Protein AF-A0A1C4RDP5-F1 (afdb_monomer)

Radius of gyration: 45.04 Å; Cα contacts (8 Å, |Δi|>4): 1096; chains: 1; bounding box: 138×126×124 Å

Foldseek 3Di:
DDPPDWDPALLVQQVPDDPVLVVLLCVLQVVLVVPHDPGSVSSRVVLLDLVSLVSNLLQFFQQLNLLLLLCLLADAFHALVLSLCQALFPPPPDDDVSVVVSVLSVVQVVVSVVSCVSNSQWGTDNGGIHGRPSSSVVAPADPVDQHPLLAHAALCVLCVPPDLVLLQLLCVLLVHDRDPDPVVSSVSLLVQLQDLVSVVVVCVPADPVLVVVCVCSLRHNQKDFADLDGDPSVVSCPSNSCWGDPDSTMTGGHRSNSCSVVNNYSHPRNPSDFQDFDFPDFADQVLWLLQLLVLQLLLLVLLVQLQVVCQQPADFADPQGADDPVRLVVSCVSSVHDSLVSLVSLLLCQLLQQWDWQPDPRIGIHGAPVVVVLLPDDSLLNLLSSVVSVLLAQFDSVQAQPADPVRHGDHRRGPPRGHQCLNVLLLVLVVSLVVDDRRTATDLVSSLSSQCSSRVVQQPDADVVRGGPSSVSNVSSQVSCSSSSCTGPRHGHPLVSCCSPVRSVRSSVSSVVSHDDAALAWADDQQQKTKAQHHHDPVLVVLLVQQFDWPDDDNITITGGDLRSLLSNVVVPDALVNVQVSNCRRYPDHHHPVNNVSNVVSNFQPCFPPDDDQLAKAFDPDLVVVVVCVVPPLCVVQCWDDPDSGMIGGPDHQVVVCVSVVVVPDHDAAADPVGHHDDDGDRGDHHYRDDRDDRDHPRPDDPVDDPVPPPDDDDDDDDDDDDDDDDDDDDDDDDDDDDDDDDDDDDDDDDDDDDDDDDDDDDYDDDDDDDDDDDDDDDDDDDDDDDDDDDDDDDDDDDDDDDDDDDDDDDDDDDDDDDDDDDDDDDDDDDDDDDDDDYDDDDDDDDDDDDDDDDDDDDDDDDDDDDDDDDDVPPPPPDDDDDDDDDDDDDDDDDDDDDDDDDDDDDDDDDDDDDDDDDDDDDDYDDDGDRDDYDDDDDDDDDDDDD

Secondary structure (DSSP, 8-state):
----PPPSSHHHHHHTS-HHHHHHHHHH-GGGGSS--SSHHHHHHHHTSHHHHHHHHTTS-HHHHHHHHHHHHS-SSB-HHHHHHHHH--SSS--TTTHHHHHHHHHHHHHHHHHHHHTTSEES-GGGBEE-HHHHHHHS--SSS--TT-----HHHHHTT--HHHHHHHHHHTTPPP-S-HHHHHHHHHHHHH-HHHHHHHHHTS-HHHHHHHHHHHSS-SEEE--SS--HHHHHHHHTTSSEESSSSEEE--HHHHHHTTTT-S-SS---SPPP--EEEE--HHHHHHHHHHHHHHHHHHHHHHHHHHTTT-PBPPTTSS--HHHHHHHHHHTTS-HHHHHHHHHHHHHTTSEEE--STT-BEEE-HHHHHHHTS-HHHHHHHHHHHHTT--B-GGGTTSB-TTSPBPPTT-GGGB-TTHHHHHHHHHHHHHHSPTTEEEPHHHHHHHHHHTSGGGS-S--TTS--HHHHHHHHHHHHHHHTTSEETTEE-HHHHHHHHT-HHHHHHHHGGGSPPPBS-BEEETTTEEEESSPBPHHHHHHHHHHSEEEEESSSEEEE--TTHHHHHHHTT--HHHHHHHHHHSBSSPPPHHHHHHHHHHHHHTT-S-----SEEEE-S-HHHHHHHHHSGGGGGGT-EEEETTEEEESS-HHHHHHHHHHHT----PPPTTSS----------PPP-PPPPP--SSPPPTT--STT-----PPPPP----------------------PPPPP------------------------------------------------------------------------------------------------------------------PPP-------S-TTSSSSS--------------------------------------------------------------------

Solvent-accessible surface area (backbone atoms only — not comparable to full-atom values): 58852 Å² total; per-residue (Å²): 134,81,87,77,76,78,56,89,45,66,37,49,53,54,69,73,51,56,69,70,56,54,51,46,25,48,67,75,43,50,76,60,52,70,69,73,60,93,45,62,60,56,43,37,54,48,52,53,32,64,74,50,37,50,55,50,58,43,68,25,33,46,36,37,42,52,51,52,40,36,49,30,72,45,60,88,57,26,35,50,68,60,50,49,28,23,58,63,21,69,83,82,87,76,58,82,91,45,55,66,55,38,53,44,39,65,70,31,46,66,57,30,50,47,51,35,38,49,67,56,45,34,41,63,54,62,76,39,33,34,65,38,65,53,54,28,76,67,38,29,45,42,101,90,44,79,19,93,55,24,45,33,43,42,54,64,69,48,46,66,89,59,57,63,67,60,53,45,52,26,29,58,62,64,74,42,84,80,66,96,45,62,67,61,48,44,50,52,50,48,49,41,34,64,36,68,67,64,36,47,62,54,54,76,72,52,54,72,68,30,53,64,52,45,65,61,26,55,78,28,64,25,60,44,82,45,58,88,74,56,56,71,40,60,41,56,32,42,43,49,54,60,30,31,64,78,49,87,43,32,31,30,34,24,27,44,52,39,24,51,79,49,47,40,24,42,48,98,72,73,57,53,62,82,59,70,64,42,78,65,44,81,48,61,43,70,66,17,34,47,42,6,32,53,24,29,57,49,39,53,54,51,50,52,49,57,43,59,72,16,31,76,56,33,59,61,55,40,100,81,50,17,47,50,73,72,51,46,51,49,49,6,63,73,71,75,49,51,57,64,57,36,32,37,52,54,46,47,36,32,41,49,18,30,33,41,61,45,79,49,100,80,37,24,39,22,27,19,58,56,37,62,58,45,69,75,43,54,73,34,54,44,45,42,52,48,52,64,29,52,54,58,36,17,62,43,42,88,47,51,77,39,63,49,102,84,72,47,72,35,39,46,78,24,82,89,40,64,36,47,64,41,24,60,43,40,50,49,54,53,48,59,45,64,76,41,63,81,18,37,11,66,28,69,65,37,43,45,48,28,57,38,40,55,26,47,74,58,52,46,80,57,44,102,80,68,50,29,60,55,57,49,45,43,55,46,40,60,54,53,28,40,54,50,22,40,16,10,95,67,10,54,17,63,32,42,52,27,44,76,76,74,26,64,69,54,14,26,64,58,37,46,88,52,48,84,71,64,30,80,49,31,41,51,44,82,85,36,34,34,41,24,80,52,56,55,34,68,73,60,46,53,52,44,63,42,34,20,43,80,78,42,88,57,90,38,36,32,32,33,58,41,82,61,21,47,42,50,29,44,76,70,69,51,51,63,67,55,53,53,51,51,49,56,70,32,28,84,35,76,73,37,69,69,51,56,52,50,46,53,57,44,55,56,56,45,84,28,78,78,80,73,88,52,55,21,72,49,78,41,97,50,46,66,60,56,50,48,52,72,65,41,75,83,42,62,85,46,55,69,41,79,78,48,82,43,27,36,29,20,71,40,48,52,66,63,48,46,49,52,42,40,77,74,70,48,89,74,78,69,67,27,101,86,71,54,74,59,82,89,86,83,71,78,38,62,20,64,84,59,80,47,68,79,58,58,66,82,58,84,80,64,88,88,68,68,74,92,72,79,84,74,85,84,76,86,79,80,89,80,83,90,84,87,88,81,88,88,89,86,81,92,86,88,87,87,85,90,83,89,83,86,85,86,89,90,85,87,88,90,84,84,90,88,84,87,89,86,87,82,91,79,86,88,82,89,88,88,89,83,89,85,88,83,85,88,84,88,84,88,87,86,84,87,82,86,87,85,80,88,86,87,89,83,85,86,90,87,79,82,87,82,91,80,87,85,88,87,84,87,82,88,81,89,82,83,86,81,87,85,79,90,79,92,82,86,85,84,84,89,79,90,89,83,83,87,84,85,89,89,89,85,84,87,90,86,85,88,84,91,84,89,85,83,87,84,90,82,82,88,78,86,88,84,86,86,82,90,88,90,86,69,95,79,74,85,83,77,85,88,78,86,87,86,89,85,85,84,90,87,87,82,88,86,83,90,88,81,90,80,90,82,88,92,83,88,80,89,88,86,88,86,81,89,80,92,85,89,83,90,85,89,84,84,88,77,89,82,77,62,70,86,80,89,80,90,82,89,85,85,87,87,90,85,83,92,132

Sequence (947 aa):
MGTTTPPRTLAEALRARGDESLAGLLRARPDLLNPVPNDITQLATRAGTRASVVRALEHLDRFALQTAEALAVAPDPAPYDTLLSLLTGDGLDDGEQRDDVGAAVTAALPGALATLREQALVWGEDERLRLVRTARELLAPSPQHPSPTGLGPTVAEATAGMSPGRLQEILAATGLPATHDPVSAVAALSALFTDRTRMAELLDTAPVEALSVLDRLVWGPPYGEVTPNPTPPVKWLRDRGLLLPVSTRTVVLPREAALHLRAGRAHRVPEPVPPVVATAAERDPQAVDRAAAGQAFTALSTVEELLKLWNGGGPAILRAGGLSVRELKRVAAALEVTEPIAAFWVELAYAAGLLATDGETDERYAPTPAYDEWLDLSAQDRWTHLATAWLPATRVPGLVGGQDAKGRALSALGPELDRSAAPDVRRRVLALFAELPPGTAPDPETLLQRLRWERPLRSSAPSAEGTDLRSRLALWTLNESELLGITGRGALSAQARALLNEGEEAAAALLAPLLPEPLDHVLLQADLTAVAPGPLERPLAETLSVLADVESKGGATVYRFTPGSVRRALDAGQAAADLHAFLAAHSRTPVPQPLSYLIDDVARRHGHLRIGAASAYVRCDDEAVLNEILADRRSTGLRLRRLAPTVLASQADPGALLEALREMGYAPAAESAEGDVLITRAGARRTPPRTPPTPVPERPPDPGRNPARRGGTSHPRGRHGRHGGPQGPGEHRLVVHHDLRLPPPHHLGGDPGHGPGGRDDRHRGLDRLRQRGGRGQPTRDRPGPRGGRLRHGVRPHSRRGPHLRPAPDHGGGGAGGGRGGVGATTPSAMLRACPQPAPPLSPCLQTRPGRRCRRCSRSPGWIWRSCTGRSIRRMWRRCCRRGRCRTPSTGRRRTWGSWRSGCTGWAGSGCRGFRIRGPFPRPTCGCTRSMSAGGAVSSSGPSTPRG

Mean predicted aligned error: 19.51 Å

pLDDT: mean 72.53, std 27.53, range [20.3, 98.25]

Structure (mmCIF, N/CA/C/O backbone):
data_AF-A0A1C4RDP5-F1
#
_entry.id   AF-A0A1C4RDP5-F1
#
loop_
_atom_site.group_PDB
_atom_site.id
_atom_site.type_symbol
_atom_site.label_atom_id
_atom_site.label_alt_id
_atom_site.label_comp_id
_atom_site.label_asym_id
_atom_site.label_entity_id
_atom_site.label_seq_id
_atom_site.pdbx_PDB_ins_code
_atom_site.Cartn_x
_atom_site.Cartn_y
_atom_site.Cartn_z
_atom_site.occupancy
_atom_site.B_iso_or_equiv
_atom_site.auth_seq_id
_atom_site.auth_comp_id
_atom_site.auth_asym_id
_atom_site.auth_atom_id
_atom_site.pdbx_PDB_model_num
ATOM 1 N N . MET A 1 1 ? 3.679 31.590 -40.349 1.00 37.28 1 MET A N 1
ATOM 2 C CA . MET A 1 1 ? 4.146 30.500 -39.464 1.00 37.28 1 MET A CA 1
ATOM 3 C C . MET A 1 1 ? 5.650 30.649 -39.325 1.00 37.28 1 MET A C 1
ATOM 5 O O . MET A 1 1 ? 6.316 30.678 -40.350 1.00 37.28 1 MET A O 1
ATOM 9 N N . GLY A 1 2 ? 6.174 30.843 -38.113 1.00 38.62 2 GLY A N 1
ATOM 10 C CA . GLY A 1 2 ? 7.624 30.884 -37.899 1.00 38.62 2 GLY A CA 1
ATOM 11 C C . GLY A 1 2 ? 8.182 29.465 -37.836 1.00 38.62 2 GLY A C 1
ATOM 12 O O . GLY A 1 2 ? 7.594 28.618 -37.171 1.00 38.62 2 GLY A O 1
ATOM 13 N N . THR A 1 3 ? 9.290 29.193 -38.523 1.00 45.06 3 THR A N 1
ATOM 14 C CA . THR A 1 3 ? 9.985 27.902 -38.443 1.00 45.06 3 THR A CA 1
ATOM 15 C C . THR A 1 3 ? 10.699 27.793 -37.098 1.00 45.06 3 THR A C 1
ATOM 17 O O . THR A 1 3 ? 11.830 28.260 -36.948 1.00 45.06 3 THR A O 1
ATOM 20 N N . THR A 1 4 ? 10.028 27.220 -36.101 1.00 59.28 4 THR A N 1
ATOM 21 C CA . THR A 1 4 ? 10.592 27.019 -34.764 1.00 59.28 4 THR A CA 1
ATOM 22 C C . THR A 1 4 ? 11.779 26.061 -34.851 1.00 59.28 4 THR A C 1
ATOM 24 O O . THR A 1 4 ? 11.603 24.875 -35.122 1.00 59.28 4 THR A O 1
ATOM 27 N N . THR A 1 5 ? 12.998 26.567 -34.647 1.00 71.50 5 THR A N 1
ATOM 28 C CA . THR A 1 5 ? 14.208 25.732 -34.597 1.00 71.50 5 THR A CA 1
ATOM 29 C C . THR A 1 5 ? 14.021 24.636 -33.541 1.00 71.50 5 THR A C 1
ATOM 31 O O . THR A 1 5 ? 13.727 24.985 -32.394 1.00 71.50 5 THR A O 1
ATOM 34 N N . PRO A 1 6 ? 14.199 23.341 -33.873 1.00 79.00 6 PRO A N 1
ATOM 35 C CA . PRO A 1 6 ? 14.002 22.265 -32.908 1.00 79.00 6 PRO A CA 1
ATOM 36 C C . PRO A 1 6 ? 14.968 22.430 -31.724 1.00 79.00 6 PRO A C 1
ATOM 38 O O . PRO A 1 6 ? 16.133 22.801 -31.936 1.00 79.00 6 PRO A O 1
ATOM 41 N N . PRO A 1 7 ? 14.512 22.180 -30.482 1.00 84.62 7 PRO A N 1
ATOM 42 C CA . PRO A 1 7 ? 15.283 22.487 -29.285 1.00 84.62 7 PRO A CA 1
ATOM 43 C C . PRO A 1 7 ? 16.601 21.708 -29.259 1.00 84.62 7 PRO A C 1
ATOM 45 O O . PRO A 1 7 ? 16.644 20.506 -29.523 1.00 84.62 7 PRO A O 1
ATOM 48 N N . ARG A 1 8 ? 17.689 22.398 -28.908 1.00 87.25 8 ARG A N 1
ATOM 49 C CA . ARG A 1 8 ? 19.050 21.846 -28.809 1.00 87.25 8 ARG A CA 1
ATOM 50 C C . ARG A 1 8 ? 19.425 21.456 -27.382 1.00 87.25 8 ARG A C 1
ATOM 52 O O . ARG A 1 8 ? 20.417 20.758 -27.183 1.00 87.25 8 ARG A O 1
ATOM 59 N N . THR A 1 9 ? 18.635 21.881 -26.397 1.00 91.00 9 THR A N 1
ATOM 60 C CA . THR A 1 9 ? 18.810 21.556 -24.977 1.00 91.00 9 THR A CA 1
ATOM 61 C C . THR A 1 9 ? 17.471 21.272 -24.294 1.00 91.00 9 THR A C 1
ATOM 63 O O . THR A 1 9 ? 16.426 21.776 -24.708 1.00 91.00 9 THR A O 1
ATOM 66 N N . LEU A 1 10 ? 17.503 20.539 -23.172 1.00 92.75 10 LEU A N 1
ATOM 67 C CA . LEU A 1 10 ? 16.331 20.368 -22.302 1.00 92.75 10 LEU A CA 1
ATOM 68 C C . LEU A 1 10 ? 15.769 21.721 -21.824 1.00 92.75 10 LEU A C 1
ATOM 70 O O . LEU A 1 10 ? 14.559 21.871 -21.698 1.00 92.75 10 LEU A O 1
ATOM 74 N N . ALA A 1 11 ? 16.624 22.723 -21.591 1.00 93.69 11 ALA A N 1
ATOM 75 C CA . ALA A 1 11 ? 16.183 24.052 -21.175 1.00 93.69 11 ALA A CA 1
ATOM 76 C C . ALA A 1 11 ? 15.385 24.773 -22.278 1.00 93.69 11 ALA A C 1
ATOM 78 O O . ALA A 1 11 ? 14.376 25.400 -21.977 1.00 93.69 11 ALA A O 1
ATOM 79 N N . GLU A 1 12 ? 15.776 24.652 -23.550 1.00 92.88 12 GLU A N 1
ATOM 80 C CA . GLU A 1 12 ? 14.959 25.125 -24.680 1.00 92.88 12 GLU A CA 1
ATOM 81 C C . GLU A 1 12 ? 13.647 24.338 -24.797 1.00 92.88 12 GLU A C 1
ATOM 83 O O . GLU A 1 12 ? 12.585 24.944 -24.916 1.00 92.88 12 GLU A O 1
ATOM 88 N N . ALA A 1 13 ? 13.700 23.008 -24.674 1.00 91.94 13 ALA A N 1
ATOM 89 C CA . ALA A 1 13 ? 12.516 22.150 -24.738 1.00 91.94 13 ALA A CA 1
ATOM 90 C C . ALA A 1 13 ? 11.509 22.401 -23.596 1.00 91.94 13 ALA A C 1
ATOM 92 O O . ALA A 1 13 ? 10.320 22.150 -23.773 1.00 91.94 13 ALA A O 1
ATOM 93 N N . LEU A 1 14 ? 11.956 22.894 -22.433 1.00 93.69 14 LEU A N 1
ATOM 94 C CA . LEU A 1 14 ? 11.071 23.351 -21.356 1.00 93.69 14 LEU A CA 1
ATOM 95 C C . LEU A 1 14 ? 10.575 24.791 -21.570 1.00 93.69 14 LEU A C 1
ATOM 97 O O . LEU A 1 14 ? 9.421 25.062 -21.260 1.00 93.69 14 LEU A O 1
ATOM 101 N N . ARG A 1 15 ? 11.383 25.703 -22.138 1.00 93.44 15 ARG A N 1
ATOM 102 C CA . ARG A 1 15 ? 10.934 27.072 -22.491 1.00 93.44 15 ARG A CA 1
ATOM 103 C C . ARG A 1 15 ? 9.862 27.089 -23.587 1.00 93.44 15 ARG A C 1
ATOM 105 O O . ARG A 1 15 ? 9.120 28.056 -23.677 1.00 93.44 15 ARG A O 1
ATOM 112 N N . ALA A 1 16 ? 9.785 26.041 -24.407 1.00 90.75 16 ALA A N 1
ATOM 113 C CA . ALA A 1 16 ? 8.763 25.874 -25.440 1.00 90.75 16 ALA A CA 1
ATOM 114 C C . ALA A 1 16 ? 7.425 25.293 -24.923 1.00 90.75 16 ALA A C 1
ATOM 116 O O . ALA A 1 16 ? 6.499 25.119 -25.712 1.00 90.75 16 ALA A O 1
ATOM 117 N N . ARG A 1 17 ? 7.305 24.963 -23.626 1.00 91.44 17 ARG A N 1
ATOM 118 C CA . ARG A 1 17 ? 6.071 24.417 -23.034 1.00 91.44 17 ARG A CA 1
ATOM 119 C C . ARG A 1 17 ? 5.171 25.520 -22.492 1.00 91.44 17 ARG A C 1
ATOM 121 O O . ARG A 1 17 ? 5.653 26.449 -21.855 1.00 91.44 17 ARG A O 1
ATOM 128 N N . GLY A 1 18 ? 3.862 25.352 -22.673 1.00 90.88 18 GLY A N 1
ATOM 129 C CA . GLY A 1 18 ? 2.853 26.161 -21.989 1.00 90.88 18 GLY A CA 1
ATOM 130 C C . GLY A 1 18 ? 2.714 25.810 -20.503 1.00 90.88 18 GLY A C 1
ATOM 131 O O . GLY A 1 18 ? 3.073 24.709 -20.066 1.00 90.88 18 GLY A O 1
ATOM 132 N N . ASP A 1 19 ? 2.146 26.745 -19.742 1.00 92.38 19 ASP A N 1
ATOM 133 C CA . ASP A 1 19 ? 2.084 26.712 -18.275 1.00 92.38 19 ASP A CA 1
ATOM 134 C C . ASP A 1 19 ? 1.424 25.450 -17.706 1.00 92.38 19 ASP A C 1
ATOM 136 O O . ASP A 1 19 ? 1.887 24.919 -16.699 1.00 92.38 19 ASP A O 1
ATOM 140 N N . GLU A 1 20 ? 0.394 24.904 -18.362 1.00 91.88 20 GLU A N 1
ATOM 141 C CA . GLU A 1 20 ? -0.265 23.666 -17.920 1.00 91.88 20 GLU A CA 1
ATOM 142 C C . GLU A 1 20 ? 0.679 22.455 -17.937 1.00 91.88 20 GLU A C 1
ATOM 144 O O . GLU A 1 20 ? 0.656 21.639 -17.013 1.00 91.88 20 GLU A O 1
ATOM 149 N N . SER A 1 21 ? 1.557 22.365 -18.942 1.00 91.00 21 SER A N 1
ATOM 150 C CA . SER A 1 21 ? 2.550 21.290 -19.075 1.00 91.00 21 SER A CA 1
ATOM 151 C C . SER A 1 21 ? 3.706 21.464 -18.084 1.00 91.00 21 SER A C 1
ATOM 153 O O . SER A 1 21 ? 4.193 20.483 -17.517 1.00 91.00 21 SER A O 1
ATOM 155 N N . LEU A 1 22 ? 4.107 22.709 -17.802 1.00 92.75 22 LEU A N 1
ATOM 156 C CA . LEU A 1 22 ? 5.069 23.012 -16.737 1.00 92.75 22 LEU A CA 1
ATOM 157 C C . LEU A 1 22 ? 4.480 22.708 -15.350 1.00 92.75 22 LEU A C 1
ATOM 159 O O . LEU A 1 22 ? 5.145 22.080 -14.528 1.00 92.75 22 LEU A O 1
ATOM 163 N N . ALA A 1 23 ? 3.213 23.045 -15.107 1.00 91.06 23 ALA A N 1
ATOM 164 C CA . ALA A 1 23 ? 2.495 22.650 -13.900 1.00 91.06 23 ALA A CA 1
ATOM 165 C C . ALA A 1 23 ? 2.318 21.122 -13.810 1.00 91.06 23 ALA A C 1
ATOM 167 O O . ALA A 1 23 ? 2.407 20.562 -12.721 1.00 91.06 23 ALA A O 1
ATOM 168 N N . GLY A 1 24 ? 2.120 20.422 -14.932 1.00 91.44 24 GLY A N 1
ATOM 169 C CA . GLY A 1 24 ? 2.133 18.956 -15.014 1.00 91.44 24 GLY A CA 1
ATOM 170 C C . GLY A 1 24 ? 3.461 18.362 -14.532 1.00 91.44 24 GLY A C 1
ATOM 171 O O . GLY A 1 24 ? 3.477 17.589 -13.572 1.00 91.44 24 GLY A O 1
ATOM 172 N N . LEU A 1 25 ? 4.581 18.814 -15.108 1.00 93.56 25 LEU A N 1
ATOM 173 C CA . LEU A 1 25 ? 5.937 18.452 -14.675 1.00 93.56 25 LEU A CA 1
ATOM 174 C C . LEU A 1 25 ? 6.148 18.712 -13.173 1.00 93.56 25 LEU A C 1
ATOM 176 O O . LEU A 1 25 ? 6.674 17.852 -12.467 1.00 93.56 25 LEU A O 1
ATOM 180 N N . LEU A 1 26 ? 5.706 19.866 -12.666 1.00 92.25 26 LEU A N 1
ATOM 181 C CA . LEU A 1 26 ? 5.853 20.241 -11.256 1.00 92.25 26 LEU A CA 1
ATOM 182 C C . LEU A 1 26 ? 4.902 19.492 -10.304 1.00 92.25 26 LEU A C 1
ATOM 184 O O . LEU A 1 26 ? 5.196 19.450 -9.113 1.00 92.25 26 LEU A O 1
ATOM 188 N N . ARG A 1 27 ? 3.823 18.859 -10.794 1.00 89.81 27 ARG A N 1
ATOM 189 C CA . ARG A 1 27 ? 2.968 17.920 -10.029 1.00 89.81 27 ARG A CA 1
ATOM 190 C C . ARG A 1 27 ? 3.500 16.484 -10.050 1.00 89.81 27 ARG A C 1
ATOM 192 O O . ARG A 1 27 ? 3.402 15.790 -9.039 1.00 89.81 27 ARG A O 1
ATOM 199 N N . ALA A 1 28 ? 4.120 16.051 -11.149 1.00 89.44 28 ALA A N 1
ATOM 200 C CA . ALA A 1 28 ? 4.800 14.756 -11.231 1.00 89.44 28 ALA A CA 1
ATOM 201 C C . ALA A 1 28 ? 6.096 14.740 -10.391 1.00 89.44 28 ALA A C 1
ATOM 203 O O . ALA A 1 28 ? 6.298 13.861 -9.544 1.00 89.44 28 ALA A O 1
ATOM 204 N N . ARG A 1 29 ? 6.940 15.768 -10.564 1.00 91.69 29 ARG A N 1
ATOM 205 C CA . ARG A 1 29 ? 8.245 15.946 -9.901 1.00 91.69 29 ARG A CA 1
ATOM 206 C C . ARG A 1 29 ? 8.325 17.171 -8.950 1.00 91.69 29 ARG A C 1
ATOM 208 O O . ARG A 1 29 ? 9.217 18.003 -9.108 1.00 91.69 29 ARG A O 1
ATOM 215 N N . PRO A 1 30 ? 7.469 17.297 -7.910 1.00 87.94 30 PRO A N 1
ATOM 216 C CA . PRO A 1 30 ? 7.618 18.291 -6.838 1.00 87.94 30 PRO A CA 1
ATOM 217 C C . PRO A 1 30 ? 8.958 18.294 -6.085 1.00 87.94 30 PRO A C 1
ATOM 219 O O . PRO A 1 30 ? 9.226 19.223 -5.333 1.00 87.94 30 PRO A O 1
ATOM 222 N N . ASP A 1 31 ? 9.827 17.296 -6.255 1.00 89.31 31 ASP A N 1
ATOM 223 C CA . ASP A 1 31 ? 11.217 17.371 -5.788 1.00 89.31 31 ASP A CA 1
ATOM 224 C C . ASP A 1 31 ? 12.023 18.479 -6.500 1.00 89.31 31 ASP A C 1
ATOM 226 O O . ASP A 1 31 ? 13.011 18.964 -5.956 1.00 89.31 31 ASP A O 1
ATOM 230 N N . LEU A 1 32 ? 11.554 18.964 -7.657 1.00 91.56 32 LEU A N 1
ATOM 231 C CA . LEU A 1 32 ? 12.091 20.143 -8.346 1.00 91.56 32 LEU A CA 1
ATOM 232 C C . LEU A 1 32 ? 11.746 21.475 -7.646 1.00 91.56 32 LEU A C 1
ATOM 234 O O . LEU A 1 32 ? 12.414 22.478 -7.913 1.00 91.56 32 LEU A O 1
ATOM 238 N N . LEU A 1 33 ? 10.736 21.481 -6.760 1.00 88.12 33 LEU A N 1
ATOM 239 C CA . LEU A 1 33 ? 10.217 22.661 -6.048 1.00 88.12 33 LEU A CA 1
ATOM 240 C C . LEU A 1 33 ? 10.935 22.971 -4.723 1.00 88.12 33 LEU A C 1
ATOM 242 O O . LEU A 1 33 ? 10.599 23.974 -4.094 1.00 88.12 33 LEU A O 1
ATOM 246 N N . ASN A 1 34 ? 11.892 22.148 -4.273 1.00 82.06 34 ASN A N 1
ATOM 247 C CA . ASN A 1 34 ? 12.612 22.384 -3.017 1.00 82.06 34 ASN A CA 1
ATOM 248 C C . ASN A 1 34 ? 14.139 22.525 -3.223 1.00 82.06 34 ASN A C 1
ATOM 250 O O . ASN A 1 34 ? 14.803 21.519 -3.486 1.00 82.06 34 ASN A O 1
ATOM 254 N N . PRO A 1 35 ? 14.720 23.738 -3.083 1.00 83.75 35 PRO A N 1
ATOM 255 C CA . PRO A 1 35 ? 14.037 25.040 -2.981 1.00 83.75 35 PRO A CA 1
ATOM 256 C C . PRO A 1 35 ? 13.292 25.375 -4.285 1.00 83.75 35 PRO A C 1
ATOM 258 O O . PRO A 1 35 ? 13.435 24.660 -5.270 1.00 83.75 35 PRO A O 1
ATOM 261 N N . VAL A 1 36 ? 12.522 26.462 -4.356 1.00 87.56 36 VAL A N 1
ATOM 262 C CA . VAL A 1 36 ? 11.838 26.863 -5.608 1.00 87.56 36 VAL A CA 1
ATOM 263 C C . VAL A 1 36 ? 12.878 27.160 -6.717 1.00 87.56 36 VAL A C 1
ATOM 265 O O . VAL A 1 36 ? 13.995 27.589 -6.403 1.00 87.56 36 VAL A O 1
ATOM 268 N N . PRO A 1 37 ? 12.619 26.842 -8.002 1.00 89.00 37 PRO A N 1
ATOM 269 C CA . PRO A 1 37 ? 13.501 27.224 -9.105 1.00 89.00 37 PRO A CA 1
ATOM 270 C C . PRO A 1 37 ? 13.270 28.682 -9.523 1.00 89.00 37 PRO A C 1
ATOM 272 O O . PRO A 1 37 ? 12.132 29.095 -9.723 1.00 89.00 37 PRO A O 1
ATOM 275 N N . ASN A 1 38 ? 14.352 29.440 -9.702 1.00 90.69 38 ASN A N 1
ATOM 276 C CA . ASN A 1 38 ? 14.296 30.848 -10.111 1.00 90.69 38 ASN A CA 1
ATOM 277 C C . ASN A 1 38 ? 13.985 31.016 -11.609 1.00 90.69 38 ASN A C 1
ATOM 279 O O . ASN A 1 38 ? 13.425 32.031 -12.012 1.00 90.69 38 ASN A O 1
ATOM 283 N N . ASP A 1 39 ? 14.375 30.041 -12.437 1.00 93.19 39 ASP A N 1
ATOM 284 C CA . ASP A 1 39 ? 14.202 30.072 -13.890 1.00 93.19 39 ASP A CA 1
ATOM 285 C C . ASP A 1 39 ? 14.166 28.657 -14.509 1.00 93.19 39 ASP A C 1
ATOM 287 O O . ASP A 1 39 ? 14.529 27.656 -13.880 1.00 93.19 39 ASP A O 1
ATOM 291 N N . ILE A 1 40 ? 13.746 28.568 -15.777 1.00 94.06 40 ILE A N 1
ATOM 292 C CA . ILE A 1 40 ? 13.570 27.298 -16.509 1.00 94.06 40 ILE A CA 1
ATOM 293 C C . ILE A 1 40 ? 14.905 26.565 -16.766 1.00 94.06 40 ILE A C 1
ATOM 295 O O . ILE A 1 40 ? 14.937 25.338 -16.856 1.00 94.06 40 ILE A O 1
ATOM 299 N N . THR A 1 41 ? 16.030 27.275 -16.834 1.00 93.56 41 THR A N 1
ATOM 300 C CA . THR A 1 41 ? 17.377 26.687 -16.958 1.00 93.56 41 THR A CA 1
ATOM 301 C C . THR A 1 41 ? 17.795 26.026 -15.647 1.00 93.56 41 THR A C 1
ATOM 303 O O . THR A 1 41 ? 18.327 24.913 -15.663 1.00 93.56 41 THR A O 1
ATOM 306 N N . GLN A 1 42 ? 17.489 26.647 -14.502 1.00 93.75 42 GLN A N 1
ATOM 307 C CA . GLN A 1 42 ? 17.679 26.018 -13.194 1.00 93.75 42 GLN A CA 1
ATOM 308 C C . GLN A 1 42 ? 16.750 24.804 -13.014 1.00 93.75 42 GLN A C 1
ATOM 310 O O . GLN A 1 42 ? 17.204 23.758 -12.545 1.00 93.75 42 GLN A O 1
ATOM 315 N N . LEU A 1 43 ? 15.486 24.897 -13.451 1.00 94.56 43 LEU A N 1
ATOM 316 C CA . LEU A 1 43 ? 14.536 23.776 -13.470 1.00 94.56 43 LEU A CA 1
ATOM 317 C C . LEU A 1 43 ? 15.065 22.594 -14.303 1.00 94.56 43 LEU A C 1
ATOM 319 O O . LEU A 1 43 ? 15.135 21.476 -13.794 1.00 94.56 43 LEU A O 1
ATOM 323 N N . ALA A 1 44 ? 15.506 22.842 -15.542 1.00 94.62 44 ALA A N 1
ATOM 324 C CA . ALA A 1 44 ? 16.105 21.832 -16.419 1.00 94.62 44 ALA A CA 1
ATOM 325 C C . ALA A 1 44 ? 17.357 21.190 -15.797 1.00 94.62 44 ALA A C 1
ATOM 327 O O . ALA A 1 44 ? 17.520 19.971 -15.830 1.00 94.62 44 ALA A O 1
ATOM 328 N N . THR A 1 45 ? 18.220 22.004 -15.179 1.00 93.50 45 THR A N 1
ATOM 329 C CA . THR A 1 45 ? 19.436 21.529 -14.502 1.00 93.50 45 THR A CA 1
ATOM 330 C C . THR A 1 45 ? 19.096 20.588 -13.347 1.00 93.50 45 THR A C 1
ATOM 332 O O . THR A 1 45 ? 19.668 19.504 -13.249 1.00 93.50 45 THR A O 1
ATOM 335 N N . ARG A 1 46 ? 18.116 20.948 -12.504 1.00 93.88 46 ARG A N 1
ATOM 336 C CA . ARG A 1 46 ? 17.639 20.086 -11.409 1.00 93.88 46 ARG A CA 1
ATOM 337 C C . ARG A 1 46 ? 16.977 18.810 -11.923 1.00 93.88 46 ARG A C 1
ATOM 339 O O . ARG A 1 46 ? 17.272 17.736 -11.400 1.00 93.88 46 ARG A O 1
ATOM 346 N N . ALA A 1 47 ? 16.165 18.906 -12.978 1.00 94.19 47 ALA A N 1
ATOM 347 C CA . ALA A 1 47 ? 15.517 17.762 -13.620 1.00 94.19 47 ALA A CA 1
ATOM 348 C C . ALA A 1 47 ? 16.517 16.744 -14.196 1.00 94.19 47 ALA A C 1
ATOM 350 O O . ALA A 1 47 ? 16.204 15.553 -14.244 1.00 94.19 47 ALA A O 1
ATOM 351 N N . GLY A 1 48 ? 17.727 17.183 -14.557 1.00 94.00 48 GLY A N 1
ATOM 352 C CA . GLY A 1 48 ? 18.841 16.314 -14.944 1.00 94.00 48 GLY A CA 1
ATOM 353 C C . GLY A 1 48 ? 19.653 15.709 -13.788 1.00 94.00 48 GLY A C 1
ATOM 354 O O . GLY A 1 48 ? 20.479 14.838 -14.040 1.00 94.00 48 GLY A O 1
ATOM 355 N N . THR A 1 49 ? 19.461 16.120 -12.528 1.00 94.69 49 THR A N 1
ATOM 356 C CA . THR A 1 49 ? 20.273 15.596 -11.408 1.00 94.69 49 THR A CA 1
ATOM 357 C C . THR A 1 49 ? 19.971 14.129 -11.103 1.00 94.69 49 THR A C 1
ATOM 359 O O . THR A 1 49 ? 18.812 13.717 -11.074 1.00 94.69 49 THR A O 1
ATOM 362 N N . ARG A 1 50 ? 21.005 13.337 -10.777 1.00 94.12 50 ARG A N 1
ATOM 363 C CA . ARG A 1 50 ? 20.874 11.889 -10.506 1.00 94.12 50 ARG A CA 1
ATOM 364 C C . ARG A 1 50 ? 19.803 11.564 -9.460 1.00 94.12 50 ARG A C 1
ATOM 366 O O . ARG A 1 50 ? 19.022 10.647 -9.675 1.00 94.12 50 ARG A O 1
ATOM 373 N N . ALA A 1 51 ? 19.724 12.326 -8.367 1.00 90.06 51 ALA A N 1
ATOM 374 C CA . ALA A 1 51 ? 18.728 12.103 -7.316 1.00 90.06 51 ALA A CA 1
ATOM 375 C C . ALA A 1 51 ? 17.282 12.348 -7.792 1.00 90.06 51 ALA A C 1
ATOM 377 O O . ALA A 1 51 ? 16.385 11.590 -7.432 1.00 90.06 51 ALA A O 1
ATOM 378 N N . SER A 1 52 ? 17.058 13.374 -8.619 1.00 93.19 52 SER A N 1
ATOM 379 C CA . SER A 1 52 ? 15.732 13.689 -9.164 1.00 93.19 52 SER A CA 1
ATOM 380 C C . SER A 1 52 ? 15.347 12.746 -10.315 1.00 93.19 52 SER A C 1
ATOM 382 O O . SER A 1 52 ? 14.192 12.345 -10.427 1.00 93.19 52 SER A O 1
ATOM 384 N N . VAL A 1 53 ? 16.315 12.325 -11.139 1.00 94.88 53 VAL A N 1
ATOM 385 C CA . VAL A 1 53 ? 16.106 11.326 -12.201 1.00 94.88 53 VAL A CA 1
ATOM 386 C C . VAL A 1 53 ? 15.766 9.953 -11.616 1.00 94.88 53 VAL A C 1
ATOM 388 O O . VAL A 1 53 ? 14.812 9.340 -12.078 1.00 94.88 53 VAL A O 1
ATOM 391 N N . VAL A 1 54 ? 16.471 9.484 -10.576 1.00 91.75 54 VAL A N 1
ATOM 392 C CA . VAL A 1 54 ? 16.134 8.213 -9.899 1.00 91.75 54 VAL A CA 1
ATOM 393 C C . VAL A 1 54 ? 14.705 8.251 -9.348 1.00 91.75 54 VAL A C 1
ATOM 395 O O . VAL A 1 54 ? 13.929 7.341 -9.628 1.00 91.75 54 VAL A O 1
ATOM 398 N N . ARG A 1 55 ? 14.309 9.341 -8.671 1.00 89.50 55 ARG A N 1
ATOM 399 C CA . ARG A 1 55 ? 12.924 9.528 -8.199 1.00 89.50 55 ARG A CA 1
ATOM 400 C C . ARG A 1 55 ? 11.902 9.469 -9.337 1.00 89.50 55 ARG A C 1
ATOM 402 O O . ARG A 1 55 ? 10.857 8.856 -9.155 1.00 89.50 55 ARG A O 1
ATOM 409 N N . ALA A 1 56 ? 12.185 10.071 -10.492 1.00 93.62 56 ALA A N 1
ATOM 410 C CA . ALA A 1 56 ? 11.294 10.017 -11.652 1.00 93.62 56 ALA A CA 1
ATOM 411 C C . ALA A 1 56 ? 11.194 8.598 -12.247 1.00 93.62 56 ALA A C 1
ATOM 413 O O . ALA A 1 56 ? 10.091 8.113 -12.478 1.00 93.62 56 ALA A O 1
ATOM 414 N N . LEU A 1 57 ? 12.318 7.887 -12.401 1.00 93.12 57 LEU A N 1
ATOM 415 C CA . LEU A 1 57 ? 12.338 6.491 -12.866 1.00 93.12 57 LEU A CA 1
ATOM 416 C C . LEU A 1 57 ? 11.543 5.558 -11.932 1.00 93.12 57 LEU A C 1
ATOM 418 O O . LEU A 1 57 ? 10.794 4.706 -12.401 1.00 93.12 57 LEU A O 1
ATOM 422 N N . GLU A 1 58 ? 11.619 5.761 -10.613 1.00 89.38 58 GLU A N 1
ATOM 423 C CA . GLU A 1 58 ? 10.780 5.055 -9.629 1.00 89.38 58 GLU A CA 1
ATOM 424 C C . GLU A 1 58 ? 9.268 5.345 -9.749 1.00 89.38 58 GLU A C 1
ATOM 426 O O . GLU A 1 58 ? 8.466 4.623 -9.151 1.00 89.38 58 GLU A O 1
ATOM 431 N N . HIS A 1 59 ? 8.879 6.405 -10.466 1.00 89.25 59 HIS A N 1
ATOM 432 C CA . HIS A 1 59 ? 7.496 6.832 -10.713 1.00 89.25 59 HIS A CA 1
ATOM 433 C C . HIS A 1 59 ? 7.024 6.564 -12.154 1.00 89.25 59 HIS A C 1
ATOM 435 O O . HIS A 1 59 ? 5.933 7.003 -12.534 1.00 89.25 59 HIS A O 1
ATOM 441 N N . LEU A 1 60 ? 7.799 5.819 -12.942 1.00 94.00 60 LEU A N 1
ATOM 442 C CA . LEU A 1 60 ? 7.321 5.206 -14.177 1.00 94.00 60 LEU A CA 1
ATOM 443 C C . LEU A 1 60 ? 6.533 3.929 -13.865 1.00 94.00 60 LEU A C 1
ATOM 445 O O . LEU A 1 60 ? 6.787 3.252 -12.865 1.00 94.00 60 LEU A O 1
ATOM 449 N N . ASP A 1 61 ? 5.577 3.604 -14.729 1.00 95.06 61 ASP A N 1
ATOM 450 C CA . ASP A 1 61 ? 5.104 2.233 -14.885 1.00 95.06 61 ASP A CA 1
ATOM 451 C C . ASP A 1 61 ? 6.131 1.381 -15.654 1.00 95.06 61 ASP A C 1
ATOM 453 O O . ASP A 1 61 ? 7.177 1.850 -16.115 1.00 95.06 61 ASP A O 1
ATOM 457 N N . ARG A 1 62 ? 5.824 0.094 -15.779 1.00 95.00 62 ARG A N 1
ATOM 458 C CA . ARG A 1 62 ? 6.646 -0.911 -16.442 1.00 95.00 62 ARG A CA 1
ATOM 459 C C . ARG A 1 62 ? 6.945 -0.593 -17.897 1.00 95.00 62 ARG A C 1
ATOM 461 O O . ARG A 1 62 ? 8.087 -0.787 -18.303 1.00 95.00 62 ARG A O 1
ATOM 468 N N . PHE A 1 63 ? 5.973 -0.121 -18.670 1.00 97.06 63 PHE A N 1
ATOM 469 C CA . PHE A 1 63 ? 6.167 0.085 -20.099 1.00 97.06 63 PHE A CA 1
ATOM 470 C C . PHE A 1 63 ? 6.856 1.416 -20.399 1.00 97.06 63 PHE A C 1
ATOM 472 O O . PHE A 1 63 ? 7.752 1.463 -21.242 1.00 97.06 63 PHE A O 1
ATOM 479 N N . ALA A 1 64 ? 6.542 2.476 -19.650 1.00 97.12 64 ALA A N 1
ATOM 480 C CA . ALA A 1 64 ? 7.302 3.722 -19.695 1.00 97.12 64 ALA A CA 1
ATOM 481 C C . ALA A 1 64 ? 8.770 3.504 -19.274 1.00 97.12 64 ALA A C 1
ATOM 483 O O . ALA A 1 64 ? 9.676 4.073 -19.887 1.00 97.12 64 ALA A O 1
ATOM 484 N N . LEU A 1 65 ? 9.029 2.624 -18.297 1.00 96.00 65 LEU A N 1
ATOM 485 C CA . LEU A 1 65 ? 10.387 2.201 -17.948 1.00 96.00 65 LEU A CA 1
ATOM 486 C C . LEU A 1 65 ? 11.057 1.396 -19.074 1.00 96.00 65 LEU A C 1
ATOM 488 O O . LEU A 1 65 ? 12.150 1.770 -19.485 1.00 96.00 65 LEU A O 1
ATOM 492 N N . GLN A 1 66 ? 10.409 0.361 -19.621 1.00 95.44 66 GLN A N 1
ATOM 493 C CA . GLN A 1 66 ? 10.949 -0.417 -20.750 1.00 95.44 66 GLN A CA 1
ATOM 494 C C . GLN A 1 66 ? 11.231 0.464 -21.980 1.00 95.44 66 GLN A C 1
ATOM 496 O O . GLN A 1 66 ? 12.223 0.277 -22.679 1.00 95.44 66 GLN A O 1
ATOM 501 N N . THR A 1 67 ? 10.408 1.489 -22.210 1.00 97.31 67 THR A N 1
ATOM 502 C CA . THR A 1 67 ? 10.613 2.498 -23.259 1.00 97.31 67 THR A CA 1
ATOM 503 C C . THR A 1 67 ? 11.854 3.358 -22.983 1.00 97.31 67 THR A C 1
ATOM 505 O O . THR A 1 67 ? 12.648 3.609 -23.890 1.00 97.31 67 THR A O 1
ATOM 508 N N . ALA A 1 68 ? 12.078 3.777 -21.732 1.00 96.69 68 ALA A N 1
ATOM 509 C CA . ALA A 1 68 ? 13.289 4.500 -21.337 1.00 96.69 68 ALA A CA 1
ATOM 510 C C . ALA A 1 68 ? 14.553 3.619 -21.396 1.00 96.69 68 ALA A C 1
ATOM 512 O O . ALA A 1 68 ? 15.619 4.098 -21.782 1.00 96.69 68 ALA A O 1
ATOM 513 N N . GLU A 1 69 ? 14.440 2.334 -21.057 1.00 94.88 69 GLU A N 1
ATOM 514 C CA . GLU A 1 69 ? 15.511 1.334 -21.144 1.00 94.88 69 GLU A CA 1
ATOM 515 C C . GLU A 1 69 ? 15.878 1.026 -22.607 1.00 94.88 69 GLU A C 1
ATOM 517 O O . GLU A 1 69 ? 17.064 0.986 -22.945 1.00 94.88 69 GLU A O 1
ATOM 522 N N . ALA A 1 70 ? 14.886 0.913 -23.498 1.00 95.44 70 ALA A N 1
ATOM 523 C CA . ALA A 1 70 ? 15.084 0.811 -24.943 1.00 95.44 70 ALA A CA 1
ATOM 524 C C . ALA A 1 70 ? 15.746 2.079 -25.520 1.00 95.44 70 ALA A C 1
ATOM 526 O O . ALA A 1 70 ? 16.756 1.981 -26.219 1.00 95.44 70 ALA A O 1
ATOM 527 N N . LEU A 1 71 ? 15.271 3.277 -25.153 1.00 95.75 71 LEU A N 1
ATOM 528 C CA . LEU A 1 71 ? 15.923 4.546 -25.514 1.00 95.75 71 LEU A CA 1
ATOM 529 C C . LEU A 1 71 ? 17.370 4.641 -25.007 1.00 95.75 71 LEU A C 1
ATOM 531 O O . LEU A 1 71 ? 18.211 5.227 -25.687 1.00 95.75 71 LEU A O 1
ATOM 535 N N . ALA A 1 72 ? 17.684 4.068 -23.841 1.00 93.94 72 ALA A N 1
ATOM 536 C CA . ALA A 1 72 ? 19.033 4.092 -23.280 1.00 93.94 72 ALA A CA 1
ATOM 537 C C . ALA A 1 72 ? 20.035 3.235 -24.072 1.00 93.94 72 ALA A C 1
ATOM 539 O O . ALA A 1 72 ? 21.224 3.571 -24.094 1.00 93.94 72 ALA A O 1
ATOM 540 N N . VAL A 1 73 ? 19.571 2.172 -24.744 1.00 91.81 73 VAL A N 1
ATOM 541 C CA . VAL A 1 73 ? 20.397 1.318 -25.619 1.00 91.81 73 VAL A CA 1
ATOM 542 C C . VAL A 1 73 ? 20.368 1.726 -27.096 1.00 91.81 73 VAL A C 1
ATOM 544 O O . VAL A 1 73 ? 21.307 1.380 -27.818 1.00 91.81 73 VAL A O 1
ATOM 547 N N . ALA A 1 74 ? 19.350 2.484 -27.517 1.00 92.69 74 ALA A N 1
ATOM 548 C CA . ALA A 1 74 ? 19.229 3.105 -28.837 1.00 92.69 74 ALA A CA 1
ATOM 549 C C . ALA A 1 74 ? 20.316 4.177 -29.102 1.00 92.69 74 ALA A C 1
ATOM 551 O O . ALA A 1 74 ? 20.927 4.674 -28.147 1.00 92.69 74 ALA A O 1
ATOM 552 N N . PRO A 1 75 ? 20.523 4.592 -30.371 1.00 90.69 75 PRO A N 1
ATOM 553 C CA . PRO A 1 75 ? 21.343 5.757 -30.730 1.00 90.69 75 PRO A CA 1
ATOM 554 C C . PRO A 1 75 ? 20.951 7.059 -29.997 1.00 90.69 75 PRO A C 1
ATOM 556 O O . PRO A 1 75 ? 19.895 7.153 -29.369 1.00 90.69 75 PRO A O 1
ATOM 559 N N . ASP A 1 76 ? 21.802 8.091 -30.072 1.00 89.19 76 ASP A N 1
ATOM 560 C CA . ASP A 1 76 ? 21.489 9.433 -29.550 1.00 89.19 76 ASP A CA 1
ATOM 561 C C . ASP A 1 76 ? 21.743 10.526 -30.612 1.00 89.19 76 ASP A C 1
ATOM 563 O O . ASP A 1 76 ? 22.900 10.805 -30.940 1.00 89.19 76 ASP A O 1
ATOM 567 N N . PRO A 1 77 ? 20.700 11.182 -31.156 1.00 93.75 77 PRO A N 1
ATOM 568 C CA . PRO A 1 77 ? 19.282 10.965 -30.870 1.00 93.75 77 PRO A CA 1
ATOM 569 C C . PRO A 1 77 ? 18.743 9.679 -31.526 1.00 93.75 77 PRO A C 1
ATOM 571 O O . PRO A 1 77 ? 19.337 9.176 -32.479 1.00 93.75 77 PRO A O 1
ATOM 574 N N . ALA A 1 78 ? 17.599 9.187 -31.051 1.00 95.44 78 ALA A N 1
ATOM 575 C CA . ALA A 1 78 ? 16.887 8.050 -31.636 1.00 95.44 78 ALA A CA 1
ATOM 576 C C . ALA A 1 78 ? 15.648 8.515 -32.433 1.00 95.44 78 ALA A C 1
ATOM 578 O O . ALA A 1 78 ? 14.875 9.316 -31.907 1.00 95.44 78 ALA A O 1
ATOM 579 N N . PRO A 1 79 ? 15.411 8.006 -33.654 1.00 96.44 79 PRO A N 1
ATOM 580 C CA . PRO A 1 79 ? 14.111 8.109 -34.317 1.00 96.44 79 PRO A CA 1
ATOM 581 C C . PRO A 1 79 ? 13.052 7.230 -33.634 1.00 96.44 79 PRO A C 1
ATOM 583 O O . PRO A 1 79 ? 13.375 6.166 -33.095 1.00 96.44 79 PRO A O 1
ATOM 586 N N . TYR A 1 80 ? 11.782 7.632 -33.714 1.00 96.00 80 TYR A N 1
ATOM 587 C CA . TYR A 1 80 ? 10.636 6.877 -33.195 1.00 96.00 80 TYR A CA 1
ATOM 588 C C . TYR A 1 80 ? 10.593 5.434 -33.721 1.00 96.00 80 TYR A C 1
ATOM 590 O O . TYR A 1 80 ? 10.503 4.505 -32.923 1.00 96.00 80 TYR A O 1
ATOM 598 N N . ASP A 1 81 ? 10.770 5.219 -35.027 1.00 93.94 81 ASP A N 1
ATOM 599 C CA . ASP A 1 81 ? 10.710 3.878 -35.635 1.00 93.94 81 ASP A CA 1
ATOM 600 C C . ASP A 1 81 ? 11.836 2.950 -35.159 1.00 93.94 81 ASP A C 1
ATOM 602 O O . ASP A 1 81 ? 11.655 1.735 -35.065 1.00 93.94 81 ASP A O 1
ATOM 606 N N . THR A 1 82 ? 12.988 3.516 -34.780 1.00 94.31 82 THR A N 1
ATOM 607 C CA . THR A 1 82 ? 14.086 2.759 -34.156 1.00 94.31 82 THR A CA 1
ATOM 608 C C . THR A 1 82 ? 13.706 2.323 -32.741 1.00 94.31 82 THR A C 1
ATOM 610 O O . THR A 1 82 ? 13.984 1.192 -32.350 1.00 94.31 82 THR A O 1
ATOM 613 N N . LEU A 1 83 ? 13.035 3.188 -31.974 1.0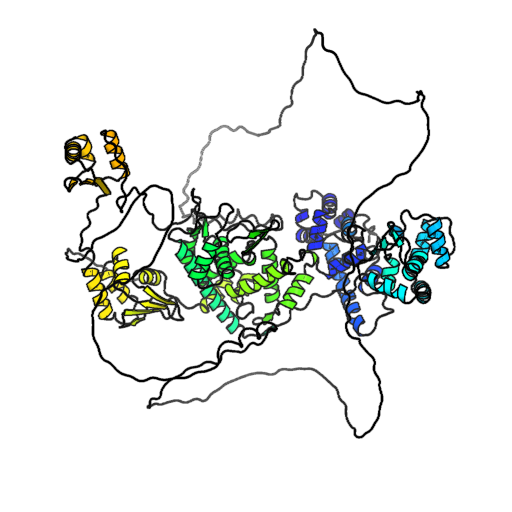0 95.62 83 LEU A N 1
ATOM 614 C CA . LEU A 1 83 ? 12.516 2.844 -30.650 1.00 95.62 83 LEU A CA 1
ATOM 615 C C . LEU A 1 83 ? 11.376 1.817 -30.726 1.00 95.62 83 LEU A C 1
ATOM 617 O O . LEU A 1 83 ? 11.359 0.882 -29.929 1.00 95.62 83 LEU A O 1
ATOM 621 N N . LEU A 1 84 ? 10.464 1.959 -31.692 1.00 94.81 84 LEU A N 1
ATOM 622 C CA . LEU A 1 84 ? 9.390 0.998 -31.932 1.00 94.81 84 LEU A CA 1
ATOM 623 C C . LEU A 1 84 ? 9.973 -0.381 -32.269 1.00 94.81 84 LEU A C 1
ATOM 625 O O . LEU A 1 84 ? 9.673 -1.344 -31.567 1.00 94.81 84 LEU A O 1
ATOM 629 N N . SER A 1 85 ? 10.902 -0.448 -33.229 1.00 92.12 85 SER A N 1
ATOM 630 C CA . SER A 1 85 ? 11.622 -1.679 -33.606 1.00 92.12 85 SER A CA 1
ATOM 631 C C . SER A 1 85 ? 12.350 -2.342 -32.427 1.00 92.12 85 SER A C 1
ATOM 633 O O . SER A 1 85 ? 12.378 -3.567 -32.327 1.00 92.12 85 SER A O 1
ATOM 635 N N . LEU A 1 86 ? 12.902 -1.560 -31.489 1.00 93.69 86 LEU A N 1
ATOM 636 C CA . LEU A 1 86 ? 13.532 -2.085 -30.267 1.00 93.69 86 LEU A CA 1
ATOM 637 C C . LEU A 1 86 ? 12.524 -2.689 -29.267 1.00 93.69 86 LEU A C 1
ATOM 639 O O . LEU A 1 86 ? 12.934 -3.433 -28.372 1.00 93.69 86 LEU A O 1
ATOM 643 N N . LEU A 1 87 ? 11.227 -2.394 -29.387 1.00 93.81 87 LEU A N 1
ATOM 644 C CA . LEU A 1 87 ? 10.167 -2.882 -28.495 1.00 93.81 87 LEU A CA 1
ATOM 645 C C . LEU A 1 87 ? 9.318 -3.996 -29.131 1.00 93.81 87 LEU A C 1
ATOM 647 O O . LEU A 1 87 ? 8.995 -4.964 -28.443 1.00 93.81 87 LEU A O 1
ATOM 651 N N . THR A 1 88 ? 8.994 -3.901 -30.424 1.00 91.06 88 THR A N 1
ATOM 652 C CA . THR A 1 88 ? 8.284 -4.945 -31.190 1.00 91.06 88 THR A CA 1
ATOM 653 C C . THR A 1 88 ? 9.221 -6.065 -31.644 1.00 91.06 88 THR A C 1
ATOM 655 O O . THR A 1 88 ? 8.884 -7.250 -31.583 1.00 91.06 88 THR A O 1
ATOM 658 N N . GLY A 1 89 ? 10.430 -5.691 -32.058 1.00 86.81 89 GLY A N 1
ATOM 659 C CA . GLY A 1 89 ? 11.256 -6.464 -32.975 1.00 86.81 89 GLY A CA 1
ATOM 660 C C . GLY A 1 89 ? 11.070 -6.021 -34.421 1.00 86.81 89 GLY A C 1
ATOM 661 O O . GLY A 1 89 ? 10.223 -5.182 -34.728 1.00 86.81 89 GLY A O 1
ATOM 662 N N . ASP A 1 90 ? 11.884 -6.591 -35.302 1.00 76.56 90 ASP A N 1
ATOM 663 C CA . ASP A 1 90 ? 12.012 -6.182 -36.707 1.00 76.56 90 ASP A CA 1
ATOM 664 C C . ASP A 1 90 ? 10.932 -6.729 -37.667 1.00 76.56 90 ASP A C 1
ATOM 666 O O . ASP A 1 90 ? 10.992 -6.465 -38.866 1.00 76.56 90 ASP A O 1
ATOM 670 N N . GLY A 1 91 ? 9.929 -7.452 -37.155 1.00 68.06 91 GLY A N 1
ATOM 671 C CA . GLY A 1 91 ? 8.717 -7.834 -37.897 1.00 68.06 91 GLY A CA 1
ATOM 672 C C . GLY A 1 91 ? 8.899 -8.891 -38.994 1.00 68.06 91 GLY A C 1
ATOM 673 O O . GLY A 1 91 ? 7.954 -9.169 -39.725 1.00 68.06 91 GLY A O 1
ATOM 674 N N . LEU A 1 92 ? 10.090 -9.485 -39.120 1.00 64.38 92 LEU A N 1
ATOM 675 C CA . LEU A 1 92 ? 10.435 -10.445 -40.182 1.00 64.38 92 LEU A CA 1
ATOM 676 C C . LEU A 1 92 ? 10.488 -11.914 -39.711 1.00 64.38 92 LEU A C 1
ATOM 678 O O . LEU A 1 92 ? 10.723 -12.803 -40.523 1.00 64.38 92 LEU A O 1
ATOM 682 N N . ASP A 1 93 ? 10.300 -12.160 -38.411 1.00 56.41 93 ASP A N 1
ATOM 683 C CA . ASP A 1 93 ? 10.638 -13.423 -37.719 1.00 56.41 93 ASP A CA 1
ATOM 684 C C . ASP A 1 93 ? 9.489 -13.970 -36.839 1.00 56.41 93 ASP A C 1
ATOM 686 O O . ASP A 1 93 ? 9.675 -14.870 -36.014 1.00 56.41 93 ASP A O 1
ATOM 690 N N . ASP A 1 94 ? 8.304 -13.370 -36.949 1.00 50.25 94 ASP A N 1
ATOM 691 C CA . ASP A 1 94 ? 7.202 -13.523 -36.001 1.00 50.25 94 ASP A CA 1
ATOM 692 C C . ASP A 1 94 ? 5.972 -14.179 -36.656 1.00 50.25 94 ASP A C 1
ATOM 694 O O . ASP A 1 94 ? 5.724 -14.028 -37.849 1.00 50.25 94 ASP A O 1
ATOM 698 N N . GLY A 1 95 ? 5.225 -14.961 -35.872 1.00 55.22 95 GLY A N 1
ATOM 699 C CA . GLY A 1 95 ? 3.996 -15.634 -36.305 1.00 55.22 95 GLY A CA 1
ATOM 700 C C . GLY A 1 95 ? 2.833 -15.350 -35.356 1.00 55.22 95 GLY A C 1
ATOM 701 O O . GLY A 1 95 ? 3.060 -14.865 -34.246 1.00 55.22 95 GLY A O 1
ATOM 702 N N . GLU A 1 96 ? 1.622 -15.719 -35.788 1.00 49.53 96 GLU A N 1
ATOM 703 C CA . GLU A 1 96 ? 0.286 -15.279 -35.319 1.00 49.53 96 GLU A CA 1
ATOM 704 C C . GLU A 1 96 ? 0.165 -14.839 -33.843 1.00 49.53 96 GLU A C 1
ATOM 706 O O . GLU A 1 96 ? -0.446 -13.822 -33.538 1.00 49.53 96 GLU A O 1
ATOM 711 N N . GLN A 1 97 ? 0.758 -15.573 -32.896 1.00 50.66 97 GLN A N 1
ATOM 712 C CA . GLN A 1 97 ? 0.683 -15.264 -31.461 1.00 50.66 97 GLN A CA 1
ATOM 713 C C . GLN A 1 97 ? 1.501 -14.034 -31.003 1.00 50.66 97 GLN A C 1
ATOM 715 O O . GLN A 1 97 ? 1.446 -13.682 -29.823 1.00 50.66 97 GLN A O 1
ATOM 720 N N . ARG A 1 98 ? 2.319 -13.425 -31.873 1.00 55.94 98 ARG A N 1
ATOM 721 C CA . ARG A 1 98 ? 3.161 -12.252 -31.552 1.00 55.94 98 ARG A CA 1
ATOM 722 C C . ARG A 1 98 ? 2.601 -10.930 -32.079 1.00 55.94 98 ARG A C 1
ATOM 724 O O . ARG A 1 98 ? 2.911 -9.891 -31.494 1.00 55.94 98 ARG A O 1
ATOM 731 N N . ASP A 1 99 ? 1.758 -10.965 -33.106 1.00 63.69 99 ASP A N 1
ATOM 732 C CA . ASP A 1 99 ? 1.227 -9.761 -33.758 1.00 63.69 99 ASP A CA 1
ATOM 733 C C . ASP A 1 99 ? 0.363 -8.927 -32.796 1.00 63.69 99 ASP A C 1
ATOM 735 O O . ASP A 1 99 ? 0.504 -7.704 -32.738 1.00 63.69 99 ASP A O 1
ATOM 739 N N . ASP A 1 100 ? -0.421 -9.588 -31.933 1.00 73.19 100 ASP A N 1
ATOM 740 C CA . ASP A 1 100 ? -1.176 -8.962 -30.834 1.00 73.19 100 ASP A CA 1
ATOM 741 C C . ASP A 1 100 ? -0.283 -8.116 -29.905 1.00 73.19 100 ASP A C 1
ATOM 743 O O . ASP A 1 100 ? -0.661 -7.026 -29.466 1.00 73.19 100 ASP A O 1
ATOM 747 N N . VAL A 1 101 ? 0.929 -8.600 -29.604 1.00 80.75 101 VAL A N 1
ATOM 748 C CA . VAL A 1 101 ? 1.885 -7.902 -28.729 1.00 80.75 101 VAL A CA 1
ATOM 749 C C . VAL A 1 101 ? 2.505 -6.713 -29.463 1.00 80.75 101 VAL A C 1
ATOM 751 O O . VAL A 1 101 ? 2.642 -5.640 -28.874 1.00 80.75 101 VAL A O 1
ATOM 754 N N . GLY A 1 102 ? 2.825 -6.867 -30.752 1.00 85.88 102 GLY A N 1
ATOM 755 C CA . GLY A 1 102 ? 3.299 -5.774 -31.606 1.00 85.88 102 GLY A CA 1
ATOM 756 C C . GLY A 1 102 ? 2.267 -4.649 -31.752 1.00 85.88 102 GLY A C 1
ATOM 757 O O . GLY A 1 102 ? 2.605 -3.469 -31.604 1.00 85.88 102 GLY A O 1
ATOM 758 N N . ALA A 1 103 ? 0.994 -5.003 -31.941 1.00 88.50 103 ALA A N 1
ATOM 759 C CA . ALA A 1 103 ? -0.121 -4.061 -31.974 1.00 88.50 103 ALA A CA 1
ATOM 760 C C . ALA A 1 103 ? -0.301 -3.336 -30.627 1.00 88.50 103 ALA A C 1
ATOM 762 O O . ALA A 1 103 ? -0.422 -2.109 -30.599 1.00 88.50 103 ALA A O 1
ATOM 763 N N . ALA A 1 104 ? -0.240 -4.060 -29.502 1.00 91.50 104 ALA A N 1
ATOM 764 C CA . ALA A 1 104 ? -0.339 -3.470 -28.166 1.00 91.50 104 ALA A CA 1
ATOM 765 C C . ALA A 1 104 ? 0.828 -2.514 -27.844 1.00 91.50 104 ALA A C 1
ATOM 767 O O . ALA A 1 104 ? 0.601 -1.437 -27.293 1.00 91.50 104 ALA A O 1
ATOM 768 N N . VAL A 1 105 ? 2.064 -2.860 -28.227 1.00 94.06 105 VAL A N 1
ATOM 769 C CA . VAL A 1 105 ? 3.239 -1.972 -28.122 1.00 94.06 105 VAL A CA 1
ATOM 770 C C . VAL A 1 105 ? 3.045 -0.708 -28.964 1.00 94.06 105 VAL A C 1
ATOM 772 O O . VAL A 1 105 ? 3.242 0.394 -28.455 1.00 94.06 105 VAL A O 1
ATOM 775 N N . THR A 1 106 ? 2.608 -0.852 -30.217 1.00 94.12 106 THR A N 1
ATOM 776 C CA . THR A 1 106 ? 2.372 0.276 -31.137 1.00 94.12 106 THR A CA 1
ATOM 777 C C . THR A 1 106 ? 1.300 1.233 -30.606 1.00 94.12 106 THR A C 1
ATOM 779 O O . THR A 1 106 ? 1.477 2.448 -30.669 1.00 94.12 106 THR A O 1
ATOM 782 N N . ALA A 1 107 ? 0.219 0.705 -30.023 1.00 95.44 107 ALA A N 1
ATOM 783 C CA . ALA A 1 107 ? -0.839 1.509 -29.413 1.00 95.44 107 ALA A CA 1
ATOM 784 C C . ALA A 1 107 ? -0.398 2.221 -28.117 1.00 95.44 107 ALA A C 1
ATOM 786 O O . ALA A 1 107 ? -0.840 3.337 -27.847 1.00 95.44 107 ALA A O 1
ATOM 787 N N . ALA A 1 108 ? 0.468 1.596 -27.311 1.00 96.00 108 ALA A N 1
ATOM 788 C CA . ALA A 1 108 ? 0.895 2.132 -26.017 1.00 96.00 108 ALA A CA 1
ATOM 789 C C . ALA A 1 108 ? 2.083 3.114 -26.102 1.00 96.00 108 ALA A C 1
ATOM 791 O O . ALA A 1 108 ? 2.202 4.008 -25.256 1.00 96.00 108 ALA A O 1
ATOM 792 N N . LEU A 1 109 ? 2.974 2.973 -27.095 1.00 97.00 109 LEU A N 1
ATOM 793 C CA . LEU A 1 109 ? 4.232 3.735 -27.183 1.00 97.00 109 LEU A CA 1
ATOM 794 C C . LEU A 1 109 ? 4.050 5.270 -27.174 1.00 97.00 109 LEU A C 1
ATOM 796 O O . LEU A 1 109 ? 4.807 5.935 -26.457 1.00 97.00 109 LEU A O 1
ATOM 800 N N . PRO A 1 110 ? 3.043 5.866 -27.846 1.00 97.19 110 PRO A N 1
ATOM 801 C CA . PRO A 1 110 ? 2.788 7.304 -27.747 1.00 97.19 110 PRO A CA 1
ATOM 802 C C . PRO A 1 110 ? 2.503 7.774 -26.310 1.00 97.19 110 PRO A C 1
ATOM 804 O O . PRO A 1 110 ? 3.003 8.819 -25.897 1.00 97.19 110 PRO A O 1
ATOM 807 N N . GLY A 1 111 ? 1.765 6.987 -25.516 1.00 96.56 111 GLY A N 1
ATOM 808 C CA . GLY A 1 111 ? 1.457 7.295 -24.111 1.00 96.56 111 GLY A CA 1
ATOM 809 C C . GLY A 1 111 ? 2.667 7.150 -23.179 1.00 96.56 111 GLY A C 1
ATOM 810 O O . GLY A 1 111 ? 2.877 7.976 -22.285 1.00 96.56 111 GLY A O 1
ATOM 811 N N . ALA A 1 112 ? 3.518 6.152 -23.431 1.00 97.12 112 ALA A N 1
ATOM 812 C CA . ALA A 1 112 ? 4.794 5.995 -22.733 1.00 97.12 112 ALA A CA 1
ATOM 813 C C . ALA A 1 112 ? 5.742 7.176 -23.016 1.00 97.12 112 ALA A C 1
ATOM 815 O O . ALA A 1 112 ? 6.303 7.764 -22.088 1.00 97.12 112 ALA A O 1
ATOM 816 N N . LEU A 1 113 ? 5.875 7.589 -24.283 1.00 97.12 113 LEU A N 1
ATOM 817 C CA . LEU A 1 113 ? 6.671 8.760 -24.661 1.00 97.12 113 LEU A CA 1
ATOM 818 C C . LEU A 1 113 ? 6.088 10.074 -24.131 1.00 97.12 113 LEU A C 1
ATOM 820 O O . LEU A 1 113 ? 6.860 10.932 -23.701 1.00 97.12 113 LEU A O 1
ATOM 824 N N . ALA A 1 114 ? 4.761 10.232 -24.104 1.00 95.62 114 ALA A N 1
ATOM 825 C CA . ALA A 1 114 ? 4.108 11.371 -23.460 1.00 95.62 114 ALA A CA 1
ATOM 826 C C . ALA A 1 114 ? 4.479 11.440 -21.970 1.00 95.62 114 ALA A C 1
ATOM 828 O O . ALA A 1 114 ? 4.991 12.462 -21.522 1.00 95.62 114 ALA A O 1
ATOM 829 N N . THR A 1 115 ? 4.373 10.326 -21.239 1.00 95.81 115 THR A N 1
ATOM 830 C CA . THR A 1 115 ? 4.759 10.231 -19.817 1.00 95.81 115 THR A CA 1
ATOM 831 C C . THR A 1 115 ? 6.236 10.590 -19.592 1.00 95.81 115 THR A C 1
ATOM 833 O O . THR A 1 115 ? 6.572 11.371 -18.696 1.00 95.81 115 THR A O 1
ATOM 836 N N . LEU A 1 116 ? 7.145 10.079 -20.432 1.00 97.19 116 LEU A N 1
ATOM 837 C CA . LEU A 1 116 ? 8.578 10.394 -20.360 1.00 97.19 116 LEU A CA 1
ATOM 838 C C . LEU A 1 116 ? 8.883 11.864 -20.704 1.00 97.19 116 LEU A C 1
ATOM 840 O O . LEU A 1 116 ? 9.791 12.462 -20.114 1.00 97.19 116 LEU A O 1
ATOM 844 N N . ARG A 1 117 ? 8.124 12.470 -21.625 1.00 95.50 117 ARG A N 1
ATOM 845 C CA . ARG A 1 117 ? 8.196 13.902 -21.950 1.00 95.50 117 ARG A CA 1
ATOM 846 C C . ARG A 1 117 ? 7.645 14.758 -20.809 1.00 95.50 117 ARG A C 1
ATOM 848 O O . ARG A 1 117 ? 8.314 15.711 -20.404 1.00 95.50 117 ARG A O 1
ATOM 855 N N . GLU A 1 118 ? 6.487 14.430 -20.245 1.00 94.94 118 GLU A N 1
ATOM 856 C CA . GLU A 1 118 ? 5.871 15.129 -19.107 1.00 94.94 118 GLU A CA 1
ATOM 857 C C . GLU A 1 118 ? 6.805 15.176 -17.900 1.00 94.94 118 GLU A C 1
ATOM 859 O O . GLU A 1 118 ? 7.071 16.257 -17.377 1.00 94.94 118 GLU A O 1
ATOM 864 N N . GLN A 1 119 ? 7.408 14.041 -17.532 1.00 95.69 119 GLN A N 1
ATOM 865 C CA . GLN A 1 119 ? 8.384 13.962 -16.442 1.00 95.69 119 GLN A CA 1
ATOM 866 C C . GLN A 1 119 ? 9.761 14.566 -16.784 1.00 95.69 119 GLN A C 1
ATOM 868 O O . GLN A 1 119 ? 10.675 14.491 -15.963 1.00 95.69 119 GLN A O 1
ATOM 873 N N . ALA A 1 120 ? 9.940 15.172 -17.964 1.00 96.12 120 ALA A N 1
ATOM 874 C CA . ALA A 1 120 ? 11.205 15.739 -18.443 1.00 96.12 120 ALA A CA 1
ATOM 875 C C . ALA A 1 120 ? 12.384 14.739 -18.411 1.00 96.12 120 ALA A C 1
ATOM 877 O O . ALA A 1 120 ? 13.523 15.110 -18.124 1.00 96.12 120 ALA A O 1
ATOM 878 N N . LEU A 1 121 ? 12.099 13.463 -18.693 1.00 97.12 121 LEU A N 1
ATOM 879 C CA . LEU A 1 121 ? 13.094 12.407 -18.910 1.00 97.12 121 LEU A CA 1
ATOM 880 C C . LEU A 1 121 ? 13.470 12.278 -20.392 1.00 97.12 121 LEU A C 1
ATOM 882 O O . LEU A 1 121 ? 14.606 11.919 -20.695 1.00 97.12 121 LEU A O 1
ATOM 886 N N . VAL A 1 122 ? 12.551 12.611 -21.304 1.00 96.88 122 VAL A N 1
ATOM 887 C CA . VAL A 1 122 ? 12.768 12.649 -22.760 1.00 96.88 122 VAL A CA 1
ATOM 888 C C . VAL A 1 122 ? 12.419 14.032 -23.318 1.00 96.88 122 VAL A C 1
ATOM 890 O O . VAL A 1 122 ? 11.495 14.698 -22.847 1.00 96.88 122 VAL A O 1
ATOM 893 N N . TRP A 1 123 ? 13.173 14.478 -24.322 1.00 94.75 123 TRP A N 1
ATOM 894 C CA . TRP A 1 123 ? 12.962 15.731 -25.053 1.00 94.75 123 TRP A CA 1
ATOM 895 C C . TRP A 1 123 ? 13.345 15.578 -26.535 1.00 94.75 123 TRP A C 1
ATOM 897 O O . TRP A 1 123 ? 13.969 14.588 -26.915 1.00 94.75 123 TRP A O 1
ATOM 907 N N . GLY A 1 124 ? 12.965 16.559 -27.358 1.00 92.56 124 GLY A N 1
ATOM 908 C CA . GLY A 1 124 ? 13.107 16.514 -28.818 1.00 92.56 124 GLY A CA 1
ATOM 909 C C . GLY A 1 124 ? 11.876 15.946 -29.534 1.00 92.56 124 GLY A C 1
ATOM 910 O O . GLY A 1 124 ? 11.009 15.322 -28.912 1.00 92.56 124 GLY A O 1
ATOM 911 N N . GLU A 1 125 ? 11.816 16.198 -30.842 1.00 91.12 125 GLU A N 1
ATOM 912 C CA . GLU A 1 125 ? 10.792 15.686 -31.767 1.00 91.12 125 GLU A CA 1
ATOM 913 C C . GLU A 1 125 ? 10.923 14.167 -31.971 1.00 91.12 125 GLU A C 1
ATOM 915 O O . GLU A 1 125 ? 11.949 13.583 -31.626 1.00 91.12 125 GLU A O 1
ATOM 920 N N . ASP A 1 126 ? 9.918 13.523 -32.567 1.00 91.12 126 ASP A N 1
ATOM 921 C CA . ASP A 1 126 ? 9.893 12.061 -32.761 1.00 91.12 126 ASP A CA 1
ATOM 922 C C . ASP A 1 126 ? 11.012 11.534 -33.684 1.00 91.12 126 ASP A C 1
ATOM 924 O O . ASP A 1 126 ? 11.538 10.447 -33.464 1.00 91.12 126 ASP A O 1
ATOM 928 N N . GLU A 1 127 ? 11.487 12.346 -34.630 1.00 92.31 127 GLU A N 1
ATOM 929 C CA . GLU A 1 127 ? 12.691 12.072 -35.439 1.00 92.31 127 GLU A CA 1
ATOM 930 C C . GLU A 1 127 ? 14.000 12.081 -34.629 1.00 92.31 127 GLU A C 1
ATOM 932 O O . GLU A 1 127 ? 15.047 11.613 -35.085 1.00 92.31 127 GLU A O 1
ATOM 937 N N . ARG A 1 128 ? 13.997 12.724 -33.453 1.00 93.69 128 ARG A N 1
ATOM 938 C CA . ARG A 1 128 ? 15.203 13.019 -32.670 1.00 93.69 128 ARG A CA 1
ATOM 939 C C . ARG A 1 128 ? 14.941 12.945 -31.164 1.00 93.69 128 ARG A C 1
ATOM 941 O O . ARG A 1 128 ? 15.307 13.866 -30.428 1.00 93.69 128 ARG A O 1
ATOM 948 N N . LEU A 1 129 ? 14.364 11.835 -30.708 1.00 96.06 129 LEU A N 1
ATOM 949 C CA . LEU A 1 129 ? 14.142 11.549 -29.293 1.00 96.06 129 LEU A CA 1
ATOM 950 C C . LEU A 1 129 ? 15.478 11.521 -28.541 1.00 96.06 129 LEU A C 1
ATOM 952 O O . LEU A 1 129 ? 16.429 10.838 -28.936 1.00 96.06 129 LEU A O 1
ATOM 956 N N . ARG A 1 130 ? 15.550 12.255 -27.429 1.00 95.94 130 ARG A N 1
ATOM 957 C CA . ARG A 1 130 ? 16.719 12.304 -26.546 1.00 95.94 130 ARG A CA 1
ATOM 958 C C . ARG A 1 130 ? 16.322 12.004 -25.113 1.00 95.94 130 ARG A C 1
ATOM 960 O O . ARG A 1 130 ? 15.658 12.803 -24.454 1.00 95.94 130 ARG A O 1
ATOM 967 N N . LEU A 1 131 ? 16.787 10.862 -24.618 1.00 96.25 131 LEU A N 1
ATOM 968 C CA . LEU A 1 131 ? 16.786 10.548 -23.195 1.00 96.25 131 LEU A CA 1
ATOM 969 C C . LEU A 1 131 ? 17.760 11.497 -22.477 1.00 96.25 131 LEU A C 1
ATOM 971 O O . LEU A 1 131 ? 18.873 11.737 -22.947 1.00 96.25 131 LEU A O 1
ATOM 975 N N . VAL A 1 132 ? 17.364 12.058 -21.334 1.00 96.31 132 VAL A N 1
ATOM 976 C CA . VAL A 1 132 ? 18.248 12.914 -20.530 1.00 96.31 132 VAL A CA 1
ATOM 977 C C . VAL A 1 132 ? 19.497 12.126 -20.133 1.00 96.31 132 VAL A C 1
ATOM 979 O O . VAL A 1 132 ? 19.398 11.009 -19.628 1.00 96.31 132 VAL A O 1
ATOM 982 N N . ARG A 1 133 ? 20.678 12.728 -20.337 1.00 94.06 133 ARG A N 1
ATOM 983 C CA . ARG A 1 133 ? 21.996 12.091 -20.171 1.00 94.06 133 ARG A CA 1
ATOM 984 C C . ARG A 1 133 ? 22.099 11.219 -18.916 1.00 94.06 133 ARG A C 1
ATOM 986 O O . ARG A 1 133 ? 22.504 10.070 -19.012 1.00 94.06 133 ARG A O 1
ATOM 993 N N . THR A 1 134 ? 21.688 11.732 -17.760 1.00 94.44 134 THR A N 1
ATOM 994 C CA . THR A 1 134 ? 21.793 11.006 -16.487 1.00 94.44 134 THR A CA 1
ATOM 995 C C . THR A 1 134 ? 20.810 9.836 -16.358 1.00 94.44 134 THR A C 1
ATOM 997 O O . THR A 1 134 ? 21.104 8.894 -15.631 1.00 94.44 134 THR A O 1
ATOM 1000 N N . ALA A 1 135 ? 19.691 9.832 -17.091 1.00 94.00 135 ALA A N 1
ATOM 1001 C CA . ALA A 1 135 ? 18.836 8.651 -17.232 1.00 94.00 135 ALA A CA 1
ATOM 1002 C C . ALA A 1 135 ? 19.485 7.604 -18.156 1.00 94.00 135 ALA A C 1
ATOM 1004 O O . ALA A 1 135 ? 19.495 6.423 -17.818 1.00 94.00 135 ALA A O 1
ATOM 1005 N N . ARG A 1 136 ? 20.130 8.028 -19.257 1.00 92.56 136 ARG A N 1
ATOM 1006 C CA . ARG A 1 136 ? 20.946 7.129 -20.097 1.00 92.56 136 ARG A CA 1
ATOM 1007 C C . ARG A 1 136 ? 22.091 6.502 -19.285 1.00 92.56 136 ARG A C 1
ATOM 1009 O O . ARG A 1 136 ? 22.234 5.290 -19.294 1.00 92.56 136 ARG A O 1
ATOM 1016 N N . GLU A 1 137 ? 22.823 7.290 -18.494 1.00 90.25 137 GLU A N 1
ATOM 1017 C CA . GLU A 1 137 ? 23.887 6.828 -17.573 1.00 90.25 137 GLU A CA 1
ATOM 1018 C C . GLU A 1 137 ? 23.388 5.939 -16.407 1.00 90.25 137 GLU A C 1
ATOM 1020 O O . GLU A 1 137 ? 24.205 5.357 -15.692 1.00 90.25 137 GLU A O 1
ATOM 1025 N N . LEU A 1 138 ? 22.072 5.853 -16.172 1.00 89.25 138 LEU A N 1
ATOM 1026 C CA . LEU A 1 138 ? 21.454 4.985 -15.158 1.00 89.25 138 LEU A CA 1
ATOM 1027 C C . LEU A 1 138 ? 20.916 3.670 -15.738 1.00 89.25 138 LEU A C 1
ATOM 1029 O O . LEU A 1 138 ? 20.927 2.664 -15.033 1.00 89.25 138 LEU A O 1
ATOM 1033 N N . LEU A 1 139 ? 20.426 3.687 -16.981 1.00 90.06 139 LEU A N 1
ATOM 1034 C CA . LEU A 1 139 ? 19.736 2.557 -17.618 1.00 90.06 139 LEU A CA 1
ATOM 1035 C C . LEU A 1 139 ? 20.600 1.812 -18.652 1.00 90.06 139 LEU A C 1
ATOM 1037 O O . LEU A 1 139 ? 20.338 0.644 -18.946 1.00 90.06 139 LEU A O 1
ATOM 1041 N N . ALA A 1 140 ? 21.621 2.465 -19.218 1.00 84.56 140 ALA A N 1
ATOM 1042 C CA . ALA A 1 140 ? 22.493 1.855 -20.216 1.00 84.56 140 ALA A CA 1
ATOM 1043 C C . ALA A 1 140 ? 23.421 0.775 -19.606 1.00 84.56 140 ALA A C 1
ATOM 1045 O O . ALA A 1 140 ? 23.824 0.882 -18.444 1.00 84.56 140 ALA A O 1
ATOM 1046 N N . PRO A 1 141 ? 23.807 -0.253 -20.388 1.00 77.50 141 PRO A N 1
ATOM 1047 C CA . PRO A 1 141 ? 24.748 -1.288 -19.967 1.00 77.50 141 PRO A CA 1
ATOM 1048 C C . PRO A 1 141 ? 26.076 -0.731 -19.448 1.00 77.50 141 PRO A C 1
ATOM 1050 O O . PRO A 1 141 ? 26.714 0.083 -20.112 1.00 77.50 141 PRO A O 1
ATOM 1053 N N . SER A 1 142 ? 26.559 -1.243 -18.313 1.00 70.56 142 SER A N 1
ATOM 1054 C CA . SER A 1 142 ? 27.934 -1.005 -17.864 1.00 70.56 142 SER A CA 1
ATOM 1055 C C . SER A 1 142 ? 28.547 -2.255 -17.214 1.00 70.56 142 SER A C 1
ATOM 1057 O O . SER A 1 142 ? 27.815 -3.080 -16.668 1.00 70.56 142 SER A O 1
ATOM 1059 N N . PRO A 1 143 ? 29.888 -2.394 -17.171 1.00 63.56 143 PRO A N 1
ATOM 1060 C CA . PRO A 1 143 ? 30.538 -3.517 -16.484 1.00 63.56 143 PRO A CA 1
ATOM 1061 C C . PRO A 1 143 ? 30.287 -3.582 -14.966 1.00 63.56 143 PRO A C 1
ATOM 1063 O O . PRO A 1 143 ? 30.590 -4.594 -14.344 1.00 63.56 143 PRO A O 1
ATOM 1066 N N . GLN A 1 144 ? 29.776 -2.502 -14.364 1.00 65.12 144 GLN A N 1
ATOM 1067 C CA . GLN A 1 144 ? 29.460 -2.409 -12.931 1.00 65.12 144 GLN A CA 1
ATOM 1068 C C . GLN A 1 144 ? 27.960 -2.585 -12.644 1.00 65.12 144 GLN A C 1
ATOM 1070 O O . GLN A 1 144 ? 27.592 -3.020 -11.557 1.00 65.12 144 GLN A O 1
ATOM 1075 N N . HIS A 1 145 ? 27.105 -2.267 -13.619 1.00 66.00 145 HIS A N 1
ATOM 1076 C CA . HIS A 1 145 ? 25.653 -2.398 -13.549 1.00 66.00 145 HIS A CA 1
ATOM 1077 C C . HIS A 1 145 ? 25.173 -3.070 -14.848 1.00 66.00 145 HIS A C 1
ATOM 1079 O O . HIS A 1 145 ? 25.092 -2.387 -15.878 1.00 66.00 145 HIS A O 1
ATOM 1085 N N . PRO A 1 146 ? 24.895 -4.390 -14.845 1.00 66.75 146 PRO A N 1
ATOM 1086 C CA . PRO A 1 146 ? 24.290 -5.044 -16.000 1.00 66.75 146 PRO A CA 1
ATOM 1087 C C . PRO A 1 146 ? 22.924 -4.408 -16.278 1.00 66.75 146 PRO A C 1
ATOM 1089 O O . PRO A 1 146 ? 22.171 -4.108 -15.350 1.00 66.75 146 PRO A O 1
ATOM 1092 N N . SER A 1 147 ? 22.620 -4.174 -17.553 1.00 70.94 147 SER A N 1
ATOM 1093 C CA . SER A 1 147 ? 21.398 -3.473 -17.952 1.00 70.94 147 SER A CA 1
ATOM 1094 C C . SER A 1 147 ? 20.132 -4.279 -17.619 1.00 70.94 147 SER A C 1
ATOM 1096 O O . SER A 1 147 ? 20.156 -5.512 -17.696 1.00 70.94 147 SER A O 1
ATOM 1098 N N . PRO A 1 148 ? 18.990 -3.619 -17.342 1.00 75.69 148 PRO A N 1
ATOM 1099 C CA . PRO A 1 148 ? 17.694 -4.294 -17.200 1.00 75.69 148 PRO A CA 1
ATOM 1100 C C . PRO A 1 148 ? 17.265 -5.085 -18.451 1.00 75.69 148 PRO A C 1
ATOM 1102 O O . PRO A 1 148 ? 16.538 -6.072 -18.353 1.00 75.69 148 PRO A O 1
ATOM 1105 N N . THR A 1 149 ? 17.754 -4.687 -19.632 1.00 84.69 149 THR A N 1
ATOM 1106 C CA . THR A 1 149 ? 17.559 -5.376 -20.921 1.00 84.69 149 THR A CA 1
ATOM 1107 C C . THR A 1 149 ? 18.449 -6.614 -21.099 1.00 84.69 149 THR A C 1
ATOM 1109 O O . THR A 1 149 ? 18.285 -7.354 -22.072 1.00 84.69 149 THR A O 1
ATOM 1112 N N . GLY A 1 150 ? 19.434 -6.837 -20.220 1.00 85.44 150 GLY A N 1
ATOM 1113 C CA . GLY A 1 150 ? 20.474 -7.861 -20.377 1.00 85.44 150 GLY A CA 1
ATOM 1114 C C . GLY A 1 150 ? 21.429 -7.621 -21.556 1.00 85.44 150 GLY A C 1
ATOM 1115 O O . GLY A 1 150 ? 22.235 -8.489 -21.873 1.00 85.44 150 GLY A O 1
ATOM 1116 N N . LEU A 1 151 ? 21.345 -6.472 -22.235 1.00 89.75 151 LEU A N 1
ATOM 1117 C CA . LEU A 1 151 ? 22.243 -6.121 -23.336 1.00 89.75 151 LEU A CA 1
ATOM 1118 C C . LEU A 1 151 ? 23.629 -5.727 -22.824 1.00 89.75 151 LEU A C 1
ATOM 1120 O O . LEU A 1 151 ? 23.769 -5.138 -21.748 1.00 89.75 151 LEU A O 1
ATOM 1124 N N . GLY A 1 152 ? 24.644 -6.019 -23.634 1.00 88.12 152 GLY A N 1
ATOM 1125 C CA . GLY A 1 152 ? 26.023 -5.606 -23.407 1.00 88.12 152 GLY A CA 1
ATOM 1126 C C . GLY A 1 152 ? 26.355 -4.184 -23.898 1.00 88.12 152 GLY A C 1
ATOM 1127 O O . GLY A 1 152 ? 25.502 -3.475 -24.449 1.00 88.12 152 GLY A O 1
ATOM 1128 N N . PRO A 1 153 ? 27.617 -3.755 -23.717 1.00 89.88 153 PRO A N 1
ATOM 1129 C CA . PRO A 1 153 ? 28.194 -2.620 -24.439 1.00 89.88 153 PRO A CA 1
ATOM 1130 C C . PRO A 1 153 ? 28.119 -2.830 -25.961 1.00 89.88 153 PRO A C 1
ATOM 1132 O O . PRO A 1 153 ? 28.064 -3.962 -26.439 1.00 89.88 153 PRO A O 1
ATOM 1135 N N . THR A 1 154 ? 28.129 -1.739 -26.722 1.00 91.44 154 THR A N 1
ATOM 1136 C CA . THR A 1 154 ? 28.319 -1.751 -28.185 1.00 91.44 154 THR A CA 1
ATOM 1137 C C . THR A 1 154 ? 29.665 -2.366 -28.581 1.00 91.44 154 THR A C 1
ATOM 1139 O O . THR A 1 154 ? 30.582 -2.440 -27.759 1.00 91.44 154 THR A O 1
ATOM 1142 N N . VAL A 1 155 ? 29.837 -2.739 -29.854 1.00 92.94 155 VAL A N 1
ATOM 1143 C CA . VAL A 1 155 ? 31.151 -3.123 -30.407 1.00 92.94 155 VAL A CA 1
ATOM 1144 C C . VAL A 1 155 ? 32.179 -2.015 -30.160 1.00 92.94 155 VAL A C 1
ATOM 1146 O O . VAL A 1 155 ? 33.303 -2.313 -29.759 1.00 92.94 155 VAL A O 1
ATOM 1149 N N . ALA A 1 156 ? 31.806 -0.741 -30.315 1.00 91.25 156 ALA A N 1
ATOM 1150 C CA . ALA A 1 156 ? 32.700 0.392 -30.070 1.00 91.25 156 ALA A CA 1
ATOM 1151 C C . ALA A 1 156 ? 33.150 0.498 -28.599 1.00 91.25 156 ALA A C 1
ATOM 1153 O O . ALA A 1 156 ? 34.340 0.634 -28.322 1.00 91.25 156 ALA A O 1
ATOM 1154 N N . GLU A 1 157 ? 32.225 0.367 -27.644 1.00 89.38 157 GLU A N 1
ATOM 1155 C CA . GLU A 1 157 ? 32.545 0.359 -26.209 1.00 89.38 157 GLU A CA 1
ATOM 1156 C C . GLU A 1 157 ? 33.370 -0.883 -25.812 1.00 89.38 157 GLU A C 1
ATOM 1158 O O . GLU A 1 157 ? 34.276 -0.790 -24.987 1.00 89.38 157 GLU A O 1
ATOM 1163 N N . ALA A 1 158 ? 33.093 -2.044 -26.416 1.00 90.00 158 ALA A N 1
ATOM 1164 C CA . ALA A 1 158 ? 33.760 -3.317 -26.128 1.00 90.00 158 ALA A CA 1
ATOM 1165 C C . ALA A 1 158 ? 35.117 -3.513 -26.838 1.00 90.00 158 ALA A C 1
ATOM 1167 O O . ALA A 1 158 ? 35.890 -4.389 -26.452 1.00 90.00 158 ALA A O 1
ATOM 1168 N N . THR A 1 159 ? 35.422 -2.711 -27.862 1.00 91.81 159 THR A N 1
ATOM 1169 C CA . THR A 1 159 ? 36.738 -2.659 -28.533 1.00 91.81 159 THR A CA 1
ATOM 1170 C C . THR A 1 159 ? 37.604 -1.484 -28.078 1.00 91.81 159 THR A C 1
ATOM 1172 O O . THR A 1 159 ? 38.750 -1.365 -28.515 1.00 91.81 159 THR A O 1
ATOM 1175 N N . ALA A 1 160 ? 37.115 -0.639 -27.167 1.00 89.19 160 ALA A N 1
ATOM 1176 C CA . ALA A 1 160 ? 37.873 0.478 -26.618 1.00 89.19 160 ALA A CA 1
ATOM 1177 C C . ALA A 1 160 ? 39.188 -0.003 -25.966 1.00 89.19 160 ALA A C 1
ATOM 1179 O O . ALA A 1 160 ? 39.187 -0.740 -24.982 1.00 89.19 160 ALA A O 1
ATOM 1180 N N . GLY A 1 161 ? 40.328 0.413 -26.530 1.00 85.81 161 GLY A N 1
ATOM 1181 C CA . GLY A 1 161 ? 41.661 -0.019 -26.087 1.00 85.81 161 GLY A CA 1
ATOM 1182 C C . GLY A 1 161 ? 42.155 -1.350 -26.676 1.00 85.81 161 GLY A C 1
ATOM 1183 O O . GLY A 1 161 ? 43.240 -1.803 -26.311 1.00 85.81 161 GLY A O 1
ATOM 1184 N N . MET A 1 162 ? 41.413 -1.974 -27.598 1.00 90.62 162 MET A N 1
ATOM 1185 C CA . MET A 1 162 ? 41.896 -3.119 -28.376 1.00 90.62 162 MET A CA 1
ATOM 1186 C C . MET A 1 162 ? 43.022 -2.693 -29.334 1.00 90.62 162 MET A C 1
ATOM 1188 O O . MET A 1 162 ? 43.022 -1.581 -29.862 1.00 90.62 162 MET A O 1
ATOM 1192 N N . SER A 1 163 ? 43.995 -3.576 -29.584 1.00 91.75 163 SER A N 1
ATOM 1193 C CA . SER A 1 163 ? 45.066 -3.284 -30.541 1.00 91.75 163 SER A CA 1
ATOM 1194 C C . SER A 1 163 ? 44.537 -3.277 -31.988 1.00 91.75 163 SER A C 1
ATOM 1196 O O . SER A 1 163 ? 43.753 -4.161 -32.350 1.00 91.75 163 SER A O 1
ATOM 1198 N N . PRO A 1 164 ? 45.001 -2.357 -32.861 1.00 90.88 164 PRO A N 1
ATOM 1199 C CA . PRO A 1 164 ? 44.580 -2.321 -34.265 1.00 90.88 164 PRO A CA 1
ATOM 1200 C C . PRO A 1 164 ? 44.814 -3.644 -35.005 1.00 90.88 164 PRO A C 1
ATOM 1202 O O . PRO A 1 164 ? 43.980 -4.052 -35.807 1.00 90.88 164 PRO A O 1
ATOM 1205 N N . GLY A 1 165 ? 45.903 -4.356 -34.684 1.00 92.12 165 GLY A N 1
ATOM 1206 C CA . GLY A 1 165 ? 46.1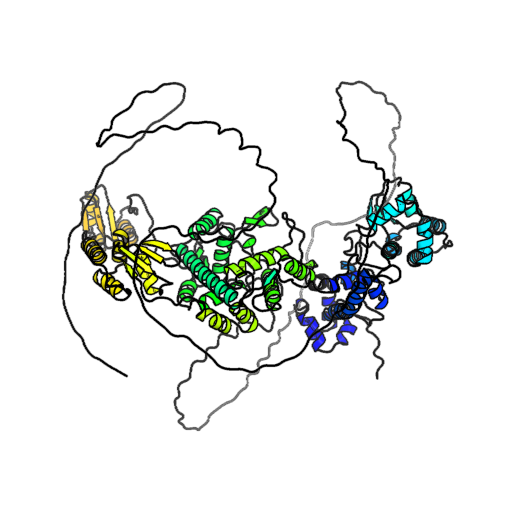93 -5.682 -35.237 1.00 92.12 165 GLY A CA 1
ATOM 1207 C C . GLY A 1 165 ? 45.118 -6.722 -34.908 1.00 92.12 165 GLY A C 1
ATOM 1208 O O . GLY A 1 165 ? 44.687 -7.442 -35.803 1.00 92.12 165 GLY A O 1
ATOM 1209 N N . ARG A 1 166 ? 44.597 -6.748 -33.669 1.00 92.31 166 ARG A N 1
ATOM 1210 C CA . ARG A 1 166 ? 43.512 -7.675 -33.308 1.00 92.31 166 ARG A CA 1
ATOM 1211 C C . ARG A 1 166 ? 42.188 -7.309 -33.984 1.00 92.31 166 ARG A C 1
ATOM 1213 O O . ARG A 1 166 ? 41.414 -8.207 -34.299 1.00 92.31 166 ARG A O 1
ATOM 1220 N N . LEU A 1 167 ? 41.942 -6.027 -34.261 1.00 92.69 167 LEU A N 1
ATOM 1221 C CA . LEU A 1 167 ? 40.809 -5.630 -35.103 1.00 92.69 167 LEU A CA 1
ATOM 1222 C C . LEU A 1 167 ? 40.976 -6.153 -36.540 1.00 92.69 167 LEU A C 1
ATOM 1224 O O . LEU A 1 167 ? 40.022 -6.706 -37.076 1.00 92.69 167 LEU A O 1
ATOM 1228 N N . GLN A 1 168 ? 42.179 -6.094 -37.133 1.00 93.31 168 GLN A N 1
ATOM 1229 C CA . GLN A 1 168 ? 42.418 -6.683 -38.463 1.00 93.31 168 GLN A CA 1
ATOM 1230 C C . GLN A 1 168 ? 42.243 -8.209 -38.482 1.00 93.31 168 GLN A C 1
ATOM 1232 O O . GLN A 1 168 ? 41.675 -8.735 -39.435 1.00 93.31 168 GLN A O 1
ATOM 1237 N N . GLU A 1 169 ? 42.680 -8.923 -37.436 1.00 93.50 169 GLU A N 1
ATOM 1238 C CA . GLU A 1 169 ? 42.426 -10.368 -37.299 1.00 93.50 169 GLU A CA 1
ATOM 1239 C C . GLU A 1 169 ? 40.920 -10.684 -37.337 1.00 93.50 169 GLU A C 1
ATOM 1241 O O . GLU A 1 169 ? 40.510 -11.633 -38.003 1.00 93.50 169 GLU A O 1
ATOM 1246 N N . ILE A 1 170 ? 40.097 -9.873 -36.659 1.00 94.88 170 ILE A N 1
ATOM 1247 C CA . ILE A 1 170 ? 38.639 -10.055 -36.602 1.00 94.88 170 ILE A CA 1
ATOM 1248 C C . ILE A 1 170 ? 37.973 -9.682 -37.939 1.00 94.88 170 ILE A C 1
ATOM 1250 O O . ILE A 1 170 ? 37.090 -10.412 -38.392 1.00 94.88 170 ILE A O 1
ATOM 1254 N N . LEU A 1 171 ? 38.413 -8.609 -38.611 1.00 94.38 171 LEU A N 1
ATOM 1255 C CA . LEU A 1 171 ? 37.954 -8.267 -39.968 1.00 94.38 171 LEU A CA 1
ATOM 1256 C C . LEU A 1 171 ? 38.245 -9.414 -40.952 1.00 94.38 171 LEU A C 1
ATOM 1258 O O . LEU A 1 171 ? 37.340 -9.897 -41.628 1.00 94.38 171 LEU A O 1
ATOM 1262 N N . ALA A 1 172 ? 39.480 -9.922 -40.968 1.00 94.00 172 ALA A N 1
ATOM 1263 C CA . ALA A 1 172 ? 39.874 -11.027 -41.840 1.00 94.00 172 ALA A CA 1
ATOM 1264 C C . ALA A 1 172 ? 39.085 -12.318 -41.543 1.00 94.00 172 ALA A C 1
ATOM 1266 O O . ALA A 1 172 ? 38.639 -12.998 -42.465 1.00 94.00 172 ALA A O 1
ATOM 1267 N N . ALA A 1 173 ? 38.852 -12.638 -40.265 1.00 93.12 173 ALA A N 1
ATOM 1268 C CA . ALA A 1 173 ? 38.070 -13.805 -39.848 1.00 93.12 173 ALA A CA 1
ATOM 1269 C C . ALA A 1 173 ? 36.552 -13.686 -40.106 1.00 93.12 173 ALA A C 1
ATOM 1271 O O . ALA A 1 173 ? 35.846 -14.694 -40.015 1.00 93.12 173 ALA A O 1
ATOM 1272 N N . THR A 1 174 ? 36.058 -12.486 -40.429 1.00 92.44 174 THR A N 1
ATOM 1273 C CA . THR A 1 174 ? 34.663 -12.200 -40.822 1.00 92.44 174 THR A CA 1
ATOM 1274 C C . THR A 1 174 ? 34.506 -11.878 -42.315 1.00 92.44 174 THR A C 1
ATOM 1276 O O . THR A 1 174 ? 33.406 -11.559 -42.757 1.00 92.44 174 THR A O 1
ATOM 1279 N N . GLY A 1 175 ? 35.580 -11.971 -43.111 1.00 90.75 175 GLY A N 1
ATOM 1280 C CA . GLY A 1 175 ? 35.551 -11.668 -44.548 1.00 90.75 175 GLY A CA 1
ATOM 1281 C C . GLY A 1 175 ? 35.407 -10.177 -44.884 1.00 90.75 175 GLY A C 1
ATOM 1282 O O . GLY A 1 175 ? 35.100 -9.832 -46.024 1.00 90.75 175 GLY A O 1
ATOM 1283 N N . LEU A 1 176 ? 35.616 -9.284 -43.912 1.00 92.44 176 LEU A N 1
ATOM 1284 C CA . LEU A 1 176 ? 35.586 -7.837 -44.118 1.00 92.44 176 LEU A CA 1
ATOM 1285 C C . LEU A 1 176 ? 36.918 -7.323 -44.700 1.00 92.44 176 LEU A C 1
ATOM 1287 O O . LEU A 1 176 ? 37.982 -7.864 -44.382 1.00 92.44 176 LEU A O 1
ATOM 1291 N N . PRO A 1 177 ? 36.895 -6.254 -45.521 1.00 91.25 177 PRO A N 1
ATOM 1292 C CA . PRO A 1 177 ? 38.113 -5.636 -46.031 1.00 91.25 177 PRO A CA 1
ATOM 1293 C C . PRO A 1 177 ? 38.947 -5.040 -44.889 1.00 91.25 177 PRO A C 1
ATOM 1295 O O . PRO A 1 177 ? 38.420 -4.385 -43.988 1.00 91.25 177 PRO A O 1
ATOM 1298 N N . ALA A 1 178 ? 40.264 -5.240 -44.948 1.00 89.94 178 ALA A N 1
ATOM 1299 C CA . ALA A 1 178 ? 41.206 -4.641 -44.007 1.00 89.94 178 ALA A CA 1
ATOM 1300 C C . ALA A 1 178 ? 41.229 -3.106 -44.141 1.00 89.94 178 ALA A C 1
ATOM 1302 O O . ALA A 1 178 ? 41.108 -2.564 -45.240 1.00 89.94 178 ALA A O 1
ATOM 1303 N N . THR A 1 179 ? 41.432 -2.400 -43.028 1.00 89.50 179 THR A N 1
ATOM 1304 C CA . THR A 1 179 ? 41.523 -0.932 -42.996 1.00 89.50 179 THR A CA 1
ATOM 1305 C C . THR A 1 179 ? 42.510 -0.465 -41.933 1.00 89.50 179 THR A C 1
ATOM 1307 O O . THR A 1 179 ? 42.595 -1.034 -40.847 1.00 89.50 179 THR A O 1
ATOM 1310 N N . HIS A 1 180 ? 43.283 0.574 -42.242 1.00 83.44 180 HIS A N 1
ATOM 1311 C CA . HIS A 1 180 ? 44.335 1.082 -41.356 1.00 83.44 180 HIS A CA 1
ATOM 1312 C C . HIS A 1 180 ? 43.800 1.984 -40.230 1.00 83.44 180 HIS A C 1
ATOM 1314 O O . HIS A 1 180 ? 44.536 2.274 -39.289 1.00 83.44 180 HIS A O 1
ATOM 1320 N N . ASP A 1 181 ? 42.528 2.390 -40.298 1.00 89.56 181 ASP A N 1
ATOM 1321 C CA . ASP A 1 181 ? 41.844 3.157 -39.257 1.00 89.56 181 ASP A CA 1
ATOM 1322 C C . ASP A 1 181 ? 41.023 2.238 -38.320 1.00 89.56 181 ASP A C 1
ATOM 1324 O O . ASP A 1 181 ? 40.082 1.579 -38.776 1.00 89.56 181 ASP A O 1
ATOM 1328 N N . PRO A 1 182 ? 41.313 2.215 -37.002 1.00 87.69 182 PRO A N 1
ATOM 1329 C CA . PRO A 1 182 ? 40.517 1.482 -36.020 1.00 87.69 182 PRO A CA 1
ATOM 1330 C C . PRO A 1 182 ? 39.046 1.910 -35.942 1.00 87.69 182 PRO A C 1
ATOM 1332 O O . PRO A 1 182 ? 38.204 1.066 -35.644 1.00 87.69 182 PRO A O 1
ATOM 1335 N N . VAL A 1 183 ? 38.708 3.178 -36.212 1.00 91.00 183 VAL A N 1
ATOM 1336 C CA . VAL A 1 183 ? 37.313 3.655 -36.149 1.00 91.00 183 VAL A CA 1
ATOM 1337 C C . VAL A 1 183 ? 36.502 3.055 -37.298 1.00 91.00 183 VAL A C 1
ATOM 1339 O O . VAL A 1 183 ? 35.437 2.484 -37.068 1.00 91.00 183 VAL A O 1
ATOM 1342 N N . SER A 1 184 ? 37.047 3.078 -38.514 1.00 92.69 184 SER A N 1
ATOM 1343 C CA . SER A 1 184 ? 36.495 2.398 -39.689 1.00 92.69 184 SER A CA 1
ATOM 1344 C C . SER A 1 184 ? 36.401 0.880 -39.500 1.00 92.69 184 SER A C 1
ATOM 1346 O O . SER A 1 184 ? 35.411 0.280 -39.915 1.00 92.69 184 SER A O 1
ATOM 1348 N N . ALA A 1 185 ? 37.380 0.246 -38.841 1.00 92.06 185 ALA A N 1
ATOM 1349 C CA . ALA A 1 185 ? 37.328 -1.186 -38.524 1.00 92.06 185 ALA A CA 1
ATOM 1350 C C . ALA A 1 185 ? 36.161 -1.529 -37.579 1.00 92.06 185 ALA A C 1
ATOM 1352 O O . ALA A 1 185 ? 35.414 -2.478 -37.820 1.00 92.06 185 ALA A O 1
ATOM 1353 N N . VAL A 1 186 ? 35.973 -0.728 -36.526 1.00 93.12 186 VAL A N 1
ATOM 1354 C CA . VAL A 1 186 ? 34.848 -0.857 -35.589 1.00 93.12 186 VAL A CA 1
ATOM 1355 C C . VAL A 1 186 ? 33.514 -0.606 -36.294 1.00 93.12 186 VAL A C 1
ATOM 1357 O O . VAL A 1 186 ? 32.592 -1.401 -36.135 1.00 93.12 186 VAL A O 1
ATOM 1360 N N . ALA A 1 187 ? 33.422 0.433 -37.128 1.00 93.50 187 ALA A N 1
ATOM 1361 C CA . ALA A 1 187 ? 32.217 0.736 -37.897 1.00 93.50 187 ALA A CA 1
ATOM 1362 C C . ALA A 1 187 ? 31.839 -0.398 -38.869 1.00 93.50 187 ALA A C 1
ATOM 1364 O O . ALA A 1 187 ? 30.664 -0.746 -38.966 1.00 93.50 187 ALA A O 1
ATOM 1365 N N . ALA A 1 188 ? 32.817 -1.022 -39.536 1.00 94.00 188 ALA A N 1
ATOM 1366 C CA . ALA A 1 188 ? 32.585 -2.166 -40.419 1.00 94.00 188 ALA A CA 1
ATOM 1367 C C . ALA A 1 188 ? 32.058 -3.404 -39.666 1.00 94.00 188 ALA A C 1
ATOM 1369 O O . ALA A 1 188 ? 31.188 -4.106 -40.182 1.00 94.00 188 ALA A O 1
ATOM 1370 N N . LEU A 1 189 ? 32.535 -3.648 -38.437 1.00 93.75 189 LEU A N 1
ATOM 1371 C CA . LEU A 1 189 ? 32.043 -4.729 -37.573 1.00 93.75 189 LEU A CA 1
ATOM 1372 C C . LEU A 1 189 ? 30.640 -4.440 -37.017 1.00 93.75 189 LEU A C 1
ATOM 1374 O O . LEU A 1 189 ? 29.776 -5.313 -37.079 1.00 93.75 189 LEU A O 1
ATOM 1378 N N . SER A 1 190 ? 30.371 -3.217 -36.543 1.00 94.19 190 SER A N 1
ATOM 1379 C CA . SER A 1 190 ? 29.016 -2.807 -36.138 1.00 94.19 190 SER A CA 1
ATOM 1380 C C . SER A 1 190 ? 28.024 -2.911 -37.302 1.00 94.19 190 SER A C 1
ATOM 1382 O O . SER A 1 190 ? 26.912 -3.398 -37.109 1.00 94.19 190 SER A O 1
ATOM 1384 N N . ALA A 1 191 ? 28.424 -2.515 -38.516 1.00 94.44 191 ALA A N 1
ATOM 1385 C CA . ALA A 1 191 ? 27.601 -2.654 -39.715 1.00 94.44 191 ALA A CA 1
ATOM 1386 C C . ALA A 1 191 ? 27.329 -4.129 -40.058 1.00 94.44 191 ALA A C 1
ATOM 1388 O O . ALA A 1 191 ? 26.180 -4.481 -40.305 1.00 94.44 191 ALA A O 1
ATOM 1389 N N . LEU A 1 192 ? 28.345 -5.001 -40.000 1.00 94.44 192 LEU A N 1
ATOM 1390 C CA . LEU A 1 192 ? 28.177 -6.444 -40.215 1.00 94.44 192 LEU A CA 1
ATOM 1391 C C . LEU A 1 192 ? 27.176 -7.068 -39.233 1.00 94.44 192 LEU A C 1
ATOM 1393 O O . LEU A 1 192 ? 26.329 -7.839 -39.660 1.00 94.44 192 LEU A O 1
ATOM 1397 N N . PHE A 1 193 ? 27.244 -6.731 -37.942 1.00 93.81 193 PHE A N 1
ATOM 1398 C CA . PHE A 1 193 ? 26.327 -7.289 -36.936 1.00 93.81 193 PHE A CA 1
ATOM 1399 C C . PHE A 1 193 ? 24.920 -6.665 -36.962 1.00 93.81 193 PHE A C 1
ATOM 1401 O O . PHE A 1 193 ? 24.013 -7.198 -36.326 1.00 93.81 193 PHE A O 1
ATOM 1408 N N . THR A 1 194 ? 24.732 -5.549 -37.676 1.00 90.62 194 THR A N 1
ATOM 1409 C CA . THR A 1 194 ? 23.424 -4.891 -37.863 1.00 90.62 194 THR A CA 1
ATOM 1410 C C . THR A 1 194 ? 22.743 -5.328 -39.170 1.00 90.62 194 THR A C 1
ATOM 1412 O O . THR A 1 194 ? 21.518 -5.324 -39.260 1.00 90.62 194 THR A O 1
ATOM 1415 N N . ASP A 1 195 ? 23.514 -5.744 -40.177 1.00 91.75 195 ASP A N 1
ATOM 1416 C CA . ASP A 1 195 ? 23.018 -6.300 -41.440 1.00 91.75 195 ASP A CA 1
ATOM 1417 C C . ASP A 1 195 ? 22.445 -7.713 -41.226 1.00 91.75 195 ASP A C 1
ATOM 1419 O O . ASP A 1 195 ? 23.183 -8.657 -40.934 1.00 91.75 195 ASP A O 1
ATOM 1423 N N . ARG A 1 196 ? 21.118 -7.874 -41.365 1.00 85.94 196 ARG A N 1
ATOM 1424 C CA . ARG A 1 196 ? 20.438 -9.161 -41.117 1.00 85.94 196 ARG A CA 1
ATOM 1425 C C . ARG A 1 196 ? 20.996 -10.283 -41.994 1.00 85.94 196 ARG A C 1
ATOM 1427 O O . ARG A 1 196 ? 21.232 -11.373 -41.484 1.00 85.94 196 ARG A O 1
ATOM 1434 N N . THR A 1 197 ? 21.201 -10.021 -43.283 1.00 90.62 197 THR A N 1
ATOM 1435 C CA . THR A 1 197 ? 21.605 -11.036 -44.262 1.00 90.62 197 THR A CA 1
ATOM 1436 C C . THR A 1 197 ? 23.026 -11.502 -43.981 1.00 90.62 197 THR A C 1
ATOM 1438 O O . THR A 1 197 ? 23.269 -12.691 -43.807 1.00 90.62 197 THR A O 1
ATOM 1441 N N . ARG A 1 198 ? 23.960 -10.558 -43.843 1.00 92.88 198 ARG A N 1
ATOM 1442 C CA . ARG A 1 198 ? 25.390 -10.864 -43.687 1.00 92.88 198 ARG A CA 1
ATOM 1443 C C . ARG A 1 198 ? 25.729 -11.426 -42.305 1.00 92.88 198 ARG A C 1
ATOM 1445 O O . ARG A 1 198 ? 26.675 -12.199 -42.162 1.00 92.88 198 ARG A O 1
ATOM 1452 N N . MET A 1 199 ? 24.948 -11.072 -41.285 1.00 93.19 199 MET A N 1
ATOM 1453 C CA . MET A 1 199 ? 25.038 -11.684 -39.960 1.00 93.19 199 MET A CA 1
ATOM 1454 C C . MET A 1 199 ? 24.450 -13.105 -39.943 1.00 93.19 199 MET A C 1
ATOM 1456 O O . MET A 1 199 ? 25.038 -13.980 -39.310 1.00 93.19 199 MET A O 1
ATOM 1460 N N . ALA A 1 200 ? 23.360 -13.371 -40.675 1.00 91.25 200 ALA A N 1
ATOM 1461 C CA . ALA A 1 200 ? 22.836 -14.729 -40.847 1.00 91.25 200 ALA A CA 1
ATOM 1462 C C . ALA A 1 200 ? 23.843 -15.630 -41.586 1.00 91.25 200 ALA A C 1
ATOM 1464 O O . ALA A 1 200 ? 24.211 -16.677 -41.061 1.00 91.25 200 ALA A O 1
ATOM 1465 N N . GLU A 1 201 ? 24.403 -15.168 -42.711 1.00 93.75 201 GLU A N 1
ATOM 1466 C CA . GLU A 1 201 ? 25.485 -15.854 -43.443 1.00 93.75 201 GLU A CA 1
ATOM 1467 C C . GLU A 1 201 ? 26.692 -16.180 -42.540 1.00 93.75 201 GLU A C 1
ATOM 1469 O O . GLU A 1 201 ? 27.292 -17.252 -42.644 1.00 93.75 201 GLU A O 1
ATOM 1474 N N . LEU A 1 202 ? 27.053 -15.279 -41.615 1.00 93.75 202 LEU A N 1
ATOM 1475 C CA . LEU A 1 202 ? 28.115 -15.522 -40.637 1.00 93.75 202 LEU A CA 1
ATOM 1476 C C . LEU A 1 202 ? 27.723 -16.600 -39.610 1.00 93.75 202 LEU A C 1
ATOM 1478 O O . LEU A 1 202 ? 28.557 -17.445 -39.267 1.00 93.75 202 LEU A O 1
ATOM 1482 N N . LEU A 1 203 ? 26.482 -16.573 -39.116 1.00 93.25 203 LEU A N 1
ATOM 1483 C CA . LEU A 1 203 ? 25.955 -17.521 -38.129 1.00 93.25 203 LEU A CA 1
ATOM 1484 C C . LEU A 1 203 ? 25.729 -18.925 -38.712 1.00 93.25 203 LEU A C 1
ATOM 1486 O O . LEU A 1 203 ? 25.970 -19.898 -38.002 1.00 93.25 203 LEU A O 1
ATOM 1490 N N . ASP A 1 204 ? 25.404 -19.055 -39.999 1.00 93.62 204 ASP A N 1
ATOM 1491 C CA . ASP A 1 204 ? 25.327 -20.349 -40.698 1.00 93.62 204 ASP A CA 1
ATOM 1492 C C . ASP A 1 204 ? 26.688 -21.073 -40.753 1.00 93.62 204 ASP A C 1
ATOM 1494 O O . ASP A 1 204 ? 26.752 -22.299 -40.860 1.00 93.62 204 ASP A O 1
ATOM 1498 N N . THR A 1 205 ? 27.804 -20.344 -40.605 1.00 93.69 205 THR A N 1
ATOM 1499 C CA . THR A 1 205 ? 29.150 -20.941 -40.470 1.00 93.69 205 THR A CA 1
ATOM 1500 C C . THR A 1 205 ? 29.524 -21.337 -39.031 1.00 93.69 205 THR A C 1
ATOM 1502 O O . THR A 1 205 ? 30.655 -21.780 -38.788 1.00 93.69 205 THR A O 1
ATOM 1505 N N . ALA A 1 206 ? 28.618 -21.173 -38.058 1.00 93.69 206 ALA A N 1
ATOM 1506 C CA . ALA A 1 206 ? 28.889 -21.413 -36.642 1.00 93.69 206 ALA A CA 1
ATOM 1507 C C . ALA A 1 206 ? 28.780 -22.897 -36.237 1.00 93.69 206 ALA A C 1
ATOM 1509 O O . ALA A 1 206 ? 27.791 -23.563 -36.545 1.00 93.69 206 ALA A O 1
ATOM 1510 N N . PRO A 1 207 ? 29.732 -23.425 -35.442 1.00 94.81 207 PRO A N 1
ATOM 1511 C CA . PRO A 1 207 ? 29.542 -24.689 -34.736 1.00 94.81 207 PRO A CA 1
ATOM 1512 C C . PRO A 1 207 ? 28.321 -24.635 -33.805 1.00 94.81 207 PRO A C 1
ATOM 1514 O O . PRO A 1 207 ? 28.093 -23.628 -33.130 1.00 94.81 207 PRO A O 1
ATOM 1517 N N . VAL A 1 208 ? 27.582 -25.739 -33.684 1.00 93.38 208 VAL A N 1
ATOM 1518 C CA . VAL A 1 208 ? 26.374 -25.827 -32.836 1.00 93.38 208 VAL A CA 1
ATOM 1519 C C . VAL A 1 208 ? 26.687 -25.497 -31.368 1.00 93.38 208 VAL A C 1
ATOM 1521 O O . VAL A 1 208 ? 25.903 -24.847 -30.677 1.00 93.38 208 VAL A O 1
ATOM 1524 N N . GLU A 1 209 ? 27.874 -25.860 -30.883 1.00 94.19 209 GLU A N 1
ATOM 1525 C CA . GLU A 1 209 ? 28.337 -25.525 -29.536 1.00 94.19 209 GLU A CA 1
ATOM 1526 C C . GLU A 1 209 ? 28.646 -24.029 -29.354 1.00 94.19 209 GLU A C 1
ATOM 1528 O O . GLU A 1 209 ? 28.660 -23.551 -28.219 1.00 94.19 209 GLU A O 1
ATOM 1533 N N . ALA A 1 210 ? 28.899 -23.284 -30.436 1.00 94.00 210 ALA A N 1
ATOM 1534 C CA . ALA A 1 210 ? 29.086 -21.834 -30.404 1.00 94.00 210 ALA A CA 1
ATOM 1535 C C . ALA A 1 210 ? 27.730 -21.118 -30.320 1.00 94.00 210 ALA A C 1
ATOM 1537 O O . ALA A 1 210 ? 27.563 -20.240 -29.473 1.00 94.00 210 ALA A O 1
ATOM 1538 N N . LEU A 1 211 ? 26.734 -21.569 -31.090 1.00 93.62 211 LEU A N 1
ATOM 1539 C CA . LEU A 1 211 ? 25.343 -21.120 -30.948 1.00 93.62 211 LEU A CA 1
ATOM 1540 C C . LEU A 1 211 ? 24.832 -21.381 -29.516 1.00 93.62 211 LEU A C 1
ATOM 1542 O O . LEU A 1 211 ? 24.367 -20.465 -28.846 1.00 93.62 211 LEU A O 1
ATOM 1546 N N . SER A 1 212 ? 25.107 -22.566 -28.958 1.00 92.19 212 SER A N 1
ATOM 1547 C CA . SER A 1 212 ? 24.777 -22.903 -27.562 1.00 92.19 212 SER A CA 1
ATOM 1548 C C . SER A 1 212 ? 25.569 -22.110 -26.495 1.00 92.19 212 SER A C 1
ATOM 1550 O O . SER A 1 212 ? 25.241 -22.144 -25.303 1.00 92.19 212 SER A O 1
ATOM 1552 N N . VAL A 1 213 ? 26.634 -21.385 -26.860 1.00 92.44 213 VAL A N 1
ATOM 1553 C CA . VAL A 1 213 ? 27.240 -20.351 -25.994 1.00 92.44 213 VAL A CA 1
ATOM 1554 C C . VAL A 1 213 ? 26.459 -19.044 -26.102 1.00 92.44 213 VAL A C 1
ATOM 1556 O O . VAL A 1 213 ? 26.169 -18.446 -25.066 1.00 92.44 213 VAL A O 1
ATOM 1559 N N . LEU A 1 214 ? 26.081 -18.635 -27.316 1.00 93.25 214 LEU A N 1
ATOM 1560 C CA . LEU A 1 214 ? 25.284 -17.433 -27.558 1.00 93.25 214 LEU A CA 1
ATOM 1561 C C . LEU A 1 214 ? 23.913 -17.512 -26.870 1.00 93.25 214 LEU A C 1
ATOM 1563 O O . LEU A 1 214 ? 23.615 -16.624 -26.079 1.00 93.25 214 LEU A O 1
ATOM 1567 N N . ASP A 1 215 ? 23.143 -18.593 -27.038 1.00 90.62 215 ASP A N 1
ATOM 1568 C CA . ASP A 1 215 ? 21.800 -18.783 -26.444 1.00 90.62 215 ASP A CA 1
ATOM 1569 C C . ASP A 1 215 ? 21.725 -18.437 -24.945 1.00 90.62 215 ASP A C 1
ATOM 1571 O O . ASP A 1 215 ? 20.749 -17.864 -24.454 1.00 90.62 215 ASP A O 1
ATOM 1575 N N . ARG A 1 216 ? 22.781 -18.787 -24.198 1.00 89.38 216 ARG A N 1
ATOM 1576 C CA . ARG A 1 216 ? 22.882 -18.565 -22.747 1.00 89.38 216 ARG A CA 1
ATOM 1577 C C . ARG A 1 216 ? 23.212 -17.120 -22.370 1.00 89.38 216 ARG A C 1
ATOM 1579 O O . ARG A 1 216 ? 22.928 -16.723 -21.243 1.00 89.38 216 ARG A O 1
ATOM 1586 N N . LEU A 1 217 ? 23.803 -16.358 -23.287 1.00 90.81 217 LEU A N 1
ATOM 1587 C CA . LEU A 1 217 ? 24.160 -14.948 -23.121 1.00 90.81 217 LEU A CA 1
ATOM 1588 C C . LEU A 1 217 ? 23.088 -14.011 -23.701 1.00 90.81 217 LEU A C 1
ATOM 1590 O O . LEU A 1 217 ? 22.878 -12.939 -23.145 1.00 90.81 217 LEU A O 1
ATOM 1594 N N . VAL A 1 218 ? 22.363 -14.420 -24.754 1.00 91.19 218 VAL A N 1
ATOM 1595 C CA . VAL A 1 218 ? 21.373 -13.585 -25.471 1.00 91.19 218 VAL A CA 1
ATOM 1596 C C . VAL A 1 218 ? 20.330 -12.973 -24.533 1.00 91.19 218 VAL A C 1
ATOM 1598 O O . VAL A 1 218 ? 20.063 -11.779 -24.636 1.00 91.19 218 VAL A O 1
ATOM 1601 N N . TRP A 1 219 ? 19.774 -13.747 -23.595 1.00 88.56 219 TRP A N 1
ATOM 1602 C CA . TRP A 1 219 ? 18.841 -13.260 -22.559 1.00 88.56 219 TRP A CA 1
ATOM 1603 C C . TRP A 1 219 ? 19.361 -13.453 -21.123 1.00 88.56 219 TRP A C 1
ATOM 1605 O O . TRP A 1 219 ? 18.596 -13.328 -20.167 1.00 88.56 219 TRP A O 1
ATOM 1615 N N . GLY A 1 220 ? 20.638 -13.806 -20.971 1.00 82.88 220 GLY A N 1
ATOM 1616 C CA . GLY A 1 220 ? 21.311 -13.923 -19.679 1.00 82.88 220 GLY A CA 1
ATOM 1617 C C . GLY A 1 220 ? 22.081 -12.647 -19.322 1.00 82.88 220 GLY A C 1
ATOM 1618 O O . GLY A 1 220 ? 21.876 -11.597 -19.933 1.00 82.88 220 GLY A O 1
ATOM 1619 N N . PRO A 1 221 ? 23.010 -12.717 -18.355 1.00 85.62 221 PRO A N 1
ATOM 1620 C CA . PRO A 1 221 ? 24.085 -11.739 -18.261 1.00 85.62 221 PRO A CA 1
ATOM 1621 C C . PRO A 1 221 ? 24.896 -11.766 -19.571 1.00 85.62 221 PRO A C 1
ATOM 1623 O O . PRO A 1 221 ? 25.298 -12.850 -19.993 1.00 85.62 221 PRO A O 1
ATOM 1626 N N . PRO A 1 222 ? 25.207 -10.617 -20.198 1.00 88.12 222 PRO A N 1
ATOM 1627 C CA . PRO A 1 222 ? 25.937 -10.594 -21.468 1.00 88.12 222 PRO A CA 1
ATOM 1628 C C . PRO A 1 222 ? 27.426 -10.947 -21.305 1.00 88.12 222 PRO A C 1
ATOM 1630 O O . PRO A 1 222 ? 28.133 -11.105 -22.298 1.00 88.12 222 PRO A O 1
ATOM 1633 N N . TYR A 1 223 ? 27.914 -11.054 -20.063 1.00 88.50 223 TYR A N 1
ATOM 1634 C CA . TYR A 1 223 ? 29.298 -11.361 -19.707 1.00 88.50 223 TYR A CA 1
ATOM 1635 C C . TYR A 1 223 ? 29.488 -12.848 -19.381 1.00 88.50 223 TYR A C 1
ATOM 1637 O O . TYR A 1 223 ? 28.694 -13.432 -18.644 1.00 88.50 223 TYR A O 1
ATOM 1645 N N . GLY A 1 224 ? 30.593 -13.436 -19.847 1.00 87.31 224 GLY A N 1
ATOM 1646 C CA . GLY A 1 224 ? 30.997 -14.808 -19.519 1.00 87.31 224 GLY A CA 1
ATOM 1647 C C . GLY A 1 224 ? 32.449 -14.899 -19.047 1.00 87.31 224 GLY A C 1
ATOM 1648 O O . GLY A 1 224 ? 33.323 -14.208 -19.576 1.00 87.31 224 GLY A O 1
ATOM 1649 N N . GLU A 1 225 ? 32.722 -15.770 -18.071 1.00 88.50 225 GLU A N 1
ATOM 1650 C CA . GLU A 1 225 ? 34.094 -16.127 -17.688 1.00 88.50 225 GLU A CA 1
ATOM 1651 C C . GLU A 1 225 ? 34.726 -17.086 -18.708 1.00 88.50 225 GLU A C 1
ATOM 1653 O O . GLU A 1 225 ? 34.081 -18.009 -19.210 1.00 88.50 225 GLU A O 1
ATOM 1658 N N . VAL A 1 226 ? 36.008 -16.872 -19.012 1.00 88.94 226 VAL A N 1
ATOM 1659 C CA . VAL A 1 226 ? 36.762 -17.606 -20.036 1.00 88.94 226 VAL A CA 1
ATOM 1660 C C . VAL A 1 226 ? 38.175 -17.913 -19.539 1.00 88.94 226 VAL A C 1
ATOM 1662 O O . VAL A 1 226 ? 38.866 -17.065 -18.974 1.00 88.94 226 VAL A O 1
ATOM 1665 N N . THR A 1 227 ? 38.626 -19.145 -19.765 1.00 86.56 227 THR A N 1
ATOM 1666 C CA . THR A 1 227 ? 39.985 -19.597 -19.445 1.00 86.56 227 THR A CA 1
ATOM 1667 C C . THR A 1 227 ? 41.037 -18.974 -20.378 1.00 86.56 227 THR A C 1
ATOM 1669 O O . THR A 1 227 ? 40.734 -18.721 -21.543 1.00 86.56 227 THR A O 1
ATOM 1672 N N . PRO A 1 228 ? 42.302 -18.788 -19.931 1.00 79.50 228 PRO A N 1
ATOM 1673 C CA . PRO A 1 228 ? 43.364 -18.202 -20.764 1.00 79.50 228 PRO A CA 1
ATOM 1674 C C . PRO A 1 228 ? 43.571 -18.915 -22.110 1.00 79.50 228 PRO A C 1
ATOM 1676 O O . PRO A 1 228 ? 43.859 -18.268 -23.112 1.00 79.50 228 PRO A O 1
ATOM 1679 N N . ASN A 1 229 ? 43.357 -20.235 -22.138 1.00 82.62 229 ASN A N 1
ATOM 1680 C CA . ASN A 1 229 ? 43.107 -20.990 -23.360 1.00 82.62 229 ASN A CA 1
ATOM 1681 C C . ASN A 1 229 ? 41.588 -21.264 -23.459 1.00 82.62 229 ASN A C 1
ATOM 1683 O O . ASN A 1 229 ? 41.084 -22.056 -22.653 1.00 82.62 229 ASN A O 1
ATOM 1687 N N . PRO A 1 230 ? 40.835 -20.587 -24.347 1.00 85.75 230 PRO A N 1
ATOM 1688 C CA . PRO A 1 230 ? 39.398 -20.807 -24.509 1.00 85.75 230 PRO A CA 1
ATOM 1689 C C . PRO A 1 230 ? 39.102 -22.155 -25.183 1.00 85.75 230 PRO A C 1
ATOM 1691 O O . PRO A 1 230 ? 39.910 -22.676 -25.949 1.00 85.75 230 PRO A O 1
ATOM 1694 N N . THR A 1 231 ? 37.908 -22.706 -24.952 1.00 91.12 231 THR A N 1
ATOM 1695 C CA . THR A 1 231 ? 37.422 -23.867 -25.718 1.00 91.12 231 THR A CA 1
ATOM 1696 C C . THR A 1 231 ? 37.202 -23.496 -27.195 1.00 91.12 231 THR A C 1
ATOM 1698 O O . THR A 1 231 ? 36.936 -22.325 -27.482 1.00 91.12 231 THR A O 1
ATOM 1701 N N . PRO A 1 232 ? 37.264 -24.450 -28.149 1.00 92.75 232 PRO A N 1
ATOM 1702 C CA . PRO A 1 232 ? 37.126 -24.144 -29.576 1.00 92.75 232 PRO A CA 1
ATOM 1703 C C . PRO A 1 232 ? 35.884 -23.312 -29.961 1.00 92.75 232 PRO A C 1
ATOM 1705 O O . PRO A 1 232 ? 36.057 -22.370 -30.733 1.00 92.75 232 PRO A O 1
ATOM 1708 N N . PRO A 1 233 ? 34.677 -23.532 -29.390 1.00 93.12 233 PRO A N 1
ATOM 1709 C CA . PRO A 1 233 ? 33.508 -22.699 -29.693 1.00 93.12 233 PRO A CA 1
ATOM 1710 C C . PRO A 1 233 ? 33.659 -21.251 -29.205 1.00 93.12 233 PRO A C 1
ATOM 1712 O O . PRO A 1 233 ? 33.365 -20.307 -29.934 1.00 93.12 233 PRO A O 1
ATOM 1715 N N . VAL A 1 234 ? 34.199 -21.052 -27.996 1.00 92.56 234 VAL A N 1
ATOM 1716 C CA . VAL A 1 234 ? 34.469 -19.710 -27.448 1.00 92.56 234 VAL A CA 1
ATOM 1717 C C . VAL A 1 234 ? 35.592 -19.021 -28.228 1.00 92.56 234 VAL A C 1
ATOM 1719 O O . VAL A 1 234 ? 35.542 -17.809 -28.425 1.00 92.56 234 VAL A O 1
ATOM 1722 N N . LYS A 1 235 ? 36.587 -19.773 -28.718 1.00 93.25 235 LYS A N 1
ATOM 1723 C CA . LYS A 1 235 ? 37.616 -19.240 -29.618 1.00 93.25 235 LYS A CA 1
ATOM 1724 C C . LYS A 1 235 ? 37.001 -18.766 -30.941 1.00 93.25 235 LYS A C 1
ATOM 1726 O O . LYS A 1 235 ? 37.244 -17.630 -31.327 1.00 93.25 235 LYS A O 1
ATOM 1731 N N . TRP A 1 236 ? 36.171 -19.591 -31.584 1.00 95.50 236 TRP A N 1
ATOM 1732 C CA . TRP A 1 236 ? 35.506 -19.268 -32.854 1.00 95.50 236 TRP A CA 1
ATOM 1733 C C . TRP A 1 236 ? 34.707 -17.956 -32.769 1.00 95.50 236 TRP A C 1
ATOM 1735 O O . TRP A 1 236 ? 34.872 -17.080 -33.619 1.00 95.50 236 TRP A O 1
ATOM 1745 N N . LEU A 1 237 ? 33.935 -17.775 -31.689 1.00 95.62 237 LEU A N 1
ATOM 1746 C CA . LEU A 1 237 ? 33.184 -16.543 -31.412 1.00 95.62 237 LEU A CA 1
ATOM 1747 C C . LEU A 1 237 ? 34.096 -15.329 -31.173 1.00 95.62 237 LEU A C 1
ATOM 1749 O O . LEU A 1 237 ? 33.807 -14.235 -31.655 1.00 95.62 237 LEU A O 1
ATOM 1753 N N . ARG A 1 238 ? 35.211 -15.508 -30.451 1.00 93.94 238 ARG A N 1
ATOM 1754 C CA . ARG A 1 238 ? 36.189 -14.438 -30.186 1.00 93.94 238 ARG A CA 1
ATOM 1755 C C . ARG A 1 238 ? 36.979 -14.011 -31.416 1.00 93.94 238 ARG A C 1
ATOM 1757 O O . ARG A 1 238 ? 37.376 -12.849 -31.502 1.00 93.94 238 ARG A O 1
ATOM 1764 N N . ASP A 1 239 ? 37.250 -14.933 -32.333 1.00 94.56 239 ASP A N 1
ATOM 1765 C CA . ASP A 1 239 ? 37.955 -14.644 -33.583 1.00 94.56 239 ASP A CA 1
ATOM 1766 C C . ASP A 1 239 ? 37.041 -13.934 -34.594 1.00 94.56 239 ASP A C 1
ATOM 1768 O O . ASP A 1 239 ? 37.533 -13.122 -35.363 1.00 94.56 239 ASP A O 1
ATOM 1772 N N . ARG A 1 240 ? 35.715 -14.122 -34.518 1.00 95.50 240 ARG A N 1
ATOM 1773 C CA . ARG A 1 240 ? 34.711 -13.399 -35.332 1.00 95.50 240 ARG A CA 1
ATOM 1774 C C . ARG A 1 240 ? 34.102 -12.157 -34.667 1.00 95.50 240 ARG A C 1
ATOM 1776 O O . ARG A 1 240 ? 33.157 -11.587 -35.193 1.00 95.50 240 ARG A O 1
ATOM 1783 N N . GLY A 1 241 ? 34.592 -11.746 -33.497 1.00 93.12 241 GLY A N 1
ATOM 1784 C CA . GLY A 1 241 ? 34.080 -10.572 -32.771 1.00 93.12 241 GLY A CA 1
ATOM 1785 C C . GLY A 1 241 ? 32.695 -10.743 -32.124 1.00 93.12 241 GLY A C 1
ATOM 1786 O O . GLY A 1 241 ? 32.242 -9.841 -31.427 1.00 93.12 241 GLY A O 1
ATOM 1787 N N . LEU A 1 242 ? 32.054 -11.906 -32.278 1.00 94.88 242 LEU A N 1
ATOM 1788 C CA . LEU A 1 242 ? 30.768 -12.256 -31.659 1.00 94.88 242 LEU A CA 1
ATOM 1789 C C . LEU A 1 242 ? 30.863 -12.391 -30.127 1.00 94.88 242 LEU A C 1
ATOM 1791 O O . LEU A 1 242 ? 29.854 -12.312 -29.434 1.00 94.88 242 LEU A O 1
ATOM 1795 N N . LEU A 1 243 ? 32.076 -12.563 -29.587 1.00 94.75 243 LEU A N 1
ATOM 1796 C CA . LEU A 1 243 ? 32.391 -12.348 -28.172 1.00 94.75 243 LEU A CA 1
ATOM 1797 C C . LEU A 1 243 ? 33.666 -11.509 -28.038 1.00 94.75 243 LEU A C 1
ATOM 1799 O O . LEU A 1 243 ? 34.746 -11.937 -28.447 1.00 94.75 243 LEU A O 1
ATOM 1803 N N . LEU A 1 244 ? 33.568 -10.334 -27.419 1.00 92.56 244 LEU A N 1
ATOM 1804 C CA . LEU A 1 244 ? 34.683 -9.392 -27.283 1.00 92.56 244 LEU A CA 1
ATOM 1805 C C . LEU A 1 244 ? 35.323 -9.482 -25.886 1.00 92.56 244 LEU A C 1
ATOM 1807 O O . LEU A 1 244 ? 34.608 -9.648 -24.897 1.00 92.56 244 LEU A O 1
ATOM 1811 N N . PRO A 1 245 ? 36.663 -9.419 -25.760 1.00 89.12 245 PRO A N 1
ATOM 1812 C CA . PRO A 1 245 ? 37.346 -9.522 -24.473 1.00 89.12 245 PRO A CA 1
ATOM 1813 C C . PRO A 1 245 ? 37.225 -8.222 -23.664 1.00 89.12 245 PRO A C 1
ATOM 1815 O O . PRO A 1 245 ? 37.647 -7.167 -24.120 1.00 89.12 245 PRO A O 1
ATOM 1818 N N . VAL A 1 246 ? 36.722 -8.321 -22.432 1.00 84.75 246 VAL A N 1
ATOM 1819 C CA . VAL A 1 246 ? 36.630 -7.197 -21.474 1.00 84.75 246 VAL A CA 1
ATOM 1820 C C . VAL A 1 246 ? 37.745 -7.270 -20.426 1.00 84.75 246 VAL A C 1
ATOM 1822 O O . VAL A 1 246 ? 38.169 -6.258 -19.876 1.00 84.75 246 VAL A O 1
ATOM 1825 N N . SER A 1 247 ? 38.270 -8.468 -20.164 1.00 83.31 247 SER A N 1
ATOM 1826 C CA . SER A 1 247 ? 39.492 -8.672 -19.382 1.00 83.31 247 SER A CA 1
ATOM 1827 C C . SER A 1 247 ? 40.235 -9.926 -19.851 1.00 83.31 247 SER A C 1
ATOM 1829 O O . SER A 1 247 ? 39.787 -10.642 -20.745 1.00 83.31 247 SER A O 1
ATOM 1831 N N . THR A 1 248 ? 41.350 -10.258 -19.196 1.00 81.12 248 THR A N 1
ATOM 1832 C CA . THR A 1 248 ? 42.090 -11.512 -19.430 1.00 81.12 248 THR A CA 1
ATOM 1833 C C . THR A 1 248 ? 41.307 -12.783 -19.071 1.00 81.12 248 THR A C 1
ATOM 1835 O O . THR A 1 248 ? 41.771 -13.878 -19.390 1.00 81.12 248 THR A O 1
ATOM 1838 N N . ARG A 1 249 ? 40.146 -12.661 -18.406 1.00 86.50 249 ARG A N 1
ATOM 1839 C CA . ARG A 1 249 ? 39.273 -13.783 -18.011 1.00 86.50 249 ARG A CA 1
ATOM 1840 C C . ARG A 1 249 ? 37.786 -13.571 -18.298 1.00 86.50 249 ARG A C 1
ATOM 1842 O O . ARG A 1 249 ? 36.994 -14.442 -17.957 1.00 86.50 249 ARG A O 1
ATOM 1849 N N . THR A 1 250 ? 37.384 -12.453 -18.899 1.00 89.31 250 THR A N 1
ATOM 1850 C CA . THR A 1 250 ? 35.971 -12.168 -19.193 1.00 89.31 250 THR A CA 1
ATOM 1851 C C . THR A 1 250 ? 35.778 -11.712 -20.629 1.00 89.31 250 THR A C 1
ATOM 1853 O O . THR A 1 250 ? 36.540 -10.897 -21.153 1.00 89.31 250 THR A O 1
ATOM 1856 N N . VAL A 1 251 ? 34.727 -12.234 -21.255 1.00 91.81 251 VAL A N 1
ATOM 1857 C CA . VAL A 1 251 ? 34.218 -11.786 -22.555 1.00 91.81 251 VAL A CA 1
ATOM 1858 C C . VAL A 1 251 ? 32.814 -11.219 -22.398 1.00 91.81 251 VAL A C 1
ATOM 1860 O O . VAL A 1 251 ? 32.153 -11.475 -21.390 1.00 91.81 251 VAL A O 1
ATOM 1863 N N . VAL A 1 252 ? 32.357 -10.478 -23.401 1.00 92.62 252 VAL A N 1
ATOM 1864 C CA . VAL A 1 252 ? 30.996 -9.956 -23.490 1.00 92.62 252 VAL A CA 1
ATOM 1865 C C . VAL A 1 252 ? 30.419 -10.170 -24.886 1.00 92.62 252 VAL A C 1
ATOM 1867 O O . VAL A 1 252 ? 31.143 -10.089 -25.879 1.00 92.62 252 VAL A O 1
ATOM 1870 N N . LEU A 1 253 ? 29.117 -10.433 -24.954 1.00 94.31 253 LEU A N 1
ATOM 1871 C CA . LEU A 1 253 ? 28.327 -10.370 -26.180 1.00 94.31 253 LEU A CA 1
ATOM 1872 C C . LEU A 1 253 ? 28.035 -8.887 -26.504 1.00 94.31 253 LEU A C 1
ATOM 1874 O O . LEU A 1 253 ? 27.360 -8.236 -25.698 1.00 94.31 253 LEU A O 1
ATOM 1878 N N . PRO A 1 254 ? 28.546 -8.319 -27.618 1.00 93.69 254 PRO A N 1
ATOM 1879 C CA . PRO A 1 254 ? 28.259 -6.932 -27.978 1.00 93.69 254 PRO A CA 1
ATOM 1880 C C . PRO A 1 254 ? 26.778 -6.715 -28.307 1.00 93.69 254 PRO A C 1
ATOM 1882 O O . PRO A 1 254 ? 26.088 -7.620 -28.779 1.00 93.69 254 PRO A O 1
ATOM 1885 N N . ARG A 1 255 ? 26.299 -5.491 -28.063 1.00 92.75 255 ARG A N 1
ATOM 1886 C CA . ARG A 1 255 ? 24.893 -5.080 -28.191 1.00 92.75 255 ARG A CA 1
ATOM 1887 C C . ARG A 1 255 ? 24.301 -5.380 -29.564 1.00 92.75 255 ARG A C 1
ATOM 1889 O O . ARG A 1 255 ? 23.177 -5.850 -29.634 1.00 92.75 255 ARG A O 1
ATOM 1896 N N . GLU A 1 256 ? 25.047 -5.114 -30.625 1.00 93.81 256 GLU A N 1
ATOM 1897 C CA . GLU A 1 256 ? 24.630 -5.256 -32.018 1.00 93.81 256 GLU A CA 1
ATOM 1898 C C . GLU A 1 256 ? 24.352 -6.732 -32.342 1.00 93.81 256 GLU A C 1
ATOM 1900 O O . GLU A 1 256 ? 23.240 -7.086 -32.732 1.00 93.81 256 GLU A O 1
ATOM 1905 N N . ALA A 1 257 ? 25.306 -7.618 -32.030 1.00 94.06 257 ALA A N 1
ATOM 1906 C CA . ALA A 1 257 ? 25.125 -9.063 -32.162 1.00 94.06 257 ALA A CA 1
ATOM 1907 C C . ALA A 1 257 ? 24.005 -9.595 -31.248 1.00 94.06 257 ALA A C 1
ATOM 1909 O O . ALA A 1 257 ? 23.228 -10.454 -31.661 1.00 94.06 257 ALA A O 1
ATOM 1910 N N . ALA A 1 258 ? 23.881 -9.069 -30.022 1.00 93.31 258 ALA A N 1
ATOM 1911 C CA . ALA A 1 258 ? 22.789 -9.428 -29.119 1.00 93.31 258 ALA A CA 1
ATOM 1912 C C . ALA A 1 258 ? 21.414 -9.024 -29.675 1.00 93.31 258 ALA A C 1
ATOM 1914 O O . ALA A 1 258 ? 20.483 -9.812 -29.580 1.00 93.31 258 ALA A O 1
ATOM 1915 N N . LEU A 1 259 ? 21.272 -7.827 -30.252 1.00 92.38 259 LEU A N 1
ATOM 1916 C CA . LEU A 1 259 ? 20.016 -7.348 -30.837 1.00 92.38 259 LEU A CA 1
ATOM 1917 C C . LEU A 1 259 ? 19.630 -8.151 -32.083 1.00 92.38 259 LEU A C 1
ATOM 1919 O O . LEU A 1 259 ? 18.466 -8.529 -32.203 1.00 92.38 259 LEU A O 1
ATOM 1923 N N . HIS A 1 260 ? 20.586 -8.492 -32.954 1.00 91.81 260 HIS A N 1
ATOM 1924 C CA . HIS A 1 260 ? 20.333 -9.399 -34.079 1.00 91.81 260 HIS A CA 1
ATOM 1925 C C . HIS A 1 260 ? 19.786 -10.753 -33.595 1.00 91.81 260 HIS A C 1
ATOM 1927 O O . HIS A 1 260 ? 18.711 -11.173 -34.013 1.00 91.81 260 HIS A O 1
ATOM 1933 N N . LEU A 1 261 ? 20.446 -11.385 -32.615 1.00 91.94 261 LEU A N 1
ATOM 1934 C CA . LEU A 1 261 ? 20.018 -12.661 -32.010 1.00 91.94 261 LEU A CA 1
ATOM 1935 C C . LEU A 1 261 ? 18.694 -12.576 -31.212 1.00 91.94 261 LEU A C 1
ATOM 1937 O O . LEU A 1 261 ? 18.230 -13.576 -30.662 1.00 91.94 261 LEU A O 1
ATOM 1941 N N . ARG A 1 262 ? 18.081 -11.390 -31.119 1.00 91.62 262 ARG A N 1
ATOM 1942 C CA . ARG A 1 262 ? 16.765 -11.138 -30.507 1.00 91.62 262 ARG A CA 1
ATOM 1943 C C . ARG A 1 262 ? 15.705 -10.695 -31.532 1.00 91.62 262 ARG A C 1
ATOM 1945 O O . ARG A 1 262 ? 14.581 -10.389 -31.119 1.00 91.62 262 ARG A O 1
ATOM 1952 N N . ALA A 1 263 ? 16.049 -10.654 -32.825 1.00 89.44 263 ALA A N 1
ATOM 1953 C CA . ALA A 1 263 ? 15.280 -10.026 -33.907 1.00 89.44 263 ALA A CA 1
ATOM 1954 C C . ALA A 1 263 ? 14.901 -8.568 -33.572 1.00 89.44 263 ALA A C 1
ATOM 1956 O O . ALA A 1 263 ? 13.732 -8.210 -33.427 1.00 89.44 263 ALA A O 1
ATOM 1957 N N . GLY A 1 264 ? 15.922 -7.750 -33.296 1.00 89.62 264 GLY A N 1
ATOM 1958 C CA . GLY A 1 264 ? 15.813 -6.321 -32.983 1.00 89.62 264 GLY A CA 1
ATOM 1959 C C . GLY A 1 264 ? 15.415 -5.983 -31.540 1.00 89.62 264 GLY A C 1
ATOM 1960 O O . GLY A 1 264 ? 15.624 -4.856 -31.103 1.00 89.62 264 GLY A O 1
ATOM 1961 N N . ARG A 1 265 ? 14.878 -6.929 -30.759 1.00 92.00 265 ARG A N 1
ATOM 1962 C CA . ARG A 1 265 ? 14.242 -6.633 -29.459 1.00 92.00 265 ARG A CA 1
ATOM 1963 C C . ARG A 1 265 ? 15.220 -6.298 -28.327 1.00 92.00 265 ARG A C 1
ATOM 1965 O O . ARG A 1 265 ? 16.080 -7.096 -27.957 1.00 92.00 265 ARG A O 1
ATOM 1972 N N . ALA A 1 266 ? 14.996 -5.172 -27.650 1.00 92.81 266 ALA A N 1
ATOM 1973 C CA . ALA A 1 266 ? 15.659 -4.823 -26.393 1.00 92.81 266 ALA A CA 1
ATOM 1974 C C . ALA A 1 266 ? 15.121 -5.631 -25.193 1.00 92.81 266 ALA A C 1
ATOM 1976 O O . ALA A 1 266 ? 15.892 -5.993 -24.302 1.00 92.81 266 ALA A O 1
ATOM 1977 N N . HIS A 1 267 ? 13.824 -5.964 -25.180 1.00 91.31 267 HIS A N 1
ATOM 1978 C CA . HIS A 1 267 ? 13.164 -6.711 -24.100 1.00 91.31 267 HIS A CA 1
ATOM 1979 C C . HIS A 1 267 ? 12.624 -8.067 -24.560 1.00 91.31 267 HIS A C 1
ATOM 1981 O O . HIS A 1 267 ? 12.110 -8.202 -25.664 1.00 91.31 267 HIS A O 1
ATOM 1987 N N . ARG A 1 268 ? 12.704 -9.078 -23.682 1.00 88.88 268 ARG A N 1
ATOM 1988 C CA . ARG A 1 268 ? 12.212 -10.439 -23.973 1.00 88.88 268 ARG A CA 1
ATOM 1989 C C . ARG A 1 268 ? 10.688 -10.528 -23.980 1.00 88.88 268 ARG A C 1
ATOM 1991 O O . ARG A 1 268 ? 10.119 -11.339 -24.701 1.00 88.88 268 ARG A O 1
ATOM 1998 N N . VAL A 1 269 ? 10.067 -9.734 -23.116 1.00 88.50 269 VAL A N 1
ATOM 1999 C CA . VAL A 1 269 ? 8.622 -9.586 -22.959 1.00 88.50 269 VAL A CA 1
ATOM 2000 C C . VAL A 1 269 ? 8.385 -8.095 -22.708 1.00 88.50 269 VAL A C 1
ATOM 2002 O O . VAL A 1 269 ? 8.712 -7.621 -21.615 1.00 88.50 269 VAL A O 1
ATOM 2005 N N . PRO A 1 270 ? 7.923 -7.317 -23.700 1.00 90.81 270 PRO A N 1
ATOM 2006 C CA . PRO A 1 270 ? 7.350 -6.008 -23.428 1.00 90.81 270 PRO A CA 1
ATOM 2007 C C . PRO A 1 270 ? 6.017 -6.202 -22.688 1.00 90.81 270 PRO A C 1
ATOM 2009 O O . PRO A 1 270 ? 5.264 -7.128 -22.985 1.00 90.81 270 PRO A O 1
ATOM 2012 N N . GLU A 1 271 ? 5.717 -5.335 -21.725 1.00 92.81 271 GLU A N 1
ATOM 2013 C CA . GLU A 1 271 ? 4.478 -5.375 -20.937 1.00 92.81 271 GLU A CA 1
ATOM 2014 C C . GLU A 1 271 ? 3.637 -4.107 -21.214 1.00 92.81 271 GLU A C 1
ATOM 2016 O O . GLU A 1 271 ? 3.452 -3.297 -20.305 1.00 92.81 271 GLU A O 1
ATOM 2021 N N . PRO A 1 272 ? 3.162 -3.875 -22.461 1.00 94.19 272 PRO A N 1
ATOM 2022 C CA . PRO A 1 272 ? 2.648 -2.574 -22.913 1.00 94.19 272 PRO A CA 1
ATOM 2023 C C . PRO A 1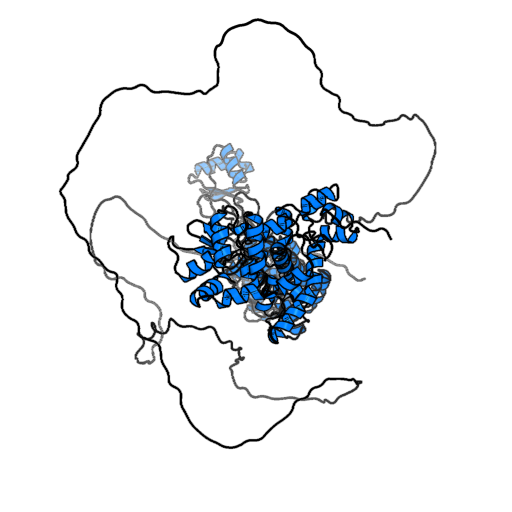 272 ? 1.344 -2.118 -22.257 1.00 94.19 272 PRO A C 1
ATOM 2025 O O . PRO A 1 272 ? 1.042 -0.927 -22.250 1.00 94.19 272 PRO A O 1
ATOM 2028 N N . VAL A 1 273 ? 0.569 -3.054 -21.710 1.00 93.88 273 VAL A N 1
ATOM 2029 C CA . VAL A 1 273 ? -0.730 -2.793 -21.085 1.00 93.88 273 VAL A CA 1
ATOM 2030 C C . VAL A 1 273 ? -0.706 -3.187 -19.606 1.00 93.88 273 VAL A C 1
ATOM 2032 O O . VAL A 1 273 ? -0.072 -4.187 -19.254 1.00 93.88 273 VAL A O 1
ATOM 2035 N N . PRO A 1 274 ? -1.397 -2.441 -18.724 1.00 93.69 274 PRO A N 1
ATOM 2036 C CA . PRO A 1 274 ? -1.490 -2.795 -17.315 1.00 93.69 274 PRO A CA 1
ATOM 2037 C C . PRO A 1 274 ? -2.217 -4.136 -17.132 1.00 93.69 274 PRO A C 1
ATOM 2039 O O . PRO A 1 274 ? -3.284 -4.327 -17.723 1.00 93.69 274 PRO A O 1
ATOM 2042 N N . PRO A 1 275 ? -1.725 -5.037 -16.260 1.00 94.19 275 PRO A N 1
ATOM 2043 C CA . PRO A 1 275 ? -2.454 -6.236 -15.877 1.00 94.19 275 PRO A CA 1
ATOM 2044 C C . PRO A 1 275 ? -3.874 -5.910 -15.400 1.00 94.19 275 PRO A C 1
ATOM 2046 O O . PRO A 1 275 ? -4.095 -5.001 -14.587 1.00 94.19 275 PRO A O 1
ATOM 2049 N N . VAL A 1 276 ? -4.844 -6.668 -15.909 1.00 94.19 276 VAL A N 1
ATOM 2050 C CA . VAL A 1 276 ? -6.230 -6.619 -15.442 1.00 94.19 276 VAL A CA 1
ATOM 2051 C C . VAL A 1 276 ? -6.284 -7.262 -14.060 1.00 94.19 276 VAL A C 1
ATOM 2053 O O . VAL A 1 276 ? -5.835 -8.394 -13.884 1.00 94.19 276 VAL A O 1
ATOM 2056 N N . VAL A 1 277 ? -6.841 -6.552 -13.077 1.00 96.25 277 VAL A N 1
ATOM 2057 C CA . VAL A 1 277 ? -7.142 -7.144 -11.769 1.00 96.25 277 VAL A CA 1
ATOM 2058 C C . VAL A 1 277 ? -8.350 -8.057 -11.951 1.00 96.25 277 VAL A C 1
ATOM 2060 O O . VAL A 1 277 ? -9.445 -7.588 -12.256 1.00 96.25 277 VAL A O 1
ATOM 2063 N N . ALA A 1 278 ? -8.140 -9.364 -11.823 1.00 95.75 278 ALA A N 1
ATOM 2064 C CA . ALA A 1 278 ? -9.180 -10.356 -12.049 1.00 95.75 278 ALA A CA 1
ATOM 2065 C C . ALA A 1 278 ? -10.143 -10.439 -10.857 1.00 95.75 278 ALA A C 1
ATOM 2067 O O . ALA A 1 278 ? -9.762 -10.217 -9.709 1.00 95.75 278 ALA A O 1
ATOM 2068 N N . THR A 1 279 ? -11.391 -10.822 -11.120 1.00 96.44 279 THR A N 1
ATOM 2069 C CA . THR A 1 279 ? -12.381 -11.117 -10.078 1.00 96.44 279 THR A CA 1
ATOM 2070 C C . THR A 1 279 ? -12.131 -12.504 -9.484 1.00 96.44 279 THR A C 1
ATOM 2072 O O . THR A 1 279 ? -12.254 -13.505 -10.187 1.00 96.44 279 THR A O 1
ATOM 2075 N N . ALA A 1 280 ? -11.847 -12.586 -8.182 1.00 95.56 280 ALA A N 1
ATOM 2076 C CA . ALA A 1 280 ? -11.782 -13.860 -7.457 1.00 95.56 280 ALA A CA 1
ATOM 2077 C C . ALA A 1 280 ? -13.158 -14.328 -6.961 1.00 95.56 280 ALA A C 1
ATOM 2079 O O . ALA A 1 280 ? -13.416 -15.531 -6.879 1.00 95.56 280 ALA A O 1
ATOM 2080 N N . ALA A 1 281 ? -14.047 -13.394 -6.608 1.00 95.06 281 ALA A N 1
ATOM 2081 C CA . ALA A 1 281 ? -15.429 -13.699 -6.253 1.00 95.06 281 ALA A CA 1
ATOM 2082 C C . ALA A 1 281 ? -16.353 -12.490 -6.429 1.00 95.06 281 ALA A C 1
ATOM 2084 O O . ALA A 1 281 ? -15.972 -11.354 -6.156 1.00 95.06 281 ALA A O 1
ATOM 2085 N N . GLU A 1 282 ? -17.607 -12.760 -6.777 1.00 96.12 282 GLU A N 1
ATOM 2086 C CA . GLU A 1 282 ? -18.700 -11.785 -6.742 1.00 96.12 282 GLU A CA 1
ATOM 2087 C C . GLU A 1 282 ? -19.605 -12.059 -5.532 1.00 96.12 282 GLU A C 1
ATOM 2089 O O . GLU A 1 282 ? -19.750 -13.203 -5.072 1.00 96.12 282 GLU A O 1
ATOM 2094 N N . ARG A 1 283 ? -20.183 -10.993 -4.975 1.00 95.06 283 ARG A N 1
ATOM 2095 C CA . ARG A 1 283 ? -21.037 -10.999 -3.780 1.00 95.06 283 ARG A CA 1
ATOM 2096 C C . ARG A 1 283 ? -22.202 -10.031 -3.978 1.00 95.06 283 ARG A C 1
ATOM 2098 O O . ARG A 1 283 ? -22.053 -9.021 -4.654 1.00 95.06 283 ARG A O 1
ATOM 2105 N N . ASP A 1 284 ? -23.325 -10.295 -3.309 1.00 96.31 284 ASP A N 1
ATOM 2106 C CA . ASP A 1 284 ? -24.332 -9.257 -3.045 1.00 96.31 284 ASP A CA 1
ATOM 2107 C C . ASP A 1 284 ? -23.659 -8.084 -2.299 1.00 96.31 284 ASP A C 1
ATOM 2109 O O . ASP A 1 284 ? -23.109 -8.327 -1.216 1.00 96.31 284 ASP A O 1
ATOM 2113 N N . PRO A 1 285 ? -23.698 -6.842 -2.826 1.00 97.19 285 PRO A N 1
ATOM 2114 C CA . PRO A 1 285 ? -23.144 -5.673 -2.149 1.00 97.19 285 PRO A CA 1
ATOM 2115 C C . PRO A 1 285 ? -23.700 -5.498 -0.733 1.00 97.19 285 PRO A C 1
ATOM 2117 O O . PRO A 1 285 ? -22.930 -5.310 0.202 1.00 97.19 285 PRO A O 1
ATOM 2120 N N . GLN A 1 286 ? -25.000 -5.718 -0.508 1.00 95.88 286 GLN A N 1
ATOM 2121 C CA . GLN A 1 286 ? -25.566 -5.572 0.835 1.00 95.88 286 GLN A CA 1
ATOM 2122 C C . GLN A 1 286 ? -25.046 -6.644 1.814 1.00 95.88 286 GLN A C 1
ATOM 2124 O O . GLN A 1 286 ? -25.037 -6.443 3.030 1.00 95.88 286 GLN A O 1
ATOM 2129 N N . ALA A 1 287 ? -24.632 -7.818 1.332 1.00 94.56 287 ALA A N 1
ATOM 2130 C CA . ALA A 1 287 ? -23.990 -8.853 2.145 1.00 94.56 287 ALA A CA 1
ATOM 2131 C C . ALA A 1 287 ? -22.494 -8.583 2.391 1.00 94.56 287 ALA A C 1
ATOM 2133 O O . ALA A 1 287 ? -21.930 -9.162 3.325 1.00 94.56 287 ALA A O 1
ATOM 2134 N N . VAL A 1 288 ? -21.869 -7.723 1.581 1.00 97.88 288 VAL A N 1
ATOM 2135 C CA . VAL A 1 288 ? -20.541 -7.139 1.823 1.00 97.88 288 VAL A CA 1
ATOM 2136 C C . VAL A 1 288 ? -20.652 -6.042 2.875 1.00 97.88 288 VAL A C 1
ATOM 2138 O O . VAL A 1 288 ? -19.987 -6.138 3.902 1.00 97.88 288 VAL A O 1
ATOM 2141 N N . ASP A 1 289 ? -21.560 -5.084 2.695 1.00 98.00 289 ASP A N 1
ATOM 2142 C CA . ASP A 1 289 ? -21.716 -3.921 3.576 1.00 98.00 289 ASP A CA 1
ATOM 2143 C C . ASP A 1 289 ? -22.082 -4.329 5.012 1.00 98.00 289 ASP A C 1
ATOM 2145 O O . ASP A 1 289 ? -21.446 -3.880 5.965 1.00 98.00 289 ASP A O 1
ATOM 2149 N N . ARG A 1 290 ? -23.020 -5.278 5.183 1.00 95.38 290 ARG A N 1
ATOM 2150 C CA . ARG A 1 290 ? -23.354 -5.863 6.500 1.00 95.38 290 ARG A CA 1
ATOM 2151 C C . ARG A 1 290 ? -22.189 -6.632 7.134 1.00 95.38 290 ARG A C 1
ATOM 2153 O O . ARG A 1 290 ? -22.066 -6.656 8.355 1.00 95.38 290 ARG A O 1
ATOM 2160 N N . ALA A 1 291 ? -21.350 -7.295 6.334 1.00 96.56 291 ALA A N 1
ATOM 2161 C CA . ALA A 1 291 ? -20.183 -8.012 6.856 1.00 96.56 291 ALA A CA 1
ATOM 2162 C C . ALA A 1 291 ? -19.090 -7.030 7.302 1.00 96.56 291 ALA A C 1
ATOM 2164 O O . ALA A 1 291 ? -18.534 -7.186 8.386 1.00 96.56 291 ALA A O 1
ATOM 2165 N N . ALA A 1 292 ? -18.855 -5.990 6.503 1.00 97.94 292 ALA A N 1
ATOM 2166 C CA . ALA A 1 292 ? -17.969 -4.881 6.816 1.00 97.94 292 ALA A CA 1
ATOM 2167 C C . ALA A 1 292 ? -18.425 -4.130 8.083 1.00 97.94 292 ALA A C 1
ATOM 2169 O O . ALA A 1 292 ? -17.616 -3.907 8.977 1.00 97.94 292 ALA A O 1
ATOM 2170 N N . ALA A 1 293 ? -19.722 -3.840 8.238 1.00 96.88 293 ALA A N 1
ATOM 2171 C CA . ALA A 1 293 ? -20.274 -3.237 9.456 1.00 96.88 293 ALA A CA 1
ATOM 2172 C C . ALA A 1 293 ? -20.088 -4.125 10.706 1.00 96.88 293 ALA A C 1
ATOM 2174 O O . ALA A 1 293 ? -19.761 -3.627 11.783 1.00 96.88 293 ALA A O 1
ATOM 2175 N N . GLY A 1 294 ? -20.204 -5.452 10.565 1.00 94.38 294 GLY A N 1
ATOM 2176 C CA . GLY A 1 294 ? -19.892 -6.402 11.641 1.00 94.38 294 GLY A CA 1
ATOM 2177 C C . GLY A 1 294 ? -18.414 -6.398 12.059 1.00 94.38 294 GLY A C 1
ATOM 2178 O O . GLY A 1 294 ? -18.110 -6.492 13.250 1.00 94.38 294 GLY A O 1
ATOM 2179 N N . GLN A 1 295 ? -17.490 -6.232 11.107 1.00 96.94 295 GLN A N 1
ATOM 2180 C CA . GLN A 1 295 ? -16.063 -6.056 11.407 1.00 96.94 295 GLN A CA 1
ATOM 2181 C C . GLN A 1 295 ? -15.781 -4.684 12.031 1.00 96.94 295 GLN A C 1
ATOM 2183 O O . GLN A 1 295 ? -15.084 -4.620 13.037 1.00 96.94 295 GLN A O 1
ATOM 2188 N N . ALA A 1 296 ? -16.399 -3.608 11.532 1.00 97.50 296 ALA A N 1
ATOM 2189 C CA . ALA A 1 296 ? -16.321 -2.273 12.127 1.00 97.50 296 ALA A CA 1
ATOM 2190 C C . ALA A 1 296 ? -16.747 -2.282 13.609 1.00 97.50 296 ALA A C 1
ATOM 2192 O O . ALA A 1 296 ? -16.008 -1.813 14.472 1.00 97.50 296 ALA A O 1
ATOM 2193 N N . PHE A 1 297 ? -17.884 -2.904 13.934 1.00 94.12 297 PHE A N 1
ATOM 2194 C CA . PHE A 1 297 ? -18.350 -3.079 15.315 1.00 94.12 297 PHE A CA 1
ATOM 2195 C C . PHE A 1 297 ? -17.369 -3.896 16.184 1.00 94.12 297 PHE A C 1
ATOM 2197 O O . PHE A 1 297 ? -17.138 -3.585 17.358 1.00 94.12 297 PHE A O 1
ATOM 2204 N N . THR A 1 298 ? -16.742 -4.920 15.599 1.00 93.81 298 THR A N 1
ATOM 2205 C CA . THR A 1 298 ? -15.723 -5.743 16.271 1.00 93.81 298 THR A CA 1
ATOM 2206 C C . THR A 1 298 ? -14.434 -4.948 16.523 1.00 93.81 298 THR A C 1
ATOM 2208 O O . THR A 1 298 ? -13.855 -5.042 17.608 1.00 93.81 298 THR A O 1
ATOM 2211 N N . ALA A 1 299 ? -14.015 -4.107 15.573 1.00 96.88 299 ALA A N 1
ATOM 2212 C CA . ALA A 1 299 ? -12.860 -3.218 15.683 1.00 96.88 299 ALA A CA 1
ATOM 2213 C C . ALA A 1 299 ? -13.021 -2.218 16.839 1.00 96.88 299 ALA A C 1
ATOM 2215 O O . ALA A 1 299 ? -12.136 -2.113 17.690 1.00 96.88 299 ALA A O 1
ATOM 2216 N N . LEU A 1 300 ? -14.183 -1.555 16.918 1.00 96.12 300 LEU A N 1
ATOM 2217 C CA . LEU A 1 300 ? -14.543 -0.651 18.018 1.00 96.12 300 LEU A CA 1
ATOM 2218 C C . LEU A 1 300 ? -14.423 -1.345 19.377 1.00 96.12 300 LEU A C 1
ATOM 2220 O O . LEU A 1 300 ? -13.718 -0.862 20.262 1.00 96.12 300 LEU A O 1
ATOM 2224 N N . SER A 1 301 ? -15.059 -2.512 19.505 1.00 92.50 301 SER A N 1
ATOM 2225 C CA . SER A 1 301 ? -15.057 -3.317 20.731 1.00 92.50 301 SER A CA 1
ATOM 2226 C C . SER A 1 301 ? -13.638 -3.727 21.150 1.00 92.50 301 SER A C 1
ATOM 2228 O O . SER A 1 301 ? -13.304 -3.704 22.333 1.00 92.50 301 SER A O 1
ATOM 2230 N N . THR A 1 302 ? -12.779 -4.055 20.179 1.00 96.06 302 THR A N 1
ATOM 2231 C CA . THR A 1 302 ? -11.396 -4.498 20.425 1.00 96.06 302 THR A CA 1
ATOM 2232 C C . THR A 1 302 ? -10.488 -3.349 20.873 1.00 96.06 302 THR A C 1
ATOM 2234 O O . THR A 1 302 ? -9.689 -3.522 21.795 1.00 96.06 302 THR A O 1
ATOM 2237 N N . VAL A 1 303 ? -10.618 -2.162 20.266 1.00 97.06 303 VAL A N 1
ATOM 2238 C CA . VAL A 1 303 ? -9.877 -0.954 20.680 1.00 97.06 303 VAL A CA 1
ATOM 2239 C C . VAL A 1 303 ? -10.341 -0.472 22.058 1.00 97.06 303 VAL A C 1
ATOM 2241 O O . VAL A 1 303 ? -9.515 -0.119 22.900 1.00 97.06 303 VAL A O 1
ATOM 2244 N N . GLU A 1 304 ? -11.647 -0.518 22.323 1.00 94.38 304 GLU A N 1
ATOM 2245 C CA . GLU A 1 304 ? -12.222 -0.169 23.622 1.00 94.38 304 GLU A CA 1
ATOM 2246 C C . GLU A 1 304 ? -11.734 -1.113 24.739 1.00 94.38 304 GLU A C 1
ATOM 2248 O O . GLU A 1 304 ? -11.330 -0.650 25.807 1.00 94.38 304 GLU A O 1
ATOM 2253 N N . GLU A 1 305 ? -11.683 -2.428 24.500 1.00 92.88 305 GLU A N 1
ATOM 2254 C CA . GLU A 1 305 ? -11.147 -3.383 25.480 1.00 92.88 305 GLU A CA 1
ATOM 2255 C C . GLU A 1 305 ? -9.629 -3.232 25.697 1.00 92.88 305 GLU A C 1
ATOM 2257 O O . GLU A 1 305 ? -9.163 -3.272 26.840 1.00 92.88 305 GLU A O 1
ATOM 2262 N N . LEU A 1 306 ? -8.859 -2.971 24.634 1.00 95.31 306 LEU A N 1
ATOM 2263 C CA . LEU A 1 306 ? -7.424 -2.680 24.723 1.00 95.31 306 LEU A CA 1
ATOM 2264 C C . LEU A 1 306 ? -7.135 -1.463 25.618 1.00 95.31 306 LEU A C 1
ATOM 2266 O O . LEU A 1 306 ? -6.232 -1.506 26.455 1.00 95.31 306 LEU A O 1
ATOM 2270 N N . LEU A 1 307 ? -7.889 -0.377 25.457 1.00 93.81 307 LEU A N 1
ATOM 2271 C CA . LEU A 1 307 ? -7.661 0.855 26.214 1.00 93.81 307 LEU A CA 1
ATOM 2272 C C . LEU A 1 307 ? -8.209 0.751 27.649 1.00 93.81 307 LEU A C 1
ATOM 2274 O O . LEU A 1 307 ? -7.562 1.231 28.585 1.00 93.81 307 LEU A O 1
ATOM 2278 N N . LYS A 1 308 ? -9.304 0.005 27.867 1.00 89.69 308 LYS A N 1
ATOM 2279 C CA . LYS A 1 308 ? -9.765 -0.395 29.213 1.00 89.69 308 LYS A CA 1
ATOM 2280 C C . LYS A 1 308 ? -8.706 -1.200 29.976 1.00 89.69 308 LYS A C 1
ATOM 2282 O O . LYS A 1 308 ? -8.494 -0.928 31.158 1.00 89.69 308 LYS A O 1
ATOM 2287 N N . LEU A 1 309 ? -7.985 -2.114 29.316 1.00 90.56 309 LEU A N 1
ATOM 2288 C CA . LEU A 1 309 ? -6.909 -2.913 29.926 1.00 90.56 309 LEU A CA 1
ATOM 2289 C C . LEU A 1 309 ? -5.754 -2.058 30.489 1.00 90.56 309 LEU A C 1
ATOM 2291 O O . LEU A 1 309 ? -5.101 -2.471 31.449 1.00 90.56 309 LEU A O 1
ATOM 2295 N N . TRP A 1 310 ? -5.496 -0.873 29.925 1.00 91.19 310 TRP A N 1
ATOM 2296 C CA . TRP A 1 310 ? -4.386 0.012 30.322 1.00 91.19 310 TRP A CA 1
ATOM 2297 C C . TRP A 1 310 ? -4.804 1.245 31.144 1.00 91.19 310 TRP A C 1
ATOM 2299 O O . TRP A 1 310 ? -3.947 2.004 31.597 1.00 91.19 310 TRP A O 1
ATOM 2309 N N . ASN A 1 311 ? -6.100 1.395 31.434 1.00 82.19 311 ASN A N 1
ATOM 2310 C CA . ASN A 1 311 ? -6.675 2.463 32.265 1.00 82.19 311 ASN A CA 1
ATOM 2311 C C . ASN A 1 311 ? -6.071 2.529 33.693 1.00 82.19 311 ASN A C 1
ATOM 2313 O O . ASN A 1 311 ? -5.932 3.602 34.278 1.00 82.19 311 ASN A O 1
ATOM 2317 N N . GLY A 1 312 ? -5.658 1.382 34.247 1.00 72.31 312 GLY A N 1
ATOM 2318 C CA . GLY A 1 312 ? -5.005 1.270 35.563 1.00 72.31 312 GLY A CA 1
ATOM 2319 C C . GLY A 1 312 ? -3.496 1.562 35.581 1.00 72.31 312 GLY A C 1
ATOM 2320 O O . GLY A 1 312 ? -2.829 1.212 36.552 1.00 72.31 312 GLY A O 1
ATOM 2321 N N . GLY A 1 313 ? -2.948 2.146 34.510 1.00 71.81 313 GLY A N 1
ATOM 2322 C CA . GLY A 1 313 ? -1.509 2.296 34.294 1.00 71.81 313 GLY A CA 1
ATOM 2323 C C . GLY A 1 313 ? -0.949 1.123 33.493 1.00 71.81 313 GLY A C 1
ATOM 2324 O O . GLY A 1 313 ? -0.686 0.048 34.034 1.00 71.81 313 GLY A O 1
ATOM 2325 N N . GLY A 1 314 ? -0.782 1.337 32.189 1.00 84.25 314 GLY A N 1
ATOM 2326 C CA . GLY A 1 314 ? -0.311 0.323 31.256 1.00 84.25 314 GLY A CA 1
ATOM 2327 C C . GLY A 1 314 ? 1.201 0.037 31.320 1.00 84.25 314 GLY A C 1
ATOM 2328 O O . GLY A 1 314 ? 1.887 0.331 32.312 1.00 84.25 314 GLY A O 1
ATOM 2329 N N . PRO A 1 315 ? 1.735 -0.625 30.281 1.00 90.06 315 PRO A N 1
ATOM 2330 C CA . PRO A 1 315 ? 3.067 -1.208 30.312 1.00 90.06 315 PRO A CA 1
ATOM 2331 C C . PRO A 1 315 ? 4.185 -0.177 30.166 1.00 90.06 315 PRO A C 1
ATOM 2333 O O . PRO A 1 315 ? 4.080 0.775 29.395 1.00 90.06 315 PRO A O 1
ATOM 2336 N N . ALA A 1 316 ? 5.288 -0.427 30.873 1.00 89.12 316 ALA A N 1
ATOM 2337 C CA . ALA A 1 316 ? 6.514 0.358 30.766 1.00 89.12 316 ALA A CA 1
ATOM 2338 C C . ALA A 1 316 ? 7.207 0.154 29.408 1.00 89.12 316 ALA A C 1
ATOM 2340 O O . ALA A 1 316 ? 7.174 -0.943 28.835 1.00 89.12 316 ALA A O 1
ATOM 2341 N N . ILE A 1 317 ? 7.858 1.208 28.919 1.00 90.31 317 ILE A N 1
ATOM 2342 C CA . ILE A 1 317 ? 8.540 1.222 27.620 1.00 90.31 317 ILE A CA 1
ATOM 2343 C C . ILE A 1 317 ? 9.903 0.516 27.713 1.00 90.31 317 ILE A C 1
ATOM 2345 O O . ILE A 1 317 ? 10.601 0.564 28.727 1.00 90.31 317 ILE A O 1
ATOM 2349 N N . LEU A 1 318 ? 10.317 -0.158 26.638 1.00 88.12 318 LEU A N 1
ATOM 2350 C CA . LEU A 1 318 ? 11.683 -0.666 26.505 1.00 88.12 318 LEU A CA 1
ATOM 2351 C C . LEU A 1 318 ? 12.698 0.481 26.365 1.00 88.12 318 LEU A C 1
ATOM 2353 O O . LEU A 1 318 ? 12.448 1.464 25.676 1.00 88.12 318 LEU A O 1
ATOM 2357 N N . ARG A 1 319 ? 13.931 0.279 26.851 1.00 83.75 319 ARG A N 1
ATOM 2358 C CA . ARG A 1 319 ? 15.075 1.197 26.615 1.00 83.75 319 ARG A CA 1
ATOM 2359 C C . ARG A 1 319 ? 15.408 1.454 25.131 1.00 83.75 319 ARG A C 1
ATOM 2361 O O . ARG A 1 319 ? 16.201 2.339 24.838 1.00 83.75 319 ARG A O 1
ATOM 2368 N N . ALA A 1 320 ? 14.857 0.661 24.211 1.00 79.25 320 ALA A N 1
ATOM 2369 C CA . ALA A 1 320 ? 14.998 0.815 22.760 1.00 79.25 320 ALA A CA 1
ATOM 2370 C C . ALA A 1 320 ? 13.747 1.434 22.088 1.00 79.25 320 ALA A C 1
ATOM 2372 O O . ALA A 1 320 ? 13.666 1.469 20.861 1.00 79.25 320 ALA A O 1
ATOM 2373 N N . GLY A 1 321 ? 12.772 1.889 22.883 1.00 84.56 321 GLY A N 1
ATOM 2374 C CA . GLY A 1 321 ? 11.422 2.234 22.443 1.00 84.56 321 GLY A CA 1
ATOM 2375 C C . GLY A 1 321 ? 10.520 1.004 22.272 1.00 84.56 321 GLY A C 1
ATOM 2376 O O . GLY A 1 321 ? 10.989 -0.107 22.014 1.00 84.56 321 GLY A O 1
ATOM 2377 N N . GLY A 1 322 ? 9.210 1.210 22.395 1.00 91.25 322 GLY A N 1
ATOM 2378 C CA . GLY A 1 322 ? 8.202 0.177 22.165 1.00 91.25 322 GLY A CA 1
ATOM 2379 C C . GLY A 1 322 ? 7.964 -0.800 23.322 1.00 91.25 322 GLY A C 1
ATOM 2380 O O . GLY A 1 322 ? 8.469 -0.654 24.436 1.00 91.25 322 GLY A O 1
ATOM 2381 N N . LEU A 1 323 ? 7.145 -1.808 23.029 1.00 92.44 323 LEU A N 1
ATOM 2382 C CA . LEU A 1 323 ? 6.638 -2.830 23.942 1.00 92.44 323 LEU A CA 1
ATOM 2383 C C . LEU A 1 323 ? 7.496 -4.097 23.939 1.00 92.44 323 LEU A C 1
ATOM 2385 O O . LEU A 1 323 ? 8.012 -4.529 22.910 1.00 92.44 323 LEU A O 1
ATOM 2389 N N . SER A 1 324 ? 7.563 -4.775 25.087 1.00 91.50 324 SER A N 1
ATOM 2390 C CA . SER A 1 324 ? 8.187 -6.101 25.162 1.00 91.50 324 SER A CA 1
ATOM 2391 C C . SER A 1 324 ? 7.326 -7.189 24.504 1.00 91.50 324 SER A C 1
ATOM 2393 O O . SER A 1 324 ? 6.100 -7.179 24.608 1.00 91.50 324 SER A O 1
ATOM 2395 N N . VAL A 1 325 ? 7.966 -8.211 23.922 1.00 91.75 325 VAL A N 1
ATOM 2396 C CA . VAL A 1 325 ? 7.281 -9.403 23.371 1.00 91.75 325 VAL A CA 1
ATOM 2397 C C . VAL A 1 325 ? 6.433 -10.123 24.433 1.00 91.75 325 VAL A C 1
ATOM 2399 O O . VAL A 1 325 ? 5.383 -10.680 24.124 1.00 91.75 325 VAL A O 1
ATOM 2402 N N . ARG A 1 326 ? 6.848 -10.089 25.710 1.00 93.31 326 ARG A N 1
ATOM 2403 C CA . ARG A 1 326 ? 6.056 -10.625 26.833 1.00 93.31 326 ARG A CA 1
ATOM 2404 C C . ARG A 1 326 ? 4.745 -9.859 27.019 1.00 93.31 326 ARG A C 1
ATOM 2406 O O . ARG A 1 326 ? 3.740 -10.465 27.378 1.00 93.31 326 ARG A O 1
ATOM 2413 N N . GLU A 1 327 ? 4.768 -8.552 26.788 1.00 93.62 327 GLU A N 1
ATOM 2414 C CA . GLU A 1 327 ? 3.604 -7.688 26.931 1.00 93.62 327 GLU A CA 1
ATOM 2415 C C . GLU A 1 327 ? 2.656 -7.817 25.742 1.00 93.62 327 GLU A C 1
ATOM 2417 O O . GLU A 1 327 ? 1.464 -8.017 25.943 1.00 93.62 327 GLU A O 1
ATOM 2422 N N . LEU A 1 328 ? 3.185 -7.833 24.513 1.00 95.06 328 LEU A N 1
ATOM 2423 C CA . LEU A 1 328 ? 2.388 -8.100 23.313 1.00 95.06 328 LEU A CA 1
ATOM 2424 C C . LEU A 1 328 ? 1.643 -9.442 23.421 1.00 95.06 328 LEU A C 1
ATOM 2426 O O . LEU A 1 328 ? 0.466 -9.525 23.082 1.00 95.06 328 LEU A O 1
ATOM 2430 N N . LYS A 1 329 ? 2.285 -10.468 23.998 1.00 95.38 329 LYS A N 1
ATOM 2431 C CA . LYS A 1 329 ? 1.650 -11.755 24.328 1.00 95.38 329 LYS A CA 1
ATOM 2432 C C . LYS A 1 329 ? 0.562 -11.659 25.400 1.00 95.38 329 LYS A C 1
ATOM 2434 O O . LYS A 1 329 ? -0.405 -12.410 25.323 1.00 95.38 329 LYS A O 1
ATOM 2439 N N . ARG A 1 330 ? 0.685 -10.754 26.381 1.00 95.06 330 ARG A N 1
ATOM 2440 C CA . ARG A 1 330 ? -0.383 -10.492 27.363 1.00 95.06 330 ARG A CA 1
ATOM 2441 C C . ARG A 1 330 ? -1.579 -9.815 26.694 1.00 95.06 330 ARG A C 1
ATOM 2443 O O . ARG A 1 330 ? -2.697 -10.257 26.919 1.00 95.06 330 ARG A O 1
ATOM 2450 N N . VAL A 1 331 ? -1.343 -8.802 25.858 1.00 95.62 331 VAL A N 1
ATOM 2451 C CA . VAL A 1 331 ? -2.396 -8.107 25.098 1.00 95.62 331 VAL A CA 1
ATOM 2452 C C . VAL A 1 331 ? -3.119 -9.079 24.165 1.00 95.62 331 VAL A C 1
ATOM 2454 O O . VAL A 1 331 ? -4.339 -9.170 24.213 1.00 95.62 331 VAL A O 1
ATOM 2457 N N . ALA A 1 332 ? -2.378 -9.868 23.382 1.00 96.31 332 ALA A N 1
ATOM 2458 C CA . ALA A 1 332 ? -2.944 -10.880 22.491 1.00 96.31 332 ALA A CA 1
ATOM 2459 C C . ALA A 1 332 ? -3.810 -11.907 23.242 1.00 96.31 332 ALA A C 1
ATOM 2461 O O . ALA A 1 332 ? -4.914 -12.215 22.803 1.00 96.31 332 ALA A O 1
ATOM 2462 N N . ALA A 1 333 ? -3.354 -12.377 24.409 1.00 95.56 333 ALA A N 1
ATOM 2463 C CA . ALA A 1 333 ? -4.122 -13.293 25.250 1.00 95.56 333 ALA A CA 1
ATOM 2464 C C . ALA A 1 333 ? -5.356 -12.645 25.909 1.00 95.56 333 ALA A C 1
ATOM 2466 O O . ALA A 1 333 ? -6.347 -13.336 26.112 1.00 95.56 333 ALA A O 1
ATOM 2467 N N . ALA A 1 334 ? -5.309 -11.350 26.242 1.00 92.06 334 ALA A N 1
ATOM 2468 C CA . ALA A 1 334 ? -6.435 -10.619 26.831 1.00 92.06 334 ALA A CA 1
ATOM 2469 C C . ALA A 1 334 ? -7.521 -10.265 25.798 1.00 92.06 334 ALA A C 1
ATOM 2471 O O . ALA A 1 334 ? -8.700 -10.286 26.127 1.00 92.06 334 ALA A O 1
ATOM 2472 N N . LEU A 1 335 ? -7.120 -9.981 24.555 1.00 93.62 335 LEU A N 1
ATOM 2473 C CA . LEU A 1 335 ? -8.014 -9.704 23.423 1.00 93.62 335 LEU A CA 1
ATOM 2474 C C . LEU A 1 335 ? -8.446 -10.975 22.658 1.00 93.62 335 LEU A C 1
ATOM 2476 O O . LEU A 1 335 ? -9.145 -10.870 21.658 1.00 93.62 335 LEU A O 1
ATOM 2480 N N . GLU A 1 336 ? -7.997 -12.164 23.077 1.00 94.44 336 GLU A N 1
ATOM 2481 C CA . GLU A 1 336 ? -8.228 -13.464 22.413 1.00 94.44 336 GLU A CA 1
ATOM 2482 C C . GLU A 1 336 ? -7.786 -13.539 20.924 1.00 94.44 336 GLU A C 1
ATOM 2484 O O . GLU A 1 336 ? -8.291 -14.348 20.143 1.00 94.44 336 GLU A O 1
ATOM 2489 N N . VAL A 1 337 ? -6.783 -12.743 20.525 1.00 95.88 337 VAL A N 1
ATOM 2490 C CA . VAL A 1 337 ? -6.248 -12.674 19.146 1.00 95.88 337 VAL A CA 1
ATOM 2491 C C . VAL A 1 337 ? -4.796 -13.165 19.031 1.00 95.88 337 VAL A C 1
ATOM 2493 O O . VAL A 1 337 ? -4.134 -13.508 20.008 1.00 95.88 337 VAL A O 1
ATOM 2496 N N . THR A 1 338 ? -4.265 -13.210 17.805 1.00 96.25 338 THR A N 1
ATOM 2497 C CA . THR A 1 338 ? -2.848 -13.517 17.545 1.00 96.25 338 THR A CA 1
ATOM 2498 C C . THR A 1 338 ? -1.948 -12.298 17.784 1.00 96.25 338 THR A C 1
ATOM 2500 O O . THR A 1 338 ? -2.391 -11.155 17.683 1.00 96.25 338 THR A O 1
ATOM 2503 N N . GLU A 1 339 ? -0.655 -12.520 18.057 1.00 95.50 339 GLU A N 1
ATOM 2504 C CA . GLU A 1 339 ? 0.318 -11.436 18.296 1.00 95.50 339 GLU A CA 1
ATOM 2505 C C . GLU A 1 339 ? 0.371 -10.368 17.176 1.00 95.50 339 GLU A C 1
ATOM 2507 O O . GLU A 1 339 ? 0.407 -9.187 17.521 1.00 95.50 339 GLU A O 1
ATOM 2512 N N . PRO A 1 340 ? 0.300 -10.702 15.866 1.00 95.56 340 PRO A N 1
ATOM 2513 C CA . PRO A 1 340 ? 0.232 -9.690 14.806 1.00 95.56 340 PRO A CA 1
ATOM 2514 C C . PRO A 1 340 ? -1.061 -8.861 14.815 1.00 95.56 340 PRO A C 1
ATOM 2516 O O . PRO A 1 340 ? -1.019 -7.668 14.529 1.00 95.56 340 PRO A O 1
ATOM 2519 N N . ILE A 1 341 ? -2.205 -9.460 15.172 1.00 97.00 341 ILE A N 1
ATOM 2520 C CA . ILE A 1 341 ? -3.489 -8.744 15.263 1.00 97.00 341 ILE A CA 1
ATOM 2521 C C . ILE A 1 341 ? -3.496 -7.831 16.499 1.00 97.00 341 ILE A C 1
ATOM 2523 O O . ILE A 1 341 ? -3.921 -6.683 16.414 1.00 97.00 341 ILE A O 1
ATOM 2527 N N . ALA A 1 342 ? -2.944 -8.286 17.628 1.00 97.50 342 ALA A N 1
ATOM 2528 C CA . ALA A 1 342 ? -2.728 -7.433 18.797 1.00 97.50 342 ALA A CA 1
ATOM 2529 C C . ALA A 1 342 ? -1.795 -6.250 18.481 1.00 97.50 342 ALA A C 1
ATOM 2531 O O . ALA A 1 342 ? -2.071 -5.125 18.891 1.00 97.50 342 ALA A O 1
ATOM 2532 N N . ALA A 1 343 ? -0.721 -6.482 17.716 1.00 97.25 343 ALA A N 1
ATOM 2533 C CA . ALA A 1 343 ? 0.180 -5.420 17.274 1.00 97.25 343 ALA A CA 1
ATOM 2534 C C . ALA A 1 343 ? -0.537 -4.404 16.371 1.00 97.25 343 ALA A C 1
ATOM 2536 O O . ALA A 1 343 ? -0.330 -3.206 16.540 1.00 97.25 343 ALA A O 1
ATOM 2537 N N . PHE A 1 344 ? -1.411 -4.862 15.467 1.00 98.00 344 PHE A N 1
ATOM 2538 C CA . PHE A 1 344 ? -2.238 -3.990 14.631 1.00 98.00 344 PHE A CA 1
ATOM 2539 C C . PHE A 1 344 ? -3.136 -3.059 15.458 1.00 98.00 344 PHE A C 1
ATOM 2541 O O . PHE A 1 344 ? -3.065 -1.845 15.278 1.00 98.00 344 PHE A O 1
ATOM 2548 N N . TRP A 1 345 ? -3.913 -3.587 16.411 1.00 98.06 345 TRP A N 1
ATOM 2549 C CA . TRP A 1 345 ? -4.802 -2.759 17.241 1.00 98.06 345 TRP A CA 1
ATOM 2550 C C . TRP A 1 345 ? -4.047 -1.765 18.133 1.00 98.06 345 TRP A C 1
ATOM 2552 O O . TRP A 1 345 ? -4.476 -0.623 18.285 1.00 98.06 345 TRP A O 1
ATOM 2562 N N . VAL A 1 346 ? -2.895 -2.170 18.673 1.00 97.12 346 VAL A N 1
ATOM 2563 C CA . VAL A 1 346 ? -2.020 -1.306 19.481 1.00 97.12 346 VAL A CA 1
ATOM 2564 C C . VAL A 1 346 ? -1.419 -0.164 18.656 1.00 97.12 346 VAL A C 1
ATOM 2566 O O . VAL A 1 346 ? -1.448 0.989 19.086 1.00 97.12 346 VAL A O 1
ATOM 2569 N N . GLU A 1 347 ? -0.901 -0.458 17.464 1.00 96.81 347 GLU A N 1
ATOM 2570 C CA . GLU A 1 347 ? -0.372 0.559 16.549 1.00 96.81 347 GLU A CA 1
ATOM 2571 C C . GLU A 1 347 ? -1.467 1.495 16.028 1.00 96.81 347 GLU A C 1
ATOM 2573 O O . GLU A 1 347 ? -1.231 2.694 15.892 1.00 96.81 347 GLU A O 1
ATOM 2578 N N . LEU A 1 348 ? -2.677 0.982 15.785 1.00 97.38 348 LEU A N 1
ATOM 2579 C CA . LEU A 1 348 ? -3.812 1.794 15.360 1.00 97.38 348 LEU A CA 1
ATOM 2580 C C . LEU A 1 348 ? -4.284 2.748 16.463 1.00 97.38 348 LEU A C 1
ATOM 2582 O O . LEU A 1 348 ? -4.489 3.927 16.187 1.00 97.38 348 LEU A O 1
ATOM 2586 N N . ALA A 1 349 ? -4.409 2.282 17.709 1.00 96.62 349 ALA A N 1
ATOM 2587 C CA . ALA A 1 349 ? -4.772 3.141 18.838 1.00 96.62 349 ALA A CA 1
ATOM 2588 C C . ALA A 1 349 ? -3.743 4.271 19.055 1.00 96.62 349 ALA A C 1
ATOM 2590 O O . ALA A 1 349 ? -4.116 5.395 19.394 1.00 96.62 349 ALA A O 1
ATOM 2591 N N . TYR A 1 350 ? -2.457 3.998 18.799 1.00 95.06 350 TYR A N 1
ATOM 2592 C CA . TYR A 1 350 ? -1.390 5.004 18.805 1.00 95.06 350 TYR A CA 1
ATOM 2593 C C . TYR A 1 350 ? -1.479 5.968 17.609 1.00 95.06 350 TYR A C 1
ATOM 2595 O O . TYR A 1 350 ? -1.361 7.182 17.780 1.00 95.06 350 TYR A O 1
ATOM 2603 N N . ALA A 1 351 ? -1.729 5.453 16.401 1.00 93.81 351 ALA A N 1
ATOM 2604 C CA . ALA A 1 351 ? -1.901 6.259 15.191 1.00 93.81 351 ALA A CA 1
ATOM 2605 C C . ALA A 1 351 ? -3.137 7.175 15.257 1.00 93.81 351 ALA A C 1
ATOM 2607 O O . ALA A 1 351 ? -3.085 8.292 14.755 1.00 93.81 351 ALA A O 1
ATOM 2608 N N . ALA A 1 352 ? -4.207 6.737 15.924 1.00 95.19 352 ALA A N 1
ATOM 2609 C CA . ALA A 1 352 ? -5.410 7.522 16.203 1.00 95.19 352 ALA A CA 1
ATOM 2610 C C . ALA A 1 352 ? -5.269 8.467 17.415 1.00 95.19 352 ALA A C 1
ATOM 2612 O O . ALA A 1 352 ? -6.220 9.157 17.764 1.00 95.19 352 ALA A O 1
ATOM 2613 N N . GLY A 1 353 ? -4.114 8.499 18.093 1.00 94.25 353 GLY A N 1
ATOM 2614 C CA . GLY A 1 353 ? -3.883 9.371 19.252 1.00 94.25 353 GLY A CA 1
ATOM 2615 C C . GLY A 1 353 ? -4.688 9.021 20.510 1.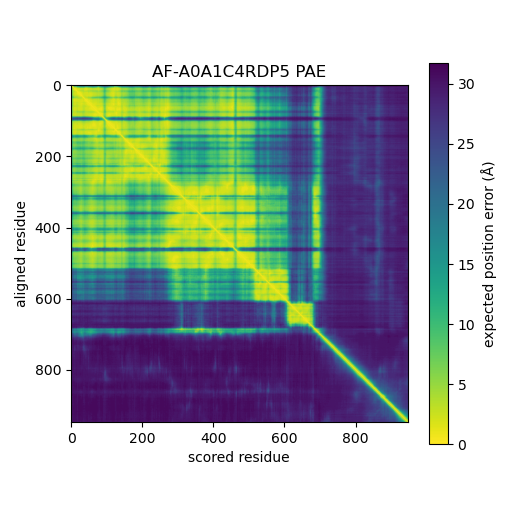00 94.25 353 GLY A C 1
ATOM 2616 O O . GLY A 1 353 ? -4.649 9.783 21.471 1.00 94.25 353 GLY A O 1
ATOM 2617 N N . LEU A 1 354 ? -5.372 7.872 20.550 1.00 95.12 354 LEU A N 1
ATOM 2618 C CA . LEU A 1 354 ? -6.093 7.363 21.731 1.00 95.12 354 LEU A CA 1
ATOM 2619 C C . LEU A 1 354 ? -5.132 6.797 22.799 1.00 95.12 354 LEU A C 1
ATOM 2621 O O . LEU A 1 354 ? -5.507 6.560 23.947 1.00 95.12 354 LEU A O 1
ATOM 2625 N N . LEU A 1 355 ? -3.880 6.562 22.401 1.00 93.06 355 LEU A N 1
ATOM 2626 C CA . LEU A 1 355 ? -2.813 5.938 23.172 1.00 93.06 355 LEU A CA 1
ATOM 2627 C C . LEU A 1 355 ? -1.526 6.761 23.045 1.00 93.06 355 LEU A C 1
ATOM 2629 O O . LEU A 1 355 ? -1.091 7.071 21.935 1.00 93.06 355 LEU A O 1
ATOM 2633 N N . ALA A 1 356 ? -0.873 7.057 24.166 1.00 91.12 356 ALA A N 1
ATOM 2634 C CA . ALA A 1 356 ? 0.404 7.769 24.192 1.00 91.12 356 ALA A CA 1
ATOM 2635 C C . ALA A 1 356 ? 1.338 7.216 25.278 1.00 91.12 356 ALA A C 1
ATOM 2637 O O . ALA A 1 356 ? 1.004 6.249 25.965 1.00 91.12 356 ALA A O 1
ATOM 2638 N N . THR A 1 357 ? 2.516 7.827 25.407 1.00 88.31 357 THR A N 1
ATOM 2639 C CA . THR A 1 357 ? 3.387 7.668 26.576 1.00 88.31 357 THR A CA 1
ATOM 2640 C C . THR A 1 357 ? 3.040 8.748 27.602 1.00 88.31 357 THR A C 1
ATOM 2642 O O . THR A 1 357 ? 2.613 9.839 27.218 1.00 88.31 357 THR A O 1
ATOM 2645 N N . ASP A 1 358 ? 3.155 8.454 28.897 1.00 80.50 358 ASP A N 1
ATOM 2646 C CA . ASP A 1 358 ? 2.837 9.419 29.960 1.00 80.50 358 ASP A CA 1
ATOM 2647 C C . ASP A 1 358 ? 3.929 10.479 30.191 1.00 80.50 358 ASP A C 1
ATOM 2649 O O . ASP A 1 358 ? 3.622 11.538 30.732 1.00 80.50 358 ASP A O 1
ATOM 2653 N N . GLY A 1 359 ? 5.157 10.251 29.712 1.00 75.31 359 GLY A N 1
ATOM 2654 C CA . GLY A 1 359 ? 6.269 11.210 29.799 1.00 75.31 359 GLY A CA 1
ATOM 2655 C C . GLY A 1 359 ? 6.932 11.292 31.180 1.00 75.31 359 GLY A C 1
ATOM 2656 O O . GLY A 1 359 ? 7.753 12.175 31.415 1.00 75.31 359 GLY A O 1
ATOM 2657 N N . GLU A 1 360 ? 6.575 10.378 32.083 1.00 76.81 360 GLU A N 1
ATOM 2658 C CA . GLU A 1 360 ? 7.142 10.249 33.427 1.00 76.81 360 GLU A CA 1
ATOM 2659 C C . GLU A 1 360 ? 8.529 9.582 33.408 1.00 76.81 360 GLU A C 1
ATOM 2661 O O . GLU A 1 360 ? 8.896 8.898 32.455 1.00 76.81 360 GLU A O 1
ATOM 2666 N N . THR A 1 361 ? 9.296 9.700 34.499 1.00 72.62 361 THR A N 1
ATOM 2667 C CA . THR A 1 361 ? 10.652 9.111 34.614 1.00 72.62 361 THR A CA 1
ATOM 2668 C C . THR A 1 361 ? 10.691 7.591 34.369 1.00 72.62 361 THR A C 1
ATOM 2670 O O . THR A 1 361 ? 11.679 7.073 33.852 1.00 72.62 361 THR A O 1
ATOM 2673 N N . ASP A 1 362 ? 9.606 6.887 34.710 1.00 76.50 362 ASP A N 1
ATOM 2674 C CA . ASP A 1 362 ? 9.343 5.479 34.374 1.00 76.50 362 ASP A CA 1
ATOM 2675 C C . ASP A 1 362 ? 8.248 5.415 33.281 1.00 76.50 362 ASP A C 1
ATOM 2677 O O . ASP A 1 362 ? 7.137 4.939 33.545 1.00 76.50 362 ASP A O 1
ATOM 2681 N N . GLU A 1 363 ? 8.540 5.935 32.077 1.00 84.31 363 GLU A N 1
ATOM 2682 C CA . GLU A 1 363 ? 7.556 6.077 30.987 1.00 84.31 363 GLU A CA 1
ATOM 2683 C C . GLU A 1 363 ? 6.736 4.797 30.748 1.00 84.31 363 GLU A C 1
ATOM 2685 O O . GLU A 1 363 ? 7.266 3.679 30.629 1.00 84.31 363 GLU A O 1
ATOM 2690 N N . ARG A 1 364 ? 5.418 4.976 30.612 1.00 89.31 364 ARG A N 1
ATOM 2691 C CA . ARG A 1 364 ? 4.434 3.924 30.329 1.00 89.31 364 ARG A CA 1
ATOM 2692 C C . ARG A 1 364 ? 3.476 4.333 29.231 1.00 89.31 364 ARG A C 1
ATOM 2694 O O . ARG A 1 364 ? 3.151 5.505 29.065 1.00 89.31 364 ARG A O 1
ATOM 2701 N N . TYR A 1 365 ? 2.956 3.331 28.533 1.00 91.69 365 TYR A N 1
ATOM 2702 C CA . TYR A 1 365 ? 1.819 3.511 27.643 1.00 91.69 365 TYR A CA 1
ATOM 2703 C C . TYR A 1 365 ? 0.511 3.569 28.442 1.00 91.69 365 TYR A C 1
ATOM 2705 O O . TYR A 1 365 ? 0.248 2.693 29.269 1.00 91.69 365 TYR A O 1
ATOM 2713 N N . ALA A 1 366 ? -0.317 4.582 28.187 1.00 91.75 366 ALA A N 1
ATOM 2714 C CA . ALA A 1 366 ? -1.633 4.755 28.806 1.00 91.75 366 ALA A CA 1
ATOM 2715 C C . ALA A 1 366 ? -2.610 5.472 27.846 1.00 91.75 366 ALA A C 1
ATOM 2717 O O . ALA A 1 366 ? -2.161 6.098 26.879 1.00 91.75 366 ALA A O 1
ATOM 2718 N N . PRO A 1 367 ? -3.936 5.393 28.082 1.00 93.81 367 PRO A N 1
ATOM 2719 C CA . PRO A 1 367 ? -4.910 6.150 27.301 1.00 93.81 367 PRO A CA 1
ATOM 2720 C C . PRO A 1 367 ? -4.692 7.668 27.408 1.00 93.81 367 PRO A C 1
ATOM 2722 O O . PRO A 1 367 ? -4.324 8.183 28.470 1.00 93.81 367 PRO A O 1
ATOM 2725 N N . THR A 1 368 ? -4.943 8.381 26.313 1.00 92.81 368 THR A N 1
ATOM 2726 C CA . THR A 1 368 ? -4.957 9.853 26.270 1.00 92.81 368 THR A CA 1
ATOM 2727 C C . THR A 1 368 ? -6.329 10.399 26.694 1.00 92.81 368 THR A C 1
ATOM 2729 O O . THR A 1 368 ? -7.298 9.644 26.724 1.00 92.81 368 THR A O 1
ATOM 2732 N N . PRO A 1 369 ? -6.475 11.709 26.964 1.00 90.81 369 PRO A N 1
ATOM 2733 C CA . PRO A 1 369 ? -7.795 12.331 27.122 1.00 90.81 369 PRO A CA 1
ATOM 2734 C C . PRO A 1 369 ? -8.699 12.175 25.883 1.00 90.81 369 PRO A C 1
ATOM 2736 O O . PRO A 1 369 ? -9.908 12.018 26.019 1.00 90.81 369 PRO A O 1
ATOM 2739 N N . ALA A 1 370 ? -8.113 12.106 24.681 1.00 91.19 370 ALA A N 1
ATOM 2740 C CA . ALA A 1 370 ? -8.847 11.872 23.434 1.00 91.19 370 ALA A CA 1
ATOM 2741 C C . ALA A 1 370 ? -9.504 10.476 23.360 1.00 91.19 370 ALA A C 1
ATOM 2743 O O . ALA A 1 370 ? -10.399 10.266 22.548 1.00 91.19 370 ALA A O 1
ATOM 2744 N N . TYR A 1 371 ? -9.105 9.518 24.208 1.00 93.56 371 TYR A N 1
ATOM 2745 C CA . TYR A 1 371 ? -9.849 8.267 24.375 1.00 93.56 371 TYR A CA 1
ATOM 2746 C C . TYR A 1 371 ? -11.207 8.486 25.052 1.00 93.56 371 TYR A C 1
ATOM 2748 O O . TYR A 1 371 ? -12.191 7.887 24.625 1.00 93.56 371 TYR A O 1
ATOM 2756 N N . ASP A 1 372 ? -11.282 9.352 26.067 1.00 90.62 372 ASP A N 1
ATOM 2757 C CA . ASP A 1 372 ? -12.546 9.639 26.748 1.00 90.62 372 ASP A CA 1
ATOM 2758 C C . ASP A 1 372 ? -13.495 10.420 25.824 1.00 90.62 372 ASP A C 1
ATOM 2760 O O . ASP A 1 372 ? -14.666 10.062 25.736 1.00 90.62 372 ASP A O 1
ATOM 2764 N N . GLU A 1 373 ? -12.968 11.386 25.058 1.00 91.81 373 GLU A N 1
ATOM 2765 C CA . GLU A 1 373 ? -13.700 12.091 23.989 1.00 91.81 373 GLU A CA 1
ATOM 2766 C C . GLU A 1 373 ? -14.192 11.127 22.895 1.00 91.81 373 GLU A C 1
ATOM 2768 O O . GLU A 1 373 ? -15.344 11.196 22.470 1.00 91.81 373 GLU A O 1
ATOM 2773 N N . TRP A 1 374 ? -13.343 10.188 22.452 1.00 94.69 374 TRP A N 1
ATOM 2774 C CA . TRP A 1 374 ? -13.713 9.184 21.449 1.00 94.69 374 TRP A CA 1
ATOM 2775 C C . TRP A 1 374 ? -14.843 8.274 21.939 1.00 94.69 374 TRP A C 1
ATOM 2777 O O . TRP A 1 374 ? -15.715 7.939 21.145 1.00 94.69 374 TRP A O 1
ATOM 2787 N N . LEU A 1 375 ? -14.884 7.900 23.224 1.00 90.88 375 LEU A N 1
ATOM 2788 C CA . LEU A 1 375 ? -15.964 7.073 23.784 1.00 90.88 375 LEU A CA 1
ATOM 2789 C C . LEU A 1 375 ? -17.349 7.741 23.759 1.00 90.88 375 LEU A C 1
ATOM 2791 O O . LEU A 1 375 ? -18.345 7.016 23.768 1.00 90.88 375 LEU A O 1
ATOM 2795 N N . ASP A 1 376 ? -17.416 9.073 23.718 1.00 89.81 376 ASP A N 1
ATOM 2796 C CA . ASP A 1 376 ? -18.675 9.830 23.655 1.00 89.81 376 ASP A CA 1
ATOM 2797 C C . ASP A 1 376 ? -19.182 10.041 22.213 1.00 89.81 376 ASP A C 1
ATOM 2799 O O . ASP A 1 376 ? -20.300 10.517 22.004 1.00 89.81 376 ASP A O 1
ATOM 2803 N N . LEU A 1 377 ? -18.398 9.643 21.202 1.00 92.25 377 LEU A N 1
ATOM 2804 C CA . LEU A 1 377 ? -18.815 9.642 19.800 1.00 92.25 377 LEU A CA 1
ATOM 2805 C C . LEU A 1 377 ? -19.734 8.452 19.467 1.00 92.25 377 LEU A C 1
ATOM 2807 O O . LEU A 1 377 ? -19.638 7.357 20.039 1.00 92.25 377 LEU A O 1
ATOM 2811 N N . SER A 1 378 ? -20.584 8.638 18.451 1.00 91.94 378 SER A N 1
ATOM 2812 C CA . SER A 1 378 ? -21.405 7.555 17.900 1.00 91.94 378 SER A CA 1
ATOM 2813 C C . SER A 1 378 ? -20.536 6.408 17.363 1.00 91.94 378 SER A C 1
ATOM 2815 O O . SER A 1 378 ? -19.358 6.588 17.048 1.00 91.94 378 SER A O 1
ATOM 2817 N N . ALA A 1 379 ? -21.099 5.206 17.230 1.00 92.88 379 ALA A N 1
ATOM 2818 C CA . ALA A 1 379 ? -20.331 4.050 16.768 1.00 92.88 379 ALA A CA 1
ATOM 2819 C C . ALA A 1 379 ? -19.781 4.242 15.337 1.00 92.88 379 ALA A C 1
ATOM 2821 O O . ALA A 1 379 ? -18.632 3.887 15.068 1.00 92.88 379 ALA A O 1
ATOM 2822 N N . GLN A 1 380 ? -20.551 4.864 14.439 1.00 95.12 380 GLN A N 1
ATOM 2823 C CA . GLN A 1 380 ? -20.089 5.198 13.093 1.00 95.12 380 GLN A CA 1
ATOM 2824 C C . GLN A 1 380 ? -18.982 6.268 13.093 1.00 95.12 380 GLN A C 1
ATOM 2826 O O . GLN A 1 380 ? -17.997 6.105 12.377 1.00 95.12 380 GLN A O 1
ATOM 2831 N N . ASP A 1 381 ? -19.067 7.296 13.943 1.00 96.56 381 ASP A N 1
ATOM 2832 C CA . ASP A 1 381 ? -18.045 8.353 14.014 1.00 96.56 381 ASP A CA 1
ATOM 2833 C C . ASP A 1 381 ? -16.752 7.833 14.659 1.00 96.56 381 ASP A C 1
ATOM 2835 O O . ASP A 1 381 ? -15.650 8.093 14.168 1.00 96.56 381 ASP A O 1
ATOM 2839 N N . ARG A 1 382 ? -16.876 6.997 15.703 1.00 97.12 382 ARG A N 1
ATOM 2840 C CA . ARG A 1 382 ? -15.750 6.266 16.300 1.00 97.12 382 ARG A CA 1
ATOM 2841 C C . ARG A 1 382 ? -15.015 5.403 15.280 1.00 97.12 382 ARG A C 1
ATOM 2843 O O . ARG A 1 382 ? -13.786 5.326 15.340 1.00 97.12 382 ARG A O 1
ATOM 2850 N N . TRP A 1 383 ? -15.745 4.746 14.374 1.00 98.06 383 TRP A N 1
ATOM 2851 C CA . TRP A 1 383 ? -15.155 3.936 13.307 1.00 98.06 383 TRP A CA 1
ATOM 2852 C C . TRP A 1 383 ? -14.453 4.815 12.277 1.00 98.06 383 TRP A C 1
ATOM 2854 O O . TRP A 1 383 ? -13.299 4.547 11.939 1.00 98.06 383 TRP A O 1
ATOM 2864 N N . THR A 1 384 ? -15.107 5.893 11.838 1.00 97.56 384 THR A N 1
ATOM 2865 C CA . THR A 1 384 ? -14.537 6.847 10.884 1.00 97.56 384 THR A CA 1
ATOM 2866 C C . THR A 1 384 ? -13.222 7.422 11.409 1.00 97.56 384 THR A C 1
ATOM 2868 O O . THR A 1 384 ? -12.234 7.393 10.682 1.00 97.56 384 THR A O 1
ATOM 2871 N N . HIS A 1 385 ? -13.144 7.797 12.692 1.00 96.81 385 HIS A N 1
ATOM 2872 C CA . HIS A 1 385 ? -11.909 8.256 13.344 1.00 96.81 385 HIS A CA 1
ATOM 2873 C C . HIS A 1 385 ? -10.758 7.225 13.291 1.00 96.81 385 HIS A C 1
ATOM 2875 O O . HIS A 1 385 ? -9.600 7.580 13.061 1.00 96.81 385 HIS A O 1
ATOM 2881 N N . LEU A 1 386 ? -11.049 5.928 13.458 1.00 97.88 386 LEU A N 1
ATOM 2882 C CA . LEU A 1 386 ? -10.039 4.869 13.313 1.00 97.88 386 LEU A CA 1
ATOM 2883 C C . LEU A 1 386 ? -9.633 4.662 11.843 1.00 97.88 386 LEU A C 1
ATOM 2885 O O . LEU A 1 386 ? -8.450 4.493 11.541 1.00 97.88 386 LEU A O 1
ATOM 2889 N N . ALA A 1 387 ? -10.592 4.698 10.918 1.00 97.38 387 ALA A N 1
ATOM 2890 C CA . ALA A 1 387 ? -10.347 4.527 9.489 1.00 97.38 387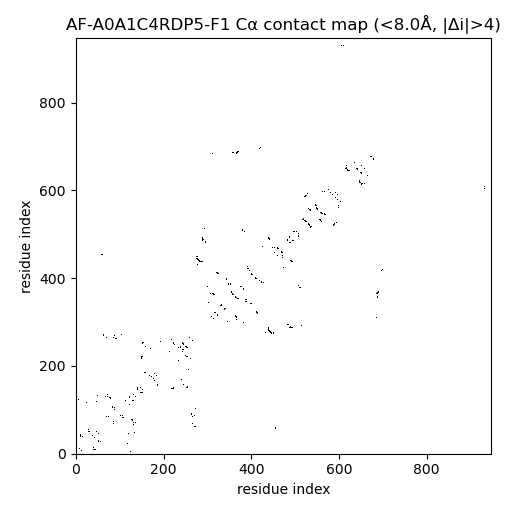 ALA A CA 1
ATOM 2891 C C . ALA A 1 387 ? -9.522 5.686 8.892 1.00 97.38 387 ALA A C 1
ATOM 2893 O O . ALA A 1 387 ? -8.596 5.454 8.106 1.00 97.38 387 ALA A O 1
ATOM 2894 N N . THR A 1 388 ? -9.804 6.927 9.299 1.00 95.38 388 THR A N 1
ATOM 2895 C CA . THR A 1 388 ? -9.094 8.136 8.851 1.00 95.38 388 THR A CA 1
ATOM 2896 C C . THR A 1 388 ? -7.708 8.261 9.473 1.00 95.38 388 THR A C 1
ATOM 2898 O O . THR A 1 388 ? -6.814 8.793 8.818 1.00 95.38 388 THR A O 1
ATOM 2901 N N . ALA A 1 389 ? -7.481 7.696 10.664 1.00 95.62 389 ALA A N 1
ATOM 2902 C CA . ALA A 1 389 ? -6.146 7.514 11.232 1.00 95.62 389 ALA A CA 1
ATOM 2903 C C . ALA A 1 389 ? -5.338 6.420 10.503 1.00 95.62 389 ALA A C 1
ATOM 2905 O O . ALA A 1 389 ? -4.146 6.599 10.242 1.00 95.62 389 ALA A O 1
ATOM 2906 N N . TRP A 1 390 ? -5.972 5.302 10.123 1.00 96.94 390 TRP A N 1
ATOM 2907 C CA . TRP A 1 390 ? -5.315 4.191 9.420 1.00 96.94 390 TRP A CA 1
ATOM 2908 C C . TRP A 1 390 ? -4.863 4.554 7.999 1.00 96.94 390 TRP A C 1
ATOM 2910 O O . TRP A 1 390 ? -3.728 4.257 7.623 1.00 96.94 390 TRP A O 1
ATOM 2920 N N . LEU A 1 391 ? -5.710 5.218 7.203 1.00 94.88 391 LEU A N 1
ATOM 2921 C CA . LEU A 1 391 ? -5.412 5.553 5.802 1.00 94.88 391 LEU A CA 1
ATOM 2922 C C . LEU A 1 391 ? -4.033 6.234 5.594 1.00 94.88 391 LEU A C 1
ATOM 2924 O O . LEU A 1 391 ? -3.243 5.730 4.786 1.00 94.88 391 LEU A O 1
ATOM 2928 N N . PRO A 1 392 ? -3.680 7.323 6.306 1.00 94.31 392 PRO A N 1
ATOM 2929 C CA . PRO A 1 392 ? -2.390 7.994 6.189 1.00 94.31 392 PRO A CA 1
ATOM 2930 C C . PRO A 1 392 ? -1.272 7.378 7.052 1.00 94.31 392 PRO A C 1
ATOM 2932 O O . PRO A 1 392 ? -0.146 7.862 6.966 1.00 94.31 392 PRO A O 1
ATOM 2935 N N . ALA A 1 393 ? -1.529 6.351 7.872 1.00 93.69 393 ALA A N 1
ATOM 2936 C CA . ALA A 1 393 ? -0.537 5.818 8.808 1.00 93.69 393 ALA A CA 1
ATOM 2937 C C . ALA A 1 393 ? 0.689 5.224 8.090 1.00 93.69 393 ALA A C 1
ATOM 2939 O O . ALA A 1 393 ? 0.573 4.275 7.308 1.00 93.69 393 ALA A O 1
ATOM 2940 N N . THR A 1 394 ? 1.878 5.752 8.393 1.00 93.62 394 THR A N 1
ATOM 2941 C CA . THR A 1 394 ? 3.166 5.233 7.897 1.00 93.62 394 THR A CA 1
ATOM 2942 C C . THR A 1 394 ? 3.692 4.051 8.699 1.00 93.62 394 THR A C 1
ATOM 2944 O O . THR A 1 394 ? 4.551 3.321 8.213 1.00 93.62 394 THR A O 1
ATOM 2947 N N . ARG A 1 395 ? 3.174 3.830 9.907 1.00 92.62 395 ARG A N 1
ATOM 2948 C CA . ARG A 1 395 ? 3.541 2.713 10.781 1.00 92.62 395 ARG A CA 1
ATOM 2949 C C . ARG A 1 395 ? 2.956 1.410 10.241 1.00 92.62 395 ARG A C 1
ATOM 2951 O O . ARG A 1 395 ? 1.794 1.376 9.846 1.00 92.62 395 ARG A O 1
ATOM 2958 N N . VAL A 1 396 ? 3.771 0.354 10.194 1.00 94.81 396 VAL A N 1
ATOM 2959 C CA . VAL A 1 396 ? 3.414 -0.930 9.564 1.00 94.81 396 VAL A CA 1
ATOM 2960 C C . VAL A 1 396 ? 3.448 -2.059 10.602 1.00 94.81 396 VAL A C 1
ATOM 2962 O O . VAL A 1 396 ? 4.525 -2.598 10.879 1.00 94.81 396 VAL A O 1
ATOM 2965 N N . PRO A 1 397 ? 2.298 -2.460 11.175 1.00 94.81 397 PRO A N 1
ATOM 2966 C CA . PRO A 1 397 ? 2.260 -3.432 12.272 1.00 94.81 397 PRO A CA 1
ATOM 2967 C C . PRO A 1 397 ? 2.717 -4.833 11.850 1.00 94.81 397 PRO A C 1
ATOM 2969 O O . PRO A 1 397 ? 3.335 -5.546 12.636 1.00 94.81 397 PRO A O 1
ATOM 2972 N N . GLY A 1 398 ? 2.513 -5.200 10.579 1.00 93.56 398 GLY A N 1
ATOM 2973 C CA . GLY A 1 398 ? 2.973 -6.468 10.000 1.00 93.56 398 GLY A CA 1
ATOM 2974 C C . GLY A 1 398 ? 4.496 -6.680 9.980 1.00 93.56 398 GLY A C 1
ATOM 2975 O O . GLY A 1 398 ? 4.948 -7.778 9.663 1.00 93.56 398 GLY A O 1
ATOM 2976 N N . LEU A 1 399 ? 5.299 -5.667 10.334 1.00 92.50 399 LEU A N 1
ATOM 2977 C CA . LEU A 1 399 ? 6.748 -5.801 10.534 1.00 92.50 399 LEU A CA 1
ATOM 2978 C C . LEU A 1 399 ? 7.143 -6.253 11.954 1.00 92.50 399 LEU A C 1
ATOM 2980 O O . LEU A 1 399 ? 8.305 -6.605 12.169 1.00 92.50 399 LEU A O 1
ATOM 2984 N N . VAL A 1 400 ? 6.224 -6.235 12.925 1.00 93.75 400 VAL A N 1
ATOM 2985 C CA . VAL A 1 400 ? 6.503 -6.614 14.320 1.00 93.75 400 VAL A CA 1
ATOM 2986 C C . VAL A 1 400 ? 6.892 -8.092 14.411 1.00 93.75 400 VAL A C 1
ATOM 2988 O O . VAL A 1 400 ? 6.254 -8.961 13.825 1.00 93.75 400 VAL A O 1
ATOM 2991 N N . GLY A 1 401 ? 7.972 -8.381 15.141 1.00 87.88 401 GLY A N 1
ATOM 2992 C CA . GLY A 1 401 ? 8.599 -9.708 15.193 1.00 87.88 401 GLY A CA 1
ATOM 2993 C C . GLY A 1 401 ? 9.585 -9.990 14.050 1.00 87.88 401 GLY A C 1
ATOM 2994 O O . GLY A 1 401 ? 10.357 -10.944 14.148 1.00 87.88 401 GLY A O 1
ATOM 2995 N N . GLY A 1 402 ? 9.619 -9.149 13.010 1.00 87.62 402 GLY A N 1
ATOM 2996 C CA . GLY A 1 402 ? 10.675 -9.140 11.996 1.00 87.62 402 GLY A CA 1
ATOM 2997 C C . GLY A 1 402 ? 11.999 -8.568 12.520 1.00 87.62 402 GLY A C 1
ATOM 2998 O O . GLY A 1 402 ? 12.142 -8.268 13.706 1.00 87.62 402 GLY A O 1
ATOM 2999 N N . GLN A 1 403 ? 12.977 -8.391 11.627 1.00 85.75 403 GLN A N 1
ATOM 3000 C CA . GLN A 1 403 ? 14.298 -7.836 11.956 1.00 85.75 403 GLN A CA 1
ATOM 3001 C C . GLN A 1 403 ? 14.633 -6.585 11.131 1.00 85.75 403 GLN A C 1
ATOM 3003 O O . GLN A 1 403 ? 14.200 -6.449 9.985 1.00 85.75 403 GLN A O 1
ATOM 3008 N N . ASP A 1 404 ? 15.417 -5.678 11.718 1.00 81.88 404 ASP A N 1
ATOM 3009 C CA . ASP A 1 404 ? 16.023 -4.539 11.025 1.00 81.88 404 ASP A CA 1
ATOM 3010 C C . ASP A 1 404 ? 17.255 -4.956 10.190 1.00 81.88 404 ASP A C 1
ATOM 3012 O O . ASP A 1 404 ? 17.726 -6.093 10.243 1.00 81.88 404 ASP A O 1
ATOM 3016 N N . ALA A 1 405 ? 17.838 -4.005 9.454 1.00 76.19 405 ALA A N 1
ATOM 3017 C CA . ALA A 1 405 ? 19.053 -4.223 8.659 1.00 76.19 405 ALA A CA 1
ATOM 3018 C C . ALA A 1 405 ? 20.322 -4.546 9.490 1.00 76.19 405 ALA A C 1
ATOM 3020 O O . ALA A 1 405 ? 21.386 -4.771 8.917 1.00 76.19 405 ALA A O 1
ATOM 3021 N N . LYS A 1 406 ? 20.229 -4.561 10.828 1.00 80.06 406 LYS A N 1
ATOM 3022 C CA . LYS A 1 406 ? 21.291 -4.919 11.782 1.00 80.06 406 LYS A CA 1
ATOM 3023 C C . LYS A 1 406 ? 20.951 -6.201 12.571 1.00 80.06 406 LYS A C 1
ATOM 3025 O O . LYS A 1 406 ? 21.668 -6.532 13.512 1.00 80.06 406 LYS A O 1
ATOM 3030 N N . GLY A 1 407 ? 19.874 -6.913 12.216 1.00 80.62 407 GLY A N 1
ATOM 3031 C CA . GLY A 1 407 ? 19.428 -8.152 12.871 1.00 80.62 407 GLY A CA 1
ATOM 3032 C C . GLY A 1 407 ? 18.684 -7.968 14.205 1.00 80.62 407 GLY A C 1
ATOM 3033 O O . GLY A 1 407 ? 18.412 -8.951 14.895 1.00 80.62 407 GLY A O 1
ATOM 3034 N N . ARG A 1 408 ? 18.348 -6.734 14.597 1.00 84.38 408 ARG A N 1
ATOM 3035 C CA . ARG A 1 408 ? 17.590 -6.413 15.818 1.00 84.38 408 ARG A CA 1
ATOM 3036 C C . ARG A 1 408 ? 16.098 -6.647 15.586 1.00 84.38 408 ARG A C 1
ATOM 3038 O O . ARG A 1 408 ? 15.582 -6.318 14.523 1.00 84.38 408 ARG A O 1
ATOM 3045 N N . ALA A 1 409 ? 15.398 -7.192 16.580 1.00 87.69 409 ALA A N 1
ATOM 3046 C CA . ALA A 1 409 ? 13.969 -7.482 16.472 1.00 87.69 409 ALA A CA 1
ATOM 3047 C C . ALA A 1 409 ? 13.106 -6.204 16.499 1.00 87.69 409 ALA A C 1
ATOM 3049 O O . ALA A 1 409 ? 13.274 -5.348 17.369 1.00 87.69 409 ALA A O 1
ATOM 3050 N N . LEU A 1 410 ? 12.146 -6.110 15.579 1.00 91.56 410 LEU A N 1
ATOM 3051 C CA . LEU A 1 410 ? 11.204 -4.997 15.470 1.00 91.56 410 LEU A CA 1
ATOM 3052 C C . LEU A 1 410 ? 10.052 -5.175 16.473 1.00 91.56 410 LEU A C 1
ATOM 3054 O O . LEU A 1 410 ? 9.316 -6.161 16.424 1.00 91.56 410 LEU A O 1
ATOM 3058 N N . SER A 1 411 ? 9.905 -4.217 17.391 1.00 93.44 411 SER A N 1
ATOM 3059 C CA . SER A 1 411 ? 8.917 -4.246 18.483 1.00 93.44 411 SER A CA 1
ATOM 3060 C C . SER A 1 411 ? 7.732 -3.322 18.201 1.00 93.44 411 SER A C 1
ATOM 3062 O O . SER A 1 411 ? 7.925 -2.237 17.653 1.00 93.44 411 SER A O 1
ATOM 3064 N N . ALA A 1 412 ? 6.523 -3.720 18.615 1.00 94.56 412 ALA A N 1
ATOM 3065 C CA . ALA A 1 412 ? 5.333 -2.862 18.572 1.00 94.56 412 ALA A CA 1
ATOM 3066 C C . ALA A 1 412 ? 5.558 -1.569 19.378 1.00 94.56 412 ALA A C 1
ATOM 3068 O O . ALA A 1 412 ? 6.246 -1.585 20.396 1.00 94.56 412 ALA A O 1
ATOM 3069 N N . LEU A 1 413 ? 5.008 -0.455 18.902 1.00 92.94 413 LEU A N 1
ATOM 3070 C CA . LEU A 1 413 ? 5.258 0.926 19.338 1.00 92.94 413 LEU A CA 1
ATOM 3071 C C . LEU A 1 413 ? 6.736 1.370 19.257 1.00 92.94 413 LEU A C 1
ATOM 3073 O O . LEU A 1 413 ? 7.109 2.415 19.786 1.00 92.94 413 LEU A O 1
ATOM 3077 N N . GLY A 1 414 ? 7.589 0.600 18.570 1.00 90.19 414 GLY A N 1
ATOM 3078 C CA . GLY A 1 414 ? 8.985 0.948 18.312 1.00 90.19 414 GLY A CA 1
ATOM 3079 C C . GLY A 1 414 ? 9.148 1.944 17.149 1.00 90.19 414 GLY A C 1
ATOM 3080 O O . GLY A 1 414 ? 8.315 1.975 16.234 1.00 90.19 414 GLY A O 1
ATOM 3081 N N . PRO A 1 415 ? 10.233 2.742 17.123 1.00 85.44 415 PRO A N 1
ATOM 3082 C CA . PRO A 1 415 ? 10.448 3.771 16.097 1.00 85.44 415 PRO A CA 1
ATOM 3083 C C . PRO A 1 415 ? 10.770 3.204 14.701 1.00 85.44 415 PRO A C 1
ATOM 3085 O O . PRO A 1 415 ? 10.634 3.898 13.702 1.00 85.44 415 PRO A O 1
ATOM 3088 N N . GLU A 1 416 ? 11.175 1.936 14.596 1.00 86.94 416 GLU A N 1
ATOM 3089 C CA . GLU A 1 416 ? 11.692 1.345 13.348 1.00 86.94 416 GLU A CA 1
ATOM 3090 C C . GLU A 1 416 ? 10.603 0.721 12.444 1.00 86.94 416 GLU A C 1
ATOM 3092 O O . GLU A 1 416 ? 10.918 0.030 11.469 1.00 86.94 416 GLU A O 1
ATOM 3097 N N . LEU A 1 417 ? 9.319 0.978 12.729 1.00 91.06 417 LEU A N 1
ATOM 3098 C CA . LEU A 1 417 ? 8.154 0.448 11.996 1.00 91.06 417 LEU A CA 1
ATOM 3099 C C . LEU A 1 417 ? 7.611 1.374 10.891 1.00 91.06 417 LEU A C 1
ATOM 3101 O O . LEU A 1 417 ? 6.793 0.935 10.084 1.00 91.06 417 LEU A O 1
ATOM 3105 N N . ASP A 1 418 ? 8.063 2.628 10.818 1.00 90.50 418 ASP A N 1
ATOM 3106 C CA . ASP A 1 418 ? 7.583 3.607 9.836 1.00 90.50 418 ASP A CA 1
ATOM 3107 C C . ASP A 1 418 ? 8.116 3.356 8.416 1.00 90.50 418 ASP A C 1
ATOM 3109 O O . ASP A 1 418 ? 9.323 3.251 8.188 1.00 90.50 418 ASP A O 1
ATOM 3113 N N . ARG A 1 419 ? 7.215 3.261 7.435 1.00 90.94 419 ARG A N 1
ATOM 3114 C CA . ARG A 1 419 ? 7.507 3.131 6.003 1.00 90.94 419 ARG A CA 1
ATOM 3115 C C . ARG A 1 419 ? 6.677 4.168 5.244 1.00 90.94 419 ARG A C 1
ATOM 3117 O O . ARG A 1 419 ? 5.469 4.018 5.088 1.00 90.94 419 ARG A O 1
ATOM 3124 N N . SER A 1 420 ? 7.339 5.204 4.736 1.00 87.50 420 SER A N 1
ATOM 3125 C CA . SER A 1 420 ? 6.727 6.336 4.021 1.00 87.50 420 SER A CA 1
ATOM 3126 C C . SER A 1 420 ? 5.857 5.936 2.820 1.00 87.50 420 SER A C 1
ATOM 3128 O O . SER A 1 420 ? 4.875 6.610 2.534 1.00 87.50 420 SER A O 1
ATOM 3130 N N . ALA A 1 421 ? 6.167 4.816 2.159 1.00 87.12 421 ALA A N 1
ATOM 3131 C CA . ALA A 1 421 ? 5.390 4.283 1.038 1.00 87.12 421 ALA A CA 1
ATOM 3132 C C . ALA A 1 421 ? 4.097 3.536 1.446 1.00 87.12 421 ALA A C 1
ATOM 3134 O O . ALA A 1 421 ? 3.295 3.192 0.576 1.00 87.12 421 ALA A O 1
ATOM 3135 N N . ALA A 1 422 ? 3.877 3.246 2.737 1.00 92.81 422 ALA A N 1
ATOM 3136 C CA . ALA A 1 422 ? 2.724 2.460 3.191 1.00 92.81 422 ALA A CA 1
ATOM 3137 C C . ALA A 1 422 ? 1.359 3.116 2.880 1.00 92.81 422 ALA A C 1
ATOM 3139 O O . ALA A 1 422 ? 0.505 2.415 2.334 1.00 92.81 422 ALA A O 1
ATOM 3140 N N . PRO A 1 423 ? 1.142 4.431 3.111 1.00 93.94 423 PRO A N 1
ATOM 3141 C CA . PRO A 1 423 ? -0.120 5.093 2.771 1.00 93.94 423 PRO A CA 1
ATOM 3142 C C . PRO A 1 423 ? -0.439 5.059 1.276 1.00 93.94 423 PRO A C 1
ATOM 3144 O O . PRO A 1 423 ? -1.597 4.912 0.898 1.00 93.94 423 PRO A O 1
ATOM 3147 N N . ASP A 1 424 ? 0.573 5.157 0.414 1.00 90.56 424 ASP A N 1
ATOM 3148 C CA . ASP A 1 424 ? 0.365 5.226 -1.035 1.00 90.56 424 ASP A CA 1
ATOM 3149 C C . ASP A 1 424 ? 0.171 3.837 -1.657 1.00 90.56 424 ASP A C 1
ATOM 3151 O O . ASP A 1 424 ? -0.613 3.689 -2.597 1.00 90.56 424 ASP A O 1
ATOM 3155 N N . VAL A 1 425 ? 0.781 2.788 -1.086 1.00 93.94 425 VAL A N 1
ATOM 3156 C CA . VAL A 1 425 ? 0.378 1.400 -1.376 1.00 93.94 425 VAL A CA 1
ATOM 3157 C C . VAL A 1 425 ? -1.061 1.165 -0.919 1.00 93.94 425 VAL A C 1
ATOM 3159 O O . VAL A 1 425 ? -1.872 0.707 -1.720 1.00 93.94 425 VAL A O 1
ATOM 3162 N N . ARG A 1 426 ? -1.399 1.532 0.325 1.00 96.44 426 ARG A N 1
ATOM 3163 C CA . ARG A 1 426 ? -2.736 1.350 0.908 1.00 96.44 426 ARG A CA 1
ATOM 3164 C C . ARG A 1 426 ? -3.821 2.021 0.061 1.00 96.44 426 ARG A C 1
ATOM 3166 O O . ARG A 1 426 ? -4.780 1.367 -0.342 1.00 96.44 426 ARG A O 1
ATOM 3173 N N . ARG A 1 427 ? -3.637 3.299 -0.288 1.00 95.56 427 ARG A N 1
ATOM 3174 C CA . ARG A 1 427 ? -4.547 4.040 -1.178 1.00 95.56 427 ARG A CA 1
ATOM 3175 C C . ARG A 1 427 ? -4.647 3.407 -2.560 1.00 95.56 427 ARG A C 1
ATOM 3177 O O . ARG A 1 427 ? -5.755 3.312 -3.076 1.00 95.56 427 ARG A O 1
ATOM 3184 N N . ARG A 1 428 ? -3.541 2.951 -3.167 1.00 95.25 428 ARG A N 1
ATOM 3185 C CA . ARG A 1 428 ? -3.606 2.347 -4.508 1.00 95.25 428 ARG A CA 1
ATOM 3186 C C . ARG A 1 428 ? -4.301 0.985 -4.510 1.00 95.25 428 ARG A C 1
ATOM 3188 O O . ARG A 1 428 ? -5.067 0.731 -5.431 1.00 95.25 428 ARG A O 1
ATOM 3195 N N . VAL A 1 429 ? -4.113 0.162 -3.473 1.00 97.31 429 VAL A N 1
ATOM 3196 C CA . VAL A 1 429 ? -4.907 -1.064 -3.261 1.00 97.31 429 VAL A CA 1
ATOM 3197 C C . VAL A 1 429 ? -6.395 -0.711 -3.230 1.00 97.31 429 VAL A C 1
ATOM 3199 O O . VAL A 1 429 ? -7.159 -1.232 -4.034 1.00 97.31 429 VAL A O 1
ATOM 3202 N N . LEU A 1 430 ? -6.807 0.221 -2.367 1.00 97.25 430 LEU A N 1
ATOM 3203 C CA . LEU A 1 430 ? -8.219 0.595 -2.227 1.00 97.25 430 LEU A CA 1
ATOM 3204 C C . LEU A 1 430 ? -8.798 1.251 -3.494 1.00 97.25 430 LEU A C 1
ATOM 3206 O O . LEU A 1 430 ? -9.959 1.019 -3.820 1.00 97.25 430 LEU A O 1
ATOM 3210 N N . ALA A 1 431 ? -7.992 1.992 -4.258 1.00 96.00 431 ALA A N 1
ATOM 3211 C CA . ALA A 1 431 ? -8.386 2.525 -5.562 1.00 96.00 431 ALA A CA 1
ATOM 3212 C C . ALA A 1 431 ? -8.603 1.416 -6.612 1.00 96.00 431 ALA A C 1
ATOM 3214 O O . ALA A 1 431 ? -9.586 1.469 -7.341 1.00 96.00 431 ALA A O 1
ATOM 3215 N N . LEU A 1 432 ? -7.758 0.376 -6.649 1.00 96.25 432 LEU A N 1
ATOM 3216 C CA . LEU A 1 432 ? -7.967 -0.797 -7.515 1.00 96.25 432 LEU A CA 1
ATOM 3217 C C . LEU A 1 432 ? -9.230 -1.588 -7.127 1.00 96.25 432 LEU A C 1
ATOM 3219 O O . LEU A 1 432 ? -9.915 -2.116 -7.996 1.00 96.25 432 LEU A O 1
ATOM 3223 N N . PHE A 1 433 ? -9.585 -1.638 -5.839 1.00 95.62 433 PHE A N 1
ATOM 3224 C CA . PHE A 1 433 ? -10.891 -2.151 -5.406 1.00 95.62 433 PHE A CA 1
ATOM 3225 C C . PHE A 1 433 ? -12.053 -1.238 -5.834 1.00 95.62 433 PHE A C 1
ATOM 3227 O O . PHE A 1 433 ? -13.135 -1.734 -6.144 1.00 95.62 433 PHE A O 1
ATOM 3234 N N . ALA A 1 434 ? -11.858 0.084 -5.836 1.00 94.44 434 ALA A N 1
ATOM 3235 C CA . ALA A 1 434 ? -12.876 1.047 -6.249 1.00 94.44 434 ALA A CA 1
ATOM 3236 C C . ALA A 1 434 ? -13.127 1.031 -7.771 1.00 94.44 434 ALA A C 1
ATOM 3238 O O . ALA A 1 434 ? -14.277 1.194 -8.177 1.00 94.44 434 ALA A O 1
ATOM 3239 N N . GLU A 1 435 ? -12.088 0.767 -8.579 1.00 94.31 435 GLU A N 1
ATOM 3240 C CA . GLU A 1 435 ? -12.163 0.505 -10.031 1.00 94.31 435 GLU A CA 1
ATOM 3241 C C . GLU A 1 435 ? -13.065 -0.704 -10.369 1.00 94.31 435 GLU A C 1
ATOM 3243 O O . GLU A 1 435 ? -13.659 -0.744 -11.446 1.00 94.31 435 GLU A O 1
ATOM 3248 N N . LEU A 1 436 ? -13.203 -1.677 -9.457 1.00 94.75 436 LEU A N 1
ATOM 3249 C CA . LEU A 1 436 ? -14.087 -2.834 -9.631 1.00 94.75 436 LEU A CA 1
ATOM 3250 C C . LEU A 1 436 ? -15.545 -2.526 -9.224 1.00 94.75 436 LEU A C 1
ATOM 3252 O O . LEU A 1 436 ? -15.775 -1.692 -8.336 1.00 94.75 436 LEU A O 1
ATOM 3256 N N . PRO A 1 437 ? -16.544 -3.230 -9.799 1.00 95.81 437 PRO A N 1
ATOM 3257 C CA . PRO A 1 437 ? -17.947 -3.078 -9.415 1.00 95.81 437 PRO A CA 1
ATOM 3258 C C . PRO A 1 437 ? -18.210 -3.322 -7.911 1.00 95.81 437 PRO A C 1
ATOM 3260 O O . PRO A 1 437 ? -17.476 -4.063 -7.248 1.00 95.81 437 PRO A O 1
ATOM 3263 N N . PRO A 1 438 ? -19.269 -2.723 -7.331 1.00 95.81 438 PRO A N 1
ATOM 3264 C CA . PRO A 1 438 ? -19.698 -3.035 -5.969 1.00 95.81 438 PRO A CA 1
ATOM 3265 C C . PRO A 1 438 ? -19.961 -4.537 -5.785 1.00 95.81 438 PRO A C 1
ATOM 3267 O O . PRO A 1 438 ? -20.559 -5.178 -6.644 1.00 95.81 438 PRO A O 1
ATOM 3270 N N . GLY A 1 439 ? -19.522 -5.101 -4.656 1.00 95.69 439 GLY A N 1
ATOM 3271 C CA . GLY A 1 439 ? -19.632 -6.539 -4.378 1.00 95.69 439 GLY A CA 1
ATOM 3272 C C . GLY A 1 439 ? -18.519 -7.418 -4.974 1.00 95.69 439 GLY A C 1
ATOM 3273 O O . GLY A 1 439 ? -18.443 -8.601 -4.637 1.00 95.69 439 GLY A O 1
ATOM 3274 N N . THR A 1 440 ? -17.629 -6.877 -5.811 1.00 97.31 440 THR A N 1
ATOM 3275 C CA . THR A 1 440 ? -16.507 -7.624 -6.404 1.00 97.31 440 THR A CA 1
ATOM 3276 C C . THR A 1 440 ? -15.308 -7.720 -5.451 1.00 97.31 440 THR A C 1
ATOM 3278 O O . THR A 1 440 ? -14.850 -6.717 -4.902 1.00 97.31 440 THR A O 1
ATOM 3281 N N . ALA A 1 441 ? -14.770 -8.931 -5.288 1.00 96.31 441 ALA A N 1
ATOM 3282 C CA . ALA A 1 441 ? -13.514 -9.211 -4.597 1.00 96.31 441 ALA A CA 1
ATOM 3283 C C . ALA A 1 441 ? -12.391 -9.491 -5.623 1.00 96.31 441 ALA A C 1
ATOM 3285 O O . ALA A 1 441 ? -12.542 -10.423 -6.425 1.00 96.31 441 ALA A O 1
ATOM 3286 N N . PRO A 1 442 ? -11.278 -8.731 -5.622 1.00 96.62 442 PRO A N 1
ATOM 3287 C CA . PRO A 1 442 ? -10.158 -8.961 -6.532 1.00 96.62 442 PRO A CA 1
ATOM 3288 C C . PRO A 1 442 ? -9.370 -10.226 -6.179 1.00 96.62 442 PRO A C 1
ATOM 3290 O O . PRO A 1 442 ? -9.264 -10.611 -5.014 1.00 96.62 442 PRO A O 1
ATOM 3293 N N . ASP A 1 443 ? -8.746 -10.832 -7.185 1.00 95.94 443 ASP A N 1
ATOM 3294 C CA . ASP A 1 443 ? -7.690 -11.818 -6.986 1.00 95.94 443 ASP A CA 1
ATOM 3295 C C . ASP A 1 443 ? -6.402 -11.137 -6.473 1.00 95.94 443 ASP A C 1
ATOM 3297 O O . ASP A 1 443 ? -5.888 -10.223 -7.131 1.00 95.94 443 ASP A O 1
ATOM 3301 N N . PRO A 1 444 ? -5.846 -11.570 -5.322 1.00 94.38 444 PRO A N 1
ATOM 3302 C CA . PRO A 1 444 ? -4.667 -10.936 -4.742 1.00 94.38 444 PRO A CA 1
ATOM 3303 C C . PRO A 1 444 ? -3.416 -10.976 -5.623 1.00 94.38 444 PRO A C 1
ATOM 3305 O O . PRO A 1 444 ? -2.619 -10.046 -5.551 1.00 94.38 444 PRO A O 1
ATOM 3308 N N . GLU A 1 445 ? -3.206 -12.010 -6.444 1.00 93.75 445 GLU A N 1
ATOM 3309 C CA . GLU A 1 445 ? -1.977 -12.127 -7.239 1.00 93.75 445 GLU A CA 1
ATOM 3310 C C . GLU A 1 445 ? -2.035 -11.243 -8.493 1.00 93.75 445 GLU A C 1
ATOM 3312 O O . GLU A 1 445 ? -1.065 -10.542 -8.775 1.00 93.75 445 GLU A O 1
ATOM 3317 N N . THR A 1 446 ? -3.175 -11.148 -9.184 1.00 95.69 446 THR A N 1
ATOM 3318 C CA . THR A 1 446 ? -3.349 -10.158 -10.269 1.00 95.69 446 THR A CA 1
ATOM 3319 C C . THR A 1 446 ? -3.297 -8.715 -9.751 1.00 95.69 446 THR A C 1
ATOM 3321 O O . THR A 1 446 ? -2.706 -7.847 -10.397 1.00 95.69 446 THR A O 1
ATOM 3324 N N . LEU A 1 447 ? -3.813 -8.454 -8.542 1.00 95.31 447 LEU A N 1
ATOM 3325 C CA . LEU A 1 447 ? -3.668 -7.164 -7.860 1.00 95.31 447 LEU A CA 1
ATOM 3326 C C . LEU A 1 447 ? -2.196 -6.855 -7.530 1.00 95.31 447 LEU A C 1
ATOM 3328 O O . LEU A 1 447 ? -1.735 -5.734 -7.759 1.00 95.31 447 LEU A O 1
ATOM 3332 N N . LEU A 1 448 ? -1.423 -7.839 -7.056 1.00 93.56 448 LEU A N 1
ATOM 3333 C CA . LEU A 1 448 ? 0.022 -7.695 -6.850 1.00 93.56 448 LEU A CA 1
ATOM 3334 C C . LEU A 1 448 ? 0.777 -7.466 -8.168 1.00 93.56 448 LEU A C 1
ATOM 3336 O O . LEU A 1 448 ? 1.661 -6.611 -8.218 1.00 93.56 448 LEU A O 1
ATOM 3340 N N . GLN A 1 449 ? 0.423 -8.172 -9.243 1.00 93.12 449 GLN A N 1
ATOM 3341 C CA . GLN A 1 449 ? 1.009 -7.983 -10.575 1.00 93.12 449 GLN A CA 1
ATOM 3342 C C . GLN A 1 449 ? 0.749 -6.571 -11.105 1.00 93.12 449 GLN A C 1
ATOM 3344 O O . GLN A 1 449 ? 1.690 -5.902 -11.528 1.00 93.12 449 GLN A O 1
ATOM 3349 N N . ARG A 1 450 ? -0.482 -6.061 -10.980 1.00 95.00 450 ARG A N 1
ATOM 3350 C CA . ARG A 1 450 ? -0.822 -4.670 -11.311 1.00 95.00 450 ARG A CA 1
ATOM 3351 C C . ARG A 1 450 ? -0.018 -3.665 -10.476 1.00 95.00 450 ARG A C 1
ATOM 3353 O O . ARG A 1 450 ? 0.550 -2.731 -11.035 1.00 95.00 450 ARG A O 1
ATOM 3360 N N . LEU A 1 451 ? 0.120 -3.877 -9.164 1.00 93.06 451 LEU A N 1
ATOM 3361 C CA . LEU A 1 451 ? 0.908 -2.992 -8.291 1.00 93.06 451 LEU A CA 1
ATOM 3362 C C . LEU A 1 451 ? 2.421 -3.025 -8.562 1.00 93.06 451 LEU A C 1
ATOM 3364 O O . LEU A 1 451 ? 3.088 -2.018 -8.290 1.00 93.06 451 LEU A O 1
ATOM 3368 N N . ARG A 1 452 ? 2.958 -4.145 -9.069 1.00 90.56 452 ARG A N 1
ATOM 3369 C CA . ARG A 1 452 ? 4.343 -4.273 -9.560 1.00 90.56 452 ARG A CA 1
ATOM 3370 C C . ARG A 1 452 ? 4.510 -3.569 -10.908 1.00 90.56 452 ARG A C 1
ATOM 3372 O O . ARG A 1 452 ? 5.451 -2.795 -11.054 1.00 90.56 452 ARG A O 1
ATOM 3379 N N . TRP A 1 453 ? 3.579 -3.768 -11.843 1.00 93.25 453 TRP A N 1
ATOM 3380 C CA . TRP A 1 453 ? 3.576 -3.110 -13.155 1.00 93.25 453 TRP A CA 1
ATOM 3381 C C . TRP A 1 453 ? 3.513 -1.582 -13.027 1.00 93.25 453 TRP A C 1
ATOM 3383 O O . TRP A 1 453 ? 4.258 -0.875 -13.692 1.00 93.25 453 TRP A O 1
ATOM 3393 N N . GLU A 1 454 ? 2.701 -1.048 -12.111 1.00 92.44 454 GLU A N 1
ATOM 3394 C CA . GLU A 1 454 ? 2.587 0.404 -11.914 1.00 92.44 454 GLU A CA 1
ATOM 3395 C C . GLU A 1 454 ? 3.847 1.055 -11.314 1.00 92.44 454 GLU A C 1
ATOM 3397 O O . GLU A 1 454 ? 4.027 2.259 -11.475 1.00 92.44 454 GLU A O 1
ATOM 3402 N N . ARG A 1 455 ? 4.702 0.318 -10.585 1.00 88.88 455 ARG A N 1
ATOM 3403 C CA . ARG A 1 455 ? 5.897 0.860 -9.893 1.00 88.88 455 ARG A CA 1
ATOM 3404 C C . ARG A 1 455 ? 7.022 -0.191 -9.768 1.00 88.88 455 ARG A C 1
ATOM 3406 O O . ARG A 1 455 ? 7.359 -0.583 -8.646 1.00 88.88 455 ARG A O 1
ATOM 3413 N N . PRO A 1 456 ? 7.637 -0.643 -10.877 1.00 85.06 456 PRO A N 1
ATOM 3414 C CA . PRO A 1 456 ? 8.557 -1.785 -10.881 1.00 85.06 456 PRO A CA 1
ATOM 3415 C C . PRO A 1 456 ? 9.797 -1.574 -10.001 1.00 85.06 456 PRO A C 1
ATOM 3417 O O . PRO A 1 456 ? 10.087 -2.410 -9.144 1.00 85.06 456 PRO A O 1
ATOM 3420 N N . LEU A 1 457 ? 10.488 -0.434 -10.140 1.00 78.56 457 LEU A N 1
ATOM 3421 C CA . LEU A 1 457 ? 11.746 -0.140 -9.429 1.00 78.56 457 LEU A CA 1
ATOM 3422 C C . LEU A 1 457 ? 11.582 0.070 -7.913 1.00 78.56 457 LEU A C 1
ATOM 3424 O O . LEU A 1 457 ? 12.570 0.057 -7.185 1.00 78.56 457 LEU A O 1
ATOM 3428 N N . ARG A 1 458 ? 10.347 0.216 -7.414 1.00 67.06 458 ARG A N 1
ATOM 3429 C CA . ARG A 1 458 ? 10.053 0.285 -5.970 1.00 67.06 458 ARG A CA 1
ATOM 3430 C C . ARG A 1 458 ? 9.969 -1.096 -5.306 1.00 67.06 458 ARG A C 1
ATOM 3432 O O . ARG A 1 458 ? 9.774 -1.188 -4.094 1.00 67.06 458 ARG A O 1
ATOM 3439 N N . SER A 1 459 ? 10.161 -2.164 -6.080 1.00 58.50 459 SER A N 1
ATOM 3440 C CA . SER A 1 459 ? 10.365 -3.523 -5.578 1.00 58.50 459 SER A CA 1
ATOM 3441 C C . SER A 1 459 ? 11.785 -3.643 -5.017 1.00 58.50 459 SER A C 1
ATOM 3443 O O . SER A 1 459 ? 12.740 -3.899 -5.746 1.00 58.50 459 SER A O 1
ATOM 3445 N N . SER A 1 460 ? 11.935 -3.423 -3.708 1.00 50.22 460 SER A N 1
ATOM 3446 C CA . SER A 1 460 ? 13.208 -3.617 -3.001 1.00 50.22 460 SER A CA 1
ATOM 3447 C C . SER A 1 460 ? 13.779 -5.019 -3.239 1.00 50.22 460 SER A C 1
ATOM 3449 O O . SER A 1 460 ? 13.005 -5.968 -3.377 1.00 50.22 460 SER A O 1
ATOM 3451 N N . ALA A 1 461 ? 15.107 -5.171 -3.159 1.00 47.72 461 ALA A N 1
ATOM 3452 C CA . ALA A 1 461 ? 15.755 -6.485 -3.131 1.00 47.72 461 ALA A CA 1
ATOM 3453 C C . ALA A 1 461 ? 15.015 -7.450 -2.172 1.00 47.72 461 ALA A C 1
ATOM 3455 O O . ALA A 1 461 ? 14.573 -7.012 -1.100 1.00 47.72 461 ALA A O 1
ATOM 3456 N N . PRO A 1 462 ? 14.824 -8.727 -2.558 1.00 48.66 462 PRO A N 1
ATOM 3457 C CA . PRO A 1 462 ? 13.952 -9.643 -1.833 1.00 48.66 462 PRO A CA 1
ATOM 3458 C C . PRO A 1 462 ? 14.408 -9.819 -0.383 1.00 48.66 462 PRO A C 1
ATOM 3460 O O . PRO A 1 462 ? 15.603 -9.906 -0.095 1.00 48.66 462 PRO A O 1
ATOM 3463 N N . SER A 1 463 ? 13.442 -9.890 0.536 1.00 53.97 463 SER A N 1
ATOM 3464 C CA . SER A 1 463 ? 13.720 -10.243 1.929 1.00 53.97 463 SER A CA 1
ATOM 3465 C C . SER A 1 463 ? 14.230 -11.689 2.038 1.00 53.97 463 SER A C 1
ATOM 3467 O O . SER A 1 463 ? 14.203 -12.454 1.072 1.00 53.97 463 SER A O 1
ATOM 3469 N N . ALA A 1 464 ? 14.602 -12.120 3.247 1.00 49.31 464 ALA A N 1
ATOM 3470 C CA . ALA A 1 464 ? 14.866 -13.535 3.534 1.00 49.31 464 ALA A CA 1
ATOM 3471 C C . ALA A 1 464 ? 13.667 -14.470 3.222 1.00 49.31 464 ALA A C 1
ATOM 3473 O O . ALA A 1 464 ? 13.836 -15.683 3.145 1.00 49.31 464 ALA A O 1
ATOM 3474 N N . GLU A 1 465 ? 12.471 -13.906 3.013 1.00 51.81 465 GLU A N 1
ATOM 3475 C CA . GLU A 1 465 ? 11.223 -14.591 2.647 1.00 51.81 465 GLU A CA 1
ATOM 3476 C C . GLU A 1 465 ? 10.909 -14.468 1.138 1.00 51.81 465 GLU A C 1
ATOM 3478 O O . GLU A 1 465 ? 9.790 -14.736 0.702 1.00 51.81 465 GLU A O 1
ATOM 3483 N N . GLY A 1 466 ? 11.865 -14.002 0.325 1.00 57.47 466 GLY A N 1
ATOM 3484 C CA . GLY A 1 466 ? 11.756 -13.907 -1.137 1.00 57.47 466 GLY A CA 1
ATOM 3485 C C . GLY A 1 466 ? 10.817 -12.817 -1.671 1.00 57.47 466 GLY A C 1
ATOM 3486 O O . GLY A 1 466 ? 10.765 -12.611 -2.879 1.00 57.47 466 GLY A O 1
ATOM 3487 N N . THR A 1 467 ? 10.096 -12.106 -0.799 1.00 69.38 467 THR A N 1
ATOM 3488 C CA . THR A 1 467 ? 9.033 -11.160 -1.180 1.00 69.38 467 THR A CA 1
ATOM 3489 C C . THR A 1 467 ? 9.462 -9.714 -0.923 1.00 69.38 467 THR A C 1
ATOM 3491 O O . THR A 1 467 ? 10.008 -9.391 0.137 1.00 69.38 467 THR A O 1
ATOM 3494 N N . ASP A 1 468 ? 9.206 -8.822 -1.881 1.00 81.88 468 ASP A N 1
ATOM 3495 C CA . ASP A 1 468 ? 9.533 -7.398 -1.773 1.00 81.88 468 ASP A CA 1
ATOM 3496 C C . ASP A 1 468 ? 8.660 -6.665 -0.724 1.00 81.88 468 ASP A C 1
ATOM 3498 O O . ASP A 1 468 ? 7.677 -7.197 -0.193 1.00 81.88 468 ASP A O 1
ATOM 3502 N N . LEU A 1 469 ? 9.031 -5.430 -0.366 1.00 84.44 469 LEU A N 1
ATOM 3503 C CA . LEU A 1 469 ? 8.279 -4.650 0.623 1.00 84.44 469 LEU A CA 1
ATOM 3504 C C . LEU A 1 469 ? 6.909 -4.166 0.109 1.00 84.44 469 LEU A C 1
ATOM 3506 O O . LEU A 1 469 ? 5.959 -4.149 0.888 1.00 84.44 469 LEU A O 1
ATOM 3510 N N . ARG A 1 470 ? 6.776 -3.799 -1.171 1.00 87.94 470 ARG A N 1
ATOM 3511 C CA . ARG A 1 470 ? 5.529 -3.278 -1.758 1.00 87.94 470 ARG A CA 1
ATOM 3512 C C . ARG A 1 470 ? 4.457 -4.368 -1.832 1.00 87.94 470 ARG A C 1
ATOM 3514 O O . ARG A 1 470 ? 3.324 -4.110 -1.430 1.00 87.94 470 ARG A O 1
ATOM 3521 N N . SER A 1 471 ? 4.823 -5.591 -2.226 1.00 89.69 471 SER A N 1
ATOM 3522 C CA . SER A 1 471 ? 3.922 -6.751 -2.175 1.00 89.69 471 SER A CA 1
ATOM 3523 C C . SER A 1 471 ? 3.450 -7.046 -0.746 1.00 89.69 471 SER A C 1
ATOM 3525 O O . SER A 1 471 ? 2.264 -7.279 -0.528 1.00 89.69 471 SER A O 1
ATOM 3527 N N . ARG A 1 472 ? 4.342 -6.988 0.256 1.00 91.44 472 ARG A N 1
ATOM 3528 C CA . ARG A 1 472 ? 3.952 -7.213 1.662 1.00 91.44 472 ARG A CA 1
ATOM 3529 C C . ARG A 1 472 ? 3.052 -6.105 2.213 1.00 91.44 472 ARG A C 1
ATOM 3531 O O . ARG A 1 472 ? 2.061 -6.421 2.856 1.00 91.44 472 ARG A O 1
ATOM 3538 N N . LEU A 1 473 ? 3.323 -4.835 1.896 1.00 94.31 473 LEU A N 1
ATOM 3539 C CA . LEU A 1 473 ? 2.446 -3.704 2.240 1.00 94.31 473 LEU A CA 1
ATOM 3540 C C . LEU A 1 473 ? 1.034 -3.856 1.652 1.00 94.31 473 LEU A C 1
ATOM 3542 O O . LEU A 1 473 ? 0.051 -3.560 2.332 1.00 94.31 473 LEU A O 1
ATOM 3546 N N . ALA A 1 474 ? 0.922 -4.354 0.417 1.00 95.19 474 ALA A N 1
ATOM 3547 C CA . ALA A 1 474 ? -0.367 -4.645 -0.199 1.00 95.19 474 ALA A CA 1
ATOM 3548 C C . ALA A 1 474 ? -1.081 -5.812 0.505 1.00 95.19 474 ALA A C 1
ATOM 3550 O O . ALA A 1 474 ? -2.235 -5.669 0.897 1.00 95.19 474 ALA A O 1
ATOM 3551 N N . LEU A 1 475 ? -0.388 -6.930 0.753 1.00 95.12 475 LEU A N 1
ATOM 3552 C CA . LEU A 1 475 ? -0.952 -8.080 1.471 1.00 95.12 475 LEU A CA 1
ATOM 3553 C C . LEU A 1 475 ? -1.382 -7.733 2.906 1.00 95.12 475 LEU A C 1
ATOM 3555 O O . LEU A 1 475 ? -2.436 -8.189 3.344 1.00 95.12 475 LEU A O 1
ATOM 3559 N N . TRP A 1 476 ? -0.626 -6.906 3.634 1.00 96.12 476 TRP A N 1
ATOM 3560 C CA . TRP A 1 476 ? -1.067 -6.388 4.932 1.00 96.12 476 TRP A CA 1
ATOM 3561 C C . TRP A 1 476 ? -2.295 -5.489 4.774 1.00 96.12 476 TRP A C 1
ATOM 3563 O O . TRP A 1 476 ? -3.273 -5.729 5.470 1.00 96.12 476 TRP A O 1
ATOM 3573 N N . THR A 1 477 ? -2.323 -4.576 3.794 1.00 97.75 477 THR A N 1
ATOM 3574 C CA . THR A 1 477 ? -3.509 -3.741 3.509 1.00 97.75 477 THR A CA 1
ATOM 3575 C C . THR A 1 477 ? -4.782 -4.574 3.323 1.00 97.75 477 THR A C 1
ATOM 3577 O O . THR A 1 477 ? -5.804 -4.209 3.893 1.00 97.75 477 THR A O 1
ATOM 3580 N N . LEU A 1 478 ? -4.731 -5.697 2.591 1.00 96.62 478 LEU A N 1
ATOM 3581 C CA . LEU A 1 478 ? -5.892 -6.586 2.402 1.00 96.62 478 LEU A CA 1
ATOM 3582 C C . LEU A 1 478 ? -6.421 -7.163 3.729 1.00 96.62 478 LEU A C 1
ATOM 3584 O O . LEU A 1 478 ? -7.626 -7.284 3.926 1.00 96.62 478 LEU A O 1
ATOM 3588 N N . ASN A 1 479 ? -5.523 -7.547 4.640 1.00 96.44 479 ASN A N 1
ATOM 3589 C CA . ASN A 1 479 ? -5.908 -8.110 5.937 1.00 96.44 479 ASN A CA 1
ATOM 3590 C C . ASN A 1 479 ? -6.399 -7.013 6.897 1.00 96.44 479 ASN A C 1
ATOM 3592 O O . ASN A 1 479 ? -7.420 -7.179 7.559 1.00 96.44 479 ASN A O 1
ATOM 3596 N N . GLU A 1 480 ? -5.693 -5.881 6.943 1.00 97.88 480 GLU A N 1
ATOM 3597 C CA . GLU A 1 480 ? -6.049 -4.704 7.743 1.00 97.88 480 GLU A CA 1
ATOM 3598 C C . GLU A 1 480 ? -7.408 -4.117 7.312 1.00 97.88 480 GLU A C 1
ATOM 3600 O O . GLU A 1 480 ? -8.186 -3.696 8.167 1.00 97.88 480 GLU A O 1
ATOM 3605 N N . SER A 1 481 ? -7.747 -4.151 6.014 1.00 97.94 481 SER A N 1
ATOM 3606 C CA . SER A 1 481 ? -9.031 -3.649 5.513 1.00 97.94 481 SER A CA 1
ATOM 3607 C C . SER A 1 481 ? -10.225 -4.504 5.945 1.00 97.94 481 SER A C 1
ATOM 3609 O O . SER A 1 481 ? -11.273 -3.949 6.272 1.00 97.94 481 SER A O 1
ATOM 3611 N N . GLU A 1 482 ? -10.088 -5.833 5.986 1.00 97.44 482 GLU A N 1
ATOM 3612 C CA . GLU A 1 482 ? -11.162 -6.726 6.451 1.00 97.44 482 GLU A CA 1
ATOM 3613 C C . GLU A 1 482 ? -11.289 -6.666 7.983 1.00 97.44 482 GLU A C 1
ATOM 3615 O O . GLU A 1 482 ? -12.405 -6.637 8.492 1.00 97.44 482 GLU A O 1
ATOM 3620 N N . LEU A 1 483 ? -10.174 -6.552 8.723 1.00 97.44 483 LEU A N 1
ATOM 3621 C CA . LEU A 1 483 ? -10.185 -6.351 10.183 1.00 97.44 483 LEU A CA 1
ATOM 3622 C C . LEU A 1 483 ? -10.884 -5.047 10.603 1.00 97.44 483 LEU A C 1
ATOM 3624 O O . LEU A 1 483 ? -11.524 -5.012 11.649 1.00 97.44 483 LEU A O 1
ATOM 3628 N N . LEU A 1 484 ? -10.768 -3.984 9.802 1.00 97.75 484 LEU A N 1
ATOM 3629 C CA . LEU A 1 484 ? -11.415 -2.694 10.064 1.00 97.75 484 LEU A CA 1
ATOM 3630 C C . LEU A 1 484 ? -12.852 -2.581 9.547 1.00 97.75 484 LEU A C 1
ATOM 3632 O O . LEU A 1 484 ? -13.514 -1.594 9.857 1.00 97.75 484 LEU A O 1
ATOM 3636 N N . GLY A 1 485 ? -13.341 -3.509 8.722 1.00 97.62 485 GLY A N 1
ATOM 3637 C CA . GLY A 1 485 ? -14.609 -3.303 8.012 1.00 97.62 485 GLY A CA 1
ATOM 3638 C C . GLY A 1 485 ? -14.541 -2.245 6.900 1.00 97.62 485 GLY A C 1
ATOM 3639 O O . GLY A 1 485 ? -15.559 -1.670 6.517 1.00 97.62 485 GLY A O 1
A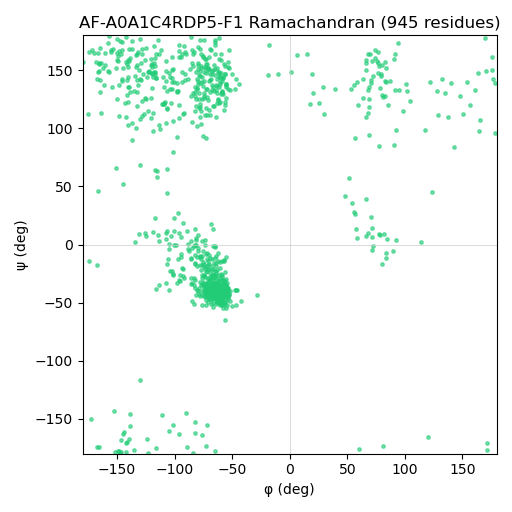TOM 3640 N N . ILE A 1 486 ? -13.347 -1.984 6.363 1.00 98.25 486 ILE A N 1
ATOM 3641 C CA . ILE A 1 486 ? -13.163 -1.272 5.088 1.00 98.25 486 ILE A CA 1
ATOM 3642 C C . ILE A 1 486 ? -13.587 -2.203 3.941 1.00 98.25 486 ILE A C 1
ATOM 3644 O O . ILE A 1 486 ? -14.318 -1.809 3.034 1.00 98.25 486 ILE A O 1
ATOM 3648 N N . THR A 1 487 ? -13.183 -3.473 4.014 1.00 98.25 487 THR A N 1
ATOM 3649 C CA . THR A 1 487 ? -13.713 -4.554 3.176 1.00 98.25 487 THR A CA 1
ATOM 3650 C C . THR A 1 487 ? -14.607 -5.484 3.994 1.00 98.25 487 THR A C 1
ATOM 3652 O O . THR A 1 487 ? -14.509 -5.551 5.219 1.00 98.25 487 THR A O 1
ATOM 3655 N N . GLY A 1 488 ? -15.490 -6.206 3.308 1.00 96.25 488 GLY A N 1
ATOM 3656 C CA . GLY A 1 488 ? -16.276 -7.297 3.873 1.00 96.25 488 GLY A CA 1
ATOM 3657 C C . GLY A 1 488 ? -16.346 -8.460 2.889 1.00 96.25 488 GLY A C 1
ATOM 3658 O O . GLY A 1 488 ? -16.649 -8.274 1.711 1.00 96.25 488 GLY A O 1
ATOM 3659 N N . ARG A 1 489 ? -16.067 -9.683 3.349 1.00 95.19 489 ARG A N 1
ATOM 3660 C CA . ARG A 1 489 ? -15.985 -10.893 2.506 1.00 95.19 489 ARG A CA 1
ATOM 3661 C C . ARG A 1 489 ? -14.972 -10.765 1.354 1.00 95.19 489 ARG A C 1
ATOM 3663 O O . ARG A 1 489 ? -15.141 -11.437 0.331 1.00 95.19 489 ARG A O 1
ATOM 3670 N N . GLY A 1 490 ? -13.946 -9.925 1.520 1.00 95.31 490 GLY A N 1
ATOM 3671 C CA . GLY A 1 490 ? -12.920 -9.636 0.515 1.00 95.31 490 GLY A CA 1
ATOM 3672 C C . GLY A 1 490 ? -13.297 -8.599 -0.552 1.00 95.31 490 GLY A C 1
ATOM 3673 O O . GLY A 1 490 ? -12.545 -8.454 -1.508 1.00 95.31 490 GLY A O 1
ATOM 3674 N N . ALA A 1 491 ? -14.422 -7.887 -0.422 1.00 97.50 491 ALA A N 1
ATOM 3675 C CA . ALA A 1 491 ? -14.860 -6.832 -1.347 1.00 97.50 491 ALA A CA 1
ATOM 3676 C C . ALA A 1 491 ? -14.990 -5.472 -0.630 1.00 97.50 491 ALA A C 1
ATOM 3678 O O . ALA A 1 491 ? -15.237 -5.431 0.573 1.00 97.50 491 ALA A O 1
ATOM 3679 N N . LEU A 1 492 ? -14.827 -4.356 -1.351 1.00 97.88 492 LEU A N 1
ATOM 3680 C CA . LEU A 1 492 ? -14.873 -2.997 -0.778 1.00 97.88 492 LEU A CA 1
ATOM 3681 C C . LEU A 1 492 ? -16.315 -2.530 -0.540 1.00 97.88 492 LEU A C 1
ATOM 3683 O O . LEU A 1 492 ? -17.115 -2.516 -1.481 1.00 97.88 492 LEU A O 1
ATOM 3687 N N . SER A 1 493 ? -16.606 -2.126 0.699 1.00 98.06 493 SER A N 1
ATOM 3688 C CA . SER A 1 493 ? -17.941 -1.723 1.157 1.00 98.06 493 SER A CA 1
ATOM 3689 C C . SER A 1 493 ? -18.370 -0.338 0.664 1.00 98.06 493 SER A C 1
ATOM 3691 O O . SER A 1 493 ? -17.543 0.494 0.278 1.00 98.06 493 SER A O 1
ATOM 3693 N N . ALA A 1 494 ? -19.675 -0.070 0.702 1.00 97.50 494 ALA A N 1
ATOM 3694 C CA . ALA A 1 494 ? -20.261 1.221 0.358 1.00 97.50 494 ALA A CA 1
ATOM 3695 C C . ALA A 1 494 ? -19.727 2.352 1.255 1.00 97.50 494 ALA A C 1
ATOM 3697 O O . ALA A 1 494 ? -19.254 3.365 0.739 1.00 97.50 494 ALA A O 1
ATOM 3698 N N . GLN A 1 495 ? -19.696 2.154 2.579 1.00 96.44 495 GLN A N 1
ATOM 3699 C CA . GLN A 1 495 ? -19.150 3.137 3.523 1.00 96.44 495 GLN A CA 1
ATOM 3700 C C . GLN A 1 495 ? -17.659 3.427 3.280 1.00 96.44 495 GLN A C 1
ATOM 3702 O O . GLN A 1 495 ? -17.229 4.573 3.390 1.00 96.44 495 GLN A O 1
ATOM 3707 N N . ALA A 1 496 ? -16.866 2.431 2.867 1.00 96.81 496 ALA A N 1
ATOM 3708 C CA . ALA A 1 496 ? -15.466 2.647 2.508 1.00 96.81 496 ALA A CA 1
ATOM 3709 C C . ALA A 1 496 ? -15.294 3.376 1.164 1.00 96.81 496 ALA A C 1
ATOM 3711 O O . ALA A 1 496 ? -14.372 4.177 1.021 1.00 96.81 496 ALA A O 1
ATOM 3712 N N . ARG A 1 497 ? -16.180 3.145 0.184 1.00 96.31 497 ARG A N 1
ATOM 3713 C CA . ARG A 1 497 ? -16.201 3.911 -1.077 1.00 96.31 497 ARG A CA 1
ATOM 3714 C C . ARG A 1 497 ? -16.545 5.382 -0.824 1.00 96.31 497 ARG A C 1
ATOM 3716 O O . ARG A 1 497 ? -15.849 6.247 -1.351 1.00 96.31 497 ARG A O 1
ATOM 3723 N N . ALA A 1 498 ? -17.530 5.662 0.030 1.00 96.62 498 ALA A N 1
ATOM 3724 C CA . ALA A 1 498 ? -17.851 7.025 0.453 1.00 96.62 498 ALA A CA 1
ATOM 3725 C C . ALA A 1 498 ? -16.678 7.683 1.202 1.00 96.62 498 ALA A C 1
ATOM 3727 O O . ALA A 1 498 ? -16.301 8.802 0.868 1.00 96.62 498 ALA A O 1
ATOM 3728 N N . LEU A 1 499 ? -16.011 6.973 2.122 1.00 95.31 499 LEU A N 1
ATOM 3729 C CA . LEU A 1 499 ? -14.848 7.502 2.855 1.00 95.31 499 LEU A CA 1
ATOM 3730 C C . LEU A 1 499 ? -13.701 7.956 1.934 1.00 95.31 499 LEU A C 1
ATOM 3732 O O . LEU A 1 499 ? -12.989 8.908 2.250 1.00 95.31 499 LEU A O 1
ATOM 3736 N N . LEU A 1 500 ? -13.509 7.270 0.803 1.00 93.38 500 LEU A N 1
ATOM 3737 C CA . LEU A 1 500 ? -12.440 7.555 -0.158 1.00 93.38 500 LEU A CA 1
ATOM 3738 C C . LEU A 1 500 ? -12.779 8.689 -1.142 1.00 93.38 500 LEU A C 1
ATOM 3740 O O . LEU A 1 500 ? -11.857 9.354 -1.614 1.00 93.38 500 LEU A O 1
ATOM 3744 N N . ASN A 1 501 ? -14.064 8.898 -1.452 1.00 93.31 501 ASN A N 1
ATOM 3745 C CA . ASN A 1 501 ? -14.515 9.786 -2.533 1.00 93.31 501 ASN A CA 1
ATOM 3746 C C . ASN A 1 501 ? -15.277 11.034 -2.052 1.00 93.31 501 ASN A C 1
ATOM 3748 O O . ASN A 1 501 ? -15.179 12.090 -2.672 1.00 93.31 501 ASN A O 1
ATOM 3752 N N . GLU A 1 502 ? -16.052 10.904 -0.975 1.00 94.00 502 GLU A N 1
ATOM 3753 C CA . GLU A 1 502 ? -17.023 11.896 -0.487 1.00 94.00 502 GLU A CA 1
ATOM 3754 C C . GLU A 1 502 ? -16.631 12.424 0.901 1.00 94.00 502 GLU A C 1
ATOM 3756 O O . GLU A 1 502 ? -16.735 13.622 1.163 1.00 94.00 502 GLU A O 1
ATOM 3761 N N . GLY A 1 503 ? -16.105 11.548 1.763 1.00 93.31 503 GLY A N 1
ATOM 3762 C CA . GLY A 1 503 ? -15.511 11.891 3.051 1.00 93.31 503 GLY A CA 1
ATOM 3763 C C . GLY A 1 503 ? -16.187 11.242 4.260 1.00 93.31 503 GLY A C 1
ATOM 3764 O O . GLY A 1 503 ? -16.947 10.279 4.158 1.00 93.31 503 GLY A O 1
ATOM 3765 N N . GLU A 1 504 ? -15.852 11.782 5.429 1.00 95.25 504 GLU A N 1
ATOM 3766 C CA . GLU A 1 504 ? -16.133 11.203 6.747 1.00 95.25 504 GLU A CA 1
ATOM 3767 C C . GLU A 1 504 ? -17.636 11.139 7.067 1.00 95.25 504 GLU A C 1
ATOM 3769 O O . GLU A 1 504 ? -18.140 10.086 7.455 1.00 95.25 504 GLU A O 1
ATOM 3774 N N . GLU A 1 505 ? -18.368 12.227 6.815 1.00 96.00 505 GLU A N 1
ATOM 3775 C CA . GLU A 1 505 ? -19.815 12.335 7.066 1.00 96.00 505 GLU A CA 1
ATOM 3776 C C . GLU A 1 505 ? -20.630 11.348 6.208 1.00 96.00 505 GLU A C 1
ATOM 3778 O O . GLU A 1 505 ? -21.533 10.676 6.709 1.00 96.00 505 GLU A O 1
ATOM 3783 N N . ALA A 1 506 ? -20.278 11.200 4.925 1.00 97.06 506 ALA A N 1
ATOM 3784 C CA . ALA A 1 506 ? -20.940 10.273 4.004 1.00 97.06 506 ALA A CA 1
ATOM 3785 C C . ALA A 1 506 ? -20.679 8.803 4.382 1.00 97.06 506 ALA A C 1
ATOM 3787 O O . ALA A 1 506 ? -21.590 7.972 4.354 1.00 97.06 506 ALA A O 1
ATOM 3788 N N . ALA A 1 507 ? -19.450 8.484 4.799 1.00 97.00 507 ALA A N 1
ATOM 3789 C CA . ALA A 1 507 ? -19.094 7.156 5.288 1.00 97.00 507 ALA A CA 1
ATOM 3790 C C . ALA A 1 507 ? -19.850 6.794 6.578 1.00 97.00 507 ALA A C 1
ATOM 3792 O O . ALA A 1 507 ? -20.399 5.694 6.685 1.00 97.00 507 ALA A O 1
ATOM 3793 N N . ALA A 1 508 ? -19.933 7.734 7.525 1.00 96.88 508 ALA A N 1
ATOM 3794 C CA . ALA A 1 508 ? -20.676 7.565 8.768 1.00 96.88 508 ALA A CA 1
ATOM 3795 C C . ALA A 1 508 ? -22.181 7.356 8.513 1.00 96.88 508 ALA A C 1
ATOM 3797 O O . ALA A 1 508 ? -22.776 6.432 9.070 1.00 96.88 508 ALA A O 1
ATOM 3798 N N . ALA A 1 509 ? -22.782 8.146 7.614 1.00 97.06 509 ALA A N 1
ATOM 3799 C CA . ALA A 1 509 ? -24.197 8.040 7.254 1.00 97.06 509 ALA A CA 1
ATOM 3800 C C . ALA A 1 509 ? -24.571 6.688 6.612 1.00 97.06 509 ALA A C 1
ATOM 3802 O O . ALA A 1 509 ? -25.652 6.165 6.880 1.00 97.06 509 ALA A O 1
ATOM 3803 N N . LEU A 1 510 ? -23.683 6.096 5.802 1.00 97.06 510 LEU A N 1
ATOM 3804 C CA . LEU A 1 510 ? -23.890 4.759 5.227 1.00 97.06 510 LEU A CA 1
ATOM 3805 C C . LEU A 1 510 ? -23.676 3.627 6.242 1.00 97.06 510 LEU A C 1
ATOM 3807 O O . LEU A 1 510 ? -24.338 2.593 6.150 1.00 97.06 510 LEU A O 1
ATOM 3811 N N . LEU A 1 511 ? -22.767 3.804 7.206 1.00 96.88 511 LEU A N 1
ATOM 3812 C CA . LEU A 1 511 ? -22.474 2.794 8.224 1.00 96.88 511 LEU A CA 1
ATOM 3813 C C . LEU A 1 511 ? -23.525 2.756 9.347 1.00 96.88 511 LEU A C 1
ATOM 3815 O O . LEU A 1 511 ? -23.870 1.669 9.808 1.00 96.88 511 LEU A O 1
ATOM 3819 N N . ALA A 1 512 ? -24.054 3.909 9.768 1.00 95.50 512 ALA A N 1
ATOM 3820 C CA . ALA A 1 512 ? -25.015 4.026 10.869 1.00 95.50 512 ALA A CA 1
ATOM 3821 C C . ALA A 1 512 ? -26.189 3.013 10.817 1.00 95.50 512 ALA A C 1
ATOM 3823 O O . ALA A 1 512 ? -26.356 2.279 11.791 1.00 95.50 512 ALA A O 1
ATOM 3824 N N . PRO A 1 513 ? -26.958 2.866 9.712 1.00 95.50 513 PRO A N 1
ATOM 3825 C CA . PRO A 1 513 ? -28.085 1.923 9.642 1.00 95.50 513 PRO A CA 1
ATOM 3826 C C . PRO A 1 513 ? -27.676 0.440 9.530 1.00 95.50 513 PRO A C 1
ATOM 3828 O O . PRO A 1 513 ? -28.543 -0.428 9.417 1.00 95.50 513 PRO A O 1
ATOM 3831 N N . LEU A 1 514 ? -26.374 0.132 9.505 1.00 94.69 514 LEU A N 1
ATOM 3832 C CA . LEU A 1 514 ? -25.835 -1.232 9.451 1.00 94.69 514 LEU A CA 1
ATOM 3833 C C . LEU A 1 514 ? -25.248 -1.697 10.793 1.00 94.69 514 LEU A C 1
ATOM 3835 O O . LEU A 1 514 ? -24.954 -2.886 10.944 1.00 94.69 514 LEU A O 1
ATOM 3839 N N . LEU A 1 515 ? -25.060 -0.784 11.749 1.00 90.38 515 LEU A N 1
ATOM 3840 C CA . LEU A 1 515 ? -24.597 -1.093 13.100 1.00 90.38 515 LEU A CA 1
ATOM 3841 C C . LEU A 1 515 ? -25.784 -1.451 14.016 1.00 90.38 515 LEU A C 1
ATOM 3843 O O . LEU A 1 515 ? -26.892 -0.960 13.800 1.00 90.38 515 LEU A O 1
ATOM 3847 N N . PRO A 1 516 ? -25.595 -2.296 15.047 1.00 84.38 516 PRO A N 1
ATOM 3848 C CA . PRO A 1 516 ? -26.648 -2.558 16.024 1.00 84.38 516 PRO A CA 1
ATOM 3849 C C . PRO A 1 516 ? -26.899 -1.321 16.895 1.00 84.38 516 PRO A C 1
ATOM 3851 O O . PRO A 1 516 ? -25.953 -0.763 17.455 1.00 84.38 516 PRO A O 1
ATOM 3854 N N . GLU A 1 517 ? -28.165 -0.934 17.056 1.00 79.44 517 GLU A N 1
ATOM 3855 C CA . GLU A 1 517 ? -28.567 0.126 17.988 1.00 79.44 517 GLU A CA 1
ATOM 3856 C C . GLU A 1 517 ? -28.152 -0.237 19.434 1.00 79.44 517 GLU A C 1
ATOM 3858 O O . GLU A 1 517 ? -28.421 -1.362 19.878 1.00 79.44 517 GLU A O 1
ATOM 3863 N N . PRO A 1 518 ? -27.496 0.676 20.180 1.00 82.00 518 PRO A N 1
ATOM 3864 C CA . PRO A 1 518 ? -27.273 0.521 21.614 1.00 82.00 518 PRO A CA 1
ATOM 3865 C C . PRO A 1 518 ? -28.588 0.373 22.382 1.00 82.00 518 PRO A C 1
ATOM 3867 O O . PRO A 1 518 ? -29.591 1.002 22.052 1.00 82.00 518 PRO A O 1
ATOM 3870 N N . LEU A 1 519 ? -28.575 -0.460 23.420 1.00 86.06 519 LEU A N 1
ATOM 3871 C CA . LEU A 1 519 ? -29.736 -0.731 24.259 1.00 86.06 519 LEU A CA 1
ATOM 3872 C C . LEU A 1 519 ? -29.597 -0.052 25.625 1.00 86.06 519 LEU A C 1
ATOM 3874 O O . LEU A 1 519 ? -28.601 -0.231 26.329 1.00 86.06 519 LEU A O 1
ATOM 3878 N N . ASP A 1 520 ? -30.660 0.635 26.025 1.00 88.44 520 ASP A N 1
ATOM 3879 C CA . ASP A 1 520 ? -30.904 1.222 27.347 1.00 88.44 520 ASP A CA 1
ATOM 3880 C C . ASP A 1 520 ? -31.312 0.179 28.413 1.00 88.44 520 ASP A C 1
ATOM 3882 O O . ASP A 1 520 ? -31.621 0.526 29.553 1.00 88.44 520 ASP A O 1
ATOM 3886 N N . HIS A 1 521 ? -31.337 -1.117 28.070 1.00 90.31 521 HIS A N 1
ATOM 3887 C CA . HIS A 1 521 ? -31.887 -2.161 28.936 1.00 90.31 521 HIS A CA 1
ATOM 3888 C C . HIS A 1 521 ? -31.224 -3.541 28.804 1.00 90.31 521 HIS A C 1
ATOM 3890 O O . HIS A 1 521 ? -30.702 -3.936 27.761 1.00 90.31 521 HIS A O 1
ATOM 3896 N N . VAL A 1 522 ? -31.373 -4.339 29.864 1.00 93.31 522 VAL A N 1
ATOM 3897 C CA . VAL A 1 522 ? -31.070 -5.777 29.911 1.00 93.31 522 VAL A CA 1
ATOM 3898 C C . VAL A 1 522 ? -32.316 -6.620 30.213 1.00 93.31 522 VAL A C 1
ATOM 3900 O O . VAL A 1 522 ? -33.390 -6.113 30.543 1.00 93.31 522 VAL A O 1
ATOM 3903 N N . LEU A 1 523 ? -32.176 -7.942 30.093 1.00 92.69 523 LEU A N 1
ATOM 3904 C CA . LEU A 1 523 ? -33.163 -8.936 30.513 1.00 92.69 523 LEU A CA 1
ATOM 3905 C C . LEU A 1 523 ? -32.656 -9.653 31.772 1.00 92.69 523 LEU A C 1
ATOM 3907 O O . LEU A 1 523 ? -31.772 -10.507 31.684 1.00 92.69 523 LEU A O 1
ATOM 3911 N N . LEU A 1 524 ? -33.207 -9.320 32.941 1.00 94.12 524 LEU A N 1
ATOM 3912 C CA . LEU A 1 524 ? -32.881 -9.988 34.204 1.00 94.12 524 LEU A CA 1
ATOM 3913 C C . LEU A 1 524 ? -33.544 -11.371 34.294 1.00 94.12 524 LEU A C 1
ATOM 3915 O O . LEU A 1 524 ? -34.732 -11.523 33.985 1.00 94.12 524 LEU A O 1
ATOM 3919 N N . GLN A 1 525 ? -32.785 -12.370 34.752 1.00 91.94 525 GLN A N 1
ATOM 3920 C CA . GLN A 1 525 ? -33.221 -13.762 34.899 1.00 91.94 525 GLN A CA 1
ATOM 3921 C C . GLN A 1 525 ? -33.117 -14.249 36.355 1.00 91.94 525 GLN A C 1
ATOM 3923 O O . GLN A 1 525 ? -32.318 -13.766 37.158 1.00 91.94 525 GLN A O 1
ATOM 3928 N N . ALA A 1 526 ? -33.939 -15.240 36.712 1.00 88.62 526 ALA A N 1
ATOM 3929 C CA . ALA A 1 526 ? -34.080 -15.714 38.093 1.00 88.62 526 ALA A CA 1
ATOM 3930 C C . ALA A 1 526 ? -32.859 -16.479 38.655 1.00 88.62 526 ALA A C 1
ATOM 3932 O O . ALA A 1 526 ? -32.827 -16.757 39.852 1.00 88.62 526 ALA A O 1
ATOM 3933 N N . ASP A 1 527 ? -31.859 -16.808 37.829 1.00 92.56 527 ASP A N 1
ATOM 3934 C CA . ASP A 1 527 ? -30.616 -17.492 38.223 1.00 92.56 527 ASP A CA 1
ATOM 3935 C C . ASP A 1 527 ? -29.463 -16.521 38.563 1.00 92.56 527 ASP A C 1
ATOM 3937 O O . ASP A 1 527 ? -28.301 -16.928 38.594 1.00 92.56 527 ASP A O 1
ATOM 3941 N N . LEU A 1 528 ? -29.789 -15.250 38.839 1.00 93.88 528 LEU A N 1
ATOM 3942 C CA . LEU A 1 528 ? -28.845 -14.149 39.077 1.00 93.88 528 LEU A CA 1
ATOM 3943 C C . LEU A 1 528 ? -28.013 -13.777 37.837 1.00 93.88 528 LEU A C 1
ATOM 3945 O O . LEU A 1 528 ? -26.834 -13.443 37.962 1.00 93.88 528 LEU A O 1
ATOM 3949 N N . THR A 1 529 ? -28.625 -13.790 36.650 1.00 92.88 529 THR A N 1
ATOM 3950 C CA . THR A 1 529 ? -28.008 -13.273 35.418 1.00 92.88 529 THR A CA 1
ATOM 3951 C C . THR A 1 529 ? -28.767 -12.092 34.815 1.00 92.88 529 THR A C 1
ATOM 3953 O O . THR A 1 529 ? -29.967 -11.915 35.039 1.00 92.88 529 THR A O 1
ATOM 3956 N N . ALA A 1 530 ? -28.050 -11.278 34.040 1.00 92.81 530 ALA A N 1
ATOM 3957 C CA . ALA A 1 530 ? -28.609 -10.318 33.097 1.00 92.81 530 ALA A CA 1
ATOM 3958 C C . ALA A 1 530 ? -28.128 -10.664 31.686 1.00 92.81 530 ALA A C 1
ATOM 3960 O O . ALA A 1 530 ? -26.938 -10.909 31.477 1.00 92.81 530 ALA A O 1
ATOM 3961 N N . VAL A 1 531 ? -29.039 -10.653 30.716 1.00 91.88 531 VAL A N 1
ATOM 3962 C CA . VAL A 1 531 ? -28.723 -10.873 29.301 1.00 91.88 531 VAL A CA 1
ATOM 3963 C C . VAL A 1 531 ? -28.915 -9.569 28.535 1.00 91.88 531 VAL A C 1
ATOM 3965 O O . VAL A 1 531 ? -30.017 -9.022 28.506 1.00 91.88 531 VAL A O 1
ATOM 3968 N N . ALA A 1 532 ? -27.849 -9.094 27.897 1.00 90.12 532 ALA A N 1
ATOM 3969 C CA . ALA A 1 532 ? -27.863 -7.982 26.955 1.00 90.12 532 ALA A CA 1
ATOM 3970 C C . ALA A 1 532 ? -27.945 -8.537 25.521 1.00 90.12 532 ALA A C 1
ATOM 3972 O O . ALA A 1 532 ? -26.968 -9.131 25.060 1.00 90.12 532 ALA A O 1
ATOM 3973 N N . PRO A 1 533 ? -29.078 -8.401 24.804 1.00 83.56 533 PRO A N 1
ATOM 3974 C CA . PRO A 1 533 ? -29.256 -8.979 23.466 1.00 83.56 533 PRO A CA 1
ATOM 3975 C C . PRO A 1 533 ? -28.599 -8.162 22.332 1.00 83.56 533 PRO A C 1
ATOM 3977 O O . PRO A 1 533 ? -28.810 -8.468 21.162 1.00 83.56 533 PRO A O 1
ATOM 3980 N N . GLY A 1 534 ? -27.821 -7.135 22.675 1.00 83.38 534 GLY A N 1
ATOM 3981 C CA . GLY A 1 534 ? -27.088 -6.243 21.778 1.00 83.38 534 GLY A CA 1
ATOM 3982 C C . GLY A 1 534 ? -26.047 -5.434 22.570 1.00 83.38 534 GLY A C 1
ATOM 3983 O O . GLY A 1 534 ? -25.872 -5.699 23.766 1.00 83.38 534 GLY A O 1
ATOM 3984 N N . PRO A 1 535 ? -25.347 -4.468 21.945 1.00 82.12 535 PRO A N 1
ATOM 3985 C CA . PRO A 1 535 ? -24.549 -3.489 22.683 1.00 82.12 535 PRO A CA 1
ATOM 3986 C C . PRO A 1 535 ? -25.419 -2.737 23.696 1.00 82.12 535 PRO A C 1
ATOM 3988 O O . PRO A 1 535 ? -26.595 -2.491 23.446 1.00 82.12 535 PRO A O 1
ATOM 3991 N N . LEU A 1 536 ? -24.838 -2.356 24.831 1.00 85.12 536 LEU A N 1
ATOM 3992 C CA . LEU A 1 536 ? -25.501 -1.523 25.835 1.00 85.12 536 LEU A CA 1
ATOM 3993 C C . LEU A 1 536 ? -25.011 -0.079 25.725 1.00 85.12 536 LEU A C 1
ATOM 3995 O O . LEU A 1 536 ? -23.858 0.155 25.357 1.00 85.12 536 LEU A O 1
ATOM 3999 N N . GLU A 1 537 ? -25.858 0.879 26.090 1.00 86.50 537 GLU A N 1
ATOM 4000 C CA . GLU A 1 537 ? -25.432 2.269 26.261 1.00 86.50 537 GLU A CA 1
ATOM 4001 C C . GLU A 1 537 ? -24.336 2.400 27.332 1.00 86.50 537 GLU A C 1
ATOM 4003 O O . GLU A 1 537 ? -24.310 1.658 28.321 1.00 86.50 537 GLU A O 1
ATOM 4008 N N . ARG A 1 538 ? -23.426 3.369 27.149 1.00 79.88 538 ARG A N 1
ATOM 4009 C CA . ARG A 1 538 ? -22.216 3.533 27.974 1.00 79.88 538 ARG A CA 1
ATOM 4010 C C . ARG A 1 538 ? -22.494 3.562 29.494 1.00 79.88 538 ARG A C 1
ATOM 4012 O O . ARG A 1 538 ? -21.850 2.775 30.190 1.00 79.88 538 ARG A O 1
ATOM 4019 N N . PRO A 1 539 ? -23.453 4.347 30.035 1.00 85.44 539 PRO A N 1
ATOM 4020 C CA . PRO A 1 539 ? -23.686 4.410 31.486 1.00 85.44 539 PRO A CA 1
ATOM 4021 C C . PRO A 1 539 ? -24.178 3.080 32.084 1.00 85.44 539 PRO A C 1
ATOM 4023 O O . PRO A 1 539 ? -23.756 2.673 33.172 1.00 85.44 539 PRO A O 1
ATOM 4026 N N . LEU A 1 540 ? -25.041 2.376 31.342 1.00 88.62 540 LEU A N 1
ATOM 4027 C CA . LEU A 1 540 ? -25.554 1.052 31.690 1.00 88.62 540 LEU A CA 1
ATOM 4028 C C . LEU A 1 540 ? -24.434 -0.000 31.649 1.00 88.62 540 LEU A C 1
ATOM 4030 O O . LEU A 1 540 ? -24.288 -0.784 32.590 1.00 88.62 540 LEU A O 1
ATOM 4034 N N . ALA A 1 541 ? -23.615 0.011 30.594 1.00 86.75 541 ALA A N 1
ATOM 4035 C CA . ALA A 1 541 ? -22.483 -0.896 30.424 1.00 86.75 541 ALA A CA 1
ATOM 4036 C C . ALA A 1 541 ? -21.420 -0.723 31.523 1.00 86.75 541 ALA A C 1
ATOM 4038 O O . ALA A 1 541 ? -20.952 -1.713 32.091 1.00 86.75 541 ALA A O 1
ATOM 4039 N N . GLU A 1 542 ? -21.057 0.522 31.846 1.00 85.56 542 GLU A N 1
ATOM 4040 C CA . GLU A 1 542 ? -20.087 0.842 32.897 1.00 85.56 542 GLU A CA 1
ATOM 4041 C C . GLU A 1 542 ? -20.602 0.387 34.270 1.00 85.56 542 GLU A C 1
ATOM 4043 O O . GLU A 1 542 ? -19.910 -0.368 34.959 1.00 85.56 542 GLU A O 1
ATOM 4048 N N . THR A 1 543 ? -21.846 0.716 34.630 1.00 87.12 543 THR A N 1
ATOM 4049 C CA . THR A 1 543 ? -22.421 0.333 35.932 1.00 87.12 543 THR A CA 1
ATOM 4050 C C . THR A 1 543 ? -22.579 -1.189 36.064 1.00 87.12 543 THR A C 1
ATOM 4052 O O . THR A 1 543 ? -22.219 -1.759 37.097 1.00 87.12 543 THR A O 1
ATOM 4055 N N . LEU A 1 544 ? -23.018 -1.893 35.010 1.00 90.25 544 LEU A N 1
ATOM 4056 C CA . LEU A 1 544 ? -23.071 -3.363 35.008 1.00 90.25 544 LEU A CA 1
ATOM 4057 C C . LEU A 1 544 ? -21.687 -4.017 35.097 1.00 90.25 544 LEU A C 1
ATOM 4059 O O . LEU A 1 544 ? -21.571 -5.068 35.725 1.00 90.25 544 LEU A O 1
ATOM 4063 N N . SER A 1 545 ? -20.636 -3.411 34.532 1.00 86.50 545 SER A N 1
ATOM 4064 C CA . SER A 1 545 ? -19.264 -3.938 34.647 1.00 86.50 545 SER A CA 1
ATOM 4065 C C . SER A 1 545 ? -18.718 -3.906 36.083 1.00 86.50 545 SER A C 1
ATOM 4067 O O . SER A 1 545 ? -17.885 -4.734 36.457 1.00 86.50 545 SER A O 1
ATOM 4069 N N . VAL A 1 546 ? -19.227 -2.992 36.917 1.00 88.75 546 VAL A N 1
ATOM 4070 C CA . VAL A 1 546 ? -18.934 -2.949 38.355 1.00 88.75 546 VAL A CA 1
ATOM 4071 C C . VAL A 1 546 ? -19.844 -3.923 39.110 1.00 88.75 546 VAL A C 1
ATOM 4073 O O . VAL A 1 546 ? -19.346 -4.760 39.864 1.00 88.75 546 VAL A O 1
ATOM 4076 N N . LEU A 1 547 ? -21.159 -3.845 38.877 1.00 92.62 547 LEU A N 1
ATOM 4077 C CA . LEU A 1 547 ? -22.215 -4.539 39.626 1.00 92.62 547 LEU A CA 1
ATOM 4078 C C . LEU A 1 547 ? -22.313 -6.052 39.359 1.00 92.62 547 LEU A C 1
ATOM 4080 O O . LEU A 1 547 ? -22.808 -6.797 40.211 1.00 92.62 547 LEU A O 1
ATOM 4084 N N . ALA A 1 548 ? -21.834 -6.530 38.211 1.00 92.94 548 ALA A N 1
ATOM 4085 C CA . ALA A 1 548 ? -21.861 -7.934 37.802 1.00 92.94 548 ALA A CA 1
ATOM 4086 C C . ALA A 1 548 ? -20.501 -8.399 37.250 1.00 92.94 548 ALA A C 1
ATOM 4088 O O . ALA A 1 548 ? -19.640 -7.593 36.908 1.00 92.94 548 ALA A O 1
ATOM 4089 N N . ASP A 1 549 ? -20.300 -9.712 37.174 1.00 90.00 549 ASP A N 1
ATOM 4090 C CA . ASP A 1 549 ? -19.147 -10.342 36.526 1.00 90.00 549 ASP A CA 1
ATOM 4091 C C . ASP A 1 549 ? -19.577 -10.872 35.139 1.00 90.00 549 ASP A C 1
ATOM 4093 O O . ASP A 1 549 ? -20.636 -11.489 35.019 1.00 90.00 549 ASP A O 1
ATOM 4097 N N . VAL A 1 550 ? -18.804 -10.637 34.071 1.00 88.81 550 VAL A N 1
ATOM 4098 C CA . VAL A 1 550 ? -19.161 -11.113 32.713 1.00 88.81 550 VAL A CA 1
ATOM 4099 C C . VAL A 1 550 ? -18.854 -12.608 32.580 1.00 88.81 550 VAL A C 1
ATOM 4101 O O . VAL A 1 550 ? -17.708 -13.023 32.730 1.00 88.81 550 VAL A O 1
ATOM 4104 N N . GLU A 1 551 ? -19.870 -13.415 32.269 1.00 85.69 551 GLU A N 1
ATOM 4105 C CA . GLU A 1 551 ? -19.753 -14.870 32.081 1.00 85.69 551 GLU A CA 1
ATOM 4106 C C . GLU A 1 551 ? -19.565 -15.253 30.604 1.00 85.69 551 GLU A C 1
ATOM 4108 O O . GLU A 1 551 ? -18.894 -16.240 30.299 1.00 85.69 551 GLU A O 1
ATOM 4113 N N . SER A 1 552 ? -20.128 -14.480 29.667 1.00 80.81 552 SER A N 1
ATOM 4114 C CA . SER A 1 552 ? -19.932 -14.716 28.232 1.00 80.81 552 SER A CA 1
ATOM 4115 C C . SER A 1 552 ? -20.110 -13.450 27.394 1.00 80.81 552 SER A C 1
ATOM 4117 O O . SER A 1 552 ? -21.084 -12.718 27.572 1.00 80.81 552 SER A O 1
ATOM 4119 N N . LYS A 1 553 ? -19.196 -13.236 26.440 1.00 69.94 553 LYS A N 1
ATOM 4120 C CA . LYS A 1 553 ? -19.286 -12.237 25.364 1.00 69.94 553 LYS A CA 1
ATOM 4121 C C . LYS A 1 553 ? -19.701 -12.945 24.067 1.00 69.94 553 LYS A C 1
ATOM 4123 O O . LYS A 1 553 ? -18.855 -13.331 23.264 1.00 69.94 553 LYS A O 1
ATOM 4128 N N . GLY A 1 554 ? -20.993 -13.226 23.911 1.00 66.81 554 GLY A N 1
ATOM 4129 C CA . GLY A 1 554 ? -21.539 -13.872 22.713 1.00 66.81 554 GLY A CA 1
ATOM 4130 C C . GLY A 1 554 ? -22.284 -12.891 21.807 1.00 66.81 554 GLY A C 1
ATOM 4131 O O . GLY A 1 554 ? -22.181 -11.681 21.962 1.00 66.81 554 GLY A O 1
ATOM 4132 N N . GLY A 1 555 ? -23.146 -13.420 20.930 1.00 63.19 555 GLY A N 1
ATOM 4133 C CA . GLY A 1 555 ? -24.186 -12.620 20.253 1.00 63.19 555 GLY A CA 1
ATOM 4134 C C . GLY A 1 555 ? -25.258 -12.050 21.203 1.00 63.19 555 GLY A C 1
ATOM 4135 O O . GLY A 1 555 ? -26.170 -11.366 20.761 1.00 63.19 555 GLY A O 1
ATOM 4136 N N . ALA A 1 556 ? -25.146 -12.359 22.494 1.00 80.62 556 ALA A N 1
ATOM 4137 C CA . ALA A 1 556 ? -25.697 -11.615 23.614 1.00 80.62 556 ALA A CA 1
ATOM 4138 C C . ALA A 1 556 ? -24.650 -11.665 24.743 1.00 80.62 556 ALA A C 1
ATOM 4140 O O . ALA A 1 556 ? -24.013 -12.711 24.934 1.00 80.62 556 ALA A O 1
ATOM 4141 N N . THR A 1 557 ? -24.463 -10.575 25.487 1.00 85.94 557 THR A N 1
ATOM 4142 C CA . THR A 1 557 ? -23.549 -10.557 26.642 1.00 85.94 557 THR A CA 1
ATOM 4143 C C . THR A 1 557 ? -24.291 -11.044 27.879 1.00 85.94 557 THR A C 1
ATOM 4145 O O . THR A 1 557 ? -25.370 -10.542 28.201 1.00 85.94 557 THR A O 1
ATOM 4148 N N . VAL A 1 558 ? -23.721 -12.029 28.575 1.00 90.75 558 VAL A N 1
ATOM 4149 C CA . VAL A 1 558 ? -24.286 -12.593 29.807 1.00 90.75 558 VAL A CA 1
ATOM 4150 C C . VAL A 1 558 ? -23.463 -12.118 30.995 1.00 90.75 558 VAL A C 1
ATOM 4152 O O . VAL A 1 558 ? -22.280 -12.439 31.118 1.00 90.75 558 VAL A O 1
ATOM 4155 N N . TYR A 1 559 ? -24.114 -11.368 31.876 1.00 93.00 559 TYR A N 1
ATOM 4156 C CA . TYR A 1 559 ? -23.584 -10.898 33.150 1.00 93.00 559 TYR A CA 1
ATOM 4157 C C . TYR A 1 559 ? -24.146 -11.764 34.279 1.00 93.00 559 TYR A C 1
ATOM 4159 O O . TYR A 1 559 ? -25.320 -12.132 34.244 1.00 93.00 559 TYR A O 1
ATOM 4167 N N . ARG A 1 560 ? -23.348 -12.046 35.310 1.00 94.44 560 ARG A N 1
ATOM 4168 C CA . ARG A 1 560 ? -23.761 -12.768 36.518 1.00 94.44 560 ARG A CA 1
ATOM 4169 C C . ARG A 1 560 ? -23.553 -11.901 37.754 1.00 94.44 560 ARG A C 1
ATOM 4171 O O . ARG A 1 560 ? -22.451 -11.421 38.007 1.00 94.44 560 ARG A O 1
ATOM 4178 N N . PHE A 1 561 ? -24.600 -11.731 38.553 1.00 95.50 561 PHE A N 1
ATOM 4179 C CA . PHE A 1 561 ? -24.515 -11.024 39.828 1.00 95.50 561 PHE A CA 1
ATOM 4180 C C . PHE A 1 561 ? -23.985 -11.969 40.909 1.00 95.50 561 PHE A C 1
ATOM 4182 O O . PHE A 1 561 ? -24.518 -13.062 41.117 1.00 95.50 561 PHE A O 1
ATOM 4189 N N . THR A 1 562 ? -22.940 -11.549 41.618 1.00 93.88 562 THR A N 1
ATOM 4190 C CA . THR A 1 562 ? -22.310 -12.327 42.688 1.00 93.88 562 THR A CA 1
ATOM 4191 C C . THR A 1 562 ? -22.246 -11.514 43.988 1.00 93.88 562 THR A C 1
ATOM 4193 O O . THR A 1 562 ? -22.260 -10.282 43.959 1.00 93.88 562 THR A O 1
ATOM 4196 N N . PRO A 1 563 ? -22.109 -12.156 45.167 1.00 92.62 563 PRO A N 1
ATOM 4197 C CA . PRO A 1 563 ? -21.864 -11.431 46.418 1.00 92.62 563 PRO A CA 1
ATOM 4198 C C . PRO A 1 563 ? -20.563 -10.605 46.422 1.00 92.62 563 PRO A C 1
ATOM 4200 O O . PRO A 1 563 ? -20.369 -9.788 47.322 1.00 92.62 563 PRO A O 1
ATOM 4203 N N . GLY A 1 564 ? -19.661 -10.853 45.463 1.00 89.75 564 GLY A N 1
ATOM 4204 C CA . GLY A 1 564 ? -18.454 -10.064 45.226 1.00 89.75 564 GLY A CA 1
ATOM 4205 C C . GLY A 1 564 ? -18.723 -8.851 44.337 1.00 89.75 564 GLY A C 1
ATOM 4206 O O . GLY A 1 564 ? -18.353 -7.746 44.720 1.00 89.75 564 GLY A O 1
ATOM 4207 N N . SER A 1 565 ? -19.413 -9.030 43.207 1.00 91.56 565 SER A N 1
ATOM 4208 C CA . SER A 1 565 ? -19.730 -7.943 42.270 1.00 91.56 565 SER A CA 1
ATOM 4209 C C . SER A 1 565 ? -20.675 -6.901 42.878 1.00 91.56 565 SER A C 1
ATOM 4211 O O . SER A 1 565 ? -20.439 -5.703 42.765 1.00 91.56 565 SER A O 1
ATOM 4213 N N . VAL A 1 566 ? -21.682 -7.345 43.639 1.00 92.38 566 VAL A N 1
ATOM 4214 C CA . VAL A 1 566 ? -22.565 -6.438 44.386 1.00 92.38 566 VAL A CA 1
ATOM 4215 C C . VAL A 1 566 ? -21.777 -5.661 45.439 1.00 92.38 566 VAL A C 1
ATOM 4217 O O . VAL A 1 566 ? -21.952 -4.454 45.555 1.00 92.38 566 VAL A O 1
ATOM 4220 N N . ARG A 1 567 ? -20.855 -6.307 46.170 1.00 86.94 567 ARG A N 1
ATOM 4221 C CA . ARG A 1 567 ? -20.012 -5.592 47.142 1.00 86.94 567 ARG A CA 1
ATOM 4222 C C . ARG A 1 567 ? -19.117 -4.565 46.454 1.00 86.94 567 ARG A C 1
ATOM 4224 O O . ARG A 1 567 ? -19.047 -3.445 46.930 1.00 86.94 567 ARG A O 1
ATOM 4231 N N . ARG A 1 568 ? -18.514 -4.917 45.317 1.00 87.56 568 ARG A N 1
ATOM 4232 C CA . ARG A 1 568 ? -17.669 -4.033 44.501 1.00 87.56 568 ARG A CA 1
ATOM 4233 C C . ARG A 1 568 ? -18.398 -2.748 44.076 1.00 87.56 568 ARG A C 1
ATOM 4235 O O . ARG A 1 568 ? -17.766 -1.701 44.045 1.00 87.56 568 ARG A O 1
ATOM 4242 N N . ALA A 1 569 ? -19.709 -2.799 43.823 1.00 86.06 569 ALA A N 1
ATOM 4243 C CA . ALA A 1 569 ? -20.520 -1.604 43.560 1.00 86.06 569 ALA A CA 1
ATOM 4244 C C . ALA A 1 569 ? -20.771 -0.738 44.814 1.00 86.06 569 ALA A C 1
ATOM 4246 O O . ALA A 1 569 ? -20.715 0.487 44.732 1.00 86.06 569 ALA A O 1
ATOM 4247 N N . LEU A 1 570 ? -20.978 -1.357 45.982 1.00 85.12 570 LEU A N 1
ATOM 4248 C CA . LEU A 1 570 ? -21.099 -0.639 47.262 1.00 85.12 570 LEU A CA 1
ATOM 4249 C C . LEU A 1 570 ? -19.758 -0.039 47.723 1.00 85.12 570 LEU A C 1
ATOM 4251 O O . LEU A 1 570 ? -19.717 1.065 48.256 1.00 85.12 570 LEU A O 1
ATOM 4255 N N . ASP A 1 571 ? -18.651 -0.752 47.498 1.00 83.12 571 ASP A N 1
ATOM 4256 C CA . ASP A 1 571 ? -17.280 -0.285 47.749 1.00 83.12 571 ASP A CA 1
ATOM 4257 C C . ASP A 1 571 ? -16.912 0.889 46.817 1.00 83.12 571 ASP A C 1
ATOM 4259 O O . ASP A 1 571 ? -16.129 1.755 47.198 1.00 83.12 571 ASP A O 1
ATOM 4263 N N . ALA A 1 572 ? -17.523 0.956 45.627 1.00 79.25 572 ALA A N 1
ATOM 4264 C CA . ALA A 1 572 ? -17.469 2.098 44.710 1.00 79.25 572 ALA A CA 1
ATOM 4265 C C . ALA A 1 572 ? -18.454 3.238 45.069 1.00 79.25 572 ALA A C 1
ATOM 4267 O O . ALA A 1 572 ? -18.567 4.207 44.321 1.00 79.25 572 ALA A O 1
ATOM 4268 N N . GLY A 1 573 ? -19.153 3.148 46.208 1.00 81.56 573 GLY A N 1
ATOM 4269 C CA . GLY A 1 573 ? -19.962 4.230 46.775 1.00 81.56 573 GLY A CA 1
ATOM 4270 C C . GLY A 1 573 ? -21.443 4.259 46.383 1.00 81.56 573 GLY A C 1
ATOM 4271 O O . GLY A 1 573 ? -22.135 5.185 46.799 1.00 81.56 573 GLY A O 1
ATOM 4272 N N . GLN A 1 574 ? -21.959 3.282 45.627 1.00 83.56 574 GLN A N 1
ATOM 4273 C CA . GLN A 1 574 ? -23.393 3.232 45.294 1.00 83.56 574 GLN A CA 1
ATOM 4274 C C . GLN A 1 574 ? -24.220 2.664 46.456 1.00 83.56 574 GLN A C 1
ATOM 4276 O O . GLN A 1 574 ? -23.817 1.681 47.080 1.00 83.56 574 GLN A O 1
ATOM 4281 N N . ALA A 1 575 ? -25.390 3.238 46.754 1.00 87.38 575 ALA A N 1
ATOM 4282 C CA . ALA A 1 575 ? -26.274 2.705 47.788 1.00 87.38 575 ALA A CA 1
ATOM 4283 C C . ALA A 1 575 ? -27.183 1.591 47.242 1.00 87.38 575 ALA A C 1
ATOM 4285 O O . ALA A 1 575 ? -27.514 1.535 46.060 1.00 87.38 575 ALA A O 1
ATOM 4286 N N . ALA A 1 576 ? -27.665 0.713 48.127 1.00 88.62 576 ALA A N 1
ATOM 4287 C CA . ALA A 1 576 ? -28.580 -0.371 47.748 1.00 88.62 576 ALA A CA 1
ATOM 4288 C C . ALA A 1 576 ? -29.854 0.129 47.047 1.00 88.62 576 ALA A C 1
ATOM 4290 O O . ALA A 1 576 ? -30.325 -0.505 46.108 1.00 88.62 576 ALA A O 1
ATOM 4291 N N . ALA A 1 577 ? -30.398 1.264 47.500 1.00 89.31 577 ALA A N 1
ATOM 4292 C CA . ALA A 1 577 ? -31.564 1.894 46.889 1.00 89.31 577 ALA A CA 1
ATOM 4293 C C . ALA A 1 577 ? -31.281 2.306 45.435 1.00 89.31 577 ALA A C 1
ATOM 4295 O O . ALA A 1 577 ? -32.095 2.019 44.560 1.00 89.31 577 ALA A O 1
ATOM 4296 N N . ASP A 1 578 ? -30.105 2.881 45.177 1.00 89.88 578 ASP A N 1
ATOM 4297 C CA . ASP A 1 578 ? -29.654 3.282 43.843 1.00 89.88 578 ASP A CA 1
ATOM 4298 C C . ASP A 1 578 ? -29.495 2.056 42.937 1.00 89.88 578 ASP A C 1
ATOM 4300 O O . ASP A 1 578 ? -29.949 2.073 41.799 1.00 89.88 578 ASP A O 1
ATOM 4304 N N . LEU A 1 579 ? -28.932 0.956 43.457 1.00 91.31 579 LEU A N 1
ATOM 4305 C CA . LEU A 1 579 ? -28.791 -0.306 42.721 1.00 91.31 579 LEU A CA 1
ATOM 4306 C C . LEU A 1 579 ? -30.148 -0.927 42.353 1.00 91.31 579 LEU A C 1
ATOM 4308 O O . LEU A 1 579 ? -30.326 -1.382 41.222 1.00 91.31 579 LEU A O 1
ATOM 4312 N N . HIS A 1 580 ? -31.124 -0.928 43.271 1.00 92.56 580 HIS A N 1
ATOM 4313 C CA . HIS A 1 580 ? -32.491 -1.379 42.967 1.00 92.56 580 HIS A CA 1
ATOM 4314 C C . HIS A 1 580 ? -33.175 -0.455 41.948 1.00 92.56 580 HIS A C 1
ATOM 4316 O O . HIS A 1 580 ? -33.804 -0.950 41.016 1.00 92.56 580 HIS A O 1
ATOM 4322 N N . ALA A 1 581 ? -33.036 0.869 42.087 1.00 92.06 581 ALA A N 1
ATOM 4323 C CA . ALA A 1 581 ? -33.616 1.848 41.166 1.00 92.06 581 ALA A CA 1
ATOM 4324 C C . ALA A 1 581 ? -33.003 1.751 39.758 1.00 92.06 581 ALA A C 1
ATOM 4326 O O . ALA A 1 581 ? -33.730 1.727 38.766 1.00 92.06 581 ALA A O 1
ATOM 4327 N N . PHE A 1 582 ? -31.680 1.606 39.670 1.00 92.56 582 PHE A N 1
ATOM 4328 C CA . PHE A 1 582 ? -30.940 1.389 38.430 1.00 92.56 582 PHE A CA 1
ATOM 4329 C C . PHE A 1 582 ? -31.391 0.108 37.716 1.00 92.56 582 PHE A C 1
ATOM 4331 O O . PHE A 1 582 ? -31.694 0.149 36.524 1.00 92.56 582 PHE A O 1
ATOM 4338 N N . LEU A 1 583 ? -31.491 -1.014 38.439 1.00 92.62 583 LEU A N 1
ATOM 4339 C CA . LEU A 1 583 ? -31.958 -2.287 37.878 1.00 92.62 583 LEU A CA 1
ATOM 4340 C C . LEU A 1 583 ? -33.445 -2.264 37.499 1.00 92.62 583 LEU A C 1
ATOM 4342 O O . LEU A 1 583 ? -33.837 -2.974 36.578 1.00 92.62 583 LEU A O 1
ATOM 4346 N N . ALA A 1 584 ? -34.270 -1.467 38.183 1.00 92.06 584 ALA A N 1
ATOM 4347 C CA . ALA A 1 584 ? -35.674 -1.277 37.827 1.00 92.06 584 ALA A CA 1
ATOM 4348 C C . ALA A 1 584 ? -35.853 -0.391 36.581 1.00 92.06 584 ALA A C 1
ATOM 4350 O O . ALA A 1 584 ? -36.765 -0.641 35.798 1.00 92.06 584 ALA A O 1
ATOM 4351 N N . ALA A 1 585 ? -34.988 0.609 36.382 1.00 92.44 585 ALA A N 1
ATOM 4352 C CA . ALA A 1 585 ? -35.008 1.476 35.204 1.00 92.44 585 ALA A CA 1
ATOM 4353 C C . ALA A 1 585 ? -34.505 0.756 33.939 1.00 92.44 585 ALA A C 1
ATOM 4355 O O . ALA A 1 585 ? -35.172 0.787 32.910 1.00 92.44 585 ALA A O 1
ATOM 4356 N N . HIS A 1 586 ? -33.369 0.056 34.026 1.00 92.19 586 HIS A N 1
ATOM 4357 C CA . HIS A 1 586 ? -32.685 -0.541 32.869 1.00 92.19 586 HIS A CA 1
ATOM 4358 C C . HIS A 1 586 ? -33.006 -2.036 32.666 1.00 92.19 586 HIS A C 1
ATOM 4360 O O . HIS A 1 586 ? -32.186 -2.784 32.131 1.00 92.19 586 HIS A O 1
ATOM 4366 N N . SER A 1 587 ? -34.175 -2.520 33.102 1.00 92.19 587 SER A N 1
ATOM 4367 C CA . SER A 1 587 ? -34.584 -3.917 32.891 1.00 92.19 587 SER A CA 1
ATOM 4368 C C . SER A 1 587 ? -35.938 -4.032 32.204 1.00 92.19 587 SER A C 1
ATOM 4370 O O . SER A 1 587 ? -36.956 -3.560 32.706 1.00 92.19 587 SER A O 1
ATOM 4372 N N . ARG A 1 588 ? -35.978 -4.772 31.089 1.00 90.94 588 ARG A N 1
ATOM 4373 C CA . ARG A 1 588 ? -37.234 -5.140 30.407 1.00 90.94 588 ARG A CA 1
ATOM 4374 C C . ARG A 1 588 ? -38.020 -6.253 31.114 1.00 90.94 588 ARG A C 1
ATOM 4376 O O . ARG A 1 588 ? -39.131 -6.573 30.695 1.00 90.94 588 ARG A O 1
ATOM 4383 N N . THR A 1 589 ? -37.475 -6.845 32.176 1.00 89.94 589 THR A N 1
ATOM 4384 C CA . THR A 1 589 ? -38.171 -7.796 33.060 1.00 89.94 589 THR A CA 1
ATOM 4385 C C . THR A 1 589 ? -38.213 -7.272 34.502 1.00 89.94 589 THR A C 1
ATOM 4387 O O . THR A 1 589 ? -37.268 -6.608 34.929 1.00 89.94 589 THR A O 1
ATOM 4390 N N . PRO A 1 590 ? -39.261 -7.571 35.297 1.00 88.94 590 PRO A N 1
ATOM 4391 C CA . PRO A 1 590 ? -39.283 -7.213 36.715 1.00 88.94 590 PRO A CA 1
ATOM 4392 C C . PRO A 1 590 ? -38.060 -7.772 37.453 1.00 88.94 590 PRO A C 1
ATOM 4394 O O . PRO A 1 590 ? -37.691 -8.929 37.234 1.00 88.94 590 PRO A O 1
ATOM 4397 N N . VAL A 1 591 ? -37.450 -6.966 38.332 1.00 91.00 591 VAL A N 1
ATOM 4398 C CA . VAL A 1 591 ? -36.245 -7.354 39.085 1.00 91.00 591 VAL A CA 1
ATOM 4399 C C . VAL A 1 591 ? -36.517 -8.652 39.866 1.00 91.00 591 VAL A C 1
ATOM 4401 O O . VAL A 1 591 ? -37.432 -8.682 40.693 1.00 91.00 591 VAL A O 1
ATOM 4404 N N . PRO A 1 592 ? -35.772 -9.749 39.622 1.00 93.19 592 PRO A N 1
ATOM 4405 C CA . PRO A 1 592 ? -36.060 -11.024 40.266 1.00 93.19 592 PRO A CA 1
ATOM 4406 C C . PRO A 1 592 ? -35.825 -10.971 41.779 1.00 93.19 592 PRO A C 1
ATOM 4408 O O . PRO A 1 592 ? -34.744 -10.596 42.228 1.00 93.19 592 PRO A O 1
ATOM 4411 N N . GLN A 1 593 ? -36.788 -11.467 42.563 1.00 92.25 593 GLN A N 1
ATOM 4412 C CA . GLN A 1 593 ? -36.708 -11.545 44.030 1.00 92.25 593 GLN A CA 1
ATOM 4413 C C . GLN A 1 593 ? -35.357 -12.085 44.577 1.00 92.25 593 GLN A C 1
ATOM 4415 O O . GLN A 1 593 ? -34.867 -11.532 45.564 1.00 92.25 593 GLN A O 1
ATOM 4420 N N . PRO A 1 594 ? -34.697 -13.105 43.972 1.00 94.94 594 PRO A N 1
ATOM 4421 C CA . PRO A 1 594 ? -33.373 -13.554 44.420 1.00 94.94 594 PRO A CA 1
ATOM 4422 C C . PRO A 1 594 ? -32.270 -12.494 44.286 1.00 94.94 594 PRO A C 1
ATOM 4424 O O . PRO A 1 594 ? -31.377 -12.445 45.130 1.00 94.94 594 PRO A O 1
ATOM 4427 N N . LEU A 1 595 ? -32.329 -11.643 43.254 1.00 93.06 595 LEU A N 1
ATOM 4428 C CA . LEU A 1 595 ? -31.372 -10.556 43.038 1.00 93.06 595 LEU A CA 1
ATOM 4429 C C . LEU A 1 595 ? -31.600 -9.428 44.048 1.00 93.06 595 LEU A C 1
ATOM 4431 O O . LEU A 1 595 ? -30.642 -8.957 44.657 1.00 93.06 595 LEU A O 1
ATOM 4435 N N . SER A 1 596 ? -32.860 -9.072 44.313 1.00 93.25 596 SER A N 1
ATOM 4436 C CA . SER A 1 596 ? -33.186 -8.098 45.358 1.00 93.25 596 SER A CA 1
ATOM 4437 C C . SER A 1 596 ? -32.717 -8.560 46.743 1.00 93.25 596 SER A C 1
ATOM 4439 O O . SER A 1 596 ? -32.097 -7.783 47.466 1.00 93.25 596 SER A O 1
ATOM 4441 N N . TYR A 1 597 ? -32.912 -9.839 47.094 1.00 94.12 597 TYR A N 1
ATOM 4442 C CA . TYR A 1 597 ? -32.369 -10.395 48.341 1.00 94.12 597 TYR A CA 1
ATOM 4443 C C . TYR A 1 597 ? -30.836 -10.436 48.376 1.00 94.12 597 TYR A C 1
ATOM 4445 O O . TYR A 1 597 ? -30.263 -10.240 49.447 1.00 94.12 597 TYR A O 1
ATOM 4453 N N . LEU A 1 598 ? -30.159 -10.675 47.246 1.00 93.75 598 LEU A N 1
ATOM 4454 C CA . LEU A 1 598 ? -28.696 -10.618 47.173 1.00 93.75 598 LEU A CA 1
ATOM 4455 C C . LEU A 1 598 ? -28.183 -9.202 47.471 1.00 93.75 598 LEU A C 1
ATOM 4457 O O . LEU A 1 598 ? -27.258 -9.051 48.270 1.00 93.75 598 LEU A O 1
ATOM 4461 N N . ILE A 1 599 ? -28.795 -8.181 46.862 1.00 93.19 599 ILE A N 1
ATOM 4462 C CA . ILE A 1 599 ? -28.449 -6.771 47.088 1.00 93.19 599 ILE A CA 1
ATOM 4463 C C . ILE A 1 599 ? -28.669 -6.413 48.557 1.00 93.19 599 ILE A C 1
ATOM 4465 O O . ILE A 1 599 ? -27.731 -5.970 49.215 1.00 93.19 599 ILE A O 1
ATOM 4469 N N . ASP A 1 600 ? -29.847 -6.703 49.108 1.00 93.00 600 ASP A N 1
ATOM 4470 C CA . ASP A 1 600 ? -30.168 -6.409 50.506 1.00 93.00 600 ASP A CA 1
ATOM 4471 C C . ASP A 1 600 ? -29.264 -7.146 51.506 1.00 93.00 600 ASP A C 1
ATOM 4473 O O . ASP A 1 600 ? -28.888 -6.575 52.525 1.00 93.00 600 ASP A O 1
ATOM 4477 N N . ASP A 1 601 ? -28.899 -8.407 51.264 1.00 91.31 601 ASP A N 1
ATOM 4478 C CA . ASP A 1 601 ? -28.053 -9.188 52.176 1.00 91.31 601 ASP A CA 1
ATOM 4479 C C . ASP A 1 601 ? -26.580 -8.740 52.143 1.00 91.31 601 ASP A C 1
ATOM 4481 O O . ASP A 1 601 ? -25.908 -8.711 53.180 1.00 91.31 601 ASP A O 1
ATOM 4485 N N . VAL A 1 602 ? -26.072 -8.346 50.970 1.00 90.19 602 VAL A N 1
ATOM 4486 C CA . VAL A 1 602 ? -24.717 -7.791 50.825 1.00 90.19 602 VAL A CA 1
ATOM 4487 C C . VAL A 1 602 ? -24.658 -6.359 51.359 1.00 90.19 602 VAL A C 1
ATOM 4489 O O . VAL A 1 602 ? -23.748 -6.052 52.128 1.00 90.19 602 VAL A O 1
ATOM 4492 N N . ALA A 1 603 ? -25.641 -5.518 51.030 1.00 87.69 603 ALA A N 1
ATOM 4493 C CA . ALA A 1 603 ? -25.700 -4.124 51.458 1.00 87.69 603 ALA A CA 1
ATOM 4494 C C . ALA A 1 603 ? -26.091 -3.939 52.919 1.00 87.69 603 ALA A C 1
ATOM 4496 O O . ALA A 1 603 ? -25.634 -2.986 53.542 1.00 87.69 603 ALA A O 1
ATOM 4497 N N . ARG A 1 604 ? -26.835 -4.887 53.511 1.00 86.25 604 ARG A N 1
ATOM 4498 C CA . ARG A 1 604 ? -26.840 -5.040 54.967 1.00 86.25 604 ARG A CA 1
ATOM 4499 C C . ARG A 1 604 ? -25.405 -5.237 55.416 1.00 86.25 604 ARG A C 1
ATOM 4501 O O . ARG A 1 604 ? -24.890 -4.343 56.050 1.00 86.25 604 ARG A O 1
ATOM 4508 N N . ARG A 1 605 ? -24.729 -6.328 55.035 1.00 79.69 605 ARG A N 1
ATOM 4509 C CA . ARG A 1 605 ? -23.394 -6.695 55.563 1.00 79.69 605 ARG A CA 1
ATOM 4510 C C . ARG A 1 605 ? -22.268 -5.666 55.347 1.00 79.69 605 ARG A C 1
ATOM 4512 O O . ARG A 1 605 ? -21.218 -5.815 55.977 1.00 79.69 605 ARG A O 1
ATOM 4519 N N . HIS A 1 606 ? -22.464 -4.681 54.476 1.00 73.00 606 HIS A N 1
ATOM 4520 C CA . HIS A 1 606 ? -21.557 -3.568 54.187 1.00 73.00 606 HIS A CA 1
ATOM 4521 C C . HIS A 1 606 ? -21.520 -2.519 55.319 1.00 73.00 606 HIS A C 1
ATOM 4523 O O . HIS A 1 606 ? -22.389 -2.496 56.190 1.00 73.00 606 HIS A O 1
ATOM 4529 N N . GLY A 1 607 ? -20.469 -1.692 55.379 1.00 62.09 607 GLY A N 1
ATOM 4530 C CA . GLY A 1 607 ? -20.314 -0.607 56.372 1.00 62.09 607 GLY A CA 1
ATOM 4531 C C . GLY A 1 607 ? -20.335 -1.004 57.864 1.00 62.09 607 GLY A C 1
ATOM 4532 O O . GLY A 1 607 ? -20.345 -0.141 58.739 1.00 62.09 607 GLY A O 1
ATOM 4533 N N . HIS A 1 608 ? -20.381 -2.300 58.182 1.00 54.56 608 HIS A N 1
ATOM 4534 C CA . HIS A 1 608 ? -20.611 -2.805 59.538 1.00 54.56 608 HIS A CA 1
ATOM 4535 C C . HIS A 1 608 ? -19.394 -2.703 60.461 1.00 54.56 608 HIS A C 1
ATOM 4537 O O . HIS A 1 608 ? -19.532 -2.359 61.632 1.00 54.56 608 HIS A O 1
ATOM 4543 N N . LEU A 1 609 ? -18.207 -2.989 59.928 1.00 41.38 609 LEU A N 1
ATOM 4544 C CA . LEU A 1 609 ? -16.944 -2.710 60.599 1.00 41.38 609 LEU A CA 1
ATOM 4545 C C . LEU A 1 609 ? -16.584 -1.258 60.279 1.00 41.38 609 LEU A C 1
ATOM 4547 O O . LEU A 1 609 ? -16.211 -0.942 59.151 1.00 41.38 609 LEU A O 1
ATOM 4551 N N . ARG A 1 610 ? -16.757 -0.365 61.258 1.00 44.22 610 ARG A N 1
ATOM 4552 C CA . ARG A 1 610 ? -16.500 1.069 61.086 1.00 44.22 610 ARG A CA 1
ATOM 4553 C C . ARG A 1 610 ? -15.005 1.347 61.214 1.00 44.22 610 ARG A C 1
ATOM 4555 O O . ARG A 1 610 ? -14.474 1.398 62.321 1.00 44.22 610 ARG A O 1
ATOM 4562 N N . ILE A 1 611 ? -14.340 1.532 60.079 1.00 41.38 611 ILE A N 1
ATOM 4563 C CA . ILE A 1 611 ? -12.949 1.983 60.019 1.00 41.38 611 ILE A CA 1
ATOM 4564 C C . ILE A 1 611 ? -12.954 3.508 60.162 1.00 41.38 611 ILE A C 1
ATOM 4566 O O . ILE A 1 611 ? -13.489 4.213 59.309 1.00 41.38 611 ILE A O 1
ATOM 4570 N N . GLY A 1 612 ? -12.385 4.020 61.252 1.00 52.09 612 GLY A N 1
ATOM 4571 C CA . GLY A 1 612 ? -12.046 5.438 61.345 1.00 52.09 612 GLY A CA 1
ATOM 4572 C C . GLY A 1 612 ? -10.769 5.705 60.556 1.00 52.09 612 GLY A C 1
ATOM 4573 O O . GLY A 1 612 ? -9.835 4.908 60.631 1.00 52.09 612 GLY A O 1
ATOM 4574 N N . ALA A 1 613 ? -10.708 6.819 59.826 1.00 46.22 613 ALA A N 1
ATOM 4575 C CA . ALA A 1 613 ? -9.454 7.253 59.226 1.00 46.22 613 ALA A CA 1
ATOM 4576 C C . ALA A 1 613 ? -8.422 7.506 60.337 1.00 46.22 613 ALA A C 1
ATOM 4578 O O . ALA A 1 613 ? -8.652 8.303 61.245 1.00 46.22 613 ALA A O 1
ATOM 4579 N N . ALA A 1 614 ? -7.289 6.819 60.257 1.00 58.47 614 ALA A N 1
ATOM 4580 C CA . ALA A 1 614 ? -6.039 7.232 60.869 1.00 58.47 614 ALA A CA 1
ATOM 4581 C C . ALA A 1 614 ? -5.122 7.549 59.693 1.00 58.47 614 ALA A C 1
ATOM 4583 O O . ALA A 1 614 ? -4.617 6.631 59.051 1.00 58.47 614 ALA A O 1
ATOM 4584 N N . SER A 1 615 ? -4.994 8.833 59.358 1.00 69.44 615 SER A N 1
ATOM 4585 C CA . SER A 1 615 ? -4.196 9.299 58.218 1.00 69.44 615 SER A CA 1
ATOM 4586 C C . SER A 1 615 ? -2.753 8.800 58.317 1.00 69.44 615 SER A C 1
ATOM 4588 O O . SER A 1 615 ? -2.156 8.437 57.312 1.00 69.44 615 SER A O 1
ATOM 4590 N N . ALA A 1 616 ? -2.241 8.705 59.546 1.00 75.25 616 ALA A N 1
ATOM 4591 C CA . ALA A 1 616 ? -0.976 8.077 59.888 1.00 75.25 616 ALA A CA 1
ATOM 4592 C C . ALA A 1 616 ? -1.051 7.420 61.276 1.00 75.25 616 ALA A C 1
ATOM 4594 O O . ALA A 1 616 ? -1.929 7.743 62.085 1.00 75.25 616 ALA A O 1
ATOM 4595 N N . TYR A 1 617 ? -0.101 6.537 61.583 1.00 83.31 617 TYR A N 1
ATOM 4596 C CA . TYR A 1 617 ? 0.102 5.990 62.924 1.00 83.31 617 TYR A CA 1
ATOM 4597 C C . TYR A 1 617 ? 1.580 6.043 63.326 1.00 83.31 617 TYR A C 1
ATOM 4599 O O . TYR A 1 617 ? 2.467 6.068 62.478 1.00 83.31 617 TYR A O 1
ATOM 4607 N N . VAL A 1 618 ? 1.832 6.078 64.634 1.00 83.75 618 VAL A N 1
ATOM 4608 C CA . VAL A 1 618 ? 3.166 6.008 65.238 1.00 83.75 618 VAL A CA 1
ATOM 4609 C C . VAL A 1 618 ? 3.198 4.764 66.106 1.00 83.75 618 VAL A C 1
ATOM 4611 O O . VAL A 1 618 ? 2.492 4.700 67.114 1.00 83.75 618 VAL A O 1
ATOM 4614 N N . ARG A 1 619 ? 4.009 3.781 65.719 1.00 85.62 619 ARG A N 1
ATOM 4615 C CA . ARG A 1 619 ? 4.347 2.635 66.564 1.00 85.62 619 ARG A CA 1
ATOM 4616 C C . ARG A 1 619 ? 5.697 2.899 67.223 1.00 85.62 619 ARG A C 1
ATOM 4618 O O . ARG A 1 619 ? 6.648 3.281 66.547 1.00 85.62 619 ARG A O 1
ATOM 4625 N N . CYS A 1 620 ? 5.783 2.685 68.529 1.00 83.50 620 CYS A N 1
ATOM 4626 C CA . CYS A 1 620 ? 7.051 2.648 69.248 1.00 83.50 620 CYS A CA 1
ATOM 4627 C C . CYS A 1 620 ? 6.980 1.532 70.283 1.00 83.50 620 CYS A C 1
ATOM 4629 O O . CYS A 1 620 ? 5.972 1.395 70.975 1.00 83.50 620 CYS A O 1
ATOM 4631 N N . ASP A 1 621 ? 8.043 0.740 70.377 1.00 81.00 621 ASP A N 1
ATOM 4632 C CA . ASP A 1 621 ? 8.084 -0.417 71.269 1.00 81.00 621 ASP A CA 1
ATOM 4633 C C . ASP A 1 621 ? 8.368 -0.009 72.738 1.00 81.00 621 ASP A C 1
ATOM 4635 O O . ASP A 1 621 ? 8.266 -0.843 73.635 1.00 81.00 621 ASP A O 1
ATOM 4639 N N . ASP A 1 622 ? 8.646 1.281 72.987 1.00 82.12 622 ASP A N 1
ATOM 4640 C CA . ASP A 1 622 ? 8.689 1.912 74.313 1.00 82.12 622 ASP A CA 1
ATOM 4641 C C . ASP A 1 622 ? 7.464 2.828 74.537 1.00 82.12 622 ASP A C 1
ATOM 4643 O O . ASP A 1 622 ? 7.262 3.845 73.866 1.00 82.12 622 ASP A O 1
ATOM 4647 N N . GLU A 1 623 ? 6.643 2.467 75.524 1.00 86.31 623 GLU A N 1
ATOM 4648 C CA . GLU A 1 623 ? 5.456 3.211 75.956 1.00 86.31 623 GLU A CA 1
ATOM 4649 C C . GLU A 1 623 ? 5.801 4.572 76.597 1.00 86.31 623 GLU A C 1
ATOM 4651 O O . GLU A 1 623 ? 5.013 5.518 76.486 1.00 86.31 623 GLU A O 1
ATOM 4656 N N . ALA A 1 624 ? 6.979 4.722 77.217 1.00 85.81 624 ALA A N 1
ATOM 4657 C CA . ALA A 1 624 ? 7.410 5.983 77.820 1.00 85.81 624 ALA A CA 1
ATOM 4658 C C . ALA A 1 624 ? 7.627 7.075 76.761 1.00 85.81 624 ALA A C 1
ATOM 4660 O O . ALA A 1 624 ? 7.175 8.204 76.952 1.00 85.81 624 ALA A O 1
ATOM 4661 N N . VAL A 1 625 ? 8.215 6.727 75.612 1.00 84.38 625 VAL A N 1
ATOM 4662 C CA . VAL A 1 625 ? 8.437 7.656 74.488 1.00 84.38 625 VAL A CA 1
ATOM 4663 C C . VAL A 1 625 ? 7.108 8.147 73.902 1.00 84.38 625 VAL A C 1
ATOM 4665 O O . VAL A 1 625 ? 6.950 9.332 73.615 1.00 84.38 625 VAL A O 1
ATOM 4668 N N . LEU A 1 626 ? 6.096 7.279 73.788 1.00 87.44 626 LEU A N 1
ATOM 4669 C CA . LEU A 1 626 ? 4.763 7.702 73.333 1.00 87.44 626 LEU A CA 1
ATOM 4670 C C . LEU A 1 626 ? 4.023 8.557 74.370 1.00 87.44 626 LEU A C 1
ATOM 4672 O O . LEU A 1 626 ? 3.204 9.397 73.996 1.00 87.44 626 LEU A O 1
ATOM 4676 N N . ASN A 1 627 ? 4.301 8.366 75.661 1.00 87.44 627 ASN A N 1
ATOM 4677 C CA . ASN A 1 627 ? 3.781 9.230 76.722 1.00 87.44 627 ASN A CA 1
ATOM 4678 C C . ASN A 1 627 ? 4.447 10.612 76.703 1.00 87.44 627 ASN A C 1
ATOM 4680 O O . ASN A 1 627 ? 3.750 11.609 76.867 1.00 87.44 627 ASN A O 1
ATOM 4684 N N . GLU A 1 628 ? 5.754 10.683 76.440 1.00 87.94 628 GLU A N 1
ATOM 4685 C CA . GLU A 1 628 ? 6.485 11.940 76.250 1.00 87.94 628 GLU A CA 1
ATOM 4686 C C . GLU A 1 628 ? 5.957 12.715 75.031 1.00 87.94 628 GLU A C 1
ATOM 4688 O O . GLU A 1 628 ? 5.571 13.876 75.164 1.00 87.94 628 GLU A O 1
ATOM 4693 N N . ILE A 1 629 ? 5.812 12.054 73.874 1.00 85.88 629 ILE A N 1
ATOM 4694 C CA . ILE A 1 629 ? 5.256 12.659 72.649 1.00 85.88 629 ILE A CA 1
ATOM 4695 C C . ILE A 1 629 ? 3.837 13.206 72.880 1.00 85.88 629 ILE A C 1
ATOM 4697 O O . ILE A 1 629 ? 3.508 14.279 72.376 1.00 85.88 629 ILE A O 1
ATOM 4701 N N . LEU A 1 630 ? 2.987 12.510 73.647 1.00 86.38 630 LEU A N 1
ATOM 4702 C CA . LEU A 1 630 ? 1.644 12.995 74.003 1.00 86.38 630 LEU A CA 1
ATOM 4703 C C . LEU A 1 630 ? 1.642 14.121 75.055 1.00 86.38 630 LEU A C 1
ATOM 4705 O O . LEU A 1 630 ? 0.641 14.831 75.163 1.00 86.38 630 LEU A O 1
ATOM 4709 N N . ALA A 1 631 ? 2.710 14.272 75.841 1.00 86.38 631 ALA A N 1
ATOM 4710 C CA . ALA A 1 631 ? 2.834 15.297 76.878 1.00 86.38 631 ALA A CA 1
ATOM 4711 C C . ALA A 1 631 ? 3.514 16.586 76.377 1.00 86.38 631 ALA A C 1
ATOM 4713 O O . ALA A 1 631 ? 3.242 17.669 76.905 1.00 86.38 631 ALA A O 1
ATOM 4714 N N . ASP A 1 632 ? 4.375 16.497 75.359 1.00 85.00 632 ASP A N 1
ATOM 4715 C CA . ASP A 1 632 ? 4.982 17.663 74.722 1.00 85.00 632 ASP A CA 1
ATOM 4716 C C . ASP A 1 632 ? 3.918 18.497 73.992 1.00 85.00 632 ASP A C 1
ATOM 4718 O O . ASP A 1 632 ? 3.292 18.066 73.022 1.00 85.00 632 ASP A O 1
ATOM 4722 N N . ARG A 1 633 ? 3.766 19.754 74.424 1.00 83.69 633 ARG A N 1
ATOM 4723 C CA . ARG A 1 633 ? 2.816 20.722 73.858 1.00 83.69 633 ARG A CA 1
ATOM 4724 C C . ARG A 1 633 ? 2.999 20.937 72.351 1.00 83.69 633 ARG A C 1
ATOM 4726 O O . ARG A 1 633 ? 2.025 21.309 71.693 1.00 83.69 633 ARG A O 1
ATOM 4733 N N . ARG A 1 634 ? 4.189 20.682 71.791 1.00 84.00 634 ARG A N 1
ATOM 4734 C CA . ARG A 1 634 ? 4.459 20.750 70.344 1.00 84.00 634 ARG A CA 1
ATOM 4735 C C . ARG A 1 634 ? 3.623 19.745 69.540 1.00 84.00 634 ARG A C 1
ATOM 4737 O O . ARG A 1 634 ? 3.203 20.075 68.434 1.00 84.00 634 ARG A O 1
ATOM 4744 N N . SER A 1 635 ? 3.275 18.579 70.097 1.00 81.94 635 SER A N 1
ATOM 4745 C CA . SER A 1 635 ? 2.484 17.567 69.376 1.00 81.94 635 SER A CA 1
ATOM 4746 C C . SER A 1 635 ? 0.988 17.886 69.268 1.00 81.94 635 SER A C 1
ATOM 4748 O O . SER A 1 635 ? 0.282 17.240 68.493 1.00 81.94 635 SER A O 1
ATOM 4750 N N . THR A 1 636 ? 0.485 18.901 69.984 1.00 81.12 636 THR A N 1
ATOM 4751 C CA . THR A 1 636 ? -0.951 19.250 70.032 1.00 81.12 636 THR A CA 1
ATOM 4752 C C . THR A 1 636 ? -1.560 19.447 68.634 1.00 81.12 636 THR A C 1
ATOM 4754 O O . THR A 1 636 ? -2.693 19.031 68.380 1.00 81.12 636 THR A O 1
ATOM 4757 N N . GLY A 1 637 ? -0.801 20.028 67.695 1.00 78.12 637 GLY A N 1
ATOM 4758 C CA . GLY A 1 637 ? -1.235 20.222 66.305 1.00 78.12 637 GLY A CA 1
ATOM 4759 C C . GLY A 1 637 ? -1.435 18.918 65.519 1.00 78.12 637 GLY A C 1
ATOM 4760 O O . GLY A 1 637 ? -2.272 18.865 64.620 1.00 78.12 637 GLY A O 1
ATOM 4761 N N . LEU A 1 638 ? -0.738 17.844 65.903 1.00 81.19 638 LEU A N 1
ATOM 4762 C CA . LEU A 1 638 ? -0.745 16.535 65.240 1.00 81.19 638 LEU A CA 1
ATOM 4763 C C . LEU A 1 638 ? -1.968 15.678 65.604 1.00 81.19 638 LEU A C 1
ATOM 4765 O O . LEU A 1 638 ? -2.124 14.579 65.068 1.00 81.19 638 LEU A O 1
ATOM 4769 N N . ARG A 1 639 ? -2.842 16.158 66.504 1.00 83.94 639 ARG A N 1
ATOM 4770 C CA . ARG A 1 639 ? -4.107 15.505 66.907 1.00 83.94 639 ARG A CA 1
ATOM 4771 C C . ARG A 1 639 ? -3.940 14.012 67.232 1.00 83.94 639 ARG A C 1
ATOM 4773 O O . ARG A 1 639 ? -4.752 13.182 66.818 1.00 83.94 639 ARG A O 1
ATOM 4780 N N . LEU A 1 640 ? -2.860 13.679 67.940 1.00 85.50 640 LEU A N 1
ATOM 4781 C CA . LEU A 1 640 ? -2.510 12.303 68.276 1.00 85.50 640 LEU A CA 1
ATOM 4782 C C . LEU A 1 640 ? -3.528 11.694 69.248 1.00 85.50 640 LEU A C 1
ATOM 4784 O O . LEU A 1 640 ? -3.889 12.285 70.264 1.00 85.50 640 LEU A O 1
ATOM 4788 N N . ARG A 1 641 ? -3.967 10.474 68.940 1.00 83.69 641 ARG A N 1
ATOM 4789 C CA . ARG A 1 641 ? -4.888 9.670 69.745 1.00 83.69 641 ARG A CA 1
ATOM 4790 C C . ARG A 1 641 ? -4.284 8.290 69.965 1.00 83.69 641 ARG A C 1
ATOM 4792 O O . ARG A 1 641 ? -4.015 7.575 69.005 1.00 83.69 641 ARG A O 1
ATOM 4799 N N . ARG A 1 642 ? -4.121 7.879 71.223 1.00 86.19 642 ARG A N 1
ATOM 4800 C CA . ARG A 1 642 ? -3.666 6.522 71.564 1.00 86.19 642 ARG A CA 1
ATOM 4801 C C . ARG A 1 642 ? -4.689 5.480 71.090 1.00 86.19 642 ARG A C 1
ATOM 4803 O O . ARG A 1 642 ? -5.881 5.626 71.367 1.00 86.19 642 ARG A O 1
ATOM 4810 N N . LEU A 1 643 ? -4.223 4.448 70.386 1.00 80.00 643 LEU A N 1
ATOM 4811 C CA . LEU A 1 643 ? -5.015 3.269 70.008 1.00 80.00 643 LEU A CA 1
ATOM 4812 C C . LEU A 1 643 ? -4.615 2.028 70.820 1.00 80.00 643 LEU A C 1
ATOM 4814 O O . LEU A 1 643 ? -5.469 1.203 71.130 1.00 80.00 643 LEU A O 1
ATOM 4818 N N . ALA A 1 644 ? -3.337 1.919 71.188 1.00 80.06 644 ALA A N 1
ATOM 4819 C CA . ALA A 1 644 ? -2.781 0.867 72.037 1.00 80.06 644 ALA A CA 1
ATOM 4820 C C . ALA A 1 644 ? -1.608 1.432 72.872 1.00 80.06 644 ALA A C 1
ATOM 4822 O O . ALA A 1 644 ? -1.124 2.517 72.548 1.00 80.06 644 ALA A O 1
ATOM 4823 N N . PRO A 1 645 ? -1.116 0.728 73.913 1.00 81.31 645 PRO A N 1
ATOM 4824 C CA . PRO A 1 645 ? 0.050 1.147 74.708 1.00 81.31 645 PRO A CA 1
ATOM 4825 C C . PRO A 1 645 ? 1.266 1.585 73.874 1.00 81.31 645 PRO A C 1
ATOM 4827 O O . PRO A 1 645 ? 1.894 2.594 74.173 1.00 81.31 645 PRO A O 1
ATOM 4830 N N . THR A 1 646 ? 1.523 0.877 72.771 1.00 85.88 646 THR A N 1
ATOM 4831 C CA . THR A 1 646 ? 2.642 1.085 71.836 1.00 85.88 646 THR A CA 1
ATOM 4832 C C . THR A 1 646 ? 2.232 1.718 70.495 1.00 85.88 646 THR A C 1
ATOM 4834 O O . THR A 1 646 ? 3.029 1.729 69.555 1.00 85.88 646 THR A O 1
ATOM 4837 N N . VAL A 1 647 ? 0.996 2.238 70.360 1.00 86.75 647 VAL A N 1
ATOM 4838 C CA . VAL A 1 647 ? 0.488 2.803 69.089 1.00 86.75 647 VAL A CA 1
ATOM 4839 C C . VAL A 1 647 ? -0.351 4.071 69.283 1.00 86.75 647 VAL A C 1
ATOM 4841 O O . VAL A 1 647 ? -1.416 4.051 69.913 1.00 86.75 647 VAL A O 1
ATOM 4844 N N . LEU A 1 648 ? 0.074 5.158 68.637 1.00 88.56 648 LEU A N 1
ATOM 4845 C CA . LEU A 1 648 ? -0.710 6.379 68.422 1.00 88.56 648 LEU A CA 1
ATOM 4846 C C . LEU A 1 648 ? -1.245 6.424 66.985 1.00 88.56 648 LEU A C 1
ATOM 4848 O O . LEU A 1 648 ? -0.590 5.951 66.064 1.00 88.56 648 LEU A O 1
ATOM 4852 N N . ALA A 1 649 ? -2.395 7.055 66.775 1.00 86.19 649 ALA A N 1
ATOM 4853 C CA . ALA A 1 649 ? -2.916 7.434 65.464 1.00 86.19 649 ALA A CA 1
ATOM 4854 C C . ALA A 1 649 ? -3.028 8.956 65.344 1.00 86.19 649 ALA A C 1
ATOM 4856 O O . ALA A 1 649 ? -3.321 9.639 66.325 1.00 86.19 649 ALA A O 1
ATOM 4857 N N . SER A 1 650 ? -2.845 9.478 64.136 1.00 86.94 650 SER A N 1
ATOM 4858 C CA . SER A 1 650 ? -2.997 10.891 63.793 1.00 86.94 650 SER A CA 1
ATOM 4859 C C . SER A 1 650 ? -4.061 11.083 62.709 1.00 86.94 650 SER A C 1
ATOM 4861 O O . SER A 1 650 ? -4.398 10.161 61.966 1.00 86.94 650 SER A O 1
ATOM 4863 N N . GLN A 1 651 ? -4.589 12.304 62.620 1.00 78.12 651 GLN A N 1
ATOM 4864 C CA . GLN A 1 651 ? -5.363 12.776 61.466 1.00 78.12 651 GLN A CA 1
ATOM 4865 C C . GLN A 1 651 ? -4.490 13.534 60.445 1.00 78.12 651 GLN A C 1
ATOM 4867 O O . GLN A 1 651 ? -4.971 13.844 59.357 1.00 78.12 651 GLN A O 1
ATOM 4872 N N . ALA A 1 652 ? -3.228 13.827 60.776 1.00 78.50 652 ALA A N 1
ATOM 4873 C CA . ALA A 1 652 ? -2.252 14.407 59.860 1.00 78.50 652 ALA A CA 1
ATOM 4874 C C . ALA A 1 652 ? -1.690 13.345 58.901 1.00 78.50 652 ALA A C 1
ATOM 4876 O O . ALA A 1 652 ? -1.584 12.169 59.253 1.00 78.50 652 ALA A O 1
ATOM 4877 N N . ASP A 1 653 ? -1.332 13.781 57.695 1.00 77.38 653 ASP A N 1
ATOM 4878 C CA . ASP A 1 653 ? -0.699 12.957 56.663 1.00 77.38 653 ASP A CA 1
ATOM 4879 C C . ASP A 1 653 ? 0.611 12.294 57.163 1.00 77.38 653 ASP A C 1
ATOM 4881 O O . ASP A 1 653 ? 1.322 12.914 57.964 1.00 77.38 653 ASP A O 1
ATOM 4885 N N . PRO A 1 654 ? 0.970 11.072 56.708 1.00 75.38 654 PRO A N 1
ATOM 4886 C CA . PRO A 1 654 ? 2.199 10.396 57.125 1.00 75.38 654 PRO A CA 1
ATOM 4887 C C . PRO A 1 654 ? 3.474 11.211 56.917 1.00 75.38 654 PRO A C 1
ATOM 4889 O O . PRO A 1 654 ? 4.357 11.140 57.767 1.00 75.38 654 PRO A O 1
ATOM 4892 N N . GLY A 1 655 ? 3.574 11.994 55.838 1.00 71.88 655 GLY A N 1
ATOM 4893 C CA . GLY A 1 655 ? 4.709 12.880 55.586 1.00 71.88 655 GLY A CA 1
ATOM 4894 C C . GLY A 1 655 ? 4.779 14.003 56.617 1.00 71.88 655 GLY A C 1
ATOM 4895 O O . GLY A 1 655 ? 5.778 14.131 57.319 1.00 71.88 655 GLY A O 1
ATOM 4896 N N . ALA A 1 656 ? 3.680 14.742 56.789 1.00 76.25 656 ALA A N 1
ATOM 4897 C CA . ALA A 1 656 ? 3.598 15.847 57.748 1.00 76.25 656 ALA A CA 1
ATOM 4898 C C . ALA A 1 656 ? 3.840 15.396 59.203 1.00 76.25 656 ALA A C 1
ATOM 4900 O O . ALA A 1 656 ? 4.483 16.103 59.979 1.00 76.25 656 ALA A O 1
ATOM 4901 N N . LEU A 1 657 ? 3.365 14.203 59.581 1.00 83.06 657 LEU A N 1
ATOM 4902 C CA . LEU A 1 657 ? 3.629 13.620 60.898 1.00 83.06 657 LEU A CA 1
ATOM 4903 C C . LEU A 1 657 ? 5.100 13.206 61.066 1.00 83.06 657 LEU A C 1
ATOM 4905 O O . LEU A 1 657 ? 5.691 13.436 62.122 1.00 83.06 657 LEU A O 1
ATOM 4909 N N . LEU A 1 658 ? 5.692 12.602 60.035 1.00 80.25 658 LEU A N 1
ATOM 4910 C CA . LEU A 1 658 ? 7.087 12.158 60.019 1.00 80.25 658 LEU A CA 1
ATOM 4911 C C . LEU A 1 658 ? 8.071 13.338 60.046 1.00 80.25 658 LEU A C 1
ATOM 4913 O O . LEU A 1 658 ? 9.128 13.221 60.664 1.00 80.25 658 LEU A O 1
ATOM 4917 N N . GLU A 1 659 ? 7.728 14.470 59.430 1.00 75.44 659 GLU A N 1
ATOM 4918 C CA . GLU A 1 659 ? 8.502 15.714 59.502 1.00 75.44 659 GLU A CA 1
ATOM 4919 C C . GLU A 1 659 ? 8.372 16.385 60.876 1.00 75.44 659 GLU A C 1
ATOM 4921 O O . GLU A 1 659 ? 9.386 16.600 61.541 1.00 75.44 659 GLU A O 1
ATOM 4926 N N . ALA A 1 660 ? 7.153 16.615 61.373 1.00 81.88 660 ALA A N 1
ATOM 4927 C CA . ALA A 1 660 ? 6.945 17.276 62.665 1.00 81.88 660 ALA A CA 1
ATOM 4928 C C . ALA A 1 660 ? 7.571 16.509 63.847 1.00 81.88 660 ALA A C 1
ATOM 4930 O O . ALA A 1 660 ? 8.133 17.110 64.762 1.00 81.88 660 ALA A O 1
ATOM 4931 N N . LEU A 1 661 ? 7.546 15.170 63.826 1.00 84.62 661 LEU A N 1
ATOM 4932 C CA . LEU A 1 661 ? 8.226 14.361 64.844 1.00 84.62 661 LEU A CA 1
ATOM 4933 C C . LEU A 1 661 ? 9.761 14.483 64.778 1.00 84.62 661 LEU A C 1
ATOM 4935 O O . LEU A 1 661 ? 10.413 14.364 65.816 1.00 84.62 661 LEU A O 1
ATOM 4939 N N . ARG A 1 662 ? 10.345 14.776 63.606 1.00 82.88 662 ARG A N 1
ATOM 4940 C CA . ARG A 1 662 ? 11.783 15.079 63.467 1.00 82.88 662 ARG A CA 1
ATOM 4941 C C . ARG A 1 662 ? 12.129 16.456 64.014 1.00 82.88 662 ARG A C 1
ATOM 4943 O O . ARG A 1 662 ? 13.110 16.574 64.741 1.00 82.88 662 ARG A O 1
ATOM 4950 N N . GLU A 1 663 ? 11.300 17.466 63.755 1.00 80.62 663 GLU A N 1
ATOM 4951 C CA . GLU A 1 663 ? 11.440 18.797 64.374 1.00 80.62 663 GLU A CA 1
ATOM 4952 C C . GLU A 1 663 ? 11.300 18.745 65.905 1.00 80.62 663 GLU A C 1
ATOM 4954 O O . GLU A 1 663 ? 11.939 19.510 66.631 1.00 80.62 663 GLU A O 1
ATOM 4959 N N . MET A 1 664 ? 10.503 17.803 66.421 1.00 82.75 664 MET A N 1
ATOM 4960 C CA . MET A 1 664 ? 10.403 17.549 67.858 1.00 82.75 664 MET A CA 1
ATOM 4961 C C . MET A 1 664 ? 11.659 16.889 68.462 1.00 82.75 664 MET A C 1
ATOM 4963 O O . MET A 1 664 ? 11.878 17.043 69.665 1.00 82.75 664 MET A O 1
ATOM 4967 N N . GLY A 1 665 ? 12.500 16.238 67.649 1.00 76.56 665 GLY A N 1
ATOM 4968 C CA . GLY A 1 665 ? 13.753 15.583 68.055 1.00 76.56 665 GLY A CA 1
ATOM 4969 C C . GLY A 1 665 ? 13.776 14.055 67.906 1.00 76.56 665 GLY A C 1
ATOM 4970 O O . GLY A 1 665 ? 14.778 13.430 68.247 1.00 76.56 665 GLY A O 1
ATOM 4971 N N . TYR A 1 666 ? 12.704 13.440 67.397 1.00 84.19 666 TYR A N 1
ATOM 4972 C CA . TYR A 1 666 ? 12.582 11.986 67.238 1.00 84.19 666 TYR A CA 1
ATOM 4973 C C . TYR A 1 666 ? 13.019 11.513 65.838 1.00 84.19 666 TYR A C 1
ATOM 4975 O O . TYR A 1 666 ? 13.104 12.294 64.893 1.00 84.19 666 TYR A O 1
ATOM 4983 N N . ALA A 1 667 ? 13.273 10.209 65.675 1.00 74.88 667 ALA A N 1
ATOM 4984 C CA . ALA A 1 667 ? 13.791 9.624 64.428 1.00 74.88 667 ALA A CA 1
ATOM 4985 C C . ALA A 1 667 ? 12.826 8.610 63.757 1.00 74.88 667 ALA A C 1
ATOM 4987 O O . ALA A 1 667 ? 13.151 7.425 63.662 1.00 74.88 667 ALA A O 1
ATOM 4988 N N . PRO A 1 668 ? 11.633 9.031 63.286 1.00 77.31 668 PRO A N 1
ATOM 4989 C CA . PRO A 1 668 ? 10.663 8.146 62.638 1.00 77.31 668 PRO A CA 1
ATOM 4990 C C . PRO A 1 668 ? 11.053 7.724 61.208 1.00 77.31 668 PRO A C 1
ATOM 4992 O O . PRO A 1 668 ? 11.674 8.476 60.441 1.00 77.31 668 PRO A O 1
ATOM 4995 N N . ALA A 1 669 ? 10.571 6.537 60.834 1.00 71.88 669 ALA A N 1
ATOM 4996 C CA . ALA A 1 669 ? 10.532 5.990 59.479 1.00 71.88 669 ALA A CA 1
ATOM 4997 C C . ALA A 1 669 ? 9.071 5.718 59.064 1.00 71.88 669 ALA A C 1
ATOM 4999 O O . ALA A 1 669 ? 8.212 5.533 59.924 1.00 71.88 669 ALA A O 1
ATOM 5000 N N . ALA A 1 670 ? 8.783 5.709 57.760 1.00 65.69 670 ALA A N 1
ATOM 5001 C CA . ALA A 1 670 ? 7.438 5.445 57.242 1.00 65.69 670 ALA A CA 1
ATOM 5002 C C . ALA A 1 670 ? 7.155 3.932 57.196 1.00 65.69 670 ALA A C 1
ATOM 5004 O O . ALA A 1 670 ? 7.924 3.193 56.586 1.00 65.69 670 ALA A O 1
ATOM 5005 N N . GLU A 1 671 ? 6.068 3.472 57.818 1.00 69.69 671 GLU A N 1
ATOM 5006 C CA . GLU A 1 671 ? 5.685 2.051 57.850 1.00 69.69 671 GLU A CA 1
ATOM 5007 C C . GLU A 1 671 ? 4.657 1.704 56.747 1.00 69.69 671 GLU A C 1
ATOM 5009 O O . GLU A 1 671 ? 4.021 2.572 56.146 1.00 69.69 671 GLU A O 1
ATOM 5014 N N . SER A 1 672 ? 4.548 0.416 56.438 1.00 54.69 672 SER A N 1
ATOM 5015 C CA . SER A 1 672 ? 3.750 -0.180 55.365 1.00 54.69 672 SER A CA 1
ATOM 5016 C C . SER A 1 672 ? 2.364 -0.639 55.828 1.00 54.69 672 SER A C 1
ATOM 5018 O O . SER A 1 672 ? 2.160 -0.945 56.998 1.00 54.69 672 SER A O 1
ATOM 5020 N N . ALA A 1 673 ? 1.437 -0.828 54.881 1.00 49.69 673 ALA A N 1
ATOM 5021 C CA . ALA A 1 673 ? 0.184 -1.551 55.123 1.00 49.69 673 ALA A CA 1
ATOM 5022 C C . ALA A 1 673 ? 0.407 -3.013 55.579 1.00 49.69 673 ALA A C 1
ATOM 5024 O O . ALA A 1 673 ? -0.443 -3.582 56.263 1.00 49.69 673 ALA A O 1
ATOM 5025 N N . GLU A 1 674 ? 1.551 -3.609 55.230 1.00 44.22 674 GLU A N 1
ATOM 5026 C CA . GLU A 1 674 ? 1.997 -4.938 55.664 1.00 44.22 674 GLU A CA 1
ATOM 5027 C C . GLU A 1 674 ? 3.012 -4.919 56.835 1.00 44.22 674 GLU A C 1
ATOM 5029 O O . GLU A 1 674 ? 3.428 -5.985 57.286 1.00 44.22 674 GLU A O 1
ATOM 5034 N N . GLY A 1 675 ? 3.407 -3.745 57.352 1.00 52.94 675 GLY A N 1
ATOM 5035 C CA . GLY A 1 675 ? 4.361 -3.596 58.472 1.00 52.94 675 GLY A CA 1
ATOM 5036 C C . GLY A 1 675 ? 5.854 -3.491 58.101 1.00 52.94 675 GLY A C 1
ATOM 5037 O O . GLY A 1 675 ? 6.681 -3.231 58.970 1.00 52.94 675 GLY A O 1
ATOM 5038 N N . ASP A 1 676 ? 6.204 -3.651 56.820 1.00 47.31 676 ASP A N 1
ATOM 5039 C CA . ASP A 1 676 ? 7.494 -3.237 56.233 1.00 47.31 676 ASP A CA 1
ATOM 5040 C C . ASP A 1 676 ? 7.604 -1.688 56.108 1.00 47.31 676 ASP A C 1
ATOM 5042 O O . ASP A 1 676 ? 6.911 -0.943 56.793 1.00 47.31 676 ASP A O 1
ATOM 5046 N N . VAL A 1 677 ? 8.429 -1.169 55.189 1.00 49.00 677 VAL A N 1
ATOM 5047 C CA . VAL A 1 677 ? 8.474 0.251 54.769 1.00 49.00 677 VAL A CA 1
ATOM 5048 C C . VAL A 1 677 ? 7.930 0.347 53.335 1.00 49.00 677 VAL A C 1
ATOM 5050 O O . VAL A 1 677 ? 8.488 -0.297 52.446 1.00 49.00 677 VAL A O 1
ATOM 5053 N N . LEU A 1 678 ? 6.858 1.117 53.080 1.00 45.47 678 LEU A N 1
ATOM 5054 C CA . LEU A 1 678 ? 6.230 1.211 51.744 1.00 45.47 678 LEU A CA 1
ATOM 5055 C C . LEU A 1 678 ? 5.936 2.633 51.241 1.00 45.47 678 LEU A C 1
ATOM 5057 O O . LEU A 1 678 ? 5.937 3.617 51.972 1.00 45.47 678 LEU A O 1
ATOM 5061 N N . ILE A 1 679 ? 5.658 2.677 49.935 1.00 46.66 679 ILE A N 1
ATOM 5062 C CA . ILE A 1 679 ? 5.233 3.822 49.124 1.00 46.66 679 ILE A CA 1
ATOM 5063 C C . ILE A 1 679 ? 3.851 3.474 48.524 1.00 46.66 679 ILE A C 1
ATOM 5065 O O . ILE A 1 679 ? 3.556 2.303 48.275 1.00 46.66 679 ILE A O 1
ATOM 5069 N N . THR A 1 680 ? 2.980 4.468 48.341 1.00 39.78 680 THR A N 1
ATOM 5070 C CA . THR A 1 680 ? 1.529 4.299 48.110 1.00 39.78 680 THR A CA 1
ATOM 5071 C C . THR A 1 680 ? 1.117 4.066 46.640 1.00 39.78 680 THR A C 1
ATOM 5073 O O . THR A 1 680 ? 1.949 3.989 45.736 1.00 39.78 680 THR A O 1
ATOM 5076 N N . ARG A 1 681 ? -0.192 3.872 46.392 1.00 40.91 681 ARG A N 1
ATOM 5077 C CA . ARG A 1 681 ? -0.773 3.398 45.116 1.00 40.91 681 ARG A CA 1
ATOM 5078 C C . ARG A 1 681 ? -1.814 4.384 44.560 1.00 40.91 681 ARG A C 1
ATOM 5080 O O . ARG A 1 681 ? -2.495 5.048 45.334 1.00 40.91 681 ARG A O 1
ATOM 5087 N N . ALA A 1 682 ? -1.940 4.467 43.232 1.00 40.66 682 ALA A N 1
ATOM 5088 C CA . ALA A 1 682 ? -2.656 5.541 42.526 1.00 40.66 682 ALA A CA 1
ATOM 5089 C C . ALA A 1 682 ? -3.957 5.102 41.814 1.00 40.66 682 ALA A C 1
ATOM 5091 O O . ALA A 1 682 ? -4.210 3.909 41.639 1.00 40.66 682 ALA A O 1
ATOM 5092 N N . GLY A 1 683 ? -4.762 6.091 41.398 1.00 52.31 683 GLY A N 1
ATOM 5093 C CA . GLY A 1 683 ? -5.999 5.922 40.621 1.00 52.31 683 GLY A CA 1
ATOM 5094 C C . GLY A 1 683 ? -5.791 5.762 39.105 1.00 52.31 683 GLY A C 1
ATOM 5095 O O . GLY A 1 683 ? -4.692 5.454 38.645 1.00 52.31 683 GLY A O 1
ATOM 5096 N N . ALA A 1 684 ? -6.862 5.966 38.326 1.00 61.44 684 ALA A N 1
ATOM 5097 C CA . ALA A 1 684 ? -6.849 5.823 36.866 1.00 61.44 684 ALA A CA 1
ATOM 5098 C C . ALA A 1 684 ? -5.810 6.751 36.211 1.00 61.44 684 ALA A C 1
ATOM 5100 O O . ALA A 1 684 ? -5.774 7.949 36.492 1.00 61.44 684 ALA A O 1
ATOM 5101 N N . ARG A 1 685 ? -4.962 6.198 35.335 1.00 73.31 685 ARG A N 1
ATOM 5102 C CA . ARG A 1 685 ? -3.873 6.943 34.690 1.00 73.31 685 ARG A CA 1
ATOM 5103 C C . ARG A 1 685 ? -4.301 7.421 33.301 1.00 73.31 685 ARG A C 1
ATOM 5105 O O . ARG A 1 685 ? -4.809 6.649 32.485 1.00 73.31 685 ARG A O 1
ATOM 5112 N N . ARG A 1 686 ? -4.049 8.700 33.031 1.00 83.19 686 ARG A N 1
ATOM 5113 C CA . ARG A 1 686 ? -4.034 9.302 31.693 1.00 83.19 686 ARG A CA 1
ATOM 5114 C C . ARG A 1 686 ? -2.636 9.820 31.404 1.00 83.19 686 ARG A C 1
ATOM 5116 O O . ARG A 1 686 ? -1.899 10.149 32.332 1.00 83.19 686 ARG A O 1
ATOM 5123 N N . THR A 1 687 ? -2.286 9.900 30.130 1.00 84.69 687 THR A N 1
ATOM 5124 C CA . THR A 1 687 ? -1.152 10.717 29.682 1.00 84.69 687 THR A CA 1
ATOM 5125 C C . THR A 1 687 ? -1.563 12.194 29.635 1.00 84.69 687 THR A C 1
ATOM 5127 O O . THR A 1 687 ? -2.761 12.500 29.627 1.00 84.69 687 THR A O 1
ATOM 5130 N N . PRO A 1 688 ? -0.613 13.132 29.488 1.00 81.88 688 PRO A N 1
ATOM 5131 C CA . PRO A 1 688 ? -0.922 14.458 28.960 1.00 81.88 688 PRO A CA 1
ATOM 5132 C C . PRO A 1 688 ? -1.645 14.379 27.594 1.00 81.88 688 PRO A C 1
ATOM 5134 O O . PRO A 1 688 ? -1.503 13.372 26.884 1.00 81.88 688 PRO A O 1
ATOM 5137 N N . PRO A 1 689 ? -2.397 15.421 27.185 1.00 80.38 689 PRO A N 1
ATOM 5138 C CA . PRO A 1 689 ? -2.953 15.518 25.836 1.00 80.38 689 PRO A CA 1
ATOM 5139 C C . PRO A 1 689 ? -1.860 15.398 24.768 1.00 80.38 689 PRO A C 1
ATOM 5141 O O . PRO A 1 689 ? -0.806 16.027 24.875 1.00 80.38 689 PRO A O 1
ATOM 5144 N N . ARG A 1 690 ? -2.113 14.611 23.718 1.00 81.38 690 ARG A N 1
ATOM 5145 C CA . ARG A 1 690 ? -1.142 14.359 22.648 1.00 81.38 690 ARG A CA 1
ATOM 5146 C C . ARG A 1 690 ? -1.825 14.315 21.284 1.00 81.38 690 ARG A C 1
ATOM 5148 O O . ARG A 1 690 ? -2.746 13.535 21.075 1.00 81.38 690 ARG A O 1
ATOM 5155 N N . THR A 1 691 ? -1.307 15.084 20.331 1.00 74.56 691 THR A N 1
ATOM 5156 C CA . THR A 1 691 ? -1.685 14.980 18.916 1.00 74.56 691 THR A CA 1
ATOM 5157 C C . THR A 1 691 ? -1.305 13.600 18.343 1.00 74.56 691 THR A C 1
ATOM 5159 O O . THR A 1 691 ? -0.219 13.088 18.660 1.00 74.56 691 THR A O 1
ATOM 5162 N N . PRO A 1 692 ? -2.134 13.006 17.460 1.00 78.31 692 PRO A N 1
ATOM 5163 C CA . PRO A 1 692 ? -1.743 11.868 16.630 1.00 78.31 692 PRO A CA 1
ATOM 5164 C C . PRO A 1 692 ? -0.368 12.064 15.959 1.00 78.31 692 PRO A C 1
ATOM 5166 O O . PRO A 1 692 ? -0.032 13.188 15.569 1.00 78.31 692 PRO A O 1
ATOM 5169 N N . PRO A 1 693 ? 0.459 11.008 15.826 1.00 75.81 693 PRO A N 1
ATOM 5170 C CA . PRO A 1 693 ? 1.770 11.115 15.191 1.00 75.81 693 PRO A CA 1
ATOM 5171 C C . PRO A 1 693 ? 1.633 11.545 13.723 1.00 75.81 693 PRO A C 1
ATOM 5173 O O . PRO A 1 693 ? 0.947 10.893 12.938 1.00 75.81 693 PRO A O 1
ATOM 5176 N N . THR A 1 694 ? 2.314 12.625 13.333 1.00 74.69 694 THR A N 1
ATOM 5177 C CA . THR A 1 694 ? 2.342 13.082 11.940 1.00 74.69 694 THR A CA 1
ATOM 5178 C C . THR A 1 694 ? 2.983 12.018 11.037 1.00 74.69 694 THR A C 1
ATOM 5180 O O . THR A 1 694 ? 4.129 11.636 11.284 1.00 74.69 694 THR A O 1
ATOM 5183 N N . PRO A 1 695 ? 2.293 11.550 9.976 1.00 74.62 695 PRO A N 1
ATOM 5184 C CA . PRO A 1 695 ? 2.848 10.589 9.025 1.00 74.62 695 PRO A CA 1
ATOM 5185 C C . PRO A 1 695 ? 4.159 11.075 8.405 1.00 74.62 695 PRO A C 1
ATOM 5187 O O . PRO A 1 695 ? 4.255 12.239 8.017 1.00 74.62 695 PRO A O 1
ATOM 5190 N N . VAL A 1 696 ? 5.143 10.184 8.258 1.00 73.56 696 VAL A N 1
ATOM 5191 C CA . VAL A 1 696 ? 6.448 10.496 7.645 1.00 73.56 696 VAL A CA 1
ATOM 5192 C C . VAL A 1 696 ? 6.309 10.560 6.114 1.00 73.56 696 VAL A C 1
ATOM 5194 O O . VAL A 1 696 ? 6.217 9.511 5.470 1.00 73.56 696 VAL A O 1
ATOM 5197 N N . PRO A 1 697 ? 6.287 11.749 5.482 1.00 60.44 697 PRO A N 1
ATOM 5198 C CA . PRO A 1 697 ? 5.929 11.853 4.076 1.00 60.44 697 PRO A CA 1
ATOM 5199 C C . PRO A 1 697 ? 7.126 11.503 3.180 1.00 60.44 697 PRO A C 1
ATOM 5201 O O . PRO A 1 697 ? 8.265 11.872 3.461 1.00 60.44 697 PRO A O 1
ATOM 5204 N N . GLU A 1 698 ? 6.885 10.816 2.061 1.00 55.03 698 GLU A N 1
ATOM 5205 C CA . GLU A 1 698 ? 7.961 10.456 1.118 1.00 55.03 698 GLU A CA 1
ATOM 5206 C C . GLU A 1 698 ? 8.434 11.638 0.238 1.00 55.03 698 GLU A C 1
ATOM 5208 O O . GLU A 1 698 ? 9.520 11.632 -0.356 1.00 55.03 698 GLU A O 1
ATOM 5213 N N . ARG A 1 699 ? 7.599 12.676 0.176 1.00 50.66 699 ARG A N 1
ATOM 5214 C CA . ARG A 1 699 ? 7.765 13.919 -0.578 1.00 50.66 699 ARG A CA 1
ATOM 5215 C C . ARG A 1 699 ? 7.692 15.099 0.407 1.00 50.66 699 ARG A C 1
ATOM 5217 O O . ARG A 1 699 ? 6.953 14.997 1.386 1.00 50.66 699 ARG A O 1
ATOM 5224 N N . PRO A 1 700 ? 8.397 16.224 0.173 1.00 42.66 700 PRO A N 1
ATOM 5225 C CA . PRO A 1 700 ? 8.121 17.470 0.892 1.00 42.66 700 PRO A CA 1
ATOM 5226 C C . PRO A 1 700 ? 6.620 17.824 0.861 1.00 42.66 700 PRO A C 1
ATOM 5228 O O . PRO A 1 700 ? 5.958 17.513 -0.134 1.00 42.66 700 PRO A O 1
ATOM 5231 N N . PRO A 1 701 ? 6.070 18.450 1.917 1.00 42.38 701 PRO A N 1
ATOM 5232 C CA . PRO A 1 701 ? 4.656 18.808 1.961 1.00 42.38 701 PRO A CA 1
ATOM 5233 C C . PRO A 1 701 ? 4.290 19.790 0.842 1.00 42.38 701 PRO A C 1
ATOM 5235 O O . PRO A 1 701 ? 5.089 20.646 0.462 1.00 42.38 701 PRO A O 1
ATOM 5238 N N . ASP A 1 702 ? 3.060 19.675 0.343 1.00 45.75 702 ASP A N 1
ATOM 5239 C CA . ASP A 1 702 ? 2.490 20.604 -0.633 1.00 45.75 702 ASP A CA 1
ATOM 5240 C C . ASP A 1 702 ? 2.423 22.025 -0.028 1.00 45.75 702 ASP A C 1
ATOM 5242 O O . ASP A 1 702 ? 1.770 22.201 1.011 1.00 45.75 702 ASP A O 1
ATOM 5246 N N . PRO A 1 703 ? 3.059 23.047 -0.641 1.00 42.34 703 PRO A N 1
ATOM 5247 C CA . PRO A 1 703 ? 3.043 24.416 -0.123 1.00 42.34 703 PRO A CA 1
ATOM 5248 C C . PRO A 1 703 ? 1.632 25.024 -0.039 1.00 42.34 703 PRO A C 1
ATOM 5250 O O . PRO A 1 703 ? 1.425 25.956 0.737 1.00 42.34 703 PRO A O 1
ATOM 5253 N N . GLY A 1 704 ? 0.649 24.494 -0.776 1.00 36.25 704 GLY A N 1
ATOM 5254 C CA . GLY A 1 704 ? -0.751 24.905 -0.676 1.00 36.25 704 GLY A CA 1
ATOM 5255 C C . GLY A 1 704 ? -1.480 24.390 0.573 1.00 36.25 704 GLY A C 1
ATOM 5256 O O . GLY A 1 704 ? -2.500 24.963 0.957 1.00 36.25 704 GLY A O 1
ATOM 5257 N N . ARG A 1 705 ? -0.983 23.338 1.244 1.00 36.44 705 ARG A N 1
ATOM 5258 C CA . ARG A 1 705 ? -1.717 22.620 2.308 1.00 36.44 705 ARG A CA 1
ATOM 5259 C C . ARG A 1 705 ? -1.201 22.907 3.724 1.00 36.44 705 ARG A C 1
ATOM 5261 O O . ARG A 1 705 ? -1.075 21.999 4.543 1.00 36.44 705 ARG A O 1
ATOM 5268 N N . ASN A 1 706 ? -0.929 24.176 4.030 1.00 32.72 706 ASN A N 1
ATOM 5269 C CA . ASN A 1 706 ? -0.545 24.610 5.377 1.00 32.72 706 ASN A CA 1
ATOM 5270 C C . ASN A 1 706 ? -1.750 24.523 6.354 1.00 32.72 706 ASN A C 1
ATOM 5272 O O . ASN A 1 706 ? -2.722 25.263 6.173 1.00 32.72 706 ASN A O 1
ATOM 5276 N N . PRO A 1 707 ? -1.722 23.666 7.397 1.00 37.06 707 PRO A N 1
ATOM 5277 C CA . PRO A 1 707 ? -2.870 23.453 8.286 1.00 37.06 707 PRO A CA 1
ATOM 5278 C C . PRO A 1 707 ? -3.175 24.641 9.217 1.00 37.06 707 PRO A C 1
ATOM 5280 O O . PRO A 1 707 ? -4.273 24.715 9.770 1.00 37.06 707 PRO A O 1
ATOM 5283 N N . ALA A 1 708 ? -2.257 25.606 9.357 1.00 35.12 708 ALA A N 1
ATOM 5284 C CA . ALA A 1 708 ? -2.337 26.731 10.298 1.00 35.12 708 ALA A CA 1
ATOM 5285 C C . ALA A 1 708 ? -3.437 27.786 10.006 1.00 35.12 708 ALA A C 1
ATOM 5287 O O . ALA A 1 708 ? -3.373 28.903 10.515 1.00 35.12 708 ALA A O 1
ATOM 5288 N N . ARG A 1 709 ? -4.449 27.467 9.183 1.00 34.22 709 ARG A N 1
ATOM 5289 C CA . ARG A 1 709 ? -5.567 28.364 8.826 1.00 34.22 709 ARG A CA 1
ATOM 5290 C C . ARG A 1 709 ? -6.978 27.820 9.097 1.00 34.22 709 ARG A C 1
ATOM 5292 O O . ARG A 1 709 ? -7.942 28.488 8.742 1.00 34.22 709 ARG A O 1
ATOM 5299 N N . ARG A 1 710 ? -7.128 26.664 9.763 1.00 30.80 710 ARG A N 1
ATOM 5300 C CA . ARG A 1 710 ? -8.442 26.154 10.231 1.00 30.80 710 ARG A CA 1
ATOM 5301 C C . ARG A 1 710 ? -8.785 26.477 11.700 1.00 30.80 710 ARG A C 1
ATOM 5303 O O . ARG A 1 710 ? -9.790 25.993 12.203 1.00 30.80 710 ARG A O 1
ATOM 5310 N N . GLY A 1 711 ? -8.012 27.336 12.371 1.00 30.61 711 GLY A N 1
ATOM 5311 C CA . GLY A 1 711 ? -8.357 27.896 13.687 1.00 30.61 711 GLY A CA 1
ATOM 5312 C C . GLY A 1 711 ? -8.967 29.294 13.559 1.00 30.61 711 GLY A C 1
ATOM 5313 O O . GLY A 1 711 ? -8.229 30.272 13.505 1.00 30.61 711 GLY A O 1
ATOM 5314 N N . GLY A 1 712 ? -10.297 29.395 13.473 1.00 27.86 712 GLY A N 1
ATOM 5315 C CA . GLY A 1 712 ? -10.980 30.666 13.183 1.00 27.86 712 GLY A CA 1
ATOM 5316 C C . GLY A 1 712 ? -12.488 30.648 13.437 1.00 27.86 712 GLY A C 1
ATOM 5317 O O . GLY A 1 712 ? -13.260 31.079 12.585 1.00 27.86 712 GLY A O 1
ATOM 5318 N N . THR A 1 713 ? -12.919 30.112 14.580 1.00 31.16 713 THR A N 1
ATOM 5319 C CA . THR A 1 713 ? -14.338 30.015 14.958 1.00 31.16 713 THR A CA 1
ATOM 5320 C C . THR A 1 713 ? -14.974 31.394 15.167 1.00 31.16 713 THR A C 1
ATOM 5322 O O . THR A 1 713 ? -14.583 32.177 16.034 1.00 31.16 713 THR A O 1
ATOM 5325 N N . SER A 1 714 ? -15.997 31.698 14.368 1.00 28.67 714 SER A N 1
ATOM 5326 C CA . SER A 1 714 ? -16.722 32.967 14.408 1.00 28.67 714 SER A CA 1
ATOM 5327 C C . SER A 1 714 ? -17.561 33.116 15.682 1.00 28.67 714 SER A C 1
ATOM 5329 O O . SER A 1 714 ? -18.589 32.457 15.829 1.00 28.67 714 SER A O 1
ATOM 5331 N N . HIS A 1 715 ? -17.176 34.033 16.572 1.00 27.98 715 HIS A N 1
ATOM 5332 C CA . HIS A 1 715 ? -18.048 34.482 17.661 1.00 27.98 715 HIS A CA 1
ATOM 5333 C C . HIS A 1 715 ? -19.159 35.412 17.128 1.00 27.98 715 HIS A C 1
ATOM 5335 O O . HIS A 1 715 ? -18.846 36.385 16.431 1.00 27.98 715 HIS A O 1
ATOM 5341 N N . PRO A 1 716 ? -20.442 35.183 17.470 1.00 30.84 716 PRO A N 1
ATOM 5342 C CA . PRO A 1 716 ? -21.531 36.070 17.077 1.00 30.84 716 PRO A CA 1
ATOM 5343 C C . PRO A 1 716 ? -21.473 37.380 17.878 1.00 30.84 716 PRO A C 1
ATOM 5345 O O . PRO A 1 716 ? -21.615 37.389 19.100 1.00 30.84 716 PRO A O 1
ATOM 5348 N N . ARG A 1 717 ? -21.280 38.516 17.197 1.00 28.66 717 ARG A N 1
ATOM 5349 C CA . ARG A 1 717 ? -21.324 39.839 17.842 1.00 28.66 717 ARG A CA 1
ATOM 5350 C C . ARG A 1 717 ? -22.768 40.288 18.063 1.00 28.66 717 ARG A C 1
ATOM 5352 O O . ARG A 1 717 ? -23.498 40.526 17.104 1.00 28.66 717 ARG A O 1
ATOM 5359 N N . GLY A 1 718 ? -23.150 40.459 19.328 1.00 28.00 718 GLY A N 1
ATOM 5360 C CA . GLY A 1 718 ? -24.413 41.092 19.707 1.00 28.00 718 GLY A CA 1
ATOM 5361 C C . GLY A 1 718 ? -24.505 42.550 19.236 1.00 28.00 718 GLY A C 1
ATOM 5362 O O . GLY A 1 718 ? -23.502 43.261 19.152 1.00 28.00 718 GLY A O 1
ATOM 5363 N N . ARG A 1 719 ? -25.727 43.002 18.932 1.00 31.41 719 ARG A N 1
ATOM 5364 C CA . ARG A 1 719 ? -26.034 44.409 18.628 1.00 31.41 719 ARG A CA 1
ATOM 5365 C C . ARG A 1 719 ? -25.855 45.283 19.873 1.00 31.41 719 ARG A C 1
ATOM 5367 O O . ARG A 1 719 ? -26.455 44.965 20.889 1.00 31.41 719 ARG A O 1
ATOM 5374 N N . HIS A 1 720 ? -25.251 46.461 19.726 1.00 30.72 720 HIS A N 1
ATOM 5375 C CA . HIS A 1 720 ? -25.688 47.668 20.443 1.00 30.72 720 HIS A CA 1
ATOM 5376 C C . HIS A 1 720 ? -25.611 48.901 19.523 1.00 30.72 720 HIS A C 1
ATOM 5378 O O . HIS A 1 720 ? -25.010 48.849 18.449 1.00 30.72 720 HIS A O 1
ATOM 5384 N N . GLY A 1 721 ? -26.359 49.952 19.872 1.00 28.72 721 GLY A N 1
ATOM 5385 C CA . GLY A 1 721 ? -26.779 51.009 18.943 1.00 28.72 721 GLY A CA 1
ATOM 5386 C C . GLY A 1 721 ? -25.768 52.131 18.684 1.00 28.72 721 GLY A C 1
ATOM 5387 O O . GLY A 1 721 ? -24.815 52.331 19.430 1.00 28.72 721 GLY A O 1
ATOM 5388 N N . ARG A 1 722 ? -26.031 52.907 17.624 1.00 28.64 722 ARG A N 1
ATOM 5389 C CA . ARG A 1 722 ? -25.376 54.194 17.339 1.00 28.64 722 ARG A CA 1
ATOM 5390 C C . ARG A 1 722 ? -26.061 55.325 18.112 1.00 28.64 722 ARG A C 1
ATOM 5392 O O . ARG A 1 722 ? -27.256 55.481 17.920 1.00 28.64 722 ARG A O 1
ATOM 5399 N N . HIS A 1 723 ? -25.300 56.162 18.816 1.00 29.77 723 HIS A N 1
ATOM 5400 C CA . HIS A 1 723 ? -25.509 57.607 19.059 1.00 29.77 723 HIS A CA 1
ATOM 5401 C C . HIS A 1 723 ? -24.182 58.145 19.654 1.00 29.77 723 HIS A C 1
ATOM 5403 O O . HIS A 1 723 ? -23.549 57.418 20.411 1.00 29.77 723 HIS A O 1
ATOM 5409 N N . GLY A 1 724 ? -23.664 59.348 19.378 1.00 27.80 724 GLY A N 1
ATOM 5410 C CA . GLY A 1 724 ? -24.014 60.379 18.390 1.00 27.80 724 GLY A CA 1
ATOM 5411 C C . GLY A 1 724 ? -23.412 61.743 18.796 1.00 27.80 724 GLY A C 1
ATOM 5412 O O . GLY A 1 724 ? -23.553 62.115 19.953 1.00 27.80 724 GLY A O 1
ATOM 5413 N N . GLY A 1 725 ? -22.763 62.486 17.883 1.00 27.08 725 GLY A N 1
ATOM 5414 C CA . GLY A 1 725 ? -22.219 63.840 18.152 1.00 27.08 725 GLY A CA 1
ATOM 5415 C C . GLY A 1 725 ? -20.784 64.092 17.624 1.00 27.08 725 GLY A C 1
ATOM 5416 O O . GLY A 1 725 ? -19.919 63.255 17.877 1.00 27.08 725 GLY A O 1
ATOM 5417 N N . PRO A 1 726 ? -20.512 65.194 16.885 1.00 35.25 726 PRO A N 1
ATOM 5418 C CA . PRO A 1 726 ? -19.172 65.553 16.379 1.00 35.25 726 PRO A CA 1
ATOM 5419 C C . PRO A 1 726 ? -18.665 66.960 16.810 1.00 35.25 726 PRO A C 1
ATOM 5421 O O . PRO A 1 726 ? -19.414 67.721 17.410 1.00 35.25 726 PRO A O 1
ATOM 5424 N N . GLN A 1 727 ? -17.450 67.332 16.352 1.00 30.33 727 GLN A N 1
ATOM 5425 C CA . GLN A 1 727 ? -16.764 68.652 16.484 1.00 30.33 727 GLN A CA 1
ATOM 5426 C C . GLN A 1 727 ? -16.158 68.924 17.890 1.00 30.33 727 GLN A C 1
ATOM 5428 O O . GLN A 1 727 ? -16.681 68.429 18.878 1.00 30.33 727 GLN A O 1
ATOM 5433 N N . GLY A 1 728 ? -15.039 69.649 18.078 1.00 28.64 728 GLY A N 1
ATOM 5434 C CA . GLY A 1 728 ? -14.148 70.389 17.156 1.00 28.64 728 GLY A CA 1
ATOM 5435 C C . GLY A 1 728 ? -12.639 70.284 17.535 1.00 28.64 728 GLY A C 1
ATOM 5436 O O . GLY A 1 728 ? -12.302 69.432 18.353 1.00 28.64 728 GLY A O 1
ATOM 5437 N N . PRO A 1 729 ? -11.717 71.057 16.909 1.00 41.75 729 PRO A N 1
ATOM 5438 C CA . PRO A 1 729 ? -10.324 70.608 16.695 1.00 41.75 729 PRO A CA 1
ATOM 5439 C C . PRO A 1 729 ? -9.185 71.357 17.431 1.00 41.75 729 PRO A C 1
ATOM 5441 O O . PRO A 1 729 ? -9.331 72.507 17.835 1.00 41.75 729 PRO A O 1
ATOM 5444 N N . GLY A 1 730 ? -8.008 70.710 17.460 1.00 26.88 730 GLY A N 1
ATOM 5445 C CA . GLY A 1 730 ? -6.676 71.256 17.786 1.00 26.88 730 GLY A CA 1
ATOM 5446 C C . GLY A 1 730 ? -5.744 70.156 18.340 1.00 26.88 730 GLY A C 1
ATOM 5447 O O . GLY A 1 730 ? -6.215 69.303 19.082 1.00 26.88 730 GLY A O 1
ATOM 5448 N N . GLU A 1 731 ? -4.448 70.058 18.023 1.00 29.06 731 GLU A N 1
ATOM 5449 C CA . GLU A 1 731 ? -3.650 70.673 16.947 1.00 29.06 731 GLU A CA 1
ATOM 5450 C C . GLU A 1 731 ? -2.379 69.809 16.683 1.00 29.06 731 GLU A C 1
ATOM 5452 O O . GLU A 1 731 ? -2.160 68.804 17.355 1.00 29.06 731 GLU A O 1
ATOM 5457 N N . HIS A 1 732 ? -1.532 70.216 15.729 1.00 29.48 732 HIS A N 1
ATOM 5458 C CA . HIS A 1 732 ? -0.225 69.646 15.346 1.00 29.48 732 HIS A CA 1
ATOM 5459 C C . HIS A 1 732 ? -0.176 68.281 14.624 1.00 29.48 732 HIS A C 1
ATOM 5461 O O . HIS A 1 732 ? -0.913 67.333 14.874 1.00 29.48 732 HIS A O 1
ATOM 5467 N N . ARG A 1 733 ? 0.759 68.214 13.665 1.00 28.12 733 ARG A N 1
ATOM 5468 C CA . ARG A 1 733 ? 0.995 67.121 12.712 1.00 28.12 733 ARG A CA 1
ATOM 5469 C C . ARG A 1 733 ? 2.483 67.097 12.373 1.00 28.12 733 ARG A C 1
ATOM 5471 O O . ARG A 1 733 ? 2.993 68.106 11.896 1.00 28.12 733 ARG A O 1
ATOM 5478 N N . LEU A 1 734 ? 3.158 65.962 12.542 1.00 27.36 734 LEU A N 1
ATOM 5479 C CA . LEU A 1 734 ? 4.502 65.731 11.996 1.00 27.36 734 LEU A CA 1
ATOM 5480 C C . LEU A 1 734 ? 4.718 64.241 11.689 1.00 27.36 734 LEU A C 1
ATOM 5482 O O . LEU A 1 734 ? 3.900 63.398 12.054 1.00 27.36 734 LEU A O 1
ATOM 5486 N N . VAL A 1 735 ? 5.753 63.946 10.904 1.00 26.19 735 VAL A N 1
ATOM 5487 C CA . VAL A 1 735 ? 5.865 62.724 10.091 1.00 26.19 735 VAL A CA 1
ATOM 5488 C C . VAL A 1 735 ? 6.945 61.791 10.633 1.00 26.19 735 VAL A C 1
ATOM 5490 O O . VAL A 1 735 ? 8.008 62.250 11.040 1.00 26.19 735 VAL A O 1
ATOM 5493 N N . VAL A 1 736 ? 6.706 60.479 10.546 1.00 29.36 736 VAL A N 1
ATOM 5494 C CA . VAL A 1 736 ? 7.737 59.447 10.719 1.00 29.36 736 VAL A CA 1
ATOM 5495 C C . VAL A 1 736 ? 7.771 58.567 9.469 1.00 29.36 736 VAL A C 1
ATOM 5497 O O . VAL A 1 736 ? 6.813 57.855 9.180 1.00 29.36 736 VAL A O 1
ATOM 5500 N N . HIS A 1 737 ? 8.887 58.610 8.743 1.00 28.30 737 HIS A N 1
ATOM 5501 C CA . HIS A 1 737 ? 9.294 57.559 7.810 1.00 28.30 737 HIS A CA 1
ATOM 5502 C C . HIS A 1 737 ? 10.391 56.732 8.483 1.00 28.30 737 HIS A C 1
ATOM 5504 O O . HIS A 1 737 ? 11.272 57.298 9.129 1.00 28.30 737 HIS A O 1
ATOM 5510 N N . HIS A 1 738 ? 10.355 55.410 8.313 1.00 31.83 738 HIS A N 1
ATOM 5511 C CA . HIS A 1 738 ? 11.414 54.519 8.781 1.00 31.83 738 HIS A CA 1
ATOM 5512 C C . HIS A 1 738 ? 12.188 53.970 7.584 1.00 31.83 738 HIS A C 1
ATOM 5514 O O . HIS A 1 738 ? 11.612 53.318 6.716 1.00 31.83 738 HIS A O 1
ATOM 5520 N N . ASP A 1 739 ? 13.492 54.219 7.577 1.00 30.19 739 ASP A N 1
ATOM 5521 C CA . ASP A 1 739 ? 14.454 53.668 6.627 1.00 30.19 739 ASP A CA 1
ATOM 5522 C C . ASP A 1 739 ? 15.615 53.074 7.441 1.00 30.19 739 ASP A C 1
ATOM 5524 O O . ASP A 1 739 ? 15.985 53.632 8.479 1.00 30.19 739 ASP A O 1
ATOM 5528 N N . LEU A 1 740 ? 16.167 51.932 7.024 1.00 32.88 740 LEU A N 1
ATOM 5529 C CA . LEU A 1 740 ? 17.277 51.270 7.721 1.00 32.88 740 LEU A CA 1
ATOM 5530 C C . LEU A 1 740 ? 18.257 50.646 6.721 1.00 32.88 740 LEU A C 1
ATOM 5532 O O . LEU A 1 740 ? 17.981 49.622 6.097 1.00 32.88 740 LEU A O 1
ATOM 5536 N N . ARG A 1 741 ? 19.449 51.245 6.633 1.00 28.78 741 ARG A N 1
ATOM 5537 C CA . ARG A 1 741 ? 20.642 50.675 5.991 1.00 28.78 741 ARG A CA 1
ATOM 5538 C C . ARG A 1 741 ? 21.757 50.515 7.025 1.00 28.78 741 ARG A C 1
ATOM 5540 O O . ARG A 1 741 ? 21.854 51.305 7.960 1.00 28.78 741 ARG A O 1
ATOM 5547 N N . LEU A 1 742 ? 22.602 49.504 6.839 1.00 32.16 742 LEU A N 1
ATOM 5548 C CA . LEU A 1 742 ? 23.737 49.201 7.719 1.00 32.16 742 LEU A CA 1
ATOM 5549 C C . LEU A 1 742 ? 25.011 49.973 7.294 1.00 32.16 742 LEU A C 1
ATOM 5551 O O . LEU A 1 742 ? 25.248 50.096 6.089 1.00 32.16 742 LEU A O 1
ATOM 5555 N N . PRO A 1 743 ? 25.839 50.464 8.241 1.00 37.44 743 PRO A N 1
ATOM 5556 C CA . PRO A 1 743 ? 27.107 51.152 7.961 1.00 37.44 743 PRO A CA 1
ATOM 5557 C C . PRO A 1 743 ? 28.346 50.211 7.919 1.00 37.44 743 PRO A C 1
ATOM 5559 O O . PRO A 1 743 ? 28.258 49.064 8.365 1.00 37.44 743 PRO A O 1
ATOM 5562 N N . PRO A 1 744 ? 29.502 50.676 7.388 1.00 43.59 744 PRO A N 1
ATOM 5563 C CA . PRO A 1 744 ? 30.727 49.881 7.176 1.00 43.59 744 PRO A CA 1
ATOM 5564 C C . PRO A 1 744 ? 31.787 49.999 8.308 1.00 43.59 744 PRO A C 1
ATOM 5566 O O . PRO A 1 744 ? 31.650 50.850 9.186 1.00 43.59 744 PRO A O 1
ATOM 5569 N N . PRO A 1 745 ? 32.870 49.184 8.288 1.00 46.56 745 PRO A N 1
ATOM 5570 C CA . PRO A 1 745 ? 33.981 49.255 9.251 1.00 46.56 745 PRO A CA 1
ATOM 5571 C C . PRO A 1 745 ? 35.062 50.307 8.908 1.00 46.56 745 PRO A C 1
ATOM 5573 O O . PRO A 1 745 ? 35.173 50.760 7.770 1.00 46.56 745 PRO A O 1
ATOM 5576 N N . HIS A 1 746 ? 35.904 50.646 9.896 1.00 36.06 746 HIS A N 1
ATOM 5577 C CA . HIS A 1 746 ? 36.999 51.629 9.799 1.00 36.06 746 HIS A CA 1
ATOM 5578 C C . HIS A 1 746 ? 38.404 50.997 9.647 1.00 36.06 746 HIS A C 1
ATOM 5580 O O . HIS A 1 746 ? 38.627 49.844 10.011 1.00 36.06 746 HIS A O 1
ATOM 5586 N N . HIS A 1 747 ? 39.364 51.800 9.169 1.00 33.06 747 HIS A N 1
ATOM 5587 C CA . HIS A 1 747 ? 40.810 51.518 9.078 1.00 33.06 747 HIS A CA 1
ATOM 5588 C C . HIS A 1 747 ? 41.641 52.677 9.688 1.00 33.06 747 HIS A C 1
ATOM 5590 O O . HIS A 1 747 ? 41.058 53.703 10.036 1.00 33.06 747 HIS A O 1
ATOM 5596 N N . LEU A 1 748 ? 42.981 52.511 9.720 1.00 34.34 748 LEU A N 1
ATOM 5597 C CA . LEU A 1 748 ? 44.072 53.293 10.368 1.00 34.34 748 LEU A CA 1
ATOM 5598 C C . LEU A 1 748 ? 44.561 52.651 11.690 1.00 34.34 748 LEU A C 1
ATOM 5600 O O . LEU A 1 748 ? 43.742 52.188 12.473 1.00 34.34 748 LEU A O 1
ATOM 5604 N N . GLY A 1 749 ? 45.861 52.582 12.017 1.00 28.05 749 GLY A N 1
ATOM 5605 C CA . GLY A 1 749 ? 47.075 52.870 11.228 1.00 28.05 749 GLY A CA 1
ATOM 5606 C C . GLY A 1 749 ? 48.252 53.355 12.100 1.00 28.05 749 GLY A C 1
ATOM 5607 O O . GLY A 1 749 ? 48.172 54.458 12.627 1.00 28.05 749 GLY A O 1
ATOM 5608 N N . GLY A 1 750 ? 49.336 52.574 12.243 1.00 27.55 750 GLY A N 1
ATOM 5609 C CA . GLY A 1 750 ? 50.530 52.967 13.019 1.00 27.55 750 GLY A CA 1
ATOM 5610 C C . GLY A 1 750 ? 51.613 51.875 13.147 1.00 27.55 750 GLY A C 1
ATOM 5611 O O . GLY A 1 750 ? 51.292 50.692 13.148 1.00 27.55 750 GLY A O 1
ATOM 5612 N N . ASP A 1 751 ? 52.874 52.305 13.252 1.00 34.09 751 ASP A N 1
ATOM 5613 C CA . ASP A 1 751 ? 54.158 51.556 13.323 1.00 34.09 751 ASP A CA 1
ATOM 5614 C C . ASP A 1 751 ? 55.121 52.411 14.227 1.00 34.09 751 ASP A C 1
ATOM 5616 O O . ASP A 1 751 ? 54.697 53.525 14.569 1.00 34.09 751 ASP A O 1
ATOM 5620 N N . PRO A 1 752 ? 56.374 52.048 14.625 1.00 53.38 752 PRO A N 1
ATOM 5621 C CA . PRO A 1 752 ? 57.165 50.859 14.281 1.00 53.38 752 PRO A CA 1
ATOM 5622 C C . PRO A 1 752 ? 57.978 50.149 15.405 1.00 53.38 752 PRO A C 1
ATOM 5624 O O . PRO A 1 752 ? 58.402 50.741 16.393 1.00 53.38 752 PRO A O 1
ATOM 5627 N N . GLY A 1 753 ? 58.325 48.882 15.137 1.00 28.33 753 GLY A N 1
ATOM 5628 C CA . GLY A 1 753 ? 59.698 48.333 15.220 1.00 28.33 753 GLY A CA 1
ATOM 5629 C C . GLY A 1 753 ? 60.453 48.155 16.557 1.00 28.33 753 GLY A C 1
ATOM 5630 O O . GLY A 1 753 ? 60.996 49.112 17.100 1.00 28.33 753 GLY A O 1
ATOM 5631 N N . HIS A 1 754 ? 60.703 46.887 16.936 1.00 31.69 754 HIS A N 1
ATOM 5632 C CA . HIS A 1 754 ? 62.022 46.333 17.338 1.00 31.69 754 HIS A CA 1
ATOM 5633 C C . HIS A 1 754 ? 61.991 44.781 17.317 1.00 31.69 754 HIS A C 1
ATOM 5635 O O . HIS A 1 754 ? 60.926 44.179 17.431 1.00 31.69 754 HIS A O 1
ATOM 5641 N N . GLY A 1 755 ? 63.149 44.123 17.170 1.00 28.02 755 GLY A N 1
ATOM 5642 C CA . GLY A 1 755 ? 63.332 42.655 17.266 1.00 28.02 755 GLY A CA 1
ATOM 5643 C C . GLY A 1 755 ? 64.628 42.317 18.029 1.00 28.02 755 GLY A C 1
ATOM 5644 O O . GLY A 1 755 ? 65.105 43.202 18.741 1.00 28.02 755 GLY A O 1
ATOM 5645 N N . PRO A 1 756 ? 65.278 41.137 17.856 1.00 52.31 756 PRO A N 1
ATOM 5646 C CA . PRO A 1 756 ? 64.913 39.967 17.034 1.00 52.31 756 PRO A CA 1
ATOM 5647 C C . PRO A 1 756 ? 65.102 38.588 17.746 1.00 52.31 756 PRO A C 1
ATOM 5649 O O . PRO A 1 756 ? 65.581 38.526 18.874 1.00 52.31 756 PRO A O 1
ATOM 5652 N N . GLY A 1 757 ? 64.862 37.467 17.039 1.00 28.55 757 GLY A N 1
ATOM 5653 C CA . GLY A 1 757 ? 65.560 36.185 17.303 1.00 28.55 757 GLY A CA 1
ATOM 5654 C C . GLY A 1 757 ? 64.717 34.895 17.295 1.00 28.55 757 GLY A C 1
ATOM 5655 O O . GLY A 1 757 ? 63.978 34.639 18.237 1.00 28.55 757 GLY A O 1
ATOM 5656 N N . GLY A 1 758 ? 64.897 34.031 16.281 1.00 30.34 758 GLY A N 1
ATOM 5657 C CA . GLY A 1 758 ? 64.306 32.677 16.236 1.00 30.34 758 GLY A CA 1
ATOM 5658 C C . GLY A 1 758 ? 64.329 32.017 14.844 1.00 30.34 758 GLY A C 1
ATOM 5659 O O . GLY A 1 758 ? 63.465 32.296 14.023 1.00 30.34 758 GLY A O 1
ATOM 5660 N N . ARG A 1 759 ? 65.322 31.153 14.593 1.00 30.53 759 ARG A N 1
ATOM 5661 C CA . ARG A 1 759 ? 65.537 30.309 13.384 1.00 30.53 759 ARG A CA 1
ATOM 5662 C C . ARG A 1 759 ? 64.859 28.936 13.535 1.00 30.53 759 ARG A C 1
ATOM 5664 O O . ARG A 1 759 ? 64.640 28.544 14.677 1.00 30.53 759 ARG A O 1
ATOM 5671 N N . ASP A 1 760 ? 64.600 28.080 12.539 1.00 31.92 760 ASP A N 1
ATOM 5672 C CA . ASP A 1 760 ? 64.445 28.091 11.056 1.00 31.92 760 ASP A CA 1
ATOM 5673 C C . ASP A 1 760 ? 63.445 26.909 10.774 1.00 31.92 760 ASP A C 1
ATOM 5675 O O . ASP A 1 760 ? 63.303 26.034 11.630 1.00 31.92 760 ASP A O 1
ATOM 5679 N N . ASP A 1 761 ? 62.582 26.803 9.751 1.00 34.50 761 ASP A N 1
ATOM 5680 C CA . ASP A 1 761 ? 62.720 26.878 8.278 1.00 34.50 761 ASP A CA 1
ATOM 5681 C C . ASP A 1 761 ? 63.603 25.779 7.619 1.00 34.50 761 ASP A C 1
ATOM 5683 O O . ASP A 1 761 ? 64.624 25.393 8.171 1.00 34.50 761 ASP A O 1
ATOM 5687 N N . ARG A 1 762 ? 63.310 25.212 6.425 1.00 33.12 762 ARG A N 1
ATOM 5688 C CA . ARG A 1 762 ? 62.035 25.005 5.682 1.00 33.12 762 ARG A CA 1
ATOM 5689 C C . ARG A 1 762 ? 62.196 23.882 4.611 1.00 33.12 762 ARG A C 1
ATOM 5691 O O . ARG A 1 762 ? 63.300 23.503 4.253 1.00 33.12 762 ARG A O 1
ATOM 5698 N N . HIS A 1 763 ? 61.066 23.387 4.093 1.00 29.77 763 HIS A N 1
ATOM 5699 C CA . HIS A 1 763 ? 60.784 22.709 2.799 1.00 29.77 763 HIS A CA 1
ATOM 5700 C C . HIS A 1 763 ? 61.861 22.400 1.708 1.00 29.77 763 HIS A C 1
ATOM 5702 O O . HIS A 1 763 ? 62.608 23.279 1.301 1.00 29.77 763 HIS A O 1
ATOM 5708 N N . ARG A 1 764 ? 61.614 21.267 0.996 1.00 31.47 764 ARG A N 1
ATOM 5709 C CA . ARG A 1 764 ? 62.030 20.884 -0.398 1.00 31.47 764 ARG A CA 1
ATOM 5710 C C . ARG A 1 764 ? 63.532 20.560 -0.605 1.00 31.47 764 ARG A C 1
ATOM 5712 O O . ARG A 1 764 ? 64.364 20.973 0.180 1.00 31.47 764 ARG A O 1
ATOM 5719 N N . GLY A 1 765 ? 63.951 19.809 -1.637 1.00 27.91 765 GLY A N 1
ATOM 5720 C CA . GLY A 1 765 ? 63.198 18.946 -2.570 1.00 27.91 765 GLY A CA 1
ATOM 5721 C C . GLY A 1 765 ? 63.903 18.701 -3.925 1.00 27.91 765 GLY A C 1
ATOM 5722 O O . GLY A 1 765 ? 64.074 19.658 -4.664 1.00 27.91 765 GLY A O 1
ATOM 5723 N N . LEU A 1 766 ? 64.189 17.425 -4.257 1.00 32.84 766 LEU A N 1
ATOM 5724 C CA . LEU A 1 766 ? 64.706 16.876 -5.542 1.00 32.84 766 LEU A CA 1
ATOM 5725 C C . LEU A 1 766 ? 66.072 17.394 -6.065 1.00 32.84 766 LEU A C 1
ATOM 5727 O O . LEU A 1 766 ? 66.167 18.548 -6.454 1.00 32.84 766 LEU A O 1
ATOM 5731 N N . ASP A 1 767 ? 67.067 16.503 -6.246 1.00 29.64 767 ASP A N 1
ATOM 5732 C CA . ASP A 1 767 ? 67.403 15.959 -7.587 1.00 29.64 767 ASP A CA 1
ATOM 5733 C C . ASP A 1 767 ? 68.359 14.716 -7.552 1.00 29.64 767 ASP A C 1
ATOM 5735 O O . ASP A 1 767 ? 68.639 14.138 -6.503 1.00 29.64 767 ASP A O 1
ATOM 5739 N N . ARG A 1 768 ? 68.769 14.277 -8.751 1.00 30.00 768 ARG A N 1
ATOM 5740 C CA . ARG A 1 768 ? 69.414 13.043 -9.264 1.00 30.00 768 ARG A CA 1
ATOM 5741 C C . ARG A 1 768 ? 70.819 12.554 -8.792 1.00 30.00 768 ARG A C 1
ATOM 5743 O O . ARG A 1 768 ? 71.733 13.331 -8.562 1.00 30.00 768 ARG A O 1
ATOM 5750 N N . LEU A 1 769 ? 71.012 11.236 -9.037 1.00 28.64 769 LEU A N 1
ATOM 5751 C CA . LEU A 1 769 ? 72.172 10.520 -9.663 1.00 28.64 769 LEU A CA 1
ATOM 5752 C C . LEU A 1 769 ? 73.383 9.937 -8.862 1.00 28.64 769 LEU A C 1
ATOM 5754 O O . LEU A 1 769 ? 74.102 10.612 -8.144 1.00 28.64 769 LEU A O 1
ATOM 5758 N N . ARG A 1 770 ? 73.697 8.674 -9.238 1.00 27.72 770 ARG A N 1
ATOM 5759 C CA . ARG A 1 770 ? 75.010 7.964 -9.352 1.00 27.72 770 ARG A CA 1
ATOM 5760 C C . ARG A 1 770 ? 75.877 7.577 -8.125 1.00 27.72 770 ARG A C 1
ATOM 5762 O O . ARG A 1 770 ? 76.842 8.232 -7.764 1.00 27.72 770 ARG A O 1
ATOM 5769 N N . GLN A 1 771 ? 75.655 6.330 -7.692 1.00 32.75 771 GLN A N 1
ATOM 5770 C CA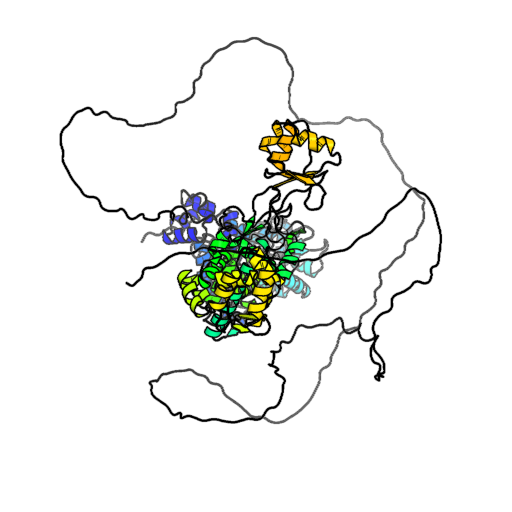 . GLN A 1 771 ? 76.639 5.240 -7.471 1.00 32.75 771 GLN A CA 1
ATOM 5771 C C . GLN A 1 771 ? 78.161 5.542 -7.353 1.00 32.75 771 GLN A C 1
ATOM 5773 O O . GLN A 1 771 ? 78.834 5.800 -8.351 1.00 32.75 771 GLN A O 1
ATOM 5778 N N . ARG A 1 772 ? 78.731 5.163 -6.198 1.00 28.39 772 ARG A N 1
ATOM 5779 C CA . ARG A 1 772 ? 79.850 4.191 -6.043 1.00 28.39 772 ARG A CA 1
ATOM 5780 C C . ARG A 1 772 ? 79.553 3.345 -4.783 1.00 28.39 772 ARG A C 1
ATOM 5782 O O . ARG A 1 772 ? 78.821 3.816 -3.925 1.00 28.39 772 ARG A O 1
ATOM 5789 N N . GLY A 1 773 ? 80.028 2.112 -4.579 1.00 26.16 773 GLY A N 1
ATOM 5790 C CA . GLY A 1 773 ? 80.892 1.245 -5.396 1.00 26.16 773 GLY A CA 1
ATOM 5791 C C . GLY A 1 773 ? 81.867 0.451 -4.505 1.00 26.16 773 GLY A C 1
ATOM 5792 O O . GLY A 1 773 ? 82.983 0.913 -4.299 1.00 26.16 773 GLY A O 1
ATOM 5793 N N . GLY A 1 774 ? 81.442 -0.698 -3.946 1.00 26.73 774 GLY A N 1
ATOM 5794 C CA . GLY A 1 774 ? 82.003 -1.238 -2.684 1.00 26.73 774 GLY A CA 1
ATOM 5795 C C . GLY A 1 774 ? 82.552 -2.681 -2.620 1.00 26.73 774 GLY A C 1
ATOM 5796 O O . GLY A 1 774 ? 82.886 -3.101 -1.521 1.00 26.73 774 GLY A O 1
ATOM 5797 N N . ARG A 1 775 ? 82.720 -3.402 -3.748 1.00 29.61 775 ARG A N 1
ATOM 5798 C CA . ARG A 1 775 ? 83.341 -4.763 -3.869 1.00 29.61 775 ARG A CA 1
ATOM 5799 C C . ARG A 1 775 ? 82.576 -5.946 -3.206 1.00 29.61 775 ARG A C 1
ATOM 5801 O O . ARG A 1 775 ? 81.779 -5.739 -2.304 1.00 29.61 775 ARG A O 1
ATOM 5808 N N . GLY A 1 776 ? 82.843 -7.193 -3.646 1.00 25.39 776 GLY A N 1
ATOM 5809 C CA . GLY A 1 776 ? 82.490 -8.421 -2.884 1.00 25.39 776 GLY A CA 1
ATOM 5810 C C . GLY A 1 776 ? 81.611 -9.511 -3.545 1.00 25.39 776 GLY A C 1
ATOM 5811 O O . GLY A 1 776 ? 80.688 -10.006 -2.910 1.00 25.39 776 GLY A O 1
ATOM 5812 N N . GLN A 1 777 ? 81.870 -9.907 -4.795 1.00 27.58 777 GLN A N 1
ATOM 5813 C CA . GLN A 1 777 ? 81.270 -11.090 -5.466 1.00 27.58 777 GLN A CA 1
ATOM 5814 C C . GLN A 1 777 ? 82.153 -12.362 -5.284 1.00 27.58 777 GLN A C 1
ATOM 5816 O O . GLN A 1 777 ? 83.325 -12.174 -4.953 1.00 27.58 777 GLN A O 1
ATOM 5821 N N . PRO A 1 778 ? 81.733 -13.608 -5.649 1.00 53.91 778 PRO A N 1
ATOM 5822 C CA . PRO A 1 778 ? 80.377 -14.189 -5.808 1.00 53.91 778 PRO A CA 1
ATOM 5823 C C . PRO A 1 778 ? 80.249 -15.706 -5.397 1.00 53.91 778 PRO A C 1
ATOM 5825 O O . PRO A 1 778 ? 81.149 -16.298 -4.813 1.00 53.91 778 PRO A O 1
ATOM 5828 N N . THR A 1 779 ? 79.156 -16.348 -5.862 1.00 27.20 779 THR A N 1
ATOM 5829 C CA . THR A 1 779 ? 78.968 -17.781 -6.261 1.00 27.20 779 THR A CA 1
ATOM 5830 C C . THR A 1 779 ? 78.707 -18.915 -5.246 1.00 27.20 779 THR A C 1
ATOM 5832 O O . THR A 1 779 ? 79.546 -19.189 -4.407 1.00 27.20 779 THR A O 1
ATOM 5835 N N . ARG A 1 780 ? 77.608 -19.661 -5.534 1.00 27.36 780 ARG A N 1
ATOM 5836 C CA . ARG A 1 780 ? 77.388 -21.142 -5.475 1.00 27.36 780 ARG A CA 1
ATOM 5837 C C . ARG A 1 780 ? 77.597 -21.879 -4.125 1.00 27.36 780 ARG A C 1
ATOM 5839 O O . ARG A 1 780 ? 78.521 -21.586 -3.392 1.00 27.36 780 ARG A O 1
ATOM 5846 N N . ASP A 1 781 ? 76.788 -22.861 -3.702 1.00 26.67 781 ASP A N 1
ATOM 5847 C CA . ASP A 1 781 ? 75.836 -23.759 -4.395 1.00 26.67 781 ASP A CA 1
ATOM 5848 C C . ASP A 1 781 ? 74.666 -24.228 -3.481 1.00 26.67 781 ASP A C 1
ATOM 5850 O O . ASP A 1 781 ? 74.585 -23.868 -2.308 1.00 26.67 781 ASP A O 1
ATOM 5854 N N . ARG A 1 782 ? 73.759 -25.075 -4.007 1.00 36.31 782 ARG A N 1
ATOM 5855 C CA . ARG A 1 782 ? 72.857 -25.951 -3.218 1.00 36.31 782 ARG A CA 1
ATOM 5856 C C . ARG A 1 782 ? 73.317 -27.411 -3.325 1.00 36.31 782 ARG A C 1
ATOM 5858 O O . ARG A 1 782 ? 73.599 -27.865 -4.431 1.00 36.31 782 ARG A O 1
ATOM 5865 N N . PRO A 1 783 ? 73.245 -28.186 -2.229 1.00 36.47 783 PRO A N 1
ATOM 5866 C CA . PRO A 1 783 ? 72.215 -29.235 -2.147 1.00 36.47 783 PRO A CA 1
ATOM 5867 C C . PRO A 1 783 ? 71.513 -29.323 -0.769 1.00 36.47 783 PRO A C 1
ATOM 5869 O O . PRO A 1 783 ? 71.854 -28.612 0.170 1.00 36.47 783 PRO A O 1
ATOM 5872 N N . GLY A 1 784 ? 70.490 -30.187 -0.662 1.00 26.56 784 GLY A N 1
ATOM 5873 C CA . GLY A 1 784 ? 69.900 -30.640 0.619 1.00 26.56 784 GLY A CA 1
ATOM 5874 C C . GLY A 1 784 ? 70.603 -31.909 1.151 1.00 26.56 784 GLY A C 1
ATOM 5875 O O . GLY A 1 784 ? 71.788 -32.065 0.862 1.00 26.56 784 GLY A O 1
ATOM 5876 N N . PRO A 1 785 ? 69.919 -32.882 1.813 1.00 52.16 785 PRO A N 1
ATOM 5877 C CA . PRO A 1 785 ? 68.472 -33.007 2.072 1.00 52.16 785 PRO A CA 1
ATOM 5878 C C . PRO A 1 785 ? 68.144 -33.519 3.516 1.00 52.16 785 PRO A C 1
ATOM 5880 O O . PRO A 1 785 ? 68.919 -33.279 4.434 1.00 52.16 785 PRO A O 1
ATOM 5883 N N . ARG A 1 786 ? 67.055 -34.314 3.676 1.00 30.67 786 ARG A N 1
ATOM 5884 C CA . ARG A 1 786 ? 66.507 -34.982 4.901 1.00 30.67 786 ARG A CA 1
ATOM 5885 C C . ARG A 1 786 ? 65.630 -34.052 5.776 1.00 30.67 786 ARG A C 1
ATOM 5887 O O . ARG A 1 786 ? 66.063 -32.961 6.103 1.00 30.67 786 ARG A O 1
ATOM 5894 N N . GLY A 1 787 ? 64.388 -34.367 6.185 1.00 27.22 787 GLY A N 1
ATOM 5895 C CA . GLY A 1 787 ? 63.502 -35.537 5.974 1.00 27.22 787 GLY A CA 1
ATOM 5896 C C . GLY A 1 787 ? 63.463 -36.494 7.183 1.00 27.22 787 GLY A C 1
ATOM 5897 O O . GLY A 1 787 ? 64.526 -36.866 7.659 1.00 27.22 787 GLY A O 1
ATOM 5898 N N . GLY A 1 788 ? 62.324 -36.974 7.718 1.00 30.53 788 GLY A N 1
ATOM 5899 C CA . GLY A 1 788 ? 60.887 -36.807 7.385 1.00 30.53 788 GLY A CA 1
ATOM 5900 C C . GLY A 1 788 ? 60.009 -36.986 8.654 1.00 30.53 788 GLY A C 1
ATOM 5901 O O . GLY A 1 788 ? 60.457 -36.591 9.717 1.00 30.53 788 GLY A O 1
ATOM 5902 N N . ARG A 1 789 ? 58.796 -37.575 8.675 1.00 30.28 789 ARG A N 1
ATOM 5903 C CA . ARG A 1 789 ? 58.029 -38.369 7.686 1.00 30.28 789 ARG A CA 1
ATOM 5904 C C . ARG A 1 789 ? 56.513 -38.426 8.028 1.00 30.28 789 ARG A C 1
ATOM 5906 O O . ARG A 1 789 ? 56.189 -38.850 9.126 1.00 30.28 789 ARG A O 1
ATOM 5913 N N . LEU A 1 790 ? 55.655 -38.271 7.001 1.00 30.42 790 LEU A N 1
ATOM 5914 C CA . LEU A 1 790 ? 54.391 -39.025 6.750 1.00 30.42 790 LEU A CA 1
ATOM 5915 C C . LEU A 1 790 ? 53.195 -38.854 7.738 1.00 30.42 790 LEU A C 1
ATOM 5917 O O . LEU A 1 790 ? 53.374 -38.491 8.887 1.00 30.42 790 LEU A O 1
ATOM 5921 N N . ARG A 1 791 ? 51.924 -39.095 7.354 1.00 27.83 791 ARG A N 1
ATOM 5922 C CA . ARG A 1 791 ? 51.355 -39.849 6.203 1.00 27.83 791 ARG A CA 1
ATOM 5923 C C . ARG A 1 791 ? 50.304 -39.069 5.381 1.00 27.83 791 ARG A C 1
ATOM 5925 O O . ARG A 1 791 ? 49.620 -38.196 5.896 1.00 27.83 791 ARG A O 1
ATOM 5932 N N . HIS A 1 792 ? 50.140 -39.473 4.116 1.00 28.31 792 HIS A N 1
ATOM 5933 C CA . HIS A 1 792 ? 49.044 -39.088 3.206 1.00 28.31 792 HIS A CA 1
ATOM 5934 C C . HIS A 1 792 ? 47.908 -40.133 3.183 1.00 28.31 792 HIS A C 1
ATOM 5936 O O . HIS A 1 792 ? 48.140 -41.293 3.525 1.00 28.31 792 HIS A O 1
ATOM 5942 N N . GLY A 1 793 ? 46.747 -39.759 2.622 1.00 25.81 793 GLY A N 1
ATOM 5943 C CA . GLY A 1 793 ? 45.777 -40.696 2.030 1.00 25.81 793 GLY A CA 1
ATOM 5944 C C . GLY A 1 793 ? 44.303 -40.265 2.163 1.00 25.81 793 GLY A C 1
ATOM 5945 O O . GLY A 1 793 ? 43.867 -40.096 3.289 1.00 25.81 793 GLY A O 1
ATOM 5946 N N . VAL A 1 794 ? 43.408 -40.173 1.166 1.00 25.84 794 VAL A N 1
ATOM 5947 C CA . VAL A 1 794 ? 43.383 -40.009 -0.311 1.00 25.84 794 VAL A CA 1
ATOM 5948 C C . VAL A 1 794 ? 41.955 -40.407 -0.771 1.00 25.84 794 VAL A C 1
ATOM 5950 O O . VAL A 1 794 ? 41.389 -41.344 -0.219 1.00 25.84 794 VAL A O 1
ATOM 5953 N N . ARG A 1 795 ? 41.443 -39.769 -1.842 1.00 24.70 795 ARG A N 1
ATOM 5954 C CA . ARG A 1 795 ? 40.211 -40.058 -2.637 1.00 24.70 795 ARG A CA 1
ATOM 5955 C C . ARG A 1 795 ? 38.821 -39.638 -2.091 1.00 24.70 795 ARG A C 1
ATOM 5957 O O . ARG A 1 795 ? 38.472 -39.968 -0.964 1.00 24.70 795 ARG A O 1
ATOM 5964 N N . PRO A 1 796 ? 37.970 -39.026 -2.949 1.00 31.55 796 PRO A N 1
ATOM 5965 C CA . PRO A 1 796 ? 36.521 -38.944 -2.748 1.00 31.55 796 PRO A CA 1
ATOM 5966 C C . PRO A 1 796 ? 35.826 -40.263 -3.145 1.00 31.55 796 PRO A C 1
ATOM 5968 O O . PRO A 1 796 ? 36.434 -41.141 -3.765 1.00 31.55 796 PRO A O 1
ATOM 5971 N N . HIS A 1 797 ? 34.536 -40.403 -2.831 1.00 26.98 797 HIS A N 1
ATOM 5972 C CA . HIS A 1 797 ? 33.729 -41.566 -3.216 1.00 26.98 797 HIS A CA 1
ATOM 5973 C C . HIS A 1 797 ? 32.691 -41.234 -4.292 1.00 26.98 797 HIS A C 1
ATOM 5975 O O . HIS A 1 797 ? 31.784 -40.437 -4.075 1.00 26.98 797 HIS A O 1
ATOM 5981 N N . SER A 1 798 ? 32.791 -41.924 -5.429 1.00 27.44 798 SER A N 1
ATOM 5982 C CA . SER A 1 798 ? 31.775 -41.958 -6.477 1.00 27.44 798 SER A CA 1
ATOM 5983 C C . SER A 1 798 ? 31.068 -43.319 -6.503 1.00 27.44 798 SER A C 1
ATOM 5985 O O . SER A 1 798 ? 31.684 -44.369 -6.692 1.00 27.44 798 SER A O 1
ATOM 5987 N N . ARG A 1 799 ? 29.740 -43.306 -6.351 1.00 27.25 799 ARG A N 1
ATOM 5988 C CA . ARG A 1 799 ? 28.825 -44.376 -6.789 1.00 27.25 799 ARG A CA 1
ATOM 5989 C C . ARG A 1 799 ? 27.627 -43.677 -7.438 1.00 27.25 799 ARG A C 1
ATOM 5991 O O . ARG A 1 799 ? 26.963 -42.885 -6.787 1.00 27.25 799 ARG A O 1
ATOM 5998 N N . ARG A 1 800 ? 27.563 -43.701 -8.774 1.00 26.84 800 ARG A N 1
ATOM 5999 C CA . ARG A 1 800 ? 26.775 -44.657 -9.585 1.00 26.84 800 ARG A CA 1
ATOM 6000 C C . ARG A 1 800 ? 25.265 -44.464 -9.380 1.00 26.84 800 ARG A C 1
ATOM 6002 O O . ARG A 1 800 ? 24.752 -44.788 -8.317 1.00 26.84 800 ARG A O 1
ATOM 6009 N N . GLY A 1 801 ? 24.588 -43.948 -10.410 1.00 29.03 801 GLY A N 1
ATOM 6010 C CA . GLY A 1 801 ? 23.123 -43.867 -10.482 1.00 29.03 801 GLY A CA 1
ATOM 6011 C C . GLY A 1 801 ? 22.488 -45.182 -10.953 1.00 29.03 801 GLY A C 1
ATOM 6012 O O . GLY A 1 801 ? 23.093 -46.247 -10.809 1.00 29.03 801 GLY A O 1
ATOM 6013 N N . PRO A 1 802 ? 21.309 -45.101 -11.590 1.00 34.84 802 PRO A N 1
ATOM 6014 C CA . PRO A 1 802 ? 21.247 -45.657 -12.945 1.00 34.84 802 PRO A CA 1
ATOM 6015 C C . PRO A 1 802 ? 20.573 -44.746 -13.993 1.00 34.84 802 PRO A C 1
ATOM 6017 O O . PRO A 1 802 ? 19.585 -44.078 -13.720 1.00 34.84 802 PRO A O 1
ATOM 6020 N N . HIS A 1 803 ? 21.170 -44.779 -15.187 1.00 25.78 803 HIS A N 1
ATOM 6021 C CA . HIS A 1 803 ? 20.645 -44.715 -16.565 1.00 25.78 803 HIS A CA 1
ATOM 6022 C C . HIS A 1 803 ? 19.243 -44.161 -16.906 1.00 25.78 803 HIS A C 1
ATOM 6024 O O . HIS A 1 803 ? 18.240 -44.406 -16.246 1.00 25.78 803 HIS A O 1
ATOM 6030 N N . LEU A 1 804 ? 19.193 -43.532 -18.088 1.00 29.88 804 LEU A N 1
ATOM 6031 C CA . LEU A 1 804 ? 18.007 -43.091 -18.828 1.00 29.88 804 LEU A CA 1
ATOM 6032 C C . LEU A 1 804 ? 18.069 -43.631 -20.274 1.00 29.88 804 LEU A C 1
ATOM 6034 O O . LEU A 1 804 ? 19.156 -43.616 -20.849 1.00 29.88 804 LEU A O 1
ATOM 6038 N N . ARG A 1 805 ? 16.897 -43.938 -20.870 1.00 31.81 805 ARG A N 1
ATOM 6039 C CA . ARG A 1 805 ? 16.639 -44.187 -22.321 1.00 31.81 805 ARG A CA 1
ATOM 6040 C C . ARG A 1 805 ? 17.231 -45.499 -22.910 1.00 31.81 805 ARG A C 1
ATOM 6042 O O . ARG A 1 805 ? 18.110 -46.073 -22.269 1.00 31.81 805 ARG A O 1
ATOM 6049 N N . PRO A 1 806 ? 16.784 -45.982 -24.103 1.00 43.59 806 PRO A N 1
ATOM 6050 C CA . PRO A 1 806 ? 15.843 -45.388 -25.077 1.00 43.59 806 PRO A CA 1
ATOM 6051 C C . PRO A 1 806 ? 14.599 -46.249 -25.452 1.00 43.59 806 PRO A C 1
ATOM 6053 O O . PRO A 1 806 ? 14.255 -47.192 -24.749 1.00 43.59 806 PRO A O 1
ATOM 6056 N N . ALA A 1 807 ? 13.914 -45.818 -26.525 1.00 35.25 807 ALA A N 1
ATOM 6057 C CA . ALA A 1 807 ? 12.642 -46.266 -27.129 1.00 35.25 807 ALA A CA 1
ATOM 6058 C C . ALA A 1 807 ? 12.634 -47.705 -27.734 1.00 35.25 807 ALA A C 1
ATOM 6060 O O . ALA A 1 807 ? 13.647 -48.398 -27.613 1.00 35.25 807 ALA A O 1
ATOM 6061 N N . PRO A 1 808 ? 11.517 -48.178 -28.347 1.00 42.72 808 PRO A N 1
ATOM 6062 C CA . PRO A 1 808 ? 11.177 -47.785 -29.732 1.00 42.72 808 PRO A CA 1
ATOM 6063 C C . PRO A 1 808 ? 9.671 -47.555 -30.034 1.00 42.72 808 PRO A C 1
ATOM 6065 O O . PRO A 1 808 ? 8.811 -47.725 -29.173 1.00 42.72 808 PRO A O 1
ATOM 6068 N N . ASP A 1 809 ? 9.398 -47.179 -31.289 1.00 32.94 809 ASP A N 1
ATOM 6069 C CA . ASP A 1 809 ? 8.083 -47.032 -31.942 1.00 32.94 809 ASP A CA 1
ATOM 6070 C C . ASP A 1 809 ? 7.582 -48.335 -32.628 1.00 32.94 809 ASP A C 1
ATOM 6072 O O . ASP A 1 809 ? 8.249 -49.369 -32.580 1.00 32.94 809 ASP A O 1
ATOM 6076 N N . HIS A 1 810 ? 6.444 -48.223 -33.339 1.00 30.22 810 HIS A N 1
ATOM 6077 C CA . HIS A 1 810 ? 5.730 -49.221 -34.171 1.00 30.22 810 HIS A CA 1
ATOM 6078 C C . HIS A 1 810 ? 4.787 -50.196 -33.419 1.00 30.22 810 HIS A C 1
ATOM 6080 O O . HIS A 1 810 ? 5.112 -50.694 -32.349 1.00 30.22 810 HIS A O 1
ATOM 6086 N N . GLY A 1 811 ? 3.605 -50.553 -33.950 1.00 25.97 811 GLY A N 1
ATOM 6087 C CA . GLY A 1 811 ? 2.914 -50.030 -35.142 1.00 25.97 811 GLY A CA 1
ATOM 6088 C C . GLY A 1 811 ? 1.678 -50.857 -35.558 1.00 25.97 811 GLY A C 1
ATOM 6089 O O . GLY A 1 811 ? 1.665 -52.071 -35.386 1.00 25.97 811 GLY A O 1
ATOM 6090 N N . GLY A 1 812 ? 0.667 -50.202 -36.152 1.00 25.47 812 GLY A N 1
ATOM 6091 C CA . GLY A 1 812 ? -0.565 -50.824 -36.684 1.00 25.47 812 GLY A CA 1
ATOM 6092 C C . GLY A 1 812 ? -1.682 -51.075 -35.645 1.00 25.47 812 GLY A C 1
ATOM 6093 O O . GLY A 1 812 ? -1.405 -51.249 -34.465 1.00 25.47 812 GLY A O 1
ATOM 6094 N N . GLY A 1 813 ? -2.970 -51.090 -36.014 1.00 25.98 813 GLY A N 1
ATOM 6095 C CA . GLY A 1 813 ? -3.565 -50.742 -37.314 1.00 25.98 813 GLY A CA 1
ATOM 6096 C C . GLY A 1 813 ? -5.091 -50.964 -37.365 1.00 25.98 813 GLY A C 1
ATOM 6097 O O . GLY A 1 813 ? -5.586 -51.952 -36.834 1.00 25.98 813 GLY A O 1
ATOM 6098 N N . GLY A 1 814 ? -5.821 -50.065 -38.045 1.00 26.58 814 GLY A N 1
ATOM 6099 C CA . GLY A 1 814 ? -7.282 -50.135 -38.253 1.00 26.58 814 GLY A CA 1
ATOM 6100 C C . GLY A 1 814 ? -8.150 -49.742 -37.037 1.00 26.58 814 GLY A C 1
ATOM 6101 O O . GLY A 1 814 ? -7.650 -49.647 -35.924 1.00 26.58 814 GLY A O 1
ATOM 6102 N N . ALA A 1 815 ? -9.460 -49.493 -37.175 1.00 28.31 815 ALA A N 1
ATOM 6103 C CA . ALA A 1 815 ? -10.256 -49.168 -38.371 1.00 28.31 815 ALA A CA 1
ATOM 6104 C C . ALA A 1 815 ? -11.652 -48.620 -37.969 1.00 28.31 815 ALA A C 1
ATOM 6106 O O . ALA A 1 815 ? -12.176 -49.001 -36.928 1.00 28.31 815 ALA A O 1
ATOM 6107 N N . GLY A 1 816 ? -12.290 -47.832 -38.850 1.00 28.20 816 GLY A N 1
ATOM 6108 C CA . GLY A 1 816 ? -13.759 -47.699 -38.920 1.00 28.20 816 GLY A CA 1
ATOM 6109 C C . GLY A 1 816 ? -14.438 -46.498 -38.230 1.00 28.20 816 GLY A C 1
ATOM 6110 O O . GLY A 1 816 ? -14.507 -46.445 -37.013 1.00 28.20 816 GLY A O 1
ATOM 6111 N N . GLY A 1 817 ? -15.061 -45.628 -39.045 1.00 29.27 817 GLY A N 1
ATOM 6112 C CA . GLY A 1 817 ? -16.289 -44.861 -38.729 1.00 29.27 817 GLY A CA 1
ATOM 6113 C C . GLY A 1 817 ? -16.226 -43.738 -37.669 1.00 29.27 817 GLY A C 1
ATOM 6114 O O . GLY A 1 817 ? -16.023 -44.005 -36.497 1.00 29.27 817 GLY A O 1
ATOM 6115 N N . GLY A 1 818 ? -16.497 -42.458 -37.956 1.00 29.41 818 GLY A N 1
ATOM 6116 C CA . GLY A 1 818 ? -16.765 -41.775 -39.231 1.00 29.41 818 GLY A CA 1
ATOM 6117 C C . GLY A 1 818 ? -18.057 -40.937 -39.215 1.00 29.41 818 GLY A C 1
ATOM 6118 O O . GLY A 1 818 ? -19.110 -41.468 -38.884 1.00 29.41 818 GLY A O 1
ATOM 6119 N N . ARG A 1 819 ? -17.971 -39.678 -39.695 1.00 32.12 819 ARG A N 1
ATOM 6120 C CA . ARG A 1 819 ? -19.034 -38.632 -39.724 1.00 32.12 819 ARG A CA 1
ATOM 6121 C C . ARG A 1 819 ? -19.413 -38.139 -38.307 1.00 32.12 819 ARG A C 1
ATOM 6123 O O . ARG A 1 819 ? -19.598 -38.945 -37.413 1.00 32.12 819 ARG A O 1
ATOM 6130 N N . GLY A 1 820 ? -19.527 -36.846 -37.996 1.00 29.12 820 GLY A N 1
ATOM 6131 C CA . GLY A 1 820 ? -19.567 -35.609 -38.799 1.00 29.12 820 GLY A CA 1
ATOM 6132 C C . GLY A 1 820 ? -20.746 -34.743 -38.304 1.00 29.12 820 GLY A C 1
ATOM 6133 O O . GLY A 1 820 ? -21.771 -35.311 -37.951 1.00 29.12 820 GLY A O 1
ATOM 6134 N N . GLY A 1 821 ? -20.691 -33.409 -38.220 1.00 28.23 821 GLY A N 1
ATOM 6135 C CA . GLY A 1 821 ? -19.615 -32.460 -38.537 1.00 28.23 821 GLY A CA 1
ATOM 6136 C C . GLY A 1 821 ? -19.986 -31.027 -38.092 1.00 28.23 821 GLY A C 1
ATOM 6137 O O . GLY A 1 821 ? -20.713 -30.871 -37.119 1.00 28.23 821 GLY A O 1
ATOM 6138 N N . VAL A 1 822 ? -19.465 -30.020 -38.811 1.00 29.45 822 VAL A N 1
ATOM 6139 C CA . VAL A 1 822 ? -19.832 -28.573 -38.852 1.00 29.45 822 VAL A CA 1
ATOM 6140 C C . VAL A 1 822 ? -21.226 -28.170 -38.318 1.00 29.45 822 VAL A C 1
ATOM 6142 O O . VAL A 1 822 ? -22.198 -28.874 -38.562 1.00 29.45 822 VAL A O 1
ATOM 6145 N N . GLY A 1 823 ? -21.425 -27.002 -37.685 1.00 27.12 823 GLY A N 1
ATOM 6146 C CA . GLY A 1 823 ? -20.550 -25.835 -37.424 1.00 27.12 823 GLY A CA 1
ATOM 6147 C C . GLY A 1 823 ? -21.036 -25.058 -36.175 1.00 27.12 823 GLY A C 1
ATOM 6148 O O . GLY A 1 823 ? -22.085 -25.377 -35.631 1.00 27.12 823 GLY A O 1
ATOM 6149 N N . ALA A 1 824 ? -20.285 -24.145 -35.553 1.00 27.67 824 ALA A N 1
ATOM 6150 C CA . ALA A 1 824 ? -19.832 -22.848 -36.074 1.00 27.67 824 ALA A CA 1
ATOM 6151 C C . ALA A 1 824 ? -20.985 -21.924 -36.533 1.00 27.67 824 ALA A C 1
ATOM 6153 O O . ALA A 1 824 ? -21.368 -22.005 -37.692 1.00 27.67 824 ALA A O 1
ATOM 6154 N N . THR A 1 825 ? -21.500 -21.063 -35.633 1.00 27.08 825 THR A N 1
ATOM 6155 C CA . THR A 1 825 ? -21.493 -19.574 -35.750 1.00 27.08 825 THR A CA 1
ATOM 6156 C C . THR A 1 825 ? -22.204 -18.872 -34.572 1.00 27.08 825 THR A C 1
ATOM 6158 O O . THR A 1 825 ? -23.279 -19.280 -34.142 1.00 27.08 825 THR A O 1
ATOM 6161 N N . THR A 1 826 ? -21.610 -17.774 -34.095 1.00 28.23 826 THR A N 1
ATOM 6162 C CA . THR A 1 826 ? -22.223 -16.621 -33.382 1.00 28.23 826 THR A CA 1
ATOM 6163 C C . THR A 1 826 ? -23.200 -15.843 -34.316 1.00 28.23 826 THR A C 1
ATOM 6165 O O . THR A 1 826 ? -23.182 -16.163 -35.503 1.00 28.23 826 THR A O 1
ATOM 6168 N N . PRO A 1 827 ? -24.026 -14.836 -33.898 1.00 44.38 827 PRO A N 1
ATOM 6169 C CA . PRO A 1 827 ? -23.741 -13.838 -32.851 1.00 44.38 827 PRO A CA 1
ATOM 6170 C C . PRO A 1 827 ? -24.922 -13.257 -32.013 1.00 44.38 827 PRO A C 1
ATOM 6172 O O . PRO A 1 827 ? -26.098 -13.514 -32.231 1.00 44.38 827 PRO A O 1
ATOM 6175 N N . SER A 1 828 ? -24.535 -12.414 -31.050 1.00 25.34 828 SER A N 1
ATOM 6176 C CA . SER A 1 828 ? -25.126 -11.129 -30.616 1.00 25.34 828 SER A CA 1
ATOM 6177 C C . SER A 1 828 ? -26.638 -10.809 -30.722 1.00 25.34 828 SER A C 1
ATOM 6179 O O . SER A 1 828 ? -27.116 -10.383 -31.765 1.00 25.34 828 SER A O 1
ATOM 6181 N N . ALA A 1 829 ? -27.246 -10.701 -29.530 1.00 28.05 829 ALA A N 1
ATOM 6182 C CA . ALA A 1 829 ? -27.766 -9.451 -28.929 1.00 28.05 829 ALA A CA 1
ATOM 6183 C C . ALA A 1 829 ? -29.100 -8.787 -29.375 1.00 28.05 829 ALA A C 1
ATOM 6185 O O . ALA A 1 829 ? -29.483 -8.794 -30.535 1.00 28.05 829 ALA A O 1
ATOM 6186 N N . MET A 1 830 ? -29.678 -8.045 -28.404 1.00 26.73 830 MET A N 1
ATOM 6187 C CA . MET A 1 830 ? -30.680 -6.958 -28.536 1.00 26.73 830 MET A CA 1
ATOM 6188 C C . MET A 1 830 ? -32.130 -7.363 -28.924 1.00 26.73 830 MET A C 1
ATOM 6190 O O . MET A 1 830 ? -32.329 -8.314 -29.660 1.00 26.73 830 MET A O 1
ATOM 6194 N N . LEU A 1 831 ? -33.218 -6.726 -28.444 1.00 27.72 831 LEU A N 1
ATOM 6195 C CA . LEU A 1 831 ? -33.434 -5.552 -27.562 1.00 27.72 831 LEU A CA 1
ATOM 6196 C C . LEU A 1 831 ? -34.763 -5.684 -26.755 1.00 27.72 831 LEU A C 1
ATOM 6198 O O . LEU A 1 831 ? -35.672 -6.390 -27.168 1.00 27.72 831 LEU A O 1
ATOM 6202 N N . ARG A 1 832 ? -34.860 -4.938 -25.637 1.00 26.47 832 ARG A N 1
ATOM 6203 C CA . ARG A 1 832 ? -36.056 -4.374 -24.940 1.00 26.47 832 ARG A CA 1
ATOM 6204 C C . ARG A 1 832 ? -37.466 -4.965 -25.193 1.00 26.47 832 ARG A C 1
ATOM 6206 O O . ARG A 1 832 ? -37.999 -4.801 -26.282 1.00 26.47 832 ARG A O 1
ATOM 6213 N N . ALA A 1 833 ? -38.183 -5.260 -24.098 1.00 27.09 833 ALA A N 1
ATOM 6214 C CA . ALA A 1 833 ? -39.324 -4.430 -23.649 1.00 27.09 833 ALA A CA 1
ATOM 6215 C C . ALA A 1 833 ? -39.782 -4.759 -22.207 1.00 27.09 833 ALA A C 1
ATOM 6217 O O . ALA A 1 833 ? -39.704 -5.897 -21.760 1.00 27.09 833 ALA A O 1
ATOM 6218 N N . CYS A 1 834 ? -40.292 -3.748 -21.500 1.00 28.56 834 CYS A N 1
ATOM 6219 C CA . CYS A 1 834 ? -41.090 -3.832 -20.266 1.00 28.56 834 CYS A CA 1
ATOM 6220 C C . CYS A 1 834 ? -42.100 -2.661 -20.353 1.00 28.56 834 CYS A C 1
ATOM 6222 O O . CYS A 1 834 ? -41.710 -1.623 -20.901 1.00 28.56 834 CYS A O 1
ATOM 6224 N N . PRO A 1 835 ? -43.370 -2.799 -19.914 1.00 46.78 835 PRO A N 1
ATOM 6225 C CA . PRO A 1 835 ? -43.667 -2.658 -18.482 1.00 46.78 835 PRO A CA 1
ATOM 6226 C C . PRO A 1 835 ? -44.782 -3.575 -17.906 1.00 46.78 835 PRO A C 1
ATOM 6228 O O . PRO A 1 835 ? -45.704 -3.975 -18.602 1.00 46.78 835 PRO A O 1
ATOM 6231 N N . GLN A 1 836 ? -44.647 -3.872 -16.603 1.00 30.95 836 GLN A N 1
ATOM 6232 C CA . GLN A 1 836 ? -45.618 -3.779 -15.476 1.00 30.95 836 GLN A CA 1
ATOM 6233 C C . GLN A 1 836 ? -47.155 -3.610 -15.697 1.00 30.95 836 GLN A C 1
ATOM 6235 O O . GLN A 1 836 ? -47.545 -3.046 -16.715 1.00 30.95 836 GLN A O 1
ATOM 6240 N N . PRO A 1 837 ? -48.031 -3.864 -14.672 1.00 46.00 837 PRO A N 1
ATOM 6241 C CA . PRO A 1 837 ? -47.810 -4.462 -13.325 1.00 46.00 837 PRO A CA 1
ATOM 6242 C C . PRO A 1 837 ? -48.931 -5.429 -12.804 1.00 46.00 837 PRO A C 1
ATOM 6244 O O . PRO A 1 837 ? -49.929 -5.683 -13.468 1.00 46.00 837 PRO A O 1
ATOM 6247 N N . ALA A 1 838 ? -48.822 -5.797 -11.512 1.00 27.34 838 ALA A N 1
ATOM 6248 C CA . ALA A 1 838 ? -49.935 -5.986 -10.548 1.00 27.34 838 ALA A CA 1
ATOM 6249 C C . ALA A 1 838 ? -50.587 -7.408 -10.411 1.00 27.34 838 ALA A C 1
ATOM 6251 O O . ALA A 1 838 ? -50.288 -8.283 -11.217 1.00 27.34 838 ALA A O 1
ATOM 6252 N N . PRO A 1 839 ? -51.295 -7.723 -9.285 1.00 41.62 839 PRO A N 1
ATOM 6253 C CA . PRO A 1 839 ? -50.721 -8.695 -8.341 1.00 41.62 839 PRO A CA 1
ATOM 6254 C C . PRO A 1 839 ? -51.653 -9.875 -7.892 1.00 41.62 839 PRO A C 1
ATOM 6256 O O . PRO A 1 839 ? -51.877 -10.758 -8.713 1.00 41.62 839 PRO A O 1
ATOM 6259 N N . PRO A 1 840 ? -52.062 -10.078 -6.612 1.00 48.56 840 PRO A N 1
ATOM 6260 C CA . PRO A 1 840 ? -51.615 -11.268 -5.874 1.00 48.56 840 PRO A CA 1
ATOM 6261 C C . PRO A 1 840 ? -52.738 -12.153 -5.293 1.00 48.56 840 PRO A C 1
ATOM 6263 O O . PRO A 1 840 ? -53.877 -11.720 -5.145 1.00 48.56 840 PRO A O 1
ATOM 6266 N N . LEU A 1 841 ? -52.381 -13.352 -4.808 1.00 27.67 841 LEU A N 1
ATOM 6267 C CA . LEU A 1 841 ? -53.226 -14.116 -3.879 1.00 27.67 841 LEU A CA 1
ATOM 6268 C C . LEU A 1 841 ? -52.443 -14.723 -2.703 1.00 27.67 841 LEU A C 1
ATOM 6270 O O . LEU A 1 841 ? -51.425 -15.393 -2.854 1.00 27.67 841 LEU A O 1
ATOM 6274 N N . SER A 1 842 ? -52.988 -14.512 -1.507 1.00 29.80 842 SER A N 1
ATOM 6275 C CA . SER A 1 842 ? -52.764 -15.275 -0.275 1.00 29.80 842 SER A CA 1
ATOM 6276 C C . SER A 1 842 ? -54.066 -15.236 0.520 1.00 29.80 842 SER A C 1
ATOM 6278 O O . SER A 1 842 ? -54.676 -14.169 0.595 1.00 29.80 842 SER A O 1
ATOM 6280 N N . PRO A 1 843 ? -54.501 -16.359 1.117 1.00 41.78 843 PRO A N 1
ATOM 6281 C CA . PRO A 1 843 ? -55.030 -16.245 2.478 1.00 41.78 843 PRO A CA 1
ATOM 6282 C C . PRO A 1 843 ? -54.694 -17.428 3.419 1.00 41.78 843 PRO A C 1
ATOM 6284 O O . PRO A 1 843 ? -55.099 -18.562 3.206 1.00 41.78 843 PRO A O 1
ATOM 6287 N N . CYS A 1 844 ? -54.027 -17.085 4.527 1.00 25.36 844 CYS A N 1
ATOM 6288 C CA . CYS A 1 844 ? -54.534 -17.217 5.906 1.00 25.36 844 CYS A CA 1
ATOM 6289 C C . CYS A 1 844 ? -54.888 -18.577 6.589 1.00 25.36 844 CYS A C 1
ATOM 6291 O O . CYS A 1 844 ? -55.861 -19.236 6.254 1.00 25.36 844 CYS A O 1
ATOM 6293 N N . LEU A 1 845 ? -54.252 -18.749 7.769 1.00 27.89 845 LEU A N 1
ATOM 6294 C CA . LEU A 1 845 ? -54.822 -19.082 9.106 1.00 27.89 845 LEU A CA 1
ATOM 6295 C C . LEU A 1 845 ? -54.922 -20.538 9.670 1.00 27.89 845 LEU A C 1
ATOM 6297 O O . LEU A 1 845 ? -55.488 -21.450 9.091 1.00 27.89 845 LEU A O 1
ATOM 6301 N N . GLN A 1 846 ? -54.486 -20.622 10.947 1.00 28.77 846 GLN A N 1
ATOM 6302 C CA . GLN A 1 846 ? -55.062 -21.353 12.109 1.00 28.77 846 GLN A CA 1
ATOM 6303 C C . GLN A 1 846 ? -54.698 -22.820 12.511 1.00 28.77 846 GLN A C 1
ATOM 6305 O O . GLN A 1 846 ? -55.472 -23.757 12.392 1.00 28.77 846 GLN A O 1
ATOM 6310 N N . THR A 1 847 ? -53.601 -22.912 13.289 1.00 26.86 847 THR A N 1
ATOM 6311 C CA . THR A 1 847 ? -53.527 -23.398 14.706 1.00 26.86 847 THR A CA 1
ATOM 6312 C C . THR A 1 847 ? -53.755 -24.865 15.167 1.00 26.86 847 THR A C 1
ATOM 6314 O O . THR A 1 847 ? -54.880 -25.340 15.215 1.00 26.86 847 THR A O 1
ATOM 6317 N N . ARG A 1 848 ? -52.717 -25.370 15.886 1.00 27.81 848 ARG A N 1
ATOM 6318 C CA . ARG A 1 848 ? -52.721 -26.265 17.093 1.00 27.81 848 ARG A CA 1
ATOM 6319 C C . ARG A 1 848 ? -53.036 -27.783 16.912 1.00 27.81 848 ARG A C 1
ATOM 6321 O O . ARG A 1 848 ? -53.747 -28.148 15.992 1.00 27.81 848 ARG A O 1
ATOM 6328 N N . PRO A 1 849 ? -52.616 -28.678 17.851 1.00 42.12 849 PRO A N 1
ATOM 6329 C CA . PRO A 1 849 ? -51.367 -28.669 18.637 1.00 42.12 849 PRO A CA 1
ATOM 6330 C C . PRO A 1 849 ? -50.680 -30.055 18.865 1.00 42.12 849 PRO A C 1
ATOM 6332 O O . PRO A 1 849 ? -51.313 -31.032 19.246 1.00 42.12 849 PRO A O 1
ATOM 6335 N N . GLY A 1 850 ? -49.338 -30.070 18.871 1.00 24.69 850 GLY A N 1
ATOM 6336 C CA . GLY A 1 850 ? -48.538 -30.773 19.897 1.00 24.69 850 GLY A CA 1
ATOM 6337 C C . GLY A 1 850 ? -48.189 -32.273 19.769 1.00 24.69 850 GLY A C 1
ATOM 6338 O O . GLY A 1 850 ? -49.029 -33.149 19.936 1.00 24.69 850 GLY A O 1
ATOM 6339 N N . ARG A 1 851 ? -46.876 -32.566 19.731 1.00 26.16 851 ARG A N 1
ATOM 6340 C CA . ARG A 1 851 ? -46.200 -33.638 20.510 1.00 26.16 851 ARG A CA 1
ATOM 6341 C C . ARG A 1 851 ? -44.688 -33.363 20.588 1.00 26.16 851 ARG A C 1
ATOM 6343 O O . ARG A 1 851 ? -44.144 -32.644 19.758 1.00 26.16 851 ARG A O 1
ATOM 6350 N N . ARG A 1 852 ? -44.007 -33.881 21.621 1.00 27.53 852 ARG A N 1
ATOM 6351 C CA . ARG A 1 852 ? -42.564 -33.655 21.864 1.00 27.53 852 ARG A CA 1
ATOM 6352 C C . ARG A 1 852 ? -41.710 -34.774 21.257 1.00 27.53 852 ARG A C 1
ATOM 6354 O O . ARG A 1 852 ? -42.003 -35.940 21.501 1.00 27.53 852 ARG A O 1
ATOM 6361 N N . CYS A 1 853 ? -40.571 -34.436 20.651 1.00 24.48 853 CYS A N 1
ATOM 6362 C CA . CYS A 1 853 ? -39.386 -35.306 20.656 1.00 24.48 853 CYS A CA 1
ATOM 6363 C C . CYS A 1 853 ? -38.084 -34.477 20.691 1.00 24.48 853 CYS A C 1
ATOM 6365 O O . CYS A 1 853 ? -38.147 -33.249 20.722 1.00 24.48 853 CYS A O 1
ATOM 6367 N N . ARG A 1 854 ? -36.912 -35.119 20.820 1.00 26.80 854 ARG A N 1
ATOM 6368 C CA . ARG A 1 854 ? -35.675 -34.468 21.306 1.00 26.80 854 ARG A CA 1
ATOM 6369 C C . ARG A 1 854 ? -34.518 -34.406 20.290 1.00 26.80 854 ARG A C 1
ATOM 6371 O O . ARG A 1 854 ? -34.129 -35.433 19.752 1.00 26.80 854 ARG A O 1
ATOM 6378 N N . ARG A 1 855 ? -33.806 -33.268 20.360 1.00 24.88 855 ARG A N 1
ATOM 6379 C CA . ARG A 1 855 ? -32.334 -33.084 20.259 1.00 24.88 855 ARG A CA 1
ATOM 6380 C C . ARG A 1 855 ? -31.636 -33.012 18.886 1.00 24.88 855 ARG A C 1
ATOM 6382 O O . ARG A 1 855 ? -32.057 -33.593 17.901 1.00 24.88 855 ARG A O 1
ATOM 6389 N N . CYS A 1 856 ? -30.458 -32.376 18.966 1.00 24.36 856 CYS A N 1
ATOM 6390 C CA . CYS A 1 856 ? -29.314 -32.380 18.042 1.00 24.36 856 CYS A CA 1
ATOM 6391 C C . CYS A 1 856 ? -29.412 -31.527 16.766 1.00 24.36 856 CYS A C 1
ATOM 6393 O O . CYS A 1 856 ? -29.648 -32.012 15.666 1.00 24.36 856 CYS A O 1
ATOM 6395 N N . SER A 1 857 ? -29.061 -30.252 16.937 1.00 25.17 857 SER A N 1
ATOM 6396 C CA . SER A 1 857 ? -28.544 -29.371 15.889 1.00 25.17 857 SER A CA 1
ATOM 6397 C C . SER A 1 857 ? -27.220 -29.876 15.291 1.00 25.17 857 SER A C 1
ATOM 6399 O O . SER A 1 857 ? -26.386 -30.447 15.999 1.00 25.17 857 SER A O 1
ATOM 6401 N N . ARG A 1 858 ? -26.996 -29.593 13.999 1.00 25.83 858 ARG A N 1
ATOM 6402 C CA . ARG A 1 858 ? -25.666 -29.475 13.370 1.00 25.83 858 ARG A CA 1
ATOM 6403 C C . ARG A 1 858 ? -25.769 -28.767 12.015 1.00 25.83 858 ARG A C 1
ATOM 6405 O O . ARG A 1 858 ? -26.336 -29.317 11.078 1.00 25.83 858 ARG A O 1
ATOM 6412 N N . SER A 1 859 ? -25.200 -27.570 11.918 1.00 23.72 859 SER A N 1
ATOM 6413 C CA . SER A 1 859 ? -25.069 -26.831 10.655 1.00 23.72 859 SER A CA 1
ATOM 6414 C C . SER A 1 859 ? -23.910 -27.394 9.813 1.00 23.72 859 SER A C 1
ATOM 6416 O O . SER A 1 859 ? -22.894 -27.794 10.391 1.00 23.72 859 SER A O 1
ATOM 6418 N N . PRO A 1 860 ? -24.004 -27.416 8.470 1.00 31.98 860 PRO A N 1
ATOM 6419 C CA . PRO A 1 860 ? -22.897 -27.825 7.610 1.00 31.98 860 PRO A CA 1
ATOM 6420 C C . PRO A 1 860 ? -21.854 -26.702 7.477 1.00 31.98 860 PRO A C 1
ATOM 6422 O O . PRO A 1 860 ? -22.092 -25.684 6.831 1.00 31.98 860 PRO A O 1
ATOM 6425 N N . GLY A 1 861 ? -20.679 -26.896 8.082 1.00 25.88 861 GLY A N 1
ATOM 6426 C CA . GLY A 1 861 ? -19.503 -26.056 7.833 1.00 25.88 861 GLY A CA 1
ATOM 6427 C C . GLY A 1 861 ? -18.873 -26.369 6.472 1.00 25.88 861 GLY A C 1
ATOM 6428 O O . GLY A 1 861 ? -18.809 -27.532 6.072 1.00 25.88 861 GLY A O 1
ATOM 6429 N N . TRP A 1 862 ? -18.418 -25.337 5.758 1.00 25.22 862 TRP A N 1
ATOM 6430 C CA . TRP A 1 862 ? -17.872 -25.479 4.405 1.00 25.22 862 TRP A CA 1
ATOM 6431 C C . TRP A 1 862 ? -16.475 -26.113 4.382 1.00 25.22 862 TRP A C 1
ATOM 6433 O O . TRP A 1 862 ? -15.696 -26.020 5.330 1.00 25.22 862 TRP A O 1
ATOM 6443 N N . ILE A 1 863 ? -16.166 -26.778 3.268 1.00 26.27 863 ILE A N 1
ATOM 6444 C CA . ILE A 1 863 ? -14.921 -27.521 3.055 1.00 26.27 863 ILE A CA 1
ATOM 6445 C C . ILE A 1 863 ? -13.944 -26.652 2.266 1.00 26.27 863 ILE A C 1
ATOM 6447 O O . ILE A 1 863 ? -14.286 -26.202 1.176 1.00 26.27 863 ILE A O 1
ATOM 6451 N N . TRP A 1 864 ? -12.698 -26.546 2.734 1.00 24.14 864 TRP A N 1
ATOM 6452 C CA . TRP A 1 864 ? -11.563 -26.264 1.854 1.00 24.14 864 TRP A CA 1
ATOM 6453 C C . TRP A 1 864 ? -10.463 -27.321 1.994 1.00 24.14 864 TRP A C 1
ATOM 6455 O O . TRP A 1 864 ? -9.954 -27.621 3.074 1.00 24.14 864 TRP A O 1
ATOM 6465 N N . ARG A 1 865 ? -10.112 -27.893 0.845 1.00 26.47 865 ARG A N 1
ATOM 6466 C CA . ARG A 1 865 ? -8.848 -28.572 0.542 1.00 26.47 865 ARG A CA 1
ATOM 6467 C C . ARG A 1 865 ? -8.101 -27.611 -0.398 1.00 26.47 865 ARG A C 1
ATOM 6469 O O . ARG A 1 865 ? -8.761 -26.910 -1.147 1.00 26.47 865 ARG A O 1
ATOM 6476 N N . SER A 1 866 ? -6.776 -27.525 -0.444 1.00 27.02 866 SER A N 1
ATOM 6477 C CA . SER A 1 866 ? -5.730 -28.320 0.213 1.00 27.02 866 SER A CA 1
ATOM 6478 C C . SER A 1 866 ? -4.385 -27.601 0.108 1.00 27.02 866 SER A C 1
ATOM 6480 O O . SER A 1 866 ? -4.150 -26.914 -0.877 1.00 27.02 866 SER A O 1
ATOM 6482 N N . CYS A 1 867 ? -3.451 -27.898 1.015 1.00 24.03 867 CYS A N 1
ATOM 6483 C CA . CYS A 1 867 ? -2.020 -27.770 0.727 1.00 24.03 867 CYS A CA 1
ATOM 6484 C C . CYS A 1 867 ? -1.279 -29.060 1.139 1.00 24.03 867 CYS A C 1
ATOM 6486 O O . CYS A 1 867 ? -1.754 -29.822 1.988 1.00 24.03 867 CYS A O 1
ATOM 6488 N N . THR A 1 868 ? -0.178 -29.391 0.461 1.00 28.23 868 THR A N 1
ATOM 6489 C CA . THR A 1 868 ? 0.330 -30.773 0.367 1.00 28.23 868 THR A CA 1
ATOM 6490 C C . THR A 1 868 ? 1.344 -31.160 1.447 1.00 28.23 868 THR A C 1
ATOM 6492 O O . THR A 1 868 ? 2.494 -30.732 1.420 1.00 28.23 868 THR A O 1
ATOM 6495 N N . GLY A 1 869 ? 0.970 -32.080 2.342 1.00 24.14 869 GLY A N 1
ATOM 6496 C CA . GLY A 1 869 ? 1.878 -32.630 3.358 1.00 24.14 869 GLY A CA 1
ATOM 6497 C C . GLY A 1 869 ? 2.606 -33.918 2.940 1.00 24.14 869 GLY A C 1
ATOM 6498 O O . GLY A 1 869 ? 1.995 -34.988 2.894 1.00 24.14 869 GLY A O 1
ATOM 6499 N N . ARG A 1 870 ? 3.936 -33.860 2.759 1.00 28.31 870 ARG A N 1
ATOM 6500 C CA . ARG A 1 870 ? 4.827 -35.041 2.655 1.00 28.31 870 ARG A CA 1
ATOM 6501 C C . ARG A 1 870 ? 6.058 -34.963 3.580 1.00 28.31 870 ARG A C 1
ATOM 6503 O O . ARG A 1 870 ? 7.180 -34.915 3.095 1.00 28.31 870 ARG A O 1
ATOM 6510 N N . SER A 1 871 ? 5.854 -35.045 4.902 1.00 31.59 871 SER A N 1
ATOM 6511 C CA . SER A 1 871 ? 6.730 -35.792 5.846 1.00 31.59 871 SER A CA 1
ATOM 6512 C C . SER A 1 871 ? 6.272 -35.661 7.304 1.00 31.59 871 SER A C 1
ATOM 6514 O O . SER A 1 871 ? 6.630 -34.708 7.975 1.00 31.59 871 SER A O 1
ATOM 6516 N N . ILE A 1 872 ? 5.497 -36.640 7.801 1.00 29.91 872 ILE A N 1
ATOM 6517 C CA . ILE A 1 872 ? 5.289 -36.886 9.256 1.00 29.91 872 ILE A CA 1
ATOM 6518 C C . ILE A 1 872 ? 4.606 -38.244 9.549 1.00 29.91 872 ILE A C 1
ATOM 6520 O O . ILE A 1 872 ? 4.741 -38.806 10.635 1.00 29.91 872 ILE A O 1
ATOM 6524 N N . ARG A 1 873 ? 3.955 -38.872 8.553 1.00 26.14 873 ARG A N 1
ATOM 6525 C CA . ARG A 1 873 ? 3.207 -40.148 8.684 1.00 26.14 873 ARG A CA 1
ATOM 6526 C C . ARG A 1 873 ? 4.026 -41.426 8.998 1.00 26.14 873 ARG A C 1
ATOM 6528 O O . ARG A 1 873 ? 3.468 -42.517 8.892 1.00 26.14 873 ARG A O 1
ATOM 6535 N N . ARG A 1 874 ? 5.304 -41.343 9.398 1.00 28.55 874 ARG A N 1
ATOM 6536 C CA . ARG A 1 874 ? 6.127 -42.523 9.770 1.00 28.55 874 ARG A CA 1
ATOM 6537 C C . ARG A 1 874 ? 6.399 -42.706 11.271 1.00 28.55 874 ARG A C 1
ATOM 6539 O O . ARG A 1 874 ? 6.719 -43.824 11.656 1.00 28.55 874 ARG A O 1
ATOM 6546 N N . MET A 1 875 ? 6.217 -41.690 12.121 1.00 27.39 875 MET A N 1
ATOM 6547 C CA . MET A 1 875 ? 6.614 -41.785 13.542 1.00 27.39 875 MET A CA 1
ATOM 6548 C C . MET A 1 875 ? 5.500 -42.266 14.497 1.00 27.39 875 MET A C 1
ATOM 6550 O O . MET A 1 875 ? 5.788 -42.812 15.553 1.00 27.39 875 MET A O 1
ATOM 6554 N N . TRP A 1 876 ? 4.222 -42.149 14.114 1.00 25.72 876 TRP A N 1
ATOM 6555 C CA . TRP A 1 876 ? 3.062 -42.418 14.992 1.00 25.72 876 TRP A CA 1
ATOM 6556 C C . TRP A 1 876 ? 2.381 -43.795 14.799 1.00 25.72 876 TRP A C 1
ATOM 6558 O O . TRP A 1 876 ? 1.210 -43.972 15.123 1.00 25.72 876 TRP A O 1
ATOM 6568 N N . ARG A 1 877 ? 3.088 -44.800 14.253 1.00 27.17 877 ARG A N 1
ATOM 6569 C CA . ARG A 1 877 ? 2.551 -46.171 14.038 1.00 27.17 877 ARG A CA 1
ATOM 6570 C C . ARG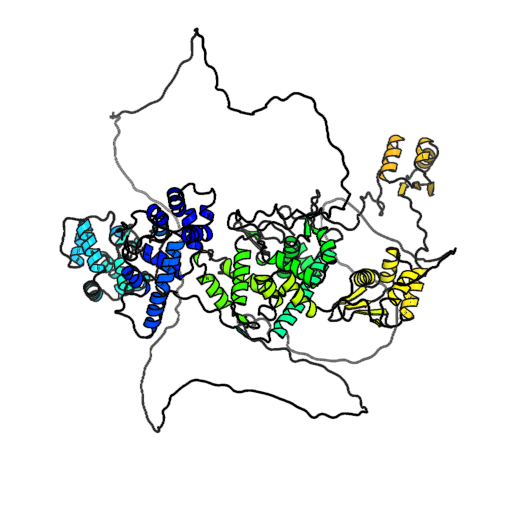 A 1 877 ? 3.261 -47.286 14.828 1.00 27.17 877 ARG A C 1
ATOM 6572 O O . ARG A 1 877 ? 3.138 -48.458 14.482 1.00 27.17 877 ARG A O 1
ATOM 6579 N N . ARG A 1 878 ? 3.936 -46.944 15.931 1.00 27.80 878 ARG A N 1
ATOM 6580 C CA . ARG A 1 878 ? 4.413 -47.890 16.959 1.00 27.80 878 ARG A CA 1
ATOM 6581 C C . ARG A 1 878 ? 4.149 -47.332 18.368 1.00 27.80 878 ARG A C 1
ATOM 6583 O O . ARG A 1 878 ? 5.008 -46.636 18.883 1.00 27.80 878 ARG A O 1
ATOM 6590 N N . CYS A 1 879 ? 2.977 -47.628 18.951 1.00 27.41 879 CYS A N 1
ATOM 6591 C CA . CYS A 1 879 ? 2.780 -47.719 20.419 1.00 27.41 879 CYS A CA 1
ATOM 6592 C C . CYS A 1 879 ? 1.381 -48.196 20.878 1.00 27.41 879 CYS A C 1
ATOM 6594 O O . CYS A 1 879 ? 1.245 -48.591 22.027 1.00 27.41 879 CYS A O 1
ATOM 6596 N N . CYS A 1 880 ? 0.351 -48.235 20.020 1.00 25.81 880 CYS A N 1
ATOM 6597 C CA . CYS A 1 880 ? -0.988 -48.713 20.416 1.00 25.81 880 CYS A CA 1
ATOM 6598 C C . CYS A 1 880 ? -1.392 -50.013 19.703 1.00 25.81 880 CYS A C 1
ATOM 6600 O O . CYS A 1 880 ? -1.805 -49.997 18.541 1.00 25.81 880 CYS A O 1
ATOM 6602 N N . ARG A 1 881 ? -1.317 -51.149 20.411 1.00 25.88 881 ARG A N 1
ATOM 6603 C CA . ARG A 1 881 ? -1.888 -52.437 19.975 1.00 25.88 881 ARG A CA 1
ATOM 6604 C C . ARG A 1 881 ? -2.341 -53.258 21.194 1.00 25.88 881 ARG A C 1
ATOM 6606 O O . ARG A 1 881 ? -1.491 -53.824 21.866 1.00 25.88 881 ARG A O 1
ATOM 6613 N N . ARG A 1 882 ? -3.670 -53.419 21.363 1.00 27.66 882 ARG A N 1
ATOM 6614 C CA . ARG A 1 882 ? -4.358 -54.236 22.406 1.00 27.66 882 ARG A CA 1
ATOM 6615 C C . ARG A 1 882 ? -4.216 -53.608 23.818 1.00 27.66 882 ARG A C 1
ATOM 6617 O O . ARG A 1 882 ? -3.172 -53.060 24.121 1.00 27.66 882 ARG A O 1
ATOM 6624 N N . GLY A 1 883 ? -5.212 -53.562 24.710 1.00 25.00 883 GLY A N 1
ATOM 6625 C CA . GLY A 1 883 ? -6.500 -54.274 24.848 1.00 25.00 883 GLY A CA 1
ATOM 6626 C C . GLY A 1 883 ? -6.506 -55.001 26.212 1.00 25.00 883 GLY A C 1
ATOM 6627 O O . GLY A 1 883 ? -5.474 -55.548 26.567 1.00 25.00 883 GLY A O 1
ATOM 6628 N N . ARG A 1 884 ? -7.575 -55.078 27.023 1.00 25.91 884 ARG A N 1
ATOM 6629 C CA . ARG A 1 884 ? -9.033 -54.949 26.787 1.00 25.91 884 ARG A CA 1
ATOM 6630 C C . ARG A 1 884 ? -9.761 -54.341 28.017 1.00 25.91 884 ARG A C 1
ATOM 6632 O O . ARG A 1 884 ? -9.133 -54.008 29.011 1.00 25.91 884 ARG A O 1
ATOM 6639 N N . CYS A 1 885 ? -11.088 -54.227 27.941 1.00 25.16 885 CYS A N 1
ATOM 6640 C CA . CYS A 1 885 ? -11.991 -53.699 28.976 1.00 25.16 885 CYS A CA 1
ATOM 6641 C C . CYS A 1 885 ? -12.190 -54.626 30.195 1.00 25.16 885 CYS A C 1
ATOM 6643 O O . CYS A 1 885 ? -12.202 -55.846 30.027 1.00 25.16 885 CYS A O 1
ATOM 6645 N N . ARG A 1 886 ? -12.551 -54.044 31.354 1.00 24.59 886 ARG A N 1
ATOM 6646 C CA . ARG A 1 886 ? -13.612 -54.541 32.263 1.00 24.59 886 ARG A CA 1
ATOM 6647 C C . ARG A 1 886 ? -14.026 -53.467 33.286 1.00 24.59 886 ARG A C 1
ATOM 6649 O O . ARG A 1 886 ? -13.180 -52.756 33.810 1.00 24.59 886 ARG A O 1
ATOM 6656 N N . THR A 1 887 ? -15.322 -53.396 33.578 1.00 28.75 887 THR A N 1
ATOM 6657 C CA . THR A 1 887 ? -15.920 -52.814 34.799 1.00 28.75 887 THR A CA 1
ATOM 6658 C C . THR A 1 887 ? -16.649 -53.953 35.539 1.00 28.75 887 THR A C 1
ATOM 6660 O O . THR A 1 887 ? -16.876 -55.002 34.924 1.00 28.75 887 THR A O 1
ATOM 6663 N N . PRO A 1 888 ? -16.947 -53.826 36.849 1.00 35.88 888 PRO A N 1
ATOM 6664 C CA . PRO A 1 888 ? -18.258 -53.290 37.239 1.00 35.88 888 PRO A CA 1
ATOM 6665 C C . PRO A 1 888 ? -18.279 -52.465 38.551 1.00 35.88 888 PRO A C 1
ATOM 6667 O O . PRO A 1 888 ? -17.275 -52.241 39.216 1.00 35.88 888 PRO A O 1
ATOM 6670 N N . SER A 1 889 ? -19.485 -52.007 38.884 1.00 25.25 889 SER A N 1
ATOM 6671 C CA . SER A 1 889 ? -19.941 -51.242 40.056 1.00 25.25 889 SER A CA 1
ATOM 6672 C C . SER A 1 889 ? -19.613 -51.793 41.454 1.00 25.25 889 SER A C 1
ATOM 6674 O O . SER A 1 889 ? -19.691 -53.001 41.663 1.00 25.25 889 SER A O 1
ATOM 6676 N N . THR A 1 890 ? -19.497 -50.904 42.455 1.00 28.39 890 THR A N 1
ATOM 6677 C CA . THR A 1 890 ? -20.428 -50.712 43.615 1.00 28.39 890 THR A CA 1
ATOM 6678 C C . THR A 1 890 ? -19.793 -49.775 44.672 1.00 28.39 890 THR A C 1
ATOM 6680 O O . THR A 1 890 ? -18.660 -49.345 44.495 1.00 28.39 890 THR A O 1
ATOM 6683 N N . GLY A 1 891 ? -20.497 -49.446 45.771 1.00 24.28 891 GLY A N 1
ATOM 6684 C CA . GLY A 1 891 ? -19.838 -49.037 47.032 1.00 24.28 891 GLY A CA 1
ATOM 6685 C C . GLY A 1 891 ? -20.113 -47.613 47.541 1.00 24.28 891 GLY A C 1
ATOM 6686 O O . GLY A 1 891 ? -19.490 -46.645 47.131 1.00 24.28 891 GLY A O 1
ATOM 6687 N N . ARG A 1 892 ? -21.038 -47.492 48.498 1.00 24.58 892 ARG A N 1
ATOM 6688 C CA . ARG A 1 892 ? -21.456 -46.253 49.185 1.00 24.58 892 ARG A CA 1
ATOM 6689 C C . ARG A 1 892 ? -20.347 -45.566 50.011 1.00 24.58 892 ARG A C 1
ATOM 6691 O O . ARG A 1 892 ? -19.559 -46.240 50.655 1.00 24.58 892 ARG A O 1
ATOM 6698 N N . ARG A 1 893 ? -20.469 -44.233 50.141 1.00 25.16 893 ARG A N 1
ATOM 6699 C CA . ARG A 1 893 ? -20.233 -43.387 51.344 1.00 25.16 893 ARG A CA 1
ATOM 6700 C C . ARG A 1 893 ? -19.254 -43.912 52.431 1.00 25.16 893 ARG A C 1
ATOM 6702 O O . ARG A 1 893 ? -19.653 -44.772 53.212 1.00 25.16 893 ARG A O 1
ATOM 6709 N N . ARG A 1 894 ? -18.190 -43.149 52.731 1.00 23.97 894 ARG A N 1
ATOM 6710 C CA . ARG A 1 894 ? -18.151 -42.226 53.899 1.00 23.97 894 ARG A CA 1
ATOM 6711 C C . ARG A 1 894 ? -16.875 -41.363 53.951 1.00 23.97 894 ARG A C 1
ATOM 6713 O O . ARG A 1 894 ? -15.920 -41.564 53.218 1.00 23.97 894 ARG A O 1
ATOM 6720 N N . THR A 1 895 ? -16.977 -40.350 54.801 1.00 24.89 895 THR A N 1
ATOM 6721 C CA . THR A 1 895 ? -16.054 -39.273 55.180 1.00 24.89 895 THR A CA 1
ATOM 6722 C C . THR A 1 895 ? -14.826 -39.690 56.006 1.00 24.89 895 THR A C 1
ATOM 6724 O O . THR A 1 895 ? -14.918 -40.648 56.765 1.00 24.89 895 THR A O 1
ATOM 6727 N N . TRP A 1 896 ? -13.817 -38.799 56.015 1.00 23.44 896 TRP A N 1
ATOM 6728 C CA . TRP A 1 896 ? -12.728 -38.635 57.011 1.00 23.44 896 TRP A CA 1
ATOM 6729 C C . TRP A 1 896 ? -11.557 -39.638 56.998 1.00 23.44 896 TRP A C 1
ATOM 6731 O O . TRP A 1 896 ? -11.683 -40.771 56.552 1.00 23.44 896 TRP A O 1
ATOM 6741 N N . GLY A 1 897 ? -10.413 -39.180 57.532 1.00 22.59 897 GLY A N 1
ATOM 6742 C CA . GLY A 1 897 ? -9.196 -39.970 57.772 1.00 22.59 897 GLY A CA 1
ATOM 6743 C C . GLY A 1 897 ? -7.928 -39.323 57.199 1.00 22.59 897 GLY A C 1
ATOM 6744 O O . GLY A 1 897 ? -7.761 -39.251 55.987 1.00 22.59 897 GLY A O 1
ATOM 6745 N N . SER A 1 898 ? -7.027 -38.857 58.065 1.00 25.31 898 SER A N 1
ATOM 6746 C CA . SER A 1 898 ? -5.652 -38.448 57.721 1.00 25.31 898 SER A CA 1
ATOM 6747 C C . SER A 1 898 ? -4.639 -39.364 58.438 1.00 25.31 898 SER A C 1
ATOM 6749 O O . SER A 1 898 ? -5.074 -40.288 59.118 1.00 25.31 898 SER A O 1
ATOM 6751 N N . TRP A 1 899 ? -3.326 -39.080 58.331 1.00 23.61 899 TRP A N 1
ATOM 6752 C CA . TRP A 1 899 ? -2.172 -39.844 58.883 1.00 23.61 899 TRP A CA 1
ATOM 6753 C C . TRP A 1 899 ? -1.741 -41.101 58.087 1.00 23.61 899 TRP A C 1
ATOM 6755 O O . TRP A 1 899 ? -2.584 -41.800 57.545 1.00 23.61 899 TRP A O 1
ATOM 6765 N N . ARG A 1 900 ? -0.445 -41.472 58.002 1.00 25.56 900 ARG A N 1
ATOM 6766 C CA . ARG A 1 900 ? 0.829 -40.696 58.045 1.00 25.56 900 ARG A CA 1
ATOM 6767 C C . ARG A 1 900 ? 2.006 -41.577 57.547 1.00 25.56 900 ARG A C 1
ATOM 6769 O O . ARG A 1 900 ? 1.998 -42.766 57.815 1.00 25.56 900 ARG A O 1
ATOM 6776 N N . SER A 1 901 ? 3.024 -40.963 56.924 1.00 27.84 901 SER A N 1
ATOM 6777 C CA . SER A 1 901 ? 4.480 -41.305 56.935 1.00 27.84 901 SER A CA 1
ATOM 6778 C C . SER A 1 901 ? 5.006 -42.763 56.888 1.00 27.84 901 SER A C 1
ATOM 6780 O O . SER A 1 901 ? 4.715 -43.548 57.781 1.00 27.84 901 SER A O 1
ATOM 6782 N N . GLY A 1 902 ? 6.008 -43.031 56.027 1.00 26.28 902 GLY A N 1
ATOM 6783 C CA . GLY A 1 902 ? 6.934 -44.172 56.197 1.00 26.28 902 GLY A CA 1
ATOM 6784 C C . GLY A 1 902 ? 8.096 -44.263 55.182 1.00 26.28 902 GLY A C 1
ATOM 6785 O O . GLY A 1 902 ? 7.842 -44.559 54.025 1.00 26.28 902 GLY A O 1
ATOM 6786 N N . CYS A 1 903 ? 9.337 -44.060 55.663 1.00 22.14 903 CYS A N 1
ATOM 6787 C CA . CYS A 1 903 ? 10.675 -44.389 55.097 1.00 22.14 903 CYS A CA 1
ATOM 6788 C C . CYS A 1 903 ? 11.094 -43.880 53.683 1.00 22.14 903 CYS A C 1
ATOM 6790 O O . CYS A 1 903 ? 10.294 -43.907 52.760 1.00 22.14 903 CYS A O 1
ATOM 6792 N N . THR A 1 904 ? 12.301 -43.370 53.346 1.00 28.61 904 THR A N 1
ATOM 6793 C CA . THR A 1 904 ? 13.671 -43.156 53.925 1.00 28.61 904 THR A CA 1
ATOM 6794 C C . THR A 1 904 ? 14.806 -44.098 53.471 1.00 28.61 904 THR A C 1
ATOM 6796 O O . THR A 1 904 ? 14.758 -45.291 53.743 1.00 28.61 904 THR A O 1
ATOM 6799 N N . GLY A 1 905 ? 15.888 -43.506 52.932 1.00 26.92 905 GLY A N 1
ATOM 6800 C CA . GLY A 1 905 ? 17.233 -44.075 52.687 1.00 26.92 905 GLY A CA 1
ATOM 6801 C C . GLY A 1 905 ? 18.020 -43.146 51.732 1.00 26.92 905 GLY A C 1
ATOM 6802 O O . GLY A 1 905 ? 17.523 -42.893 50.643 1.00 26.92 905 GLY A O 1
ATOM 6803 N N . TRP A 1 906 ? 19.040 -42.372 52.146 1.00 26.78 906 TRP A N 1
ATOM 6804 C CA . TRP A 1 906 ? 20.435 -42.702 52.551 1.00 26.78 906 TRP A CA 1
ATOM 6805 C C . TRP A 1 906 ? 21.435 -42.745 51.363 1.00 26.78 906 TRP A C 1
ATOM 6807 O O . TRP A 1 906 ? 21.077 -43.265 50.317 1.00 26.78 906 TRP A O 1
ATOM 6817 N N . ALA A 1 907 ? 22.694 -42.269 51.452 1.00 30.03 907 ALA A N 1
ATOM 6818 C CA . ALA A 1 907 ? 23.355 -41.368 52.425 1.00 30.03 907 ALA A CA 1
ATOM 6819 C C . ALA A 1 907 ? 24.756 -40.882 51.936 1.00 30.03 907 ALA A C 1
ATOM 6821 O O . ALA A 1 907 ? 25.415 -41.595 51.188 1.00 30.03 907 ALA A O 1
ATOM 6822 N N . GLY A 1 908 ? 25.231 -39.733 52.461 1.00 28.42 908 GLY A N 1
ATOM 6823 C CA . GLY A 1 908 ? 26.639 -39.251 52.436 1.00 28.42 908 GLY A CA 1
ATOM 6824 C C . GLY A 1 908 ? 27.174 -38.706 51.094 1.00 28.42 908 GLY A C 1
ATOM 6825 O O . GLY A 1 908 ? 26.624 -39.005 50.044 1.00 28.42 908 GLY A O 1
ATOM 6826 N N . SER A 1 909 ? 28.250 -37.907 51.013 1.00 30.98 909 SER A N 1
ATOM 6827 C CA . SER A 1 909 ? 29.024 -37.059 51.965 1.00 30.98 909 SER A CA 1
ATOM 6828 C C . SER A 1 909 ? 30.170 -36.392 51.159 1.00 30.98 909 SER A C 1
ATOM 6830 O O . SER A 1 909 ? 30.545 -36.940 50.130 1.00 30.98 909 SER A O 1
ATOM 6832 N N . GLY A 1 910 ? 30.816 -35.264 51.492 1.00 27.44 910 GLY A N 1
ATOM 6833 C CA . GLY A 1 910 ? 30.826 -34.356 52.659 1.00 27.44 910 GLY A CA 1
ATOM 6834 C C . GLY A 1 910 ? 32.293 -33.930 52.925 1.00 27.44 910 GLY A C 1
ATOM 6835 O O . GLY A 1 910 ? 33.170 -34.772 52.792 1.00 27.44 910 GLY A O 1
ATOM 6836 N N . CYS A 1 911 ? 32.709 -32.698 53.253 1.00 26.23 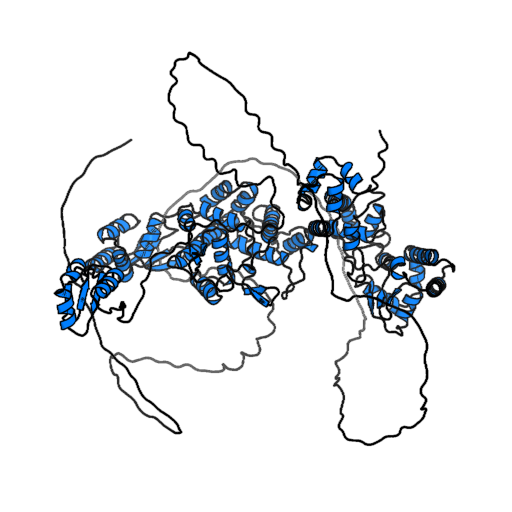911 CYS A N 1
ATOM 6837 C CA . CYS A 1 911 ? 32.082 -31.411 53.634 1.00 26.23 911 CYS A CA 1
ATOM 6838 C C . CYS A 1 911 ? 32.976 -30.253 53.063 1.00 26.23 911 CYS A C 1
ATOM 6840 O O . CYS A 1 911 ? 33.847 -30.552 52.255 1.00 26.23 911 CYS A O 1
ATOM 6842 N N . ARG A 1 912 ? 32.907 -28.938 53.356 1.00 26.83 912 ARG A N 1
ATOM 6843 C CA . ARG A 1 912 ? 32.435 -28.079 54.482 1.00 26.83 912 ARG A CA 1
ATOM 6844 C C . ARG A 1 912 ? 32.039 -26.685 53.906 1.00 26.83 912 ARG A C 1
ATOM 6846 O O . ARG A 1 912 ? 32.412 -26.402 52.779 1.00 26.83 912 ARG A O 1
ATOM 6853 N N . GLY A 1 913 ? 31.371 -25.757 54.606 1.00 24.64 913 GLY A N 1
ATOM 6854 C CA . GLY A 1 913 ? 30.724 -25.811 55.924 1.00 24.64 913 GLY A CA 1
ATOM 6855 C C . GLY A 1 913 ? 30.148 -24.448 56.380 1.00 24.64 913 GLY A C 1
ATOM 6856 O O . GLY A 1 913 ? 30.591 -23.413 55.906 1.00 24.64 913 GLY A O 1
ATOM 6857 N N . PHE A 1 914 ? 29.223 -24.495 57.356 1.00 22.44 914 PHE A N 1
ATOM 6858 C CA . PHE A 1 914 ? 28.608 -23.384 58.129 1.00 22.44 914 PHE A CA 1
ATOM 6859 C C . PHE A 1 914 ? 27.649 -22.395 57.411 1.00 22.44 914 PHE A C 1
ATOM 6861 O O . PHE A 1 914 ? 27.960 -21.898 56.342 1.00 22.44 914 PHE A O 1
ATOM 6868 N N . ARG A 1 915 ? 26.482 -22.016 57.983 1.00 24.91 915 ARG A N 1
ATOM 6869 C CA . ARG A 1 915 ? 25.610 -22.670 59.005 1.00 24.91 915 ARG A CA 1
ATOM 6870 C C . ARG A 1 915 ? 24.195 -22.010 59.035 1.00 24.91 915 ARG A C 1
ATOM 6872 O O . ARG A 1 915 ? 24.136 -20.805 59.179 1.00 24.91 915 ARG A O 1
ATOM 6879 N N . ILE A 1 916 ? 23.115 -22.824 58.997 1.00 25.56 916 ILE A N 1
ATOM 6880 C CA . ILE A 1 916 ? 21.933 -22.860 59.931 1.00 25.56 916 ILE A CA 1
ATOM 6881 C C . ILE A 1 916 ? 21.141 -21.540 60.212 1.00 25.56 916 ILE A C 1
ATOM 6883 O O . ILE A 1 916 ? 21.759 -20.566 60.602 1.00 25.56 916 ILE A O 1
ATOM 6887 N N . ARG A 1 917 ? 19.786 -21.426 60.205 1.00 23.61 917 ARG A N 1
ATOM 6888 C CA . ARG A 1 917 ? 18.591 -22.312 59.985 1.00 23.61 917 ARG A CA 1
ATOM 6889 C C . ARG A 1 917 ? 17.298 -21.446 59.798 1.00 23.61 917 ARG A C 1
ATOM 6891 O O . ARG A 1 917 ? 17.304 -20.292 60.198 1.00 23.61 917 ARG A O 1
ATOM 6898 N N . GLY A 1 918 ? 16.185 -22.019 59.293 1.00 20.30 918 GLY A N 1
ATOM 6899 C CA . GLY A 1 918 ? 14.784 -21.506 59.448 1.00 20.30 918 GLY A CA 1
ATOM 6900 C C . GLY A 1 918 ? 13.988 -22.286 60.533 1.00 20.30 918 GLY A C 1
ATOM 6901 O O . GLY A 1 918 ? 14.679 -22.919 61.340 1.00 20.30 918 GLY A O 1
ATOM 6902 N N . PRO A 1 919 ? 12.621 -22.390 60.551 1.00 41.22 919 PRO A N 1
ATOM 6903 C CA . PRO A 1 919 ? 11.588 -21.981 59.558 1.00 41.22 919 PRO A CA 1
ATOM 6904 C C . PRO A 1 919 ? 10.217 -21.437 60.146 1.00 41.22 919 PRO A C 1
ATOM 6906 O O . PRO A 1 919 ? 10.151 -21.065 61.307 1.00 41.22 919 PRO A O 1
ATOM 6909 N N . PHE A 1 920 ? 9.140 -21.422 59.321 1.00 20.84 920 PHE A N 1
ATOM 6910 C CA . PHE A 1 920 ? 7.646 -21.447 59.545 1.00 20.84 920 PHE A CA 1
ATOM 6911 C C . PHE A 1 920 ? 7.037 -21.925 60.912 1.00 20.84 920 PHE A C 1
ATOM 6913 O O . PHE A 1 920 ? 7.751 -22.654 61.601 1.00 20.84 920 PHE A O 1
ATOM 6920 N N . PRO A 1 921 ? 5.690 -21.806 61.220 1.00 44.97 921 PRO A N 1
ATOM 6921 C CA . PRO A 1 921 ? 4.539 -21.043 60.616 1.00 44.97 921 PRO A CA 1
ATOM 6922 C C . PRO A 1 921 ? 3.401 -20.483 61.576 1.00 44.97 921 PRO A C 1
ATOM 6924 O O . PRO A 1 921 ? 3.331 -20.865 62.738 1.00 44.97 921 PRO A O 1
ATOM 6927 N N . ARG A 1 922 ? 2.353 -19.822 61.000 1.00 21.39 922 ARG A N 1
ATOM 6928 C CA . ARG A 1 922 ? 0.911 -19.719 61.466 1.00 21.39 922 ARG A CA 1
ATOM 6929 C C . ARG A 1 922 ? 0.586 -18.793 62.687 1.00 21.39 922 ARG A C 1
ATOM 6931 O O . ARG A 1 922 ? 1.546 -18.394 63.330 1.00 21.39 922 ARG A O 1
ATOM 6938 N N . PRO A 1 923 ? -0.702 -18.429 63.022 1.00 33.34 923 PRO A N 1
ATOM 6939 C CA . PRO A 1 923 ? -2.004 -19.040 62.635 1.00 33.34 923 PRO A CA 1
ATOM 6940 C C . PRO A 1 923 ? -3.243 -18.131 62.283 1.00 33.34 923 PRO A C 1
ATOM 6942 O O . PRO A 1 923 ? -3.283 -16.942 62.544 1.00 33.34 923 PRO A O 1
ATOM 6945 N N . THR A 1 924 ? -4.276 -18.784 61.712 1.00 23.06 924 THR A N 1
ATOM 6946 C CA . THR A 1 924 ? -5.769 -18.619 61.795 1.00 23.06 924 THR A CA 1
ATOM 6947 C C . THR A 1 924 ? -6.533 -17.296 62.069 1.00 23.06 924 THR A C 1
ATOM 6949 O O . THR A 1 924 ? -6.397 -16.728 63.143 1.00 23.06 924 THR A O 1
ATOM 6952 N N . CYS A 1 925 ? -7.599 -17.100 61.258 1.00 20.59 925 CYS A N 1
ATOM 6953 C CA . CYS A 1 925 ? -8.950 -16.550 61.578 1.00 20.59 925 CYS A CA 1
ATOM 6954 C C . CYS A 1 925 ? -9.093 -15.064 62.009 1.00 20.59 925 CYS A C 1
ATOM 6956 O O . CYS A 1 925 ? -8.217 -14.512 62.647 1.00 20.59 925 CYS A O 1
ATOM 6958 N N . GLY A 1 926 ? -10.211 -14.368 61.738 1.00 21.41 926 GLY A N 1
ATOM 6959 C CA . GLY A 1 926 ? -11.431 -14.736 60.997 1.00 21.41 926 GLY A CA 1
ATOM 6960 C C . GLY A 1 926 ? -12.556 -13.677 61.122 1.00 21.41 926 GLY A C 1
ATOM 6961 O O . GLY A 1 926 ? -12.350 -12.633 61.718 1.00 21.41 926 GLY A O 1
ATOM 6962 N N . CYS A 1 927 ? -13.725 -13.973 60.533 1.00 20.97 927 CYS A N 1
ATOM 6963 C CA . CYS A 1 927 ? -15.078 -13.384 60.703 1.00 20.97 927 CYS A CA 1
ATOM 6964 C C . CYS A 1 927 ? -15.325 -12.392 61.888 1.00 20.97 927 CYS A C 1
ATOM 6966 O O . CYS A 1 927 ? -14.858 -12.636 62.990 1.00 20.97 927 CYS A O 1
ATOM 6968 N N . THR A 1 928 ? -16.186 -11.354 61.814 1.00 22.39 928 THR A N 1
ATOM 6969 C CA . THR A 1 928 ? -17.481 -11.263 61.089 1.00 22.39 928 THR A CA 1
ATOM 6970 C C . THR A 1 928 ? -18.077 -9.827 61.036 1.00 22.39 928 THR A C 1
ATOM 6972 O O . THR A 1 928 ? -17.708 -8.975 61.828 1.00 22.39 928 THR A O 1
ATOM 6975 N N . ARG A 1 929 ? -19.067 -9.632 60.140 1.00 22.25 929 ARG A N 1
ATOM 6976 C CA . ARG A 1 929 ? -20.341 -8.849 60.220 1.00 22.25 929 ARG A CA 1
ATOM 6977 C C . ARG A 1 929 ? -20.691 -7.941 61.443 1.00 22.25 929 ARG A C 1
ATOM 6979 O O . ARG A 1 929 ? -20.416 -8.267 62.589 1.00 22.25 929 ARG A O 1
ATOM 6986 N N . SER A 1 930 ? -21.679 -7.074 61.151 1.00 23.06 930 SER A N 1
ATOM 6987 C CA . SER A 1 930 ? -22.812 -6.534 61.968 1.00 23.06 930 SER A CA 1
ATOM 6988 C C . SER A 1 930 ? -22.551 -5.330 62.898 1.00 23.06 930 SER A C 1
ATOM 6990 O O . SER A 1 930 ? -21.530 -5.303 63.561 1.00 23.06 930 SER A O 1
ATOM 6992 N N . MET A 1 931 ? -23.457 -4.337 63.027 1.00 24.36 931 MET A N 1
ATOM 6993 C CA . MET A 1 931 ? -24.615 -3.983 62.168 1.00 24.36 931 MET A CA 1
ATOM 6994 C C . MET A 1 931 ? -25.067 -2.508 62.319 1.00 24.36 931 MET A C 1
ATOM 6996 O O . MET A 1 931 ? -25.094 -2.006 63.438 1.00 24.36 931 MET A O 1
ATOM 7000 N N . SER A 1 932 ? -25.606 -1.892 61.249 1.00 24.88 932 SER A N 1
ATOM 7001 C CA . SER A 1 932 ? -26.539 -0.725 61.282 1.00 24.88 932 SER A CA 1
ATOM 7002 C C . SER A 1 932 ? -26.024 0.588 61.939 1.00 24.88 932 SER A C 1
ATOM 7004 O O . SER A 1 932 ? -24.845 0.686 62.280 1.00 24.88 932 SER A O 1
ATOM 7006 N N . ALA A 1 933 ? -26.784 1.684 62.106 1.00 25.17 933 ALA A N 1
ATOM 7007 C CA . ALA A 1 933 ? -28.022 2.207 61.483 1.00 25.17 933 ALA A CA 1
ATOM 7008 C C . ALA A 1 933 ? -27.718 3.679 61.048 1.00 25.17 933 ALA A C 1
ATOM 7010 O O . ALA A 1 933 ? -26.661 4.188 61.419 1.00 25.17 933 ALA A O 1
ATOM 7011 N N . GLY A 1 934 ? -28.466 4.380 60.181 1.00 24.55 934 GLY A N 1
ATOM 7012 C CA . GLY A 1 934 ? -29.845 4.873 60.372 1.00 24.55 934 GLY A CA 1
ATOM 7013 C C . GLY A 1 934 ? -29.861 6.175 61.208 1.00 24.55 934 GLY A C 1
ATOM 7014 O O . GLY A 1 934 ? -29.259 6.187 62.274 1.00 24.55 934 GLY A O 1
ATOM 7015 N N . GLY A 1 935 ? -30.508 7.282 60.814 1.00 25.14 935 GLY A N 1
ATOM 7016 C CA . GLY A 1 935 ? -31.275 7.587 59.591 1.00 25.14 935 GLY A CA 1
ATOM 7017 C C . GLY A 1 935 ? -32.018 8.942 59.702 1.00 25.14 935 GLY A C 1
ATOM 7018 O O . GLY A 1 935 ? -31.829 9.644 60.691 1.00 25.14 935 GLY A O 1
ATOM 7019 N N . ALA A 1 936 ? -32.906 9.249 58.738 1.00 26.39 936 ALA A N 1
ATOM 7020 C CA . ALA A 1 936 ? -33.736 10.478 58.646 1.00 26.39 936 ALA A CA 1
ATOM 7021 C C . ALA A 1 936 ? -32.933 11.788 58.363 1.00 26.39 936 ALA A C 1
ATOM 7023 O O . ALA A 1 936 ? -31.711 11.775 58.444 1.00 26.39 936 ALA A O 1
ATOM 7024 N N . VAL A 1 937 ? -33.511 12.927 57.938 1.00 26.05 937 VAL A N 1
ATOM 7025 C CA . VAL A 1 937 ? -34.913 13.424 57.936 1.00 26.05 937 VAL A CA 1
ATOM 7026 C C . VAL A 1 937 ? -35.309 14.023 56.557 1.00 26.05 937 VAL A C 1
ATOM 7028 O O . VAL A 1 937 ? -34.455 14.278 55.714 1.00 26.05 937 VAL A O 1
ATOM 7031 N N . SER A 1 938 ? -36.617 14.204 56.328 1.00 26.16 938 SER A N 1
ATOM 7032 C CA . SER A 1 938 ? -37.283 14.906 55.204 1.00 26.16 938 SER A CA 1
ATOM 7033 C C . SER A 1 938 ? -36.919 16.412 55.111 1.00 26.16 938 SER A C 1
ATOM 7035 O O . SER A 1 938 ? -36.212 16.908 55.980 1.00 26.16 938 SER A O 1
ATOM 7037 N N . SER A 1 939 ? -37.349 17.262 54.163 1.00 25.55 939 SER A N 1
ATOM 7038 C CA . SER A 1 939 ? -38.345 17.294 53.048 1.00 25.55 939 SER A CA 1
ATOM 7039 C C . SER A 1 939 ? -37.961 18.516 52.153 1.00 25.55 939 SER A C 1
ATOM 7041 O O . SER A 1 939 ? -37.115 19.290 52.584 1.00 25.55 939 SER A O 1
ATOM 7043 N N . SER A 1 940 ? -38.445 18.820 50.939 1.00 27.05 940 SER A N 1
ATOM 7044 C CA . SER A 1 940 ? -39.794 18.804 50.328 1.00 27.05 940 SER A CA 1
ATOM 7045 C C . SER A 1 940 ? -39.698 19.078 48.803 1.00 27.05 940 SER A C 1
ATOM 7047 O O . SER A 1 940 ? -38.674 19.559 48.329 1.00 27.05 940 SER A O 1
ATOM 7049 N N . GLY A 1 941 ? -40.776 18.852 48.037 1.00 26.52 941 GLY A N 1
ATOM 7050 C CA . GLY A 1 941 ? -40.993 19.466 46.702 1.00 26.52 941 GLY A CA 1
ATOM 7051 C C . GLY A 1 941 ? -42.154 20.479 46.760 1.00 26.52 941 GLY A C 1
ATOM 7052 O O . GLY A 1 941 ? -42.401 21.002 47.848 1.00 26.52 941 GLY A O 1
ATOM 7053 N N . PRO A 1 942 ? -42.975 20.658 45.700 1.00 52.41 942 PRO A N 1
ATOM 7054 C CA . PRO A 1 942 ? -42.743 20.365 44.273 1.00 52.41 942 PRO A CA 1
ATOM 7055 C C . PRO A 1 942 ? -43.237 21.495 43.319 1.00 52.41 942 PRO A C 1
ATOM 7057 O O . PRO A 1 942 ? -44.051 22.327 43.716 1.00 52.41 942 PRO A O 1
ATOM 7060 N N . SER A 1 943 ? -42.875 21.470 42.027 1.00 27.83 943 SER A N 1
ATOM 7061 C CA . SER A 1 943 ? -43.668 22.143 40.970 1.00 27.83 943 SER A CA 1
ATOM 7062 C C . SER A 1 943 ? -43.358 21.663 39.539 1.00 27.83 943 SER A C 1
ATOM 7064 O O . SER A 1 943 ? -42.276 21.172 39.229 1.00 27.83 943 SER A O 1
ATOM 7066 N N . THR A 1 944 ? -44.371 21.777 38.678 1.00 32.59 944 THR A N 1
ATOM 7067 C CA . THR A 1 944 ? -44.516 21.256 37.301 1.00 32.59 944 THR A CA 1
ATOM 7068 C C . THR A 1 944 ? -45.575 22.122 36.577 1.00 32.59 944 THR A C 1
ATOM 7070 O O . THR A 1 944 ? -46.276 22.861 37.271 1.00 32.59 944 THR A O 1
ATOM 7073 N N . PRO A 1 945 ? -45.854 21.984 35.257 1.00 56.97 945 PRO A N 1
ATOM 7074 C CA . PRO A 1 945 ? -45.039 21.487 34.131 1.00 56.97 945 PRO A CA 1
ATOM 7075 C C . PRO A 1 945 ? -45.221 22.310 32.810 1.00 56.97 945 PRO A C 1
ATOM 7077 O O . PRO A 1 945 ? -45.959 23.288 32.770 1.00 56.97 945 PRO A O 1
ATOM 7080 N N . ARG A 1 946 ? -44.705 21.746 31.699 1.00 30.61 946 ARG A N 1
ATOM 7081 C CA . ARG A 1 946 ? -45.157 21.875 30.286 1.00 30.61 946 ARG A CA 1
ATOM 7082 C C . ARG A 1 946 ? -44.789 23.132 29.482 1.00 30.61 946 ARG A C 1
ATOM 7084 O O . ARG A 1 946 ? -44.715 24.246 29.984 1.00 30.61 946 ARG A O 1
ATOM 7091 N N . GLY A 1 947 ? -44.601 22.856 28.191 1.00 38.28 947 GLY A N 1
ATOM 7092 C CA . GLY A 1 947 ? -44.157 23.689 27.077 1.00 38.28 947 GLY A CA 1
ATOM 7093 C C . GLY A 1 947 ? -43.860 22.741 25.923 1.00 38.28 947 GLY A C 1
ATOM 7094 O O . GLY A 1 947 ? -42.739 22.829 25.391 1.00 38.28 947 GLY A O 1
#

Nearest PDB structures (foldseek):
  8ebw-assembly1_D  TM=2.363E-01  e=7.203E-09  Homo sapiens
  8ebt-assembly1_D  TM=2.376E-01  e=3.587E-08  Homo sapiens
  6trs-assembly2_B  TM=2.788E-01  e=1.963E-07  Thermochaetoides thermophila DSM 1495
  6trs-assembly1_A  TM=3.333E-01  e=3.036E-06  Thermochaetoides thermophila DSM 1495
  8byq-assembly1_0  TM=5.271E-01  e=2.597E-03  Homo sapiens